Protein AF-A0A928D140-F1 (afdb_monomer_lite)

Radius of gyration: 37.38 Å; chains: 1; bounding box: 98×94×95 Å

Structure (mmCIF, N/CA/C/O backbone):
data_AF-A0A928D140-F1
#
_entry.id   AF-A0A928D140-F1
#
loop_
_atom_site.group_PDB
_atom_site.id
_atom_site.type_symbol
_atom_site.label_atom_id
_atom_site.label_alt_id
_atom_site.label_comp_id
_atom_site.label_asym_id
_atom_site.label_entity_id
_atom_site.label_seq_id
_atom_site.pdbx_PDB_ins_code
_atom_site.Cartn_x
_atom_site.Cartn_y
_atom_site.Cartn_z
_atom_site.occupancy
_atom_site.B_iso_or_equiv
_atom_site.auth_seq_id
_atom_site.auth_comp_id
_atom_site.auth_asym_id
_atom_site.auth_atom_id
_atom_site.pdbx_PDB_model_num
ATOM 1 N N . MET A 1 1 ? 3.148 50.595 37.231 1.00 53.19 1 MET A N 1
ATOM 2 C CA . MET A 1 1 ? 4.190 50.391 36.197 1.00 53.19 1 MET A CA 1
ATOM 3 C C . MET A 1 1 ? 4.934 51.698 35.992 1.00 53.19 1 MET A C 1
ATOM 5 O O . MET A 1 1 ? 4.330 52.739 36.190 1.00 53.19 1 MET A O 1
ATOM 9 N N . VAL A 1 2 ? 6.228 51.648 35.680 1.00 53.78 2 VAL A N 1
ATOM 10 C CA . VAL A 1 2 ? 7.124 52.820 35.650 1.00 53.78 2 VAL A CA 1
ATOM 11 C C . VAL A 1 2 ? 7.410 53.271 34.214 1.00 53.78 2 VAL A C 1
ATOM 13 O O . VAL A 1 2 ? 7.457 54.466 33.946 1.00 53.78 2 VAL A O 1
ATOM 16 N N . GLN A 1 3 ? 7.585 52.339 33.271 1.00 61.31 3 GLN A N 1
ATOM 17 C CA . GLN A 1 3 ? 7.890 52.653 31.868 1.00 61.31 3 GLN A CA 1
ATOM 18 C C . GLN A 1 3 ? 7.668 51.413 30.986 1.00 61.31 3 GLN A C 1
ATOM 20 O O . GLN A 1 3 ? 8.031 50.317 31.403 1.00 61.31 3 GLN A O 1
ATOM 25 N N . CYS A 1 4 ? 7.109 51.568 29.782 1.00 64.19 4 CYS A N 1
ATOM 26 C CA . CYS A 1 4 ? 7.019 50.507 28.769 1.00 64.19 4 CYS A CA 1
ATOM 27 C C . CYS A 1 4 ? 7.876 50.901 27.564 1.00 64.19 4 CYS A C 1
ATOM 29 O O . CYS A 1 4 ? 7.686 51.980 27.005 1.00 64.19 4 CYS A O 1
ATOM 31 N N . GLU A 1 5 ? 8.799 50.036 27.163 1.00 74.12 5 GLU A N 1
ATOM 32 C CA . GLU A 1 5 ? 9.698 50.235 26.027 1.00 74.12 5 GLU A CA 1
ATOM 33 C C . GLU A 1 5 ? 9.396 49.168 24.966 1.00 74.12 5 GLU A C 1
ATOM 35 O O . GLU A 1 5 ? 9.396 47.975 25.271 1.00 74.12 5 GLU A O 1
ATOM 40 N N . LYS A 1 6 ? 9.072 49.596 23.736 1.00 74.69 6 LYS A N 1
ATOM 41 C CA . LYS A 1 6 ? 8.878 48.698 22.586 1.00 74.69 6 LYS A CA 1
ATOM 42 C C . LYS A 1 6 ? 10.198 48.561 21.839 1.00 74.69 6 LYS A C 1
ATOM 44 O O . LYS A 1 6 ? 10.877 49.567 21.650 1.00 74.69 6 LYS A O 1
ATOM 49 N N . PHE A 1 7 ? 10.502 47.356 21.376 1.00 78.88 7 PHE A N 1
ATOM 50 C CA . PHE A 1 7 ? 11.708 47.080 20.611 1.00 78.88 7 PHE A CA 1
ATOM 51 C C . PHE A 1 7 ? 11.360 46.820 19.153 1.00 78.88 7 PHE A C 1
ATOM 53 O O . PHE A 1 7 ? 10.417 46.093 18.841 1.00 78.88 7 PHE A O 1
ATOM 60 N N . LYS A 1 8 ? 12.143 47.417 18.265 1.00 77.88 8 LYS A N 1
ATOM 61 C CA . LYS A 1 8 ? 12.114 47.182 16.825 1.00 77.88 8 LYS A CA 1
ATOM 62 C C . LYS A 1 8 ? 13.388 46.469 16.401 1.00 77.88 8 LYS A C 1
ATOM 64 O O . LYS A 1 8 ? 14.357 46.417 17.150 1.00 77.88 8 LYS A O 1
ATOM 69 N N . ALA A 1 9 ? 13.415 45.979 15.167 1.00 77.25 9 ALA A N 1
ATOM 70 C CA . ALA A 1 9 ? 14.595 45.340 14.591 1.00 77.25 9 ALA A CA 1
ATOM 71 C C . ALA A 1 9 ? 15.886 46.177 14.730 1.00 77.25 9 ALA A C 1
ATOM 73 O O . ALA A 1 9 ? 16.944 45.624 15.003 1.00 77.25 9 ALA A O 1
ATOM 74 N N . GLU A 1 10 ? 15.796 47.507 14.619 1.00 79.00 10 GLU A N 1
ATOM 75 C CA . GLU A 1 10 ? 16.929 48.436 14.785 1.00 79.00 10 GLU A CA 1
ATOM 76 C C . GLU A 1 10 ? 17.521 48.478 16.208 1.00 79.00 10 GLU A C 1
ATOM 78 O O . GLU A 1 10 ? 18.651 48.927 16.391 1.00 79.00 10 GLU A O 1
ATOM 83 N N . ASP A 1 11 ? 16.793 47.986 17.216 1.00 84.69 11 ASP A N 1
ATOM 84 C CA . ASP A 1 11 ? 17.264 47.906 18.602 1.00 84.69 11 ASP A CA 1
ATOM 85 C C . ASP A 1 11 ? 18.092 46.641 18.887 1.00 84.69 11 ASP A C 1
ATOM 87 O O . ASP A 1 11 ? 18.653 46.511 19.983 1.00 84.69 11 ASP A O 1
ATOM 91 N N . PHE A 1 12 ? 18.169 45.716 17.922 1.00 87.50 12 PHE A N 1
ATOM 92 C CA . PHE A 1 12 ? 18.876 44.442 18.029 1.00 87.50 12 PHE A CA 1
ATOM 93 C C . PHE A 1 12 ? 20.119 44.390 17.136 1.00 87.50 12 PHE A C 1
ATOM 95 O O . PHE A 1 12 ? 20.202 44.993 16.071 1.00 87.50 12 PHE A O 1
ATOM 102 N N . SER A 1 13 ? 21.102 43.615 17.584 1.00 82.06 13 SER A N 1
ATOM 103 C CA . SER A 1 13 ? 22.340 43.293 16.874 1.00 82.06 13 SER A CA 1
ATOM 104 C C . SER A 1 13 ? 22.547 41.774 16.869 1.00 82.06 13 SER A C 1
ATOM 106 O O . SER A 1 13 ? 22.078 41.090 17.776 1.00 82.06 13 SER A O 1
ATOM 108 N N . GLY A 1 14 ? 23.209 41.225 15.850 1.00 76.81 14 GLY A N 1
ATOM 109 C CA . GLY A 1 14 ? 23.368 39.774 15.665 1.00 76.81 14 GLY A CA 1
ATOM 110 C C . GLY A 1 14 ? 22.909 39.313 14.279 1.00 76.81 14 GLY A C 1
ATOM 111 O O . GLY A 1 14 ? 22.615 40.140 13.418 1.00 76.81 14 GLY A O 1
ATOM 112 N N . HIS A 1 15 ? 22.862 37.999 14.043 1.00 71.06 15 HIS A N 1
ATOM 113 C CA . HIS A 1 15 ? 22.402 37.437 12.768 1.00 71.06 15 HIS A CA 1
ATOM 114 C C . HIS A 1 15 ? 20.874 37.285 12.762 1.00 71.06 15 HIS A C 1
ATOM 116 O O . HIS A 1 15 ? 20.331 36.314 13.280 1.00 71.06 15 HIS A O 1
ATOM 122 N N . PHE A 1 16 ? 20.178 38.255 12.172 1.00 77.50 16 PHE A N 1
ATOM 123 C CA . PHE A 1 16 ? 18.737 38.209 11.922 1.00 77.50 16 PHE A CA 1
ATOM 124 C C . PHE A 1 16 ? 18.398 38.953 10.624 1.00 77.50 16 PHE A C 1
ATOM 126 O O . PHE A 1 16 ? 19.202 39.730 10.108 1.00 77.50 16 PHE A O 1
ATOM 133 N N . THR A 1 17 ? 17.199 38.723 10.096 1.00 74.94 17 THR A N 1
ATOM 134 C CA . THR A 1 17 ? 16.641 39.450 8.946 1.00 74.94 17 THR A CA 1
ATOM 135 C C . THR A 1 17 ? 15.301 40.078 9.320 1.00 74.94 17 THR A C 1
ATOM 137 O O . THR A 1 17 ? 14.618 39.611 10.231 1.00 74.94 17 THR A O 1
ATOM 140 N N . ILE A 1 18 ? 14.942 41.172 8.649 1.00 71.31 18 ILE A N 1
ATOM 141 C CA . ILE A 1 18 ? 13.629 41.812 8.785 1.00 71.31 18 ILE A CA 1
ATOM 142 C C . ILE A 1 18 ? 12.760 41.280 7.651 1.00 71.31 18 ILE A C 1
ATOM 144 O O . ILE A 1 18 ? 13.144 41.427 6.493 1.00 71.31 18 ILE A O 1
ATOM 148 N N . ASP A 1 19 ? 11.626 40.659 7.973 1.00 66.69 19 ASP A N 1
ATOM 149 C CA . ASP A 1 19 ? 10.749 40.035 6.975 1.00 66.69 19 ASP A CA 1
ATOM 150 C C . ASP A 1 19 ? 9.815 41.084 6.319 1.00 66.69 19 ASP A C 1
ATOM 152 O O . ASP A 1 19 ? 9.020 41.707 7.041 1.00 66.69 19 ASP A O 1
ATOM 156 N N . PRO A 1 20 ? 9.930 41.360 4.996 1.00 54.47 20 PRO A N 1
ATOM 157 C CA . PRO A 1 20 ? 9.339 42.558 4.411 1.00 54.47 20 PRO A CA 1
ATOM 158 C C . PRO A 1 20 ? 7.946 42.427 3.761 1.00 54.47 20 PRO A C 1
ATOM 160 O O . PRO A 1 20 ? 7.392 43.497 3.557 1.00 54.47 20 PRO A O 1
ATOM 163 N N . GLU A 1 21 ? 7.370 41.241 3.451 1.00 47.44 21 GLU A N 1
ATOM 164 C CA . GLU A 1 21 ? 5.909 41.016 3.179 1.00 47.44 21 GLU A CA 1
ATOM 165 C C . GLU A 1 21 ? 5.557 39.664 2.487 1.00 47.44 21 GLU A C 1
ATOM 167 O O . GLU A 1 21 ? 5.993 39.422 1.363 1.00 47.44 21 GLU A O 1
ATOM 172 N N . HIS A 1 22 ? 4.676 38.863 3.123 1.00 40.69 22 HIS A N 1
ATOM 173 C CA . HIS A 1 22 ? 3.494 38.088 2.638 1.00 40.69 22 HIS A CA 1
ATOM 174 C C . HIS A 1 22 ? 3.234 36.896 3.593 1.00 40.69 22 HIS A C 1
ATOM 176 O O . HIS A 1 22 ? 4.032 35.968 3.652 1.00 40.69 22 HIS A O 1
ATOM 182 N N . GLY A 1 23 ? 2.109 36.902 4.330 1.00 47.97 23 GLY A N 1
ATOM 183 C CA . GLY A 1 23 ? 1.648 35.753 5.143 1.00 47.97 23 GLY A CA 1
ATOM 184 C C . GLY A 1 23 ? 1.995 35.748 6.646 1.00 47.97 23 GLY A C 1
ATOM 185 O O . GLY A 1 23 ? 1.899 34.703 7.287 1.00 47.97 23 GLY A O 1
ATOM 186 N N . PHE A 1 24 ? 2.380 36.888 7.236 1.00 58.47 24 PHE A N 1
ATOM 187 C CA . PHE A 1 24 ? 2.820 36.996 8.642 1.00 58.47 24 PHE A CA 1
ATOM 188 C C . PHE A 1 24 ? 2.198 38.214 9.369 1.00 58.47 24 PHE A C 1
ATOM 190 O O . PHE A 1 24 ? 1.629 39.082 8.711 1.00 58.47 24 PHE A O 1
ATOM 197 N N . LYS A 1 25 ? 2.275 38.266 10.718 1.00 50.31 25 LYS A N 1
ATOM 198 C CA . LYS A 1 25 ? 1.430 39.127 11.584 1.00 50.31 25 LYS A CA 1
ATOM 199 C C . LYS A 1 25 ? 1.620 40.646 11.372 1.00 50.31 25 LYS A C 1
ATOM 201 O O . LYS A 1 25 ? 0.613 41.331 11.221 1.00 50.31 25 LYS A O 1
ATOM 206 N N . HIS A 1 26 ? 2.859 41.158 11.259 1.00 57.12 26 HIS A N 1
ATOM 207 C CA . HIS A 1 26 ? 3.168 42.553 10.869 1.00 57.12 26 HIS A CA 1
ATOM 208 C C . HIS A 1 26 ? 4.403 42.665 9.952 1.00 57.12 26 HIS A C 1
ATOM 210 O O . HIS A 1 26 ? 5.322 41.849 10.022 1.00 57.12 26 HIS A O 1
ATOM 216 N N . SER A 1 27 ? 4.466 43.720 9.123 1.00 54.62 27 SER A N 1
ATOM 217 C CA . SER A 1 27 ? 5.683 44.095 8.384 1.00 54.62 27 SER A CA 1
ATOM 218 C C . SER A 1 27 ? 6.762 44.555 9.370 1.00 54.62 27 SER A C 1
ATOM 220 O O . SER A 1 27 ? 6.547 45.542 10.080 1.00 54.62 27 SER A O 1
ATOM 222 N N . GLY A 1 28 ? 7.916 43.884 9.404 1.00 61.91 28 GLY A N 1
ATOM 223 C CA . GLY A 1 28 ? 9.013 44.246 10.310 1.00 61.91 28 GLY A CA 1
ATOM 224 C C . GLY A 1 28 ? 9.305 43.264 11.450 1.00 61.91 28 GLY A C 1
ATOM 225 O O . GLY A 1 28 ? 10.127 43.594 12.307 1.00 61.91 28 GLY A O 1
ATOM 226 N N . ALA A 1 29 ? 8.678 42.080 11.464 1.00 77.50 29 ALA A N 1
ATOM 227 C CA . ALA A 1 29 ? 9.025 41.011 12.402 1.00 77.50 29 ALA A CA 1
ATOM 228 C C . ALA A 1 29 ? 10.512 40.621 12.279 1.00 77.50 29 ALA A C 1
ATOM 230 O O . ALA A 1 29 ? 11.071 40.555 11.177 1.00 77.50 29 ALA A O 1
ATOM 231 N N . ILE A 1 30 ? 11.151 40.354 13.421 1.00 83.62 30 ILE A N 1
ATOM 232 C CA . ILE A 1 30 ? 12.559 39.964 13.494 1.00 83.62 30 ILE A CA 1
ATOM 233 C C . ILE A 1 30 ? 12.636 38.459 13.269 1.00 83.62 30 ILE A C 1
ATOM 235 O O . ILE A 1 30 ? 12.285 37.673 14.148 1.00 83.62 30 ILE A O 1
ATOM 239 N N . ARG A 1 31 ? 13.111 38.048 12.097 1.00 87.00 31 ARG A N 1
ATOM 240 C CA . ARG A 1 31 ? 13.408 36.650 11.806 1.00 87.00 31 ARG A CA 1
ATOM 241 C C . ARG A 1 31 ? 14.832 36.348 12.246 1.00 87.00 31 ARG A C 1
ATOM 243 O O . ARG A 1 31 ? 15.787 36.791 11.606 1.00 87.00 31 ARG A O 1
ATOM 250 N N . VAL A 1 32 ? 14.975 35.585 13.321 1.00 83.81 32 VAL A N 1
ATOM 251 C CA . VAL A 1 32 ? 16.277 35.077 13.761 1.00 83.81 32 VAL A CA 1
ATOM 252 C C . VAL A 1 32 ? 16.424 33.661 13.222 1.00 83.81 32 VAL A C 1
ATOM 254 O O . VAL A 1 32 ? 15.540 32.827 13.421 1.00 83.81 32 VAL A O 1
ATOM 257 N N . ASN A 1 33 ? 17.513 33.424 12.501 1.00 77.69 33 ASN A N 1
ATOM 258 C CA . ASN A 1 33 ? 17.859 32.121 11.954 1.00 77.69 33 ASN A CA 1
ATOM 259 C C . ASN A 1 33 ? 18.958 31.511 12.821 1.00 77.69 33 ASN A C 1
ATOM 261 O O . ASN A 1 33 ? 19.957 32.177 13.106 1.00 77.69 33 ASN A O 1
ATOM 265 N N . ASP A 1 34 ? 18.780 30.258 13.215 1.00 71.94 34 ASP A N 1
ATOM 266 C CA . ASP A 1 34 ? 19.850 29.451 13.780 1.00 71.94 34 ASP A CA 1
ATOM 267 C C . ASP A 1 34 ? 20.530 28.665 12.656 1.00 71.94 34 ASP A C 1
ATOM 269 O O . ASP A 1 34 ? 20.036 27.628 12.217 1.00 71.94 34 ASP A O 1
ATOM 273 N N . ASP A 1 35 ? 21.633 29.209 12.141 1.00 61.88 35 ASP A N 1
ATOM 274 C CA . ASP A 1 35 ? 22.331 28.675 10.966 1.00 61.88 35 ASP A CA 1
ATOM 275 C C . ASP A 1 35 ? 23.597 27.850 11.316 1.00 61.88 35 ASP A C 1
ATOM 277 O O . ASP A 1 35 ? 24.357 27.533 10.398 1.00 61.88 35 ASP A O 1
ATOM 281 N N . ARG A 1 36 ? 23.914 27.533 12.595 1.00 54.44 36 ARG A N 1
ATOM 282 C CA . ARG A 1 36 ? 25.234 26.939 12.953 1.00 54.44 36 ARG A CA 1
ATOM 283 C C . ARG A 1 36 ? 25.321 25.955 14.135 1.00 54.44 36 ARG A C 1
ATOM 285 O O . ARG A 1 36 ? 24.516 25.949 15.054 1.00 54.44 36 ARG A O 1
ATOM 292 N N . SER A 1 37 ? 26.404 25.164 14.088 1.00 49.91 37 SER A N 1
ATOM 293 C CA . SER A 1 37 ? 26.739 23.955 14.862 1.00 49.91 37 SER A CA 1
ATOM 294 C C . SER A 1 37 ? 27.622 24.141 16.117 1.00 49.91 37 SER A C 1
ATOM 296 O O . SER A 1 37 ? 27.992 23.144 16.734 1.00 49.91 37 SER A O 1
ATOM 298 N N . ASP A 1 38 ? 28.009 25.363 16.507 1.00 50.75 38 ASP A N 1
ATOM 299 C CA . ASP A 1 38 ? 28.993 25.583 17.591 1.00 50.75 38 ASP A CA 1
ATOM 300 C C . ASP A 1 38 ? 28.770 26.809 18.511 1.00 50.75 38 ASP A C 1
ATOM 302 O O . ASP A 1 38 ? 29.479 26.946 19.510 1.00 50.75 38 ASP A O 1
ATOM 306 N N . ALA A 1 39 ? 27.750 27.648 18.285 1.00 52.22 39 ALA A N 1
ATOM 307 C CA . ALA A 1 39 ? 27.234 28.595 19.288 1.00 52.22 39 ALA A CA 1
ATOM 308 C C . ALA A 1 39 ? 25.828 29.101 18.919 1.00 52.22 39 ALA A C 1
ATOM 310 O O . ALA A 1 39 ? 25.609 29.517 17.784 1.00 52.22 39 ALA A O 1
ATOM 311 N N . VAL A 1 40 ? 24.907 29.128 19.894 1.00 56.03 40 VAL A N 1
ATOM 312 C CA . VAL A 1 40 ? 23.522 29.614 19.731 1.00 56.03 40 VAL A CA 1
ATOM 313 C C . VAL A 1 40 ? 23.527 31.051 19.203 1.00 56.03 40 VAL A C 1
ATOM 315 O O . VAL A 1 40 ? 23.994 31.973 19.880 1.00 56.03 40 VAL A O 1
ATOM 318 N N . ILE A 1 41 ? 23.004 31.251 17.995 1.00 60.75 41 ILE A N 1
ATOM 319 C CA . ILE A 1 41 ? 22.873 32.577 17.394 1.00 60.75 41 ILE A CA 1
ATOM 320 C C . ILE A 1 41 ? 21.666 33.275 18.021 1.00 60.75 41 ILE A C 1
ATOM 322 O O . ILE A 1 41 ? 20.529 32.884 17.792 1.00 60.75 41 ILE A O 1
ATOM 326 N N . THR A 1 42 ? 21.893 34.340 18.792 1.00 67.88 42 THR A N 1
ATOM 327 C CA . THR A 1 42 ? 20.808 35.162 19.354 1.00 67.88 42 THR A CA 1
ATOM 328 C C . THR A 1 42 ? 20.818 36.559 18.752 1.00 67.88 42 THR A C 1
ATOM 330 O O . THR A 1 42 ? 21.886 37.165 18.640 1.00 67.88 42 THR A O 1
ATOM 333 N N . ALA A 1 43 ? 19.649 37.120 18.440 1.00 84.25 43 ALA A N 1
ATOM 334 C CA . ALA A 1 43 ? 19.546 38.566 18.257 1.00 84.25 43 ALA A CA 1
ATOM 335 C C . ALA A 1 43 ? 19.537 39.228 19.641 1.00 84.25 43 ALA A C 1
ATOM 337 O O . ALA A 1 43 ? 18.716 38.887 20.493 1.00 84.25 43 ALA A O 1
ATOM 338 N N . VAL A 1 44 ? 20.475 40.145 19.880 1.00 89.00 44 VAL A N 1
ATOM 339 C CA . VAL A 1 44 ? 20.732 40.750 21.193 1.00 89.00 44 VAL A CA 1
ATOM 340 C C . VAL A 1 44 ? 20.412 42.235 21.162 1.00 89.00 44 VAL A C 1
ATOM 342 O O . VAL A 1 44 ? 20.935 42.968 20.319 1.00 89.00 44 VAL A O 1
ATOM 345 N N . SER A 1 45 ? 19.575 42.691 22.091 1.00 91.75 45 SER A N 1
ATOM 346 C CA . SER A 1 45 ? 19.223 44.105 22.202 1.00 91.75 45 SER A CA 1
ATOM 347 C C . SER A 1 45 ? 20.425 44.964 22.605 1.00 91.75 45 SER A C 1
ATOM 349 O O . SER A 1 45 ? 21.395 44.489 23.213 1.00 91.75 45 SER A O 1
ATOM 351 N N . ARG A 1 46 ? 20.319 46.280 22.392 1.00 90.12 46 ARG A N 1
ATOM 352 C CA . ARG A 1 46 ? 21.179 47.258 23.081 1.00 90.12 46 ARG A CA 1
ATOM 353 C C . ARG A 1 46 ? 21.195 47.030 24.601 1.00 90.12 46 ARG A C 1
ATOM 355 O O . ARG A 1 46 ? 20.252 46.469 25.163 1.00 90.12 46 ARG A O 1
ATOM 362 N N . LYS A 1 47 ? 22.251 47.500 25.274 1.00 90.12 47 LYS A N 1
ATOM 363 C CA . LYS A 1 47 ? 22.346 47.477 26.742 1.00 90.12 47 LYS A CA 1
ATOM 364 C C . LYS A 1 47 ? 21.280 48.386 27.350 1.00 90.12 47 LYS A C 1
ATOM 366 O O . LYS A 1 47 ? 21.235 49.576 27.047 1.00 90.12 47 LYS A O 1
ATOM 371 N N . LEU A 1 48 ? 20.448 47.821 28.215 1.00 88.94 48 LEU A N 1
ATOM 372 C CA . LEU A 1 48 ? 19.362 48.514 28.898 1.00 88.94 48 LEU A CA 1
ATOM 373 C C . LEU A 1 48 ? 19.776 48.786 30.351 1.00 88.94 48 LEU A C 1
ATOM 375 O O . LEU A 1 48 ? 20.171 47.850 31.049 1.00 88.94 48 LEU A O 1
ATOM 379 N N . PRO A 1 49 ? 19.714 50.037 30.835 1.00 87.25 49 PRO A N 1
ATOM 380 C CA . PRO A 1 49 ? 20.095 50.349 32.207 1.00 87.25 49 PRO A CA 1
ATOM 381 C C . PRO A 1 49 ? 19.125 49.708 33.205 1.00 87.25 49 PRO A C 1
ATOM 383 O O . PRO A 1 49 ? 17.907 49.725 32.999 1.00 87.25 49 PRO A O 1
ATOM 386 N N . ILE A 1 50 ? 19.664 49.187 34.309 1.00 85.94 50 ILE A N 1
ATOM 387 C CA . ILE A 1 50 ? 18.857 48.683 35.423 1.00 85.94 50 ILE A CA 1
ATOM 388 C C . ILE A 1 50 ? 18.421 49.870 36.288 1.00 85.94 50 ILE A C 1
ATOM 390 O O . ILE A 1 50 ? 19.241 50.602 36.836 1.00 85.94 50 ILE A O 1
ATOM 394 N N . ALA A 1 51 ? 17.113 50.071 36.407 1.00 82.00 51 ALA A N 1
ATOM 395 C CA . ALA A 1 51 ? 16.520 50.968 37.387 1.00 82.00 51 ALA A CA 1
ATOM 396 C C . ALA A 1 51 ? 16.539 50.327 38.784 1.00 82.00 51 ALA A C 1
ATOM 398 O O . ALA A 1 51 ? 16.147 49.167 38.935 1.00 82.00 51 ALA A O 1
ATOM 399 N N . ALA A 1 52 ? 16.966 51.096 39.789 1.00 73.62 52 ALA A N 1
ATOM 400 C CA . ALA A 1 52 ? 16.934 50.682 41.189 1.00 73.62 52 ALA A CA 1
ATOM 401 C C . ALA A 1 52 ? 15.494 50.383 41.644 1.00 73.62 52 ALA A C 1
ATOM 403 O O . ALA A 1 52 ? 14.550 51.051 41.215 1.00 73.62 52 ALA A O 1
ATOM 404 N N . ASP A 1 53 ? 15.341 49.364 42.493 1.00 74.12 53 ASP A N 1
ATOM 405 C CA . ASP A 1 53 ? 14.078 48.954 43.125 1.00 74.12 53 ASP A CA 1
ATOM 406 C C . ASP A 1 53 ? 12.923 48.618 42.153 1.00 74.12 53 ASP A C 1
ATOM 408 O O . ASP A 1 53 ? 11.752 48.623 42.534 1.00 74.12 53 ASP A O 1
ATOM 412 N N . CYS A 1 54 ? 13.236 48.294 40.891 1.00 77.00 54 CYS A N 1
ATOM 413 C CA . CYS A 1 54 ? 12.262 47.925 39.859 1.00 77.00 54 CYS A CA 1
ATOM 414 C C . CYS A 1 54 ? 12.441 46.475 39.388 1.00 77.00 54 CYS A C 1
ATOM 416 O O . CYS A 1 54 ? 13.561 45.988 39.259 1.00 77.00 54 CYS A O 1
ATOM 418 N N . GLY A 1 55 ? 11.329 45.810 39.075 1.00 79.44 55 GLY A N 1
ATOM 419 C CA . GLY A 1 55 ? 11.281 44.552 38.337 1.00 79.44 55 GLY A CA 1
ATOM 420 C C . GLY A 1 55 ? 10.929 44.770 36.863 1.00 79.44 55 GLY A C 1
ATOM 421 O O . GLY A 1 55 ? 10.598 45.885 36.442 1.00 79.44 55 GLY A O 1
ATOM 422 N N . TYR A 1 56 ? 11.004 43.699 36.075 1.00 83.62 56 TYR A N 1
ATOM 423 C CA . TYR A 1 56 ? 10.876 43.734 34.618 1.00 83.62 56 TYR A CA 1
ATOM 424 C C . TYR A 1 56 ? 9.916 42.665 34.110 1.00 83.62 56 TYR A C 1
ATOM 426 O O . TYR A 1 56 ? 10.019 41.499 34.478 1.00 83.62 56 TYR A O 1
ATOM 434 N N . TYR A 1 57 ? 8.986 43.071 33.255 1.00 79.62 57 TYR A N 1
ATOM 435 C CA . TYR A 1 57 ? 8.051 42.199 32.561 1.00 79.62 57 TYR A CA 1
ATOM 436 C C . TYR A 1 57 ? 8.319 42.282 31.062 1.00 79.62 57 TYR A C 1
ATOM 438 O O . TYR A 1 57 ? 8.123 43.336 30.460 1.00 79.62 57 TYR A O 1
ATOM 446 N N . LEU A 1 58 ? 8.817 41.203 30.469 1.00 83.06 58 LEU A N 1
ATOM 447 C CA . LEU A 1 58 ? 9.132 41.138 29.045 1.00 83.06 58 LEU A CA 1
ATOM 448 C C . LEU A 1 58 ? 8.106 40.252 28.348 1.00 83.06 58 LEU A C 1
ATOM 450 O O . LEU A 1 58 ? 7.868 39.123 28.773 1.00 83.06 58 LEU A O 1
ATOM 454 N N . ARG A 1 59 ? 7.519 40.769 27.268 1.00 79.31 59 ARG A N 1
ATOM 455 C CA . ARG A 1 59 ? 6.595 40.028 26.409 1.00 79.31 59 ARG A CA 1
ATOM 456 C C . ARG A 1 59 ? 6.967 40.152 24.939 1.00 79.31 59 ARG A C 1
ATOM 458 O O . ARG A 1 59 ? 7.554 41.153 24.530 1.00 79.31 59 ARG A O 1
ATOM 465 N N . GLY A 1 60 ? 6.583 39.156 24.157 1.00 79.56 60 GLY A N 1
ATOM 466 C CA . GLY A 1 60 ? 6.693 39.158 22.702 1.00 79.56 60 GLY A CA 1
ATOM 467 C C . GLY A 1 60 ? 5.879 38.029 22.091 1.00 79.56 60 GLY A C 1
ATOM 468 O O . GLY A 1 60 ? 5.442 37.118 22.791 1.00 79.56 60 GLY A O 1
ATOM 469 N N . LEU A 1 61 ? 5.665 38.090 20.786 1.00 78.94 61 LEU A N 1
ATOM 470 C CA . LEU A 1 61 ? 5.082 37.002 20.016 1.00 78.94 61 LEU A CA 1
ATOM 471 C C . LEU A 1 61 ? 6.191 36.217 19.348 1.00 78.94 61 LEU A C 1
ATOM 473 O O . LEU A 1 61 ? 7.125 36.805 18.805 1.00 78.94 61 LEU A O 1
ATOM 477 N N . VAL A 1 62 ? 6.064 34.897 19.382 1.00 83.75 62 VAL A N 1
ATOM 478 C CA . VAL A 1 62 ? 7.032 33.998 18.779 1.00 83.75 62 VAL A CA 1
ATOM 479 C C . VAL A 1 62 ? 6.308 32.919 18.001 1.00 83.75 62 VAL A C 1
ATOM 481 O O . VAL A 1 62 ? 5.334 32.343 18.481 1.00 83.75 62 VAL A O 1
ATOM 484 N N . LYS A 1 63 ? 6.801 32.626 16.804 1.00 83.81 63 LYS A N 1
ATOM 485 C CA . LYS A 1 63 ? 6.460 31.392 16.104 1.00 83.81 63 LYS A CA 1
ATOM 486 C C . LYS A 1 63 ? 7.666 30.795 15.423 1.00 83.81 63 LYS A C 1
ATOM 488 O O . LYS A 1 63 ? 8.643 31.491 15.142 1.00 83.81 63 LYS A O 1
ATOM 493 N N . THR A 1 64 ? 7.545 29.522 15.103 1.00 84.06 64 THR A N 1
ATOM 494 C CA . THR A 1 64 ? 8.542 28.751 14.373 1.00 84.06 64 THR A CA 1
ATOM 495 C C . THR A 1 64 ? 8.056 28.472 12.954 1.00 84.06 64 THR A C 1
ATOM 497 O O . THR A 1 64 ? 6.922 28.778 12.583 1.00 84.06 64 THR A O 1
ATOM 500 N N . ASN A 1 65 ? 8.924 27.904 12.125 1.00 78.38 65 ASN A N 1
ATOM 501 C CA . ASN A 1 65 ? 8.607 27.506 10.752 1.00 78.38 65 ASN A CA 1
ATOM 502 C C . ASN A 1 65 ? 8.012 26.090 10.662 1.00 78.38 65 ASN A C 1
ATOM 504 O O . ASN A 1 65 ? 8.045 25.498 9.588 1.00 78.38 65 ASN A O 1
ATOM 508 N N . ASN A 1 66 ? 7.484 25.545 11.768 1.00 70.81 66 ASN A N 1
ATOM 509 C CA . ASN A 1 66 ? 6.957 24.174 11.874 1.00 70.81 66 ASN A CA 1
ATOM 510 C C . ASN A 1 66 ? 8.005 23.055 11.673 1.00 70.81 66 ASN A C 1
ATOM 512 O O . ASN A 1 66 ? 7.644 21.882 11.664 1.00 70.81 66 ASN A O 1
ATOM 516 N N . ALA A 1 67 ? 9.288 23.411 11.540 1.00 64.81 67 ALA A N 1
ATOM 517 C CA . ALA A 1 67 ? 10.401 22.510 11.232 1.00 64.81 67 ALA A CA 1
ATOM 518 C C . ALA A 1 67 ? 11.569 22.717 12.213 1.00 64.81 67 ALA A C 1
ATOM 520 O O . ALA A 1 67 ? 12.716 22.926 11.814 1.00 64.81 67 ALA A O 1
ATOM 521 N N . VAL A 1 68 ? 11.264 22.720 13.515 1.00 73.69 68 VAL A N 1
ATOM 522 C CA . VAL A 1 68 ? 12.244 22.986 14.575 1.00 73.69 68 VAL A CA 1
ATOM 523 C C . VAL A 1 68 ? 12.426 21.801 15.517 1.00 73.69 68 VAL A C 1
ATOM 525 O O . VAL A 1 68 ? 11.473 21.104 15.865 1.00 73.69 68 VAL A O 1
ATOM 528 N N . THR A 1 69 ? 13.664 21.577 15.958 1.00 69.56 69 THR A N 1
ATOM 529 C CA . THR A 1 69 ? 14.039 20.493 16.886 1.00 69.56 69 THR A CA 1
ATOM 530 C C . THR A 1 69 ? 14.265 20.967 18.306 1.00 69.56 69 THR A C 1
ATOM 532 O O . THR A 1 69 ? 14.223 20.158 19.237 1.00 69.56 69 THR A O 1
ATOM 535 N N . SER A 1 70 ? 14.518 22.260 18.481 1.00 79.50 70 SER A N 1
ATOM 536 C CA . SER A 1 70 ? 14.631 22.877 19.789 1.00 79.50 70 SER A CA 1
ATOM 537 C C . SER A 1 70 ? 13.537 23.910 19.978 1.00 79.50 70 SER A C 1
ATOM 539 O O . SER A 1 70 ? 12.727 24.186 19.094 1.00 79.50 70 SER A O 1
ATOM 541 N N . HIS A 1 71 ? 13.483 24.439 21.187 1.00 82.75 71 HIS A N 1
ATOM 542 C CA . HIS A 1 71 ? 12.484 25.419 21.518 1.00 82.75 71 HIS A CA 1
ATOM 543 C C . HIS A 1 71 ? 13.040 26.815 21.307 1.00 82.75 71 HIS A C 1
ATOM 545 O O . HIS A 1 71 ? 14.172 27.109 21.687 1.00 82.75 71 HIS A O 1
ATOM 551 N N . THR A 1 72 ? 12.200 27.688 20.777 1.00 86.75 72 THR A N 1
ATOM 552 C CA . THR A 1 72 ? 12.474 29.115 20.765 1.00 86.75 72 THR A CA 1
ATOM 553 C C . THR A 1 72 ? 12.000 29.724 22.071 1.00 86.75 72 THR A C 1
ATOM 555 O O . THR A 1 72 ? 10.997 29.293 22.656 1.00 86.75 72 THR A O 1
ATOM 558 N N . LEU A 1 73 ? 12.745 30.714 22.550 1.00 89.81 73 LEU A N 1
ATOM 559 C CA . LEU A 1 73 ? 12.411 31.447 23.758 1.00 89.81 73 LEU A CA 1
ATOM 560 C C . LEU A 1 73 ? 12.971 32.865 23.706 1.00 89.81 73 LEU A C 1
ATOM 562 O O . LEU A 1 73 ? 13.857 33.193 22.913 1.00 89.81 73 LEU A O 1
ATOM 566 N N . ILE A 1 74 ? 12.458 33.706 24.595 1.00 90.75 74 ILE A N 1
ATOM 567 C CA . ILE A 1 74 ? 13.003 35.035 24.848 1.00 90.75 74 ILE A CA 1
ATOM 568 C C . ILE A 1 74 ? 13.736 34.981 26.189 1.00 90.75 74 ILE A C 1
ATOM 570 O O . ILE A 1 74 ? 13.236 34.423 27.167 1.00 90.75 74 ILE A O 1
ATOM 574 N N . GLN A 1 75 ? 14.933 35.553 26.237 1.00 90.81 75 GLN A N 1
ATOM 575 C CA . GLN A 1 75 ? 15.801 35.537 27.406 1.00 90.81 75 GLN A CA 1
ATOM 576 C C . GLN A 1 75 ? 16.164 36.965 27.824 1.00 90.81 75 GLN A C 1
ATOM 578 O O . GLN A 1 75 ? 16.502 37.798 26.987 1.00 90.81 75 GLN A O 1
ATOM 583 N N . LEU A 1 76 ? 16.119 37.254 29.124 1.00 92.44 76 LEU A N 1
ATOM 584 C CA . LEU A 1 76 ? 16.564 38.515 29.715 1.00 92.44 76 LEU A CA 1
ATOM 585 C C . LEU A 1 76 ? 17.814 38.268 30.568 1.00 92.44 76 LEU A C 1
ATOM 587 O O . LEU A 1 76 ? 17.758 37.585 31.592 1.00 92.44 76 LEU A O 1
ATOM 591 N N . ASN A 1 77 ? 18.943 38.826 30.135 1.00 92.06 77 ASN A N 1
ATOM 592 C CA . ASN A 1 77 ? 20.259 38.658 30.750 1.00 92.06 77 ASN A CA 1
ATOM 593 C C . ASN A 1 77 ? 20.641 39.891 31.571 1.00 92.06 77 ASN A C 1
ATOM 595 O O . ASN A 1 77 ? 20.575 41.000 31.054 1.00 92.06 77 ASN A O 1
ATOM 599 N N . PHE A 1 78 ? 21.079 39.701 32.816 1.00 93.06 78 PHE A N 1
ATOM 600 C CA . PHE A 1 78 ? 21.616 40.732 33.711 1.00 93.06 78 PHE A CA 1
ATOM 601 C C . PHE A 1 78 ? 23.135 40.593 33.795 1.00 93.06 78 PHE A C 1
ATOM 603 O O . PHE A 1 78 ? 23.634 39.517 34.133 1.00 93.06 78 PHE A O 1
ATOM 610 N N . CYS A 1 79 ? 23.869 41.669 33.517 1.00 89.94 79 CYS A N 1
ATOM 611 C CA . CYS A 1 79 ? 25.319 41.630 33.331 1.00 89.94 79 CYS A CA 1
ATOM 612 C C . CYS A 1 79 ? 26.059 42.652 34.207 1.00 89.94 79 CYS A C 1
ATOM 614 O O . CYS A 1 79 ? 25.530 43.723 34.522 1.00 89.94 79 CYS A O 1
ATOM 616 N N . SER A 1 80 ? 27.306 42.333 34.570 1.00 89.69 80 SER A N 1
ATOM 617 C CA . SER A 1 80 ? 28.227 43.261 35.242 1.00 89.69 80 SER A CA 1
ATOM 618 C C . SER A 1 80 ? 28.823 44.279 34.263 1.00 89.69 80 SER A C 1
ATOM 620 O O . SER A 1 80 ? 28.712 44.146 33.039 1.00 89.69 80 SER A O 1
ATOM 622 N N . LYS A 1 81 ? 29.536 45.273 34.803 1.00 84.38 81 LYS A N 1
ATOM 623 C CA . LYS A 1 81 ? 30.272 46.282 34.032 1.00 84.38 81 LYS A CA 1
ATOM 624 C C . LYS A 1 81 ? 31.297 45.686 33.058 1.00 84.38 81 LYS A C 1
ATOM 626 O O . LYS A 1 81 ? 31.466 46.202 31.955 1.00 84.38 81 LYS A O 1
ATOM 631 N N . GLU A 1 82 ? 31.932 44.575 33.430 1.00 85.19 82 GLU A N 1
ATOM 632 C CA . GLU A 1 82 ? 32.922 43.825 32.641 1.00 85.19 82 GLU A CA 1
ATOM 633 C C . GLU A 1 82 ? 32.287 42.865 31.615 1.00 85.19 82 GLU A C 1
ATOM 635 O O . GLU A 1 82 ? 32.986 42.047 31.022 1.00 85.19 82 GLU A O 1
ATOM 640 N N . ASN A 1 83 ? 30.972 42.962 31.377 1.00 82.50 83 ASN A N 1
ATOM 641 C CA . ASN A 1 83 ? 30.188 42.078 30.503 1.00 82.50 83 ASN A CA 1
ATOM 642 C C . ASN A 1 83 ? 30.107 40.615 30.972 1.00 82.50 83 ASN A C 1
ATOM 644 O O . ASN A 1 83 ? 29.863 39.726 30.158 1.00 82.50 83 ASN A O 1
ATOM 648 N N . GLN A 1 84 ? 30.278 40.350 32.269 1.00 86.06 84 GLN A N 1
ATOM 649 C CA . GLN A 1 84 ? 30.018 39.017 32.813 1.00 86.06 84 GLN A CA 1
ATOM 650 C C . GLN A 1 84 ? 28.512 38.818 33.014 1.00 86.06 84 GLN A C 1
ATOM 652 O O . GLN A 1 84 ? 27.862 39.655 33.641 1.00 86.06 84 GLN A O 1
ATOM 657 N N . LEU A 1 85 ? 27.959 37.714 32.498 1.00 88.25 85 LEU A N 1
ATOM 658 C CA . LEU A 1 85 ? 26.570 37.318 32.740 1.00 88.25 85 LEU A CA 1
ATOM 659 C C . LEU A 1 85 ? 26.406 36.921 34.213 1.00 88.25 85 LEU A C 1
ATOM 661 O O . LEU A 1 85 ? 27.034 35.971 34.673 1.00 88.25 85 LEU A O 1
ATOM 665 N N . LEU A 1 86 ? 25.557 37.640 34.944 1.00 90.25 86 LEU A N 1
ATOM 666 C CA . LEU A 1 86 ? 25.309 37.414 36.371 1.00 90.25 86 LEU A CA 1
ATOM 667 C C . LEU A 1 86 ? 24.052 36.580 36.611 1.00 90.25 86 LEU A C 1
ATOM 669 O O . LEU A 1 86 ? 24.028 35.736 37.503 1.00 90.25 86 LEU A O 1
ATOM 673 N N . LYS A 1 87 ? 22.996 36.826 35.831 1.00 90.31 87 LYS A N 1
ATOM 674 C CA . LYS A 1 87 ? 21.754 36.051 35.880 1.00 90.31 87 LYS A CA 1
ATOM 675 C C . LYS A 1 87 ? 21.041 36.099 34.542 1.00 90.31 87 LYS A C 1
ATOM 677 O O . LYS A 1 87 ? 21.108 37.099 33.835 1.00 90.31 87 LYS A O 1
ATOM 682 N N . SER A 1 88 ? 20.310 35.037 34.243 1.00 90.19 88 SER A N 1
ATOM 683 C CA . SER A 1 88 ? 19.421 34.974 33.099 1.00 90.19 88 SER A CA 1
ATOM 684 C C . SER A 1 88 ? 18.034 34.485 33.505 1.00 90.19 88 SER A C 1
ATOM 686 O O . SER A 1 88 ? 17.925 33.605 34.359 1.00 90.19 88 SER A O 1
ATOM 688 N N . VAL A 1 89 ? 16.990 35.059 32.907 1.00 90.06 89 VAL A N 1
ATOM 689 C CA . VAL A 1 89 ? 15.597 34.624 33.071 1.00 90.06 89 VAL A CA 1
ATOM 690 C C . VAL A 1 89 ? 14.988 34.391 31.691 1.00 90.06 89 VAL A C 1
ATOM 692 O O . VAL A 1 89 ? 15.114 35.245 30.815 1.00 90.06 89 VAL A O 1
ATOM 695 N N . THR A 1 90 ? 14.347 33.243 31.480 1.00 89.31 90 THR A N 1
ATOM 696 C CA . THR A 1 90 ? 13.821 32.809 30.175 1.00 89.31 90 THR A CA 1
ATOM 697 C C . THR A 1 90 ? 12.306 32.635 30.201 1.00 89.31 90 THR A C 1
ATOM 699 O O . THR A 1 90 ? 11.725 32.329 31.243 1.00 89.31 90 THR A O 1
ATOM 702 N N . THR A 1 91 ? 11.655 32.825 29.051 1.00 85.12 91 THR A N 1
ATOM 703 C CA . THR A 1 91 ? 10.247 32.442 28.862 1.00 85.12 91 THR A CA 1
ATOM 704 C C . THR A 1 91 ? 10.099 30.922 28.842 1.00 85.12 91 THR A C 1
ATOM 706 O O . THR A 1 91 ? 11.075 30.194 28.633 1.00 85.12 91 THR A O 1
ATOM 709 N N . ALA A 1 92 ? 8.865 30.431 29.009 1.00 80.50 92 ALA A N 1
ATOM 710 C CA . ALA A 1 92 ? 8.573 29.036 28.712 1.00 80.50 92 ALA A CA 1
ATOM 711 C C . ALA A 1 92 ? 8.928 28.750 27.237 1.00 80.50 92 ALA A C 1
ATOM 713 O O . ALA A 1 92 ? 8.559 29.532 26.364 1.00 80.50 92 ALA A O 1
ATOM 714 N N . PRO A 1 93 ? 9.679 27.686 26.945 1.00 84.19 93 PRO A N 1
ATOM 715 C CA . PRO A 1 93 ? 10.063 27.360 25.577 1.00 84.19 93 PRO A CA 1
ATOM 716 C C . PRO A 1 93 ? 8.855 26.923 24.713 1.00 84.19 93 PRO A C 1
ATOM 718 O O . PRO A 1 93 ? 7.978 26.226 25.217 1.00 84.19 93 PRO A O 1
ATOM 721 N N . THR A 1 94 ? 8.811 27.259 23.410 1.00 77.81 94 THR A N 1
ATOM 722 C CA . THR A 1 94 ? 7.800 26.725 22.456 1.00 77.81 94 THR A CA 1
ATOM 723 C C . THR A 1 94 ? 8.421 26.184 21.174 1.00 77.81 94 THR A C 1
ATOM 725 O O . THR A 1 94 ? 9.508 26.594 20.775 1.00 77.81 94 THR A O 1
ATOM 728 N N . VAL A 1 95 ? 7.681 25.303 20.502 1.00 82.56 95 VAL A N 1
ATOM 729 C CA . VAL A 1 95 ? 7.943 24.840 19.129 1.00 82.56 95 VAL A CA 1
ATOM 730 C C . VAL A 1 95 ? 6.830 25.237 18.153 1.00 82.56 95 VAL A C 1
ATOM 732 O O . VAL A 1 95 ? 6.881 24.865 16.986 1.00 82.56 95 VAL A O 1
ATOM 735 N N . SER A 1 96 ? 5.817 25.977 18.617 1.00 75.94 96 SER A N 1
ATOM 736 C CA . SER A 1 96 ? 4.596 26.259 17.856 1.00 75.94 96 SER A CA 1
ATOM 737 C C . SER A 1 96 ? 4.858 26.972 16.530 1.00 75.94 96 SER A C 1
ATOM 739 O O . SER A 1 96 ? 5.529 28.005 16.493 1.00 75.94 96 SER A O 1
ATOM 741 N N . ALA A 1 97 ? 4.252 26.451 15.463 1.00 72.50 97 ALA A N 1
ATOM 742 C CA . ALA A 1 97 ? 4.197 27.112 14.161 1.00 72.50 97 ALA A CA 1
ATOM 743 C C . ALA A 1 97 ? 3.120 28.195 14.061 1.00 72.50 97 ALA A C 1
ATOM 745 O O . ALA A 1 97 ? 3.183 29.054 13.182 1.00 72.50 97 ALA A O 1
ATOM 746 N N . GLU A 1 98 ? 2.174 28.191 14.997 1.00 73.44 98 GLU A N 1
ATOM 747 C CA . GLU A 1 98 ? 1.271 29.311 15.225 1.00 73.44 98 GLU A CA 1
ATOM 748 C C . GLU A 1 98 ? 1.933 30.356 16.126 1.00 73.44 98 GLU A C 1
ATOM 750 O O . GLU A 1 98 ? 2.806 30.029 16.937 1.00 73.44 98 GLU A O 1
ATOM 755 N N . TRP A 1 99 ? 1.511 31.618 16.004 1.00 72.06 99 TRP A N 1
ATOM 756 C CA . TRP A 1 99 ? 1.990 32.706 16.859 1.00 72.06 99 TRP A CA 1
ATOM 757 C C . TRP A 1 99 ? 1.585 32.485 18.312 1.00 72.06 99 TRP A C 1
ATOM 759 O O . TRP A 1 99 ? 0.419 32.615 18.671 1.00 72.06 99 TRP A O 1
ATOM 769 N N . VAL A 1 100 ? 2.574 32.218 19.161 1.00 65.94 100 VAL A N 1
ATOM 770 C CA . VAL A 1 100 ? 2.391 32.047 20.600 1.00 65.94 100 VAL A CA 1
ATOM 771 C C . VAL A 1 100 ? 2.945 33.255 21.332 1.00 65.94 100 VAL A C 1
ATOM 773 O O . VAL A 1 100 ? 4.022 33.770 21.026 1.00 65.94 100 VAL A O 1
ATOM 776 N N . LYS A 1 101 ? 2.198 33.716 22.333 1.00 73.88 101 LYS A N 1
ATOM 777 C CA . LYS A 1 101 ? 2.660 34.763 23.236 1.00 73.88 101 LYS A CA 1
ATOM 778 C C . LYS A 1 101 ? 3.666 34.195 24.232 1.00 73.88 101 LYS A C 1
ATOM 780 O O . LYS A 1 101 ? 3.411 33.190 24.887 1.00 73.88 101 LYS A O 1
ATOM 785 N N . MET A 1 102 ? 4.783 34.892 24.367 1.00 77.38 102 MET A N 1
ATOM 786 C CA . MET A 1 102 ? 5.852 34.602 25.306 1.00 77.38 102 MET A CA 1
ATOM 787 C C . MET A 1 102 ? 5.947 35.707 26.346 1.00 77.38 102 MET A C 1
ATOM 789 O O . MET A 1 102 ? 5.963 36.888 26.002 1.00 77.38 102 MET A O 1
ATOM 793 N N . GLU A 1 103 ? 6.012 35.322 27.618 1.00 77.75 103 GLU A N 1
ATOM 794 C CA . GLU A 1 103 ? 6.013 36.235 28.760 1.00 77.75 103 GLU A CA 1
ATOM 795 C C . GLU A 1 103 ? 7.054 35.776 29.788 1.00 77.75 103 GLU A C 1
ATOM 797 O O . GLU A 1 103 ? 7.156 34.586 30.091 1.00 77.75 103 GLU A O 1
ATOM 802 N N . LEU A 1 104 ? 7.829 36.715 30.332 1.00 81.75 104 LEU A N 1
ATOM 803 C CA . LEU A 1 104 ? 8.681 36.487 31.498 1.00 81.75 104 LEU A CA 1
ATOM 804 C C . LEU A 1 104 ? 8.588 37.659 32.466 1.00 81.75 104 LEU A C 1
ATOM 806 O O . LEU A 1 104 ? 8.400 38.813 32.074 1.00 81.75 104 LEU A O 1
ATOM 810 N N . LEU A 1 105 ? 8.762 37.341 33.743 1.00 79.81 105 LEU A N 1
ATOM 811 C CA . LEU A 1 105 ? 8.609 38.266 34.848 1.00 79.81 105 LEU A CA 1
ATOM 812 C C . LEU A 1 105 ? 9.802 38.154 35.795 1.00 79.81 105 LEU A C 1
ATOM 814 O O . LEU A 1 105 ? 10.150 37.052 36.204 1.00 79.81 105 LEU A O 1
ATOM 818 N N . VAL A 1 106 ? 10.418 39.284 36.143 1.00 81.69 106 VAL A N 1
ATOM 819 C CA . VAL A 1 106 ? 11.583 39.346 37.035 1.00 81.69 106 VAL A CA 1
ATOM 820 C C . VAL A 1 106 ? 11.325 40.343 38.149 1.00 81.69 106 VAL A C 1
ATOM 822 O O . VAL A 1 106 ? 11.263 41.550 37.908 1.00 81.69 106 VAL A O 1
ATOM 825 N N . SER A 1 107 ? 11.189 39.857 39.380 1.00 76.94 107 SER A N 1
ATOM 826 C CA . SER A 1 107 ? 11.007 40.722 40.549 1.00 76.94 107 SER A CA 1
ATOM 827 C C . SER A 1 107 ? 12.273 41.530 40.883 1.00 76.94 107 SER A C 1
ATOM 829 O O . SER A 1 107 ? 13.379 41.087 40.569 1.00 76.94 107 SER A O 1
ATOM 831 N N . PRO A 1 108 ? 12.161 42.702 41.545 1.00 80.62 108 PRO A N 1
ATOM 832 C CA . PRO A 1 108 ? 13.336 43.476 41.958 1.00 80.62 108 PRO A CA 1
ATOM 833 C C . PRO A 1 108 ? 14.334 42.657 42.793 1.00 80.62 108 PRO A C 1
ATOM 835 O O . PRO A 1 108 ? 15.542 42.806 42.644 1.00 80.62 108 PRO A O 1
ATOM 838 N N . GLN A 1 109 ? 13.832 41.759 43.649 1.00 79.69 109 GLN A N 1
ATOM 839 C CA . GLN A 1 109 ? 14.646 40.909 44.523 1.00 79.69 109 GLN A CA 1
ATOM 840 C C . GLN A 1 109 ? 15.438 39.847 43.750 1.00 79.69 109 GLN A C 1
ATOM 842 O O . GLN A 1 109 ? 16.421 39.309 44.254 1.00 79.69 109 GLN A O 1
ATOM 847 N N . GLU A 1 110 ? 15.006 39.527 42.533 1.00 79.88 110 GLU A N 1
ATOM 848 C CA . GLU A 1 110 ? 15.648 38.540 41.678 1.00 79.88 110 GLU A CA 1
ATOM 849 C C . GLU A 1 110 ? 16.814 39.104 40.868 1.00 79.88 110 GLU A C 1
ATOM 851 O O . GLU A 1 110 ? 17.522 38.315 40.237 1.00 79.88 110 GLU A O 1
ATOM 856 N N . ILE A 1 111 ? 17.025 40.420 40.878 1.00 87.44 111 ILE A N 1
ATOM 857 C CA . ILE A 1 111 ? 18.083 41.088 40.123 1.00 87.44 111 ILE A CA 1
ATOM 858 C C . ILE A 1 111 ? 19.377 41.079 40.949 1.00 87.44 111 ILE A C 1
ATOM 860 O O . ILE A 1 111 ? 19.374 41.554 42.087 1.00 87.44 111 ILE A O 1
ATOM 864 N N . PRO A 1 112 ? 20.501 40.565 40.414 1.00 88.00 112 PRO A N 1
ATOM 865 C CA . PRO A 1 112 ? 21.775 40.584 41.127 1.00 88.00 112 PRO A CA 1
ATOM 866 C C . PRO A 1 112 ? 22.193 42.014 41.485 1.00 88.00 112 PRO A C 1
ATOM 868 O O . PRO A 1 112 ? 22.209 42.889 40.623 1.00 88.00 112 PRO A O 1
ATOM 871 N N . SER A 1 113 ? 22.599 42.245 42.734 1.00 84.38 113 SER A N 1
ATOM 872 C CA . SER A 1 113 ? 23.012 43.573 43.219 1.00 84.38 113 SER A CA 1
ATOM 873 C C . SER A 1 113 ? 24.250 44.140 42.512 1.00 84.38 113 SER A C 1
ATOM 875 O O . SER A 1 113 ? 24.478 45.345 42.553 1.00 84.38 113 SER A O 1
ATOM 877 N N . SER A 1 114 ? 25.043 43.285 41.859 1.00 87.06 114 SER A N 1
ATOM 878 C CA . SER A 1 114 ? 26.206 43.650 41.043 1.00 87.06 114 SER A CA 1
ATOM 879 C C . SER A 1 114 ? 25.893 43.856 39.553 1.00 87.06 114 SER A C 1
ATOM 881 O O . SER A 1 114 ? 26.813 44.114 38.774 1.00 87.06 114 SER A O 1
ATOM 883 N N . ALA A 1 115 ? 24.631 43.721 39.128 1.00 88.44 115 ALA A N 1
ATOM 884 C CA . ALA A 1 115 ? 24.245 43.938 37.739 1.00 88.44 115 ALA A CA 1
ATOM 885 C C . ALA A 1 115 ? 24.166 45.436 37.417 1.00 88.44 115 ALA A C 1
ATOM 887 O O . ALA A 1 115 ? 23.495 46.193 38.113 1.00 88.44 115 ALA A O 1
ATOM 888 N N . GLU A 1 116 ? 24.826 45.858 36.335 1.00 88.69 116 GLU A N 1
ATOM 889 C CA . GLU A 1 116 ? 24.820 47.258 35.883 1.00 88.69 116 GLU A CA 1
ATOM 890 C C . GLU A 1 116 ? 23.885 47.494 34.686 1.00 88.69 116 GLU A C 1
ATOM 892 O O . GLU A 1 116 ? 23.343 48.589 34.521 1.00 88.69 116 GLU A O 1
ATOM 897 N N . TYR A 1 117 ? 23.658 46.480 33.848 1.00 92.25 117 TYR A N 1
ATOM 898 C CA . TYR A 1 117 ? 22.740 46.567 32.712 1.00 92.25 117 TYR A CA 1
ATOM 899 C C . TYR A 1 117 ? 22.089 45.213 32.409 1.00 92.25 117 TYR A C 1
ATOM 901 O O . TYR A 1 117 ? 22.539 44.169 32.885 1.00 92.25 117 TYR A O 1
ATOM 909 N N . MET A 1 118 ? 21.035 45.231 31.593 1.00 93.12 118 MET A N 1
ATOM 910 C CA . MET A 1 118 ? 20.379 44.033 31.072 1.00 93.12 118 MET A CA 1
ATOM 911 C C . MET A 1 118 ? 20.293 44.034 29.541 1.00 93.12 118 MET A C 1
ATOM 913 O O . MET A 1 118 ? 20.391 45.089 28.911 1.00 93.12 118 MET A O 1
ATOM 917 N N . GLN A 1 119 ? 20.106 42.863 28.936 1.00 92.75 119 GLN A N 1
ATOM 918 C CA . GLN A 1 119 ? 19.913 42.690 27.492 1.00 92.75 119 GLN A CA 1
ATOM 919 C C . GLN A 1 119 ? 18.865 41.619 27.200 1.00 92.75 119 GLN A C 1
ATOM 921 O O . GLN A 1 119 ? 18.796 40.605 27.894 1.00 92.75 119 GLN A O 1
ATOM 926 N N . ILE A 1 120 ? 18.074 41.838 26.151 1.00 92.75 120 ILE A N 1
ATOM 927 C CA . ILE A 1 120 ? 17.115 40.865 25.631 1.00 92.75 120 ILE A CA 1
ATOM 928 C C . ILE A 1 120 ? 17.813 40.040 24.556 1.00 92.75 120 ILE A C 1
ATOM 930 O O . ILE A 1 120 ? 18.356 40.597 23.604 1.00 92.75 120 ILE A O 1
ATOM 934 N N . HIS A 1 121 ? 17.778 38.724 24.706 1.00 90.94 121 HIS A N 1
ATOM 935 C CA . HIS A 1 121 ? 18.265 37.755 23.739 1.00 90.94 121 HIS A CA 1
ATOM 936 C C . HIS A 1 121 ? 17.068 37.014 23.147 1.00 90.94 121 HIS A C 1
ATOM 938 O O . HIS A 1 121 ? 16.288 36.387 23.865 1.00 90.94 121 HIS A O 1
ATOM 944 N N . LEU A 1 122 ? 16.920 37.103 21.831 1.00 91.62 122 LEU A N 1
ATOM 945 C CA . LEU A 1 122 ? 15.944 36.334 21.071 1.00 91.62 122 LEU A CA 1
ATOM 946 C C . LEU A 1 122 ? 16.628 35.051 20.630 1.00 91.62 122 LEU A C 1
ATOM 948 O O . LEU A 1 122 ? 17.582 35.107 19.849 1.00 91.62 122 LEU A O 1
ATOM 952 N N . ILE A 1 123 ? 16.179 33.925 21.179 1.00 87.56 123 ILE A N 1
ATOM 953 C CA . ILE A 1 123 ? 16.784 32.627 20.912 1.00 87.56 123 ILE A CA 1
ATOM 954 C C . ILE A 1 123 ? 15.919 31.902 19.887 1.00 87.56 123 ILE A C 1
ATOM 956 O O . ILE A 1 123 ? 14.815 31.461 20.235 1.00 87.56 123 ILE A O 1
ATOM 960 N N . PRO A 1 124 ? 16.365 31.801 18.625 1.00 86.06 124 PRO A N 1
ATOM 961 C CA . PRO A 1 124 ? 15.650 31.025 17.635 1.00 86.06 124 PRO A CA 1
ATOM 962 C C . PRO A 1 124 ? 15.582 29.568 18.081 1.00 86.06 124 PRO A C 1
ATOM 964 O O . PRO A 1 124 ? 16.467 29.050 18.760 1.00 86.06 124 PRO A O 1
ATOM 967 N N . ALA A 1 125 ? 14.502 28.911 17.699 1.00 79.62 125 ALA A N 1
ATOM 968 C CA . ALA A 1 125 ? 14.446 27.471 17.739 1.00 79.62 125 ALA A CA 1
ATOM 969 C C . ALA A 1 125 ? 15.417 26.940 16.684 1.00 79.62 125 ALA A C 1
ATOM 971 O O . ALA A 1 125 ? 15.380 27.369 15.529 1.00 79.62 125 ALA A O 1
ATOM 972 N N . ALA A 1 126 ? 16.259 26.001 17.092 1.00 72.06 126 ALA A N 1
ATOM 973 C CA . ALA A 1 126 ? 17.140 25.282 16.196 1.00 72.06 126 ALA A CA 1
ATOM 974 C C . ALA A 1 126 ? 16.295 24.469 15.220 1.00 72.06 126 ALA A C 1
ATOM 976 O O . ALA A 1 126 ? 15.252 23.905 15.578 1.00 72.06 126 ALA A O 1
ATOM 977 N N . GLY A 1 127 ? 16.755 24.424 13.981 1.00 66.06 127 GLY A N 1
ATOM 978 C CA . GLY A 1 127 ? 16.065 23.740 12.906 1.00 66.06 127 GLY A CA 1
ATOM 979 C C . GLY A 1 127 ? 16.119 22.238 13.069 1.00 66.06 127 GLY A C 1
ATOM 980 O O . GLY A 1 127 ? 16.884 21.696 13.868 1.00 66.06 127 GLY A O 1
ATOM 981 N N . GLU A 1 128 ? 15.304 21.542 12.299 1.00 60.78 128 GLU A N 1
ATOM 982 C CA . GLU A 1 128 ? 15.688 20.204 11.857 1.00 60.78 128 GLU A CA 1
ATOM 983 C C . GLU A 1 128 ? 16.942 20.319 10.985 1.00 60.78 128 GLU A C 1
ATOM 985 O O . GLU A 1 128 ? 17.164 21.362 10.379 1.00 60.78 128 GLU A O 1
ATOM 990 N N . GLU A 1 129 ? 17.792 19.291 10.922 1.00 54.06 129 GLU A N 1
ATOM 991 C CA . GLU A 1 129 ? 19.029 19.368 10.120 1.00 54.06 129 GLU A CA 1
ATOM 992 C C . GLU A 1 129 ? 18.757 19.738 8.640 1.00 54.06 129 GLU A C 1
ATOM 994 O O . GLU A 1 129 ? 19.681 20.169 7.960 1.00 54.06 129 GLU A O 1
ATOM 999 N N . SER A 1 130 ? 17.504 19.625 8.157 1.00 49.44 130 SER A N 1
ATOM 1000 C CA . SER A 1 130 ? 17.018 20.034 6.822 1.00 49.44 130 SER A CA 1
ATOM 1001 C C . SER A 1 130 ? 16.746 21.488 6.579 1.00 49.44 130 SER A C 1
ATOM 1003 O O . SER A 1 130 ? 16.672 21.938 5.436 1.00 49.44 130 SER A O 1
ATOM 1005 N N . ALA A 1 131 ? 16.375 22.186 7.632 1.00 56.12 131 ALA A N 1
ATOM 1006 C CA . ALA A 1 131 ? 15.701 23.450 7.507 1.00 56.12 131 ALA A CA 1
ATOM 1007 C C . ALA A 1 131 ? 16.356 24.364 8.509 1.00 56.12 131 ALA A C 1
ATOM 1009 O O . ALA A 1 131 ? 16.370 24.053 9.694 1.00 56.12 131 ALA A O 1
ATOM 1010 N N . THR A 1 132 ? 16.858 25.513 8.059 1.00 67.12 132 THR A N 1
ATOM 1011 C CA . THR A 1 132 ? 17.261 26.574 8.981 1.00 67.12 132 THR A CA 1
ATOM 1012 C C . THR A 1 132 ? 16.134 26.783 9.987 1.00 67.12 132 THR A C 1
ATOM 1014 O O . THR A 1 132 ? 15.022 27.178 9.615 1.00 67.12 132 THR A O 1
ATOM 1017 N N . GLY A 1 133 ? 16.419 26.506 11.257 1.00 70.38 133 GLY A N 1
ATOM 1018 C CA . GLY A 1 133 ? 15.501 26.809 12.336 1.00 70.38 133 GLY A CA 1
ATOM 1019 C C . GLY A 1 133 ? 15.359 28.298 12.388 1.00 70.38 133 GLY A C 1
ATOM 1020 O O . GLY A 1 133 ? 16.326 29.011 12.645 1.00 70.38 133 GLY A O 1
ATOM 1021 N N . CYS A 1 134 ? 14.174 28.787 12.072 1.00 81.31 134 CYS A N 1
ATOM 1022 C CA . CYS A 1 134 ? 13.917 30.198 12.196 1.00 81.31 134 CYS A CA 1
ATOM 1023 C C . CYS A 1 134 ? 12.751 30.420 13.125 1.00 81.31 134 CYS A C 1
ATOM 1025 O O . CYS A 1 134 ? 11.765 29.679 13.162 1.00 81.31 134 CYS A O 1
ATOM 1027 N N . SER A 1 135 ? 12.907 31.457 13.928 1.00 87.06 135 SER A N 1
ATOM 1028 C CA . SER A 1 135 ? 11.838 31.951 14.766 1.00 87.06 135 SER A CA 1
ATOM 1029 C C . SER A 1 135 ? 11.632 33.408 14.443 1.00 87.06 135 SER A C 1
ATOM 1031 O O . SER A 1 135 ? 12.581 34.188 14.325 1.00 87.06 135 SER A O 1
ATOM 1033 N N . TRP A 1 136 ? 10.370 33.749 14.248 1.00 88.44 136 TRP A N 1
ATOM 1034 C CA . TRP A 1 136 ? 9.966 35.125 14.077 1.00 88.44 136 TRP A CA 1
ATOM 1035 C C . TRP A 1 136 ? 9.563 35.650 15.436 1.00 88.44 136 TRP A C 1
ATOM 1037 O O . TRP A 1 136 ? 8.746 35.038 16.122 1.00 88.44 136 TRP A O 1
ATOM 1047 N N . PHE A 1 137 ? 10.146 36.782 15.798 1.00 87.81 137 PHE A N 1
ATOM 1048 C CA . PHE A 1 137 ? 9.824 37.521 16.999 1.00 87.81 137 PHE A CA 1
ATOM 1049 C C . PHE A 1 137 ? 9.165 38.825 16.590 1.00 87.81 137 PHE A C 1
ATOM 1051 O O . PHE A 1 137 ? 9.692 39.569 15.758 1.00 87.81 137 PHE A O 1
ATOM 1058 N N . ASP A 1 138 ? 8.015 39.101 17.180 1.00 80.75 138 ASP A N 1
ATOM 1059 C CA . ASP A 1 138 ? 7.239 40.297 16.888 1.00 80.75 138 ASP A CA 1
ATOM 1060 C C . ASP A 1 138 ? 6.680 40.896 18.184 1.00 80.75 138 ASP A C 1
ATOM 1062 O O . ASP A 1 138 ? 6.637 40.238 19.226 1.00 80.75 138 ASP A O 1
ATOM 1066 N N . GLU A 1 139 ? 6.295 42.168 18.143 1.00 75.44 139 GLU A N 1
ATOM 1067 C CA . GLU A 1 139 ? 5.706 42.896 19.276 1.00 75.44 139 GLU A CA 1
ATOM 1068 C C . GLU A 1 139 ? 6.504 42.817 20.603 1.00 75.44 139 GLU A C 1
ATOM 1070 O O . GLU A 1 139 ? 5.927 42.761 21.692 1.00 75.44 139 GLU A O 1
ATOM 1075 N N . LEU A 1 140 ? 7.839 42.842 20.539 1.00 80.69 140 LEU A N 1
ATOM 1076 C CA . LEU A 1 140 ? 8.709 42.761 21.720 1.00 80.69 140 LEU A CA 1
ATOM 1077 C C . LEU A 1 140 ? 8.606 44.014 22.599 1.00 80.69 140 LEU A C 1
ATOM 1079 O O . LEU A 1 140 ? 8.824 45.140 22.142 1.00 80.69 140 LEU A O 1
ATOM 1083 N N . GLN A 1 141 ? 8.284 43.828 23.880 1.00 78.06 141 GLN A N 1
ATOM 1084 C CA . GLN A 1 141 ? 8.055 44.918 24.830 1.00 78.06 141 GLN A CA 1
ATOM 1085 C C . GLN A 1 141 ? 8.594 44.582 26.217 1.00 78.06 141 GLN A C 1
ATOM 1087 O O . GLN A 1 141 ? 8.243 43.552 26.788 1.00 78.06 141 GLN A O 1
ATOM 1092 N N . LEU A 1 142 ? 9.382 45.495 26.786 1.00 81.38 142 LEU A N 1
ATOM 1093 C CA . LEU A 1 142 ? 9.865 45.420 28.163 1.00 81.38 142 LEU A CA 1
ATOM 1094 C C . LEU A 1 142 ? 9.165 46.476 29.012 1.00 81.38 142 LEU A C 1
ATOM 1096 O O . LEU A 1 142 ? 9.209 47.672 28.718 1.00 81.38 142 LEU A O 1
ATOM 1100 N N . VAL A 1 143 ? 8.553 46.038 30.102 1.00 75.88 143 VAL A N 1
ATOM 1101 C CA . VAL A 1 143 ? 7.825 46.894 31.028 1.00 75.88 143 VAL A CA 1
ATOM 1102 C C . VAL A 1 143 ? 8.512 46.887 32.383 1.00 75.88 143 VAL A C 1
ATOM 1104 O O . VAL A 1 143 ? 8.670 45.846 33.013 1.00 75.88 143 VAL A O 1
ATOM 1107 N N . LYS A 1 144 ? 8.901 48.069 32.851 1.00 76.25 144 LYS A N 1
ATOM 1108 C CA . LYS A 1 144 ? 9.448 48.281 34.192 1.00 76.25 144 LYS A CA 1
ATOM 1109 C C . LYS A 1 144 ? 8.301 48.426 35.181 1.00 76.25 144 LYS A C 1
ATOM 1111 O O . LYS A 1 144 ? 7.372 49.209 34.948 1.00 76.25 144 LYS A O 1
ATOM 1116 N N . TYR A 1 145 ? 8.369 47.734 36.308 1.00 68.00 145 TYR A N 1
ATOM 1117 C CA . TYR A 1 145 ? 7.366 47.817 37.364 1.00 68.00 145 TYR A CA 1
ATOM 1118 C C . TYR A 1 145 ? 8.010 47.962 38.742 1.00 68.00 145 TYR A C 1
ATOM 1120 O O . TYR A 1 145 ? 9.104 47.473 38.985 1.00 68.00 145 TYR A O 1
ATOM 1128 N N . SER A 1 146 ? 7.314 48.620 39.662 1.00 61.50 146 SER A N 1
ATOM 1129 C CA . SER A 1 146 ? 7.727 48.764 41.063 1.00 61.50 146 SER A CA 1
ATOM 1130 C C . SER A 1 146 ? 7.193 47.639 41.970 1.00 61.50 146 SER A C 1
ATOM 1132 O O . SER A 1 146 ? 7.696 47.450 43.070 1.00 61.50 146 SER A O 1
ATOM 1134 N N . SER A 1 147 ? 6.202 46.862 41.513 1.00 56.69 147 SER A N 1
ATOM 1135 C CA . SER A 1 147 ? 5.641 45.677 42.184 1.00 56.69 147 SER A CA 1
ATOM 1136 C C . SER A 1 147 ? 5.228 44.603 41.161 1.00 56.69 147 SER A C 1
ATOM 1138 O O . SER A 1 147 ? 4.751 44.954 40.085 1.00 56.69 147 SER A O 1
ATOM 1140 N N . ILE A 1 148 ? 5.463 43.319 41.476 1.00 52.22 148 ILE A N 1
ATOM 1141 C CA . ILE A 1 148 ? 5.303 42.141 40.590 1.00 52.22 148 ILE A CA 1
ATOM 1142 C C . ILE A 1 148 ? 3.893 42.087 39.972 1.00 52.22 148 ILE A C 1
ATOM 1144 O O . ILE A 1 148 ? 2.938 41.882 40.719 1.00 52.22 148 ILE A O 1
ATOM 1148 N N . PRO A 1 149 ? 3.722 42.223 38.641 1.00 50.31 149 PRO A N 1
ATOM 1149 C CA . PRO A 1 149 ? 2.460 41.907 38.002 1.00 50.31 149 PRO A CA 1
ATOM 1150 C C . PRO A 1 149 ? 2.249 40.389 37.941 1.00 50.31 149 PRO A C 1
ATOM 1152 O O . PRO A 1 149 ? 2.857 39.696 37.133 1.00 50.31 149 PRO A O 1
ATOM 1155 N N . THR A 1 150 ? 1.399 39.859 38.817 1.00 52.88 150 THR A N 1
ATOM 1156 C CA . THR A 1 150 ? 0.996 38.446 38.835 1.00 52.88 150 THR A CA 1
ATOM 1157 C C . THR A 1 150 ? 0.350 38.042 37.501 1.00 52.88 150 THR A C 1
ATOM 1159 O O . THR A 1 150 ? -0.419 38.819 36.926 1.00 52.88 150 THR A O 1
ATOM 1162 N N . GLN A 1 151 ? 0.633 36.823 37.013 1.00 54.91 151 GLN A N 1
ATOM 1163 C CA . GLN A 1 151 ? -0.145 36.198 35.932 1.00 54.91 151 GLN A CA 1
ATOM 1164 C C . GLN A 1 151 ? -1.642 36.283 36.261 1.00 54.91 151 GLN A C 1
ATOM 1166 O O . GLN A 1 151 ? -2.038 36.093 37.414 1.00 54.91 151 GLN A O 1
ATOM 1171 N N . VAL A 1 152 ? -2.468 36.561 35.250 1.00 59.09 152 VAL A N 1
ATOM 1172 C CA . VAL A 1 152 ? -3.929 36.550 35.388 1.00 59.09 152 VAL A CA 1
ATOM 1173 C C . VAL A 1 152 ? -4.369 35.188 35.917 1.00 59.09 152 VAL A C 1
ATOM 1175 O O . VAL A 1 152 ? -4.204 34.181 35.233 1.00 59.09 152 VAL A O 1
ATOM 1178 N N . GLN A 1 153 ? -4.969 35.145 37.106 1.00 61.00 153 GLN A N 1
ATOM 1179 C CA . GLN A 1 153 ? -5.684 33.952 37.546 1.00 61.00 153 GLN A CA 1
ATOM 1180 C C . GLN A 1 153 ? -7.068 33.932 36.894 1.00 61.00 153 GLN A C 1
ATOM 1182 O O . GLN A 1 153 ? -7.984 34.667 37.284 1.00 61.00 153 GLN A O 1
ATOM 1187 N N . LEU A 1 154 ? -7.214 33.077 35.881 1.00 66.81 154 LEU A N 1
ATOM 1188 C CA . LEU A 1 154 ? -8.530 32.659 35.412 1.00 66.81 154 LEU A CA 1
ATOM 1189 C C . LEU A 1 154 ? -9.231 31.890 36.533 1.00 66.81 154 LEU A C 1
ATOM 1191 O O . LEU A 1 154 ? -8.596 31.124 37.265 1.00 66.81 154 LEU A O 1
ATOM 1195 N N . ARG A 1 155 ? -10.544 32.084 36.673 1.00 75.69 155 ARG A N 1
ATOM 1196 C CA . ARG A 1 155 ? -11.348 31.202 37.528 1.00 75.69 155 ARG A CA 1
ATOM 1197 C C . ARG A 1 155 ? -11.376 29.810 36.887 1.00 75.69 155 ARG A C 1
ATOM 1199 O O . ARG A 1 155 ? -11.230 29.672 35.675 1.00 75.69 155 ARG A O 1
ATOM 1206 N N . SER A 1 156 ? -11.550 28.760 37.687 1.00 66.81 156 SER A N 1
ATOM 1207 C CA . SER A 1 156 ? -11.512 27.366 37.207 1.00 66.81 156 SER A CA 1
ATOM 1208 C C . SER A 1 156 ? -12.523 27.072 36.086 1.00 66.81 156 SER A C 1
ATOM 1210 O O . SER A 1 156 ? -12.266 26.227 35.222 1.00 66.81 156 SER A O 1
ATOM 1212 N N . ASP A 1 157 ? -13.634 27.806 36.074 1.00 69.19 157 ASP A N 1
ATOM 1213 C CA . ASP A 1 157 ? -14.757 27.718 35.142 1.00 69.19 157 ASP A CA 1
ATOM 1214 C C . ASP A 1 157 ? -14.709 28.747 33.991 1.00 69.19 157 ASP A C 1
ATOM 1216 O O . ASP A 1 157 ? -15.678 28.876 33.239 1.00 69.19 157 ASP A O 1
ATOM 1220 N N . GLU A 1 158 ? -13.598 29.470 33.825 1.00 76.19 158 GLU A N 1
ATOM 1221 C CA . GLU A 1 158 ? -13.390 30.454 32.756 1.00 76.19 158 GLU A CA 1
ATOM 1222 C C . GLU A 1 158 ? -12.410 29.957 31.682 1.00 76.19 158 GLU A C 1
ATOM 1224 O O . GLU A 1 158 ? -11.404 29.316 31.990 1.00 76.19 158 GLU A O 1
ATOM 1229 N N . ASP A 1 159 ? -12.692 30.320 30.431 1.00 70.19 159 ASP A N 1
ATOM 1230 C CA . ASP A 1 159 ? -11.741 30.354 29.321 1.00 70.19 159 ASP A CA 1
ATOM 1231 C C . ASP A 1 159 ? -11.461 31.816 28.946 1.00 70.19 159 ASP A C 1
ATOM 1233 O O . ASP A 1 159 ? -12.381 32.632 28.837 1.00 70.19 159 ASP A O 1
ATOM 1237 N N . ASP A 1 160 ? -10.194 32.144 28.705 1.00 73.19 160 ASP A N 1
ATOM 1238 C CA . ASP A 1 160 ? -9.796 33.382 28.033 1.00 73.19 160 ASP A CA 1
ATOM 1239 C C . ASP A 1 160 ? -10.021 33.197 26.525 1.00 73.19 160 ASP A C 1
ATOM 1241 O O . ASP A 1 160 ? -9.367 32.368 25.892 1.00 73.19 160 ASP A O 1
ATOM 1245 N N . ILE A 1 161 ? -10.974 33.928 25.942 1.00 65.81 161 ILE A N 1
ATOM 1246 C CA . ILE A 1 161 ? -11.241 33.839 24.494 1.00 65.81 161 ILE A CA 1
ATOM 1247 C C . ILE A 1 161 ? -10.413 34.820 23.683 1.00 65.81 161 ILE A C 1
ATOM 1249 O O . ILE A 1 161 ? -10.452 34.760 22.459 1.00 65.81 161 ILE A O 1
ATOM 1253 N N . THR A 1 162 ? -9.697 35.730 24.340 1.00 61.97 162 THR A N 1
ATOM 1254 C CA . THR A 1 162 ? -8.928 36.763 23.654 1.00 61.97 162 THR A CA 1
ATOM 1255 C C . THR A 1 162 ? -7.574 36.273 23.164 1.00 61.97 162 THR A C 1
ATOM 1257 O O . THR A 1 162 ? -7.111 36.832 22.174 1.00 61.97 162 THR A O 1
ATOM 1260 N N . ASP A 1 163 ? -6.977 35.251 23.805 1.00 52.97 163 ASP A N 1
ATOM 1261 C CA . ASP A 1 163 ? -5.705 34.531 23.499 1.00 52.97 163 ASP A CA 1
ATOM 1262 C C . ASP A 1 163 ? -4.481 35.400 23.094 1.00 52.97 163 ASP A C 1
ATOM 1264 O O . ASP A 1 163 ? -3.377 34.916 22.859 1.00 52.97 163 ASP A O 1
ATOM 1268 N N . SER A 1 164 ? -4.654 36.718 23.040 1.00 48.97 164 SER A N 1
ATOM 1269 C CA . SER A 1 164 ? -3.747 37.758 22.585 1.00 48.97 164 SER A CA 1
ATOM 1270 C C . SER A 1 164 ? -4.146 39.086 23.242 1.00 48.97 164 SER A C 1
ATOM 1272 O O . SER A 1 164 ? -5.264 39.271 23.723 1.00 48.97 164 SER A O 1
ATOM 1274 N N . SER A 1 165 ? -3.186 39.998 23.337 1.00 48.16 165 SER A N 1
ATOM 1275 C CA . SER A 1 165 ? -3.268 41.210 24.154 1.00 48.16 165 SER A CA 1
ATOM 1276 C C . SER A 1 165 ? -3.448 42.437 23.286 1.00 48.16 165 SER A C 1
ATOM 1278 O O . SER A 1 165 ? -2.575 42.710 22.470 1.00 48.16 165 SER A O 1
ATOM 1280 N N . PHE A 1 166 ? -4.502 43.228 23.496 1.00 52.91 166 PHE A N 1
ATOM 1281 C CA . PHE A 1 166 ? -4.666 44.486 22.750 1.00 52.91 166 PHE A CA 1
ATOM 1282 C C . PHE A 1 166 ? -4.231 45.663 23.598 1.00 52.91 166 PHE A C 1
ATOM 1284 O O . PHE A 1 166 ? -4.707 45.859 24.718 1.00 52.91 166 PHE A O 1
ATOM 1291 N N . PHE A 1 167 ? -3.294 46.431 23.052 1.00 50.53 167 PHE A N 1
ATOM 1292 C CA . PHE A 1 167 ? -2.878 47.708 23.600 1.00 50.53 167 PHE A CA 1
ATOM 1293 C C . PHE A 1 167 ? -3.823 48.789 23.079 1.00 50.53 167 PHE A C 1
ATOM 1295 O O . PHE A 1 167 ? -3.970 48.945 21.869 1.00 50.53 167 PHE A O 1
ATOM 1302 N N . ILE A 1 168 ? -4.443 49.554 23.972 1.00 54.09 168 ILE A N 1
ATOM 1303 C CA . ILE A 1 168 ? -5.290 50.686 23.584 1.00 54.09 168 ILE A CA 1
ATOM 1304 C C . ILE A 1 168 ? -4.571 51.954 24.032 1.00 54.09 168 ILE A C 1
ATOM 1306 O O . ILE A 1 168 ? -4.430 52.192 25.228 1.00 54.09 168 ILE A O 1
ATOM 1310 N N . ASP A 1 169 ? -4.115 52.769 23.077 1.00 53.22 169 ASP A N 1
ATOM 1311 C CA . ASP A 1 169 ? -3.669 54.143 23.331 1.00 53.22 169 ASP A CA 1
ATOM 1312 C C . ASP A 1 169 ? -4.641 55.120 22.688 1.00 53.22 169 ASP A C 1
ATOM 1314 O O . ASP A 1 169 ? -4.546 55.487 21.516 1.00 53.22 169 ASP A O 1
ATOM 1318 N N . SER A 1 170 ? -5.605 55.553 23.487 1.00 49.88 170 SER A N 1
ATOM 1319 C CA . SER A 1 170 ? -6.654 56.459 23.045 1.00 49.88 170 SER A CA 1
ATOM 1320 C C . SER A 1 170 ? -6.177 57.905 22.810 1.00 49.88 170 SER A C 1
ATOM 1322 O O . SER A 1 170 ? -6.989 58.749 22.435 1.00 49.88 170 SER A O 1
ATOM 1324 N N . SER A 1 171 ? -4.880 58.210 22.991 1.00 46.69 171 SER A N 1
ATOM 1325 C CA . SER A 1 171 ? -4.309 59.536 22.702 1.00 46.69 171 SER A CA 1
ATOM 1326 C C . SER A 1 171 ? -4.060 59.801 21.207 1.00 46.69 171 SER A C 1
ATOM 1328 O O . SER A 1 171 ? -3.889 60.957 20.813 1.00 46.69 171 SER A O 1
ATOM 1330 N N . SER A 1 172 ? -4.100 58.766 20.357 1.00 45.19 172 SER A N 1
ATOM 1331 C CA . SER A 1 172 ? -4.029 58.906 18.898 1.00 45.19 172 SER A CA 1
ATOM 1332 C C . SER A 1 172 ? -5.426 59.014 18.276 1.00 45.19 172 SER A C 1
ATOM 1334 O O . SER A 1 172 ? -6.279 58.152 18.468 1.00 45.19 172 SER A O 1
ATOM 1336 N N . SER A 1 173 ? -5.657 60.049 17.460 1.00 44.56 173 SER A N 1
ATOM 1337 C CA . SER A 1 173 ? -6.909 60.224 16.700 1.00 44.56 173 SER A CA 1
ATOM 1338 C C . SER A 1 173 ? -7.032 59.293 15.484 1.00 44.56 173 SER A C 1
ATOM 1340 O O . SER A 1 173 ? -8.089 59.234 14.856 1.00 44.56 173 SER A O 1
ATOM 1342 N N . LYS A 1 174 ? -5.960 58.569 15.135 1.00 44.50 174 LYS A N 1
ATOM 1343 C CA . LYS A 1 174 ? -5.903 57.603 14.033 1.00 44.50 174 LYS A CA 1
ATOM 1344 C C . LYS A 1 174 ? -4.985 56.445 14.424 1.00 44.50 174 LYS A C 1
ATOM 1346 O O . LYS A 1 174 ? -3.782 56.499 14.184 1.00 44.50 174 LYS A O 1
ATOM 1351 N N . LEU A 1 175 ? -5.550 55.397 15.011 1.00 46.22 175 LEU A N 1
ATOM 1352 C CA . LEU A 1 175 ? -4.915 54.078 15.022 1.00 46.22 175 LEU A CA 1
ATOM 1353 C C . LEU A 1 175 ? -5.408 53.327 13.771 1.00 46.22 175 LEU A C 1
ATOM 1355 O O . LEU A 1 175 ? -6.623 53.262 13.563 1.00 46.22 175 LEU A O 1
ATOM 1359 N N . PRO A 1 176 ? -4.525 52.849 12.875 1.00 41.50 176 PRO A N 1
ATOM 1360 C CA . PRO A 1 176 ? -4.949 52.059 11.723 1.00 41.50 176 PRO A CA 1
ATOM 1361 C C . PRO A 1 176 ? -5.621 50.764 12.206 1.00 41.50 176 PRO A C 1
ATOM 1363 O O . PRO A 1 176 ? -5.212 50.202 13.214 1.00 41.50 176 PRO A O 1
ATOM 1366 N N . MET A 1 177 ? -6.613 50.251 11.465 1.00 40.84 177 MET A N 1
ATOM 1367 C CA . MET A 1 177 ? -7.330 48.985 11.749 1.00 40.84 177 MET A CA 1
ATOM 1368 C C . MET A 1 177 ? -6.430 47.732 11.909 1.00 40.84 177 MET A C 1
ATOM 1370 O O . MET A 1 177 ? -6.949 46.636 12.073 1.00 40.84 177 MET A O 1
ATOM 1374 N N . ARG A 1 178 ? -5.102 47.866 11.827 1.00 40.56 178 ARG A N 1
ATOM 1375 C CA . ARG A 1 178 ? -4.114 46.781 11.842 1.00 40.56 178 ARG A CA 1
ATOM 1376 C C . ARG A 1 178 ? -3.665 46.331 13.244 1.00 40.56 178 ARG A C 1
ATOM 1378 O O . ARG A 1 178 ? -2.981 45.325 13.311 1.00 40.56 178 ARG A O 1
ATOM 1385 N N . ASP A 1 179 ? -4.094 46.995 14.324 1.00 43.69 179 ASP A N 1
ATOM 1386 C CA . ASP A 1 179 ? -3.695 46.665 15.714 1.00 43.69 179 ASP A CA 1
ATOM 1387 C C . ASP A 1 179 ? -4.791 45.930 16.533 1.00 43.69 179 ASP A C 1
ATOM 1389 O O . ASP A 1 179 ? -4.715 45.839 17.760 1.00 43.69 179 ASP A O 1
ATOM 1393 N N . LEU A 1 180 ? -5.835 45.409 15.875 1.00 46.03 180 LEU A N 1
ATOM 1394 C CA . LEU A 1 180 ? -6.809 44.484 16.471 1.00 46.03 180 LEU A CA 1
ATOM 1395 C C . LEU A 1 180 ? -6.664 43.116 15.796 1.00 46.03 180 LEU A C 1
ATOM 1397 O O . LEU A 1 180 ? -6.581 43.068 14.569 1.00 46.03 180 LEU A O 1
ATOM 1401 N N . PRO A 1 181 ? -6.658 41.994 16.527 1.00 42.69 181 PRO A N 1
ATOM 1402 C CA . PRO A 1 181 ? -6.566 40.691 15.910 1.00 42.69 181 PRO A CA 1
ATOM 1403 C C . PRO A 1 181 ? -7.874 40.361 15.213 1.00 42.69 181 PRO A C 1
ATOM 1405 O O . PRO A 1 181 ? -8.979 40.684 15.658 1.00 42.69 181 PRO A O 1
ATOM 1408 N N . VAL A 1 182 ? -7.717 39.627 14.130 1.00 41.28 182 VAL A N 1
ATOM 1409 C CA . VAL A 1 182 ? -8.810 39.112 13.311 1.00 41.28 182 VAL A CA 1
ATOM 1410 C C . VAL A 1 182 ? -9.338 37.778 13.883 1.00 41.28 182 VAL A C 1
ATOM 1412 O O . VAL A 1 182 ? -10.260 37.184 13.341 1.00 41.28 182 VAL A O 1
ATOM 1415 N N . GLU A 1 183 ? -8.804 37.303 15.014 1.00 45.03 183 GLU A N 1
ATOM 1416 C CA . GLU A 1 183 ? -8.904 35.900 15.430 1.00 45.03 183 GLU A CA 1
ATOM 1417 C C . GLU A 1 183 ? -9.505 35.741 16.835 1.00 45.03 183 GLU A C 1
ATOM 1419 O O . GLU A 1 183 ? -8.808 35.501 17.815 1.00 45.03 183 GLU A O 1
ATOM 1424 N N . LEU A 1 184 ? -10.833 35.810 16.941 1.00 39.88 184 LEU A N 1
ATOM 1425 C CA . LEU A 1 184 ? -11.563 35.227 18.073 1.00 39.88 184 LEU A CA 1
ATOM 1426 C C . LEU A 1 184 ? -12.046 33.820 17.688 1.00 39.88 184 LEU A C 1
ATOM 1428 O O . LEU A 1 184 ? -13.230 33.600 17.481 1.00 39.88 184 LEU A O 1
ATOM 1432 N N . LYS A 1 185 ? -11.094 32.884 17.542 1.00 40.53 185 LYS A N 1
ATOM 1433 C CA . LYS A 1 185 ? -11.225 31.411 17.377 1.00 40.53 185 LYS A CA 1
ATOM 1434 C C . LYS A 1 185 ? -12.317 30.819 16.454 1.00 40.53 185 LYS A C 1
ATOM 1436 O O . LYS A 1 185 ? -12.504 29.607 16.474 1.00 40.53 185 LYS A O 1
ATOM 1441 N N . ASP A 1 186 ? -12.990 31.590 15.602 1.00 38.25 186 ASP A N 1
ATOM 1442 C CA . ASP A 1 186 ? -13.953 31.060 14.617 1.00 38.25 186 ASP A CA 1
ATOM 1443 C C . ASP A 1 186 ? -13.725 31.541 13.172 1.00 38.25 186 ASP A C 1
ATOM 1445 O O . ASP A 1 186 ? -14.545 31.270 12.298 1.00 38.25 186 ASP A O 1
ATOM 1449 N N . GLY A 1 187 ? -12.611 32.228 12.895 1.00 42.34 187 GLY A N 1
ATOM 1450 C CA . GLY A 1 187 ? -12.244 32.638 11.536 1.00 42.34 187 GLY A CA 1
ATOM 1451 C C . GLY A 1 187 ? -13.084 33.779 10.944 1.00 42.34 187 GLY A C 1
ATOM 1452 O O . GLY A 1 187 ? -13.130 33.911 9.721 1.00 42.34 187 GLY A O 1
ATOM 1453 N N . ASN A 1 188 ? -13.744 34.613 11.762 1.00 38.47 188 ASN A N 1
ATOM 1454 C CA . ASN A 1 188 ? -14.609 35.690 11.269 1.00 38.47 188 ASN A CA 1
ATOM 1455 C C . ASN A 1 188 ? -14.012 37.108 11.440 1.00 38.47 188 ASN A C 1
ATOM 1457 O O . ASN A 1 188 ? -13.754 37.572 12.547 1.00 38.47 188 ASN A O 1
ATOM 1461 N N . CYS A 1 189 ? -13.849 37.844 10.335 1.00 38.25 189 CYS A N 1
ATOM 1462 C CA . CYS A 1 189 ? -13.032 39.061 10.222 1.00 38.25 189 CYS A CA 1
ATOM 1463 C C . CYS A 1 189 ? -13.694 40.403 10.621 1.00 38.25 189 CYS A C 1
ATOM 1465 O O . CYS A 1 189 ? -13.227 41.463 10.203 1.00 38.25 189 CYS A O 1
ATOM 1467 N N . PHE A 1 190 ? -14.768 40.402 11.422 1.00 39.34 190 PHE A N 1
ATOM 1468 C CA . PHE A 1 190 ? -15.587 41.607 11.685 1.00 39.34 190 PHE A CA 1
ATOM 1469 C C . PHE A 1 190 ? -15.394 42.287 13.059 1.00 39.34 190 PHE A C 1
ATOM 1471 O O . PHE A 1 190 ? -16.231 43.103 13.451 1.00 39.34 190 PHE A O 1
ATOM 1478 N N . SER A 1 191 ? -14.314 42.015 13.797 1.00 45.41 191 SER A N 1
ATOM 1479 C CA . SER A 1 191 ? -13.949 42.827 14.974 1.00 45.41 191 SER A CA 1
ATOM 1480 C C . SER A 1 191 ? -13.459 44.207 14.519 1.00 45.41 191 SER A C 1
ATOM 1482 O O . SER A 1 191 ? -12.431 44.310 13.855 1.00 45.41 191 SER A O 1
ATOM 1484 N N . ALA A 1 192 ? -14.195 45.275 14.841 1.00 42.94 192 ALA A N 1
ATOM 1485 C CA . ALA A 1 192 ? -13.894 46.627 14.371 1.00 42.94 192 ALA A CA 1
ATOM 1486 C C . ALA A 1 192 ? -13.840 47.637 15.527 1.00 42.94 192 ALA A C 1
ATOM 1488 O O . ALA A 1 192 ? -14.805 47.817 16.272 1.00 42.94 192 ALA A O 1
ATOM 1489 N N . TRP A 1 193 ? -12.731 48.374 15.631 1.00 46.75 193 TRP A N 1
ATOM 1490 C CA . TRP A 1 193 ? -12.705 49.658 16.330 1.00 46.75 193 TRP A CA 1
ATOM 1491 C C . TRP A 1 193 ? -13.270 50.723 15.396 1.00 46.75 193 TRP A C 1
ATOM 1493 O O . TRP A 1 193 ? -12.698 51.004 14.342 1.00 46.75 193 TRP A O 1
ATOM 1503 N N . MET A 1 194 ? -14.389 51.331 15.774 1.00 44.34 194 MET A N 1
ATOM 1504 C CA . MET A 1 194 ? -14.987 52.423 15.013 1.00 44.34 194 MET A CA 1
ATOM 1505 C C . MET A 1 194 ? -15.022 53.676 15.892 1.00 44.34 194 MET A C 1
ATOM 1507 O O . MET A 1 194 ? -15.729 53.673 16.902 1.00 44.34 194 MET A O 1
ATOM 1511 N N . PRO A 1 195 ? -14.333 54.776 15.531 1.00 44.69 195 PRO A N 1
ATOM 1512 C CA . PRO A 1 195 ? -14.768 56.085 15.991 1.00 44.69 195 PRO A CA 1
ATOM 1513 C C . PRO A 1 195 ? -16.131 56.346 15.337 1.00 44.69 195 PRO A C 1
ATOM 1515 O O . PRO A 1 195 ? -16.221 56.543 14.122 1.00 44.69 195 PRO A O 1
ATOM 1518 N N . TYR A 1 196 ? -17.213 56.259 16.109 1.00 41.47 196 TYR A N 1
ATOM 1519 C CA . TYR A 1 196 ? -18.541 56.568 15.587 1.00 41.47 196 TYR A CA 1
ATOM 1520 C C . TYR A 1 196 ? -18.597 58.071 15.296 1.00 41.47 196 TYR A C 1
ATOM 1522 O O . TYR A 1 196 ? -18.235 58.873 16.150 1.00 41.47 196 TYR A O 1
ATOM 1530 N N . ARG A 1 197 ? -19.009 58.453 14.079 1.00 44.06 197 ARG A N 1
ATOM 1531 C CA . ARG A 1 197 ? -18.852 59.817 13.529 1.00 44.06 197 ARG A CA 1
ATOM 1532 C C . ARG A 1 197 ? -19.472 60.948 14.372 1.00 44.06 197 ARG A C 1
ATOM 1534 O O . ARG A 1 197 ? -19.081 62.089 14.157 1.00 44.06 197 ARG A O 1
ATOM 1541 N N . ASP A 1 198 ? -20.343 60.629 15.334 1.00 49.22 198 ASP A N 1
ATOM 1542 C CA . ASP A 1 198 ? -21.079 61.601 16.155 1.00 49.22 198 ASP A CA 1
ATOM 1543 C C . ASP A 1 198 ? -20.922 61.416 17.689 1.00 49.22 198 ASP A C 1
ATOM 1545 O O . ASP A 1 198 ? -21.499 62.197 18.443 1.00 49.22 198 ASP A O 1
ATOM 1549 N N . ASP A 1 199 ? -20.151 60.428 18.181 1.00 48.59 199 ASP A N 1
ATOM 1550 C CA . ASP A 1 199 ? -19.884 60.233 19.627 1.00 48.59 199 ASP A CA 1
ATOM 1551 C C . ASP A 1 199 ? -18.393 60.537 19.920 1.00 48.59 199 ASP A C 1
ATOM 1553 O O . ASP A 1 199 ? -17.515 59.892 19.341 1.00 48.59 199 ASP A O 1
ATOM 1557 N N . PRO A 1 200 ? -18.054 61.527 20.773 1.00 50.44 200 PRO A N 1
ATOM 1558 C CA . PRO A 1 200 ? -16.665 61.919 21.040 1.00 50.44 200 PRO A CA 1
ATOM 1559 C C . PRO A 1 200 ? -15.852 60.879 21.835 1.00 50.44 200 PRO A C 1
ATOM 1561 O O . PRO A 1 200 ? -14.644 61.062 22.009 1.00 50.44 200 PRO A O 1
ATOM 1564 N N . ALA A 1 201 ? -16.481 59.807 22.334 1.00 56.19 201 ALA A N 1
ATOM 1565 C CA . ALA A 1 201 ? -15.819 58.743 23.084 1.00 56.19 201 ALA A CA 1
ATOM 1566 C C . ALA A 1 201 ? -15.470 57.529 22.188 1.00 56.19 201 ALA A C 1
ATOM 1568 O O . ALA A 1 201 ? -16.340 57.011 21.488 1.00 56.19 201 ALA A O 1
ATOM 1569 N N . PRO A 1 202 ? -14.224 57.020 22.217 1.00 61.97 202 PRO A N 1
ATOM 1570 C CA . PRO A 1 202 ? -13.854 55.815 21.483 1.00 61.97 202 PRO A CA 1
ATOM 1571 C C . PRO A 1 202 ? -14.643 54.585 21.963 1.00 61.97 202 PRO A C 1
ATOM 1573 O O . PRO A 1 202 ? -14.812 54.373 23.167 1.00 61.97 202 PRO A O 1
ATOM 1576 N N . THR A 1 203 ? -15.099 53.756 21.018 1.00 68.00 203 THR A N 1
ATOM 1577 C CA . THR A 1 203 ? -15.836 52.514 21.303 1.00 68.00 203 THR A CA 1
ATOM 1578 C C . THR A 1 203 ? -15.158 51.307 20.674 1.00 68.00 203 THR A C 1
ATOM 1580 O O . THR A 1 203 ? -14.718 51.377 19.526 1.00 68.00 203 THR A O 1
ATOM 1583 N N . LEU A 1 204 ? -15.124 50.198 21.410 1.00 69.31 204 LEU A N 1
ATOM 1584 C CA . LEU A 1 204 ? -14.540 48.932 20.981 1.00 69.31 204 LEU A CA 1
ATOM 1585 C C . LEU A 1 204 ? -15.629 47.871 20.851 1.00 69.31 204 LEU A C 1
ATOM 1587 O O . LEU A 1 204 ? -16.239 47.495 21.850 1.00 69.31 204 LEU A O 1
ATOM 1591 N N . GLU A 1 205 ? -15.873 47.397 19.631 1.00 73.19 205 GLU A N 1
ATOM 1592 C CA . GLU A 1 205 ? -16.774 46.275 19.360 1.00 73.19 205 GLU A CA 1
ATOM 1593 C C . GLU A 1 205 ? -15.971 44.984 19.183 1.00 73.19 205 GLU A C 1
ATOM 1595 O O . GLU A 1 205 ? -15.015 44.935 18.411 1.00 73.19 205 GLU A O 1
ATOM 1600 N N . ILE A 1 206 ? -16.370 43.937 19.902 1.00 68.94 206 ILE A N 1
ATOM 1601 C CA . ILE A 1 206 ? -15.680 42.647 19.954 1.00 68.94 206 ILE A CA 1
ATOM 1602 C C . ILE A 1 206 ? -16.700 41.549 19.670 1.00 68.94 206 ILE A C 1
ATOM 1604 O O . ILE A 1 206 ? -17.780 41.562 20.258 1.00 68.94 206 ILE A O 1
ATOM 1608 N N . SER A 1 207 ? -16.380 40.625 18.762 1.00 60.50 207 SER A N 1
ATOM 1609 C CA . SER A 1 207 ? -17.310 39.635 18.202 1.00 60.50 207 SER A CA 1
ATOM 1610 C C . SER A 1 207 ? -16.686 38.240 18.151 1.00 60.50 207 SER A C 1
ATOM 1612 O O . SER A 1 207 ? -15.526 38.118 17.793 1.00 60.50 207 SER A O 1
ATOM 1614 N N . TRP A 1 208 ? -17.459 37.188 18.415 1.00 62.25 208 TRP A N 1
ATOM 1615 C CA . TRP A 1 208 ? -17.036 35.784 18.312 1.00 62.25 208 TRP A CA 1
ATOM 1616 C C . TRP A 1 208 ? -18.165 34.900 17.752 1.00 62.25 208 TRP A C 1
ATOM 1618 O O . TRP A 1 208 ? -19.324 35.311 17.689 1.00 62.25 208 TRP A O 1
ATOM 1628 N N . GLY A 1 209 ? -17.842 33.678 17.324 1.00 49.47 209 GLY A N 1
ATOM 1629 C CA . GLY A 1 209 ? -18.727 32.875 16.463 1.00 49.47 209 GLY A CA 1
ATOM 1630 C C . GLY A 1 209 ? -20.017 32.323 17.042 1.00 49.47 209 GLY A C 1
ATOM 1631 O O . GLY A 1 209 ? -20.936 31.976 16.301 1.00 49.47 209 GLY A O 1
ATOM 1632 N N . GLN A 1 210 ? -20.120 32.219 18.363 1.00 56.56 210 GLN A N 1
ATOM 1633 C CA . GLN A 1 210 ? -21.273 31.613 19.028 1.00 56.56 210 GLN A CA 1
ATOM 1634 C C . GLN A 1 210 ? -21.655 32.405 20.269 1.00 56.56 210 GLN A C 1
ATOM 1636 O O . GLN A 1 210 ? -20.796 32.987 20.913 1.00 56.56 210 GLN A O 1
ATOM 1641 N N . ASN A 1 211 ? -22.923 32.371 20.673 1.00 63.50 211 ASN A N 1
ATOM 1642 C CA . ASN A 1 211 ? -23.317 32.946 21.957 1.00 63.50 211 ASN A CA 1
ATOM 1643 C C . ASN A 1 211 ? -22.516 32.283 23.103 1.00 63.50 211 ASN A C 1
ATOM 1645 O O . ASN A 1 211 ? -22.461 31.048 23.216 1.00 63.50 211 ASN A O 1
ATOM 1649 N N . ARG A 1 212 ? -21.852 33.114 23.912 1.00 71.81 212 ARG A N 1
ATOM 1650 C CA . ARG A 1 212 ? -21.068 32.731 25.095 1.00 71.81 212 ARG A CA 1
ATOM 1651 C C . ARG A 1 212 ? -21.482 33.619 26.265 1.00 71.81 212 ARG A C 1
ATOM 1653 O O . ARG A 1 212 ? -21.750 34.805 26.064 1.00 71.81 212 ARG A O 1
ATOM 1660 N N . GLN A 1 213 ? -21.466 33.064 27.472 1.00 82.88 213 GLN A N 1
ATOM 1661 C CA . GLN A 1 213 ? -21.610 33.849 28.691 1.00 82.88 213 GLN A CA 1
ATOM 1662 C C . GLN A 1 213 ? -20.278 34.530 29.008 1.00 82.88 213 GLN A C 1
ATOM 1664 O O . GLN A 1 213 ? -19.316 33.862 29.396 1.00 82.88 213 GLN A O 1
ATOM 1669 N N . CYS A 1 214 ? -20.208 35.848 28.837 1.00 83.12 214 CYS A N 1
ATOM 1670 C CA . CYS A 1 214 ? -19.056 36.619 29.288 1.00 83.12 214 CYS A CA 1
ATOM 1671 C C . CYS A 1 214 ? -19.042 36.663 30.812 1.00 83.12 214 CYS A C 1
ATOM 1673 O O . CYS A 1 214 ? -20.037 37.043 31.425 1.00 83.12 214 CYS A O 1
ATOM 1675 N N . SER A 1 215 ? -17.917 36.313 31.423 1.00 85.38 215 SER A N 1
ATOM 1676 C CA . SER A 1 215 ? -17.769 36.410 32.871 1.00 85.38 215 SER A CA 1
ATOM 1677 C C . SER A 1 215 ? -17.132 37.736 33.266 1.00 85.38 215 SER A C 1
ATOM 1679 O O . SER A 1 215 ? -17.673 38.454 34.105 1.00 85.38 215 SER A O 1
ATOM 1681 N N . ARG A 1 216 ? -16.012 38.111 32.636 1.00 88.94 216 ARG A N 1
ATOM 1682 C CA . ARG A 1 216 ? -15.235 39.310 32.982 1.00 88.94 216 ARG A CA 1
ATOM 1683 C C . ARG A 1 216 ? -14.532 39.917 31.774 1.00 88.94 216 ARG A C 1
ATOM 1685 O O . ARG A 1 216 ? -14.133 39.198 30.860 1.00 88.94 216 ARG A O 1
ATOM 1692 N N . VAL A 1 217 ? -14.308 41.231 31.818 1.00 86.69 217 VAL A N 1
ATOM 1693 C CA . VAL A 1 217 ? -13.233 41.868 31.038 1.00 86.69 217 VAL A CA 1
ATOM 1694 C C . VAL A 1 217 ? -12.137 42.289 32.000 1.00 86.69 217 VAL A C 1
ATOM 1696 O O . VAL A 1 217 ? -12.396 43.036 32.941 1.00 86.69 217 VAL A O 1
ATOM 1699 N N . LEU A 1 218 ? -10.924 41.809 31.761 1.00 82.12 218 LEU A N 1
ATOM 1700 C CA . LEU A 1 218 ? -9.734 42.135 32.534 1.00 82.12 218 LEU A CA 1
ATOM 1701 C C . LEU A 1 218 ? -8.979 43.269 31.843 1.00 82.12 218 LEU A C 1
ATOM 1703 O O . LEU A 1 218 ? -8.850 43.273 30.622 1.00 82.12 218 LEU A O 1
ATOM 1707 N N . LEU A 1 219 ? -8.471 44.215 32.622 1.00 78.88 219 LEU A N 1
ATOM 1708 C CA . LEU A 1 219 ? -7.849 45.458 32.181 1.00 78.88 219 LEU A CA 1
ATOM 1709 C C . LEU A 1 219 ? -6.509 45.637 32.891 1.00 78.88 219 LEU A C 1
ATOM 1711 O O . LEU A 1 219 ? -6.447 45.663 34.120 1.00 78.88 219 LEU A O 1
ATOM 1715 N N . LEU A 1 220 ? -5.444 45.819 32.119 1.00 74.25 220 LEU A N 1
ATOM 1716 C CA . LEU A 1 220 ? -4.130 46.190 32.627 1.00 74.25 220 LEU A CA 1
ATOM 1717 C C . LEU A 1 220 ? -3.871 47.672 32.295 1.00 74.25 220 LEU A C 1
ATOM 1719 O O . LEU A 1 220 ? -3.816 48.014 31.107 1.00 74.25 220 LEU A O 1
ATOM 1723 N N . PRO A 1 221 ? -3.704 48.564 33.293 1.00 70.56 221 PRO A N 1
ATOM 1724 C CA . PRO A 1 221 ? -3.410 49.979 33.053 1.00 70.56 221 PRO A CA 1
ATOM 1725 C C . PRO A 1 221 ? -2.102 50.180 32.292 1.00 70.56 221 PRO A C 1
ATOM 1727 O O . PRO A 1 221 ? -1.214 49.343 32.348 1.00 70.56 221 PRO A O 1
ATOM 1730 N N . GLY A 1 222 ? -1.964 51.315 31.612 1.00 59.97 222 GLY A N 1
ATOM 1731 C CA . GLY A 1 222 ? -0.767 51.754 30.901 1.00 59.97 222 GLY A CA 1
ATOM 1732 C C . GLY A 1 222 ? 0.326 52.319 31.812 1.00 59.97 222 GLY A C 1
ATOM 1733 O O . GLY A 1 222 ? 0.246 52.271 33.040 1.00 59.97 222 GLY A O 1
ATOM 1734 N N . SER A 1 223 ? 1.372 52.899 31.214 1.00 55.88 223 SER A N 1
ATOM 1735 C CA . SER A 1 223 ? 2.530 53.446 31.943 1.00 55.88 223 SER A CA 1
ATOM 1736 C C . SER A 1 223 ? 2.208 54.619 32.878 1.00 55.88 223 SER A C 1
ATOM 1738 O O . SER A 1 223 ? 2.997 54.898 33.772 1.00 55.88 223 SER A O 1
ATOM 1740 N N . ASP A 1 224 ? 1.085 55.312 32.677 1.00 60.06 224 ASP A N 1
ATOM 1741 C CA . ASP A 1 224 ? 0.612 56.378 33.573 1.00 60.06 224 ASP A CA 1
ATOM 1742 C C . ASP A 1 224 ? -0.260 55.856 34.731 1.00 60.06 224 ASP A C 1
ATOM 1744 O O . ASP A 1 224 ? -0.624 56.627 35.616 1.00 60.06 224 ASP A O 1
ATOM 1748 N N . GLY A 1 225 ? -0.561 54.551 34.757 1.00 59.97 225 GLY A N 1
ATOM 1749 C CA . GLY A 1 225 ? -1.320 53.897 35.822 1.00 59.97 225 GLY A CA 1
ATOM 1750 C C . GLY A 1 225 ? -2.803 54.268 35.874 1.00 59.97 225 GLY A C 1
ATOM 1751 O O . GLY A 1 225 ? -3.472 53.898 36.836 1.00 59.97 225 GLY A O 1
ATOM 1752 N N . THR A 1 226 ? -3.323 55.001 34.884 1.00 66.06 226 THR A N 1
ATOM 1753 C CA . THR A 1 226 ? -4.704 55.497 34.911 1.00 66.06 226 THR A CA 1
ATOM 1754 C C . THR A 1 226 ? -5.677 54.540 34.214 1.00 66.06 226 THR A C 1
ATOM 1756 O O . THR A 1 226 ? -5.419 54.065 33.112 1.00 66.06 226 THR A O 1
ATOM 1759 N N . LEU A 1 227 ? -6.801 54.247 34.878 1.00 70.69 227 LEU A N 1
ATOM 1760 C CA . LEU A 1 227 ? -7.967 53.547 34.328 1.00 70.69 227 LEU A CA 1
ATOM 1761 C C . LEU A 1 227 ? -9.218 54.403 34.540 1.00 70.69 227 LEU A C 1
ATOM 1763 O O . LEU A 1 227 ? -9.255 55.201 35.483 1.00 70.69 227 LEU A O 1
ATOM 1767 N N . PRO A 1 228 ? -10.260 54.243 33.709 1.00 75.19 228 PRO A N 1
ATOM 1768 C CA . PRO A 1 228 ? -11.546 54.856 33.993 1.00 75.19 228 PRO A CA 1
ATOM 1769 C C . PRO A 1 228 ? -12.191 54.189 35.220 1.00 75.19 228 PRO A C 1
ATOM 1771 O O . PRO A 1 228 ? -12.055 52.987 35.420 1.00 75.19 228 PRO A O 1
ATOM 1774 N N . GLU A 1 229 ? -12.929 54.955 36.027 1.00 80.00 229 GLU A N 1
ATOM 1775 C CA . GLU A 1 229 ? -13.666 54.423 37.192 1.00 80.00 229 GLU A CA 1
ATOM 1776 C C . GLU A 1 229 ? -14.798 53.462 36.784 1.00 80.00 229 GLU A C 1
ATOM 1778 O O . GLU A 1 229 ? -15.246 52.628 37.570 1.00 80.00 229 GLU A O 1
ATOM 1783 N N . TYR A 1 230 ? -15.271 53.576 35.543 1.00 83.94 230 TYR A N 1
ATOM 1784 C CA . TYR A 1 230 ? -16.325 52.752 34.971 1.00 83.94 230 TYR A CA 1
ATOM 1785 C C . TYR A 1 230 ? -16.120 52.552 33.468 1.00 83.94 230 TYR A C 1
ATOM 1787 O O . TYR A 1 230 ? -15.509 53.379 32.788 1.00 83.94 230 TYR A O 1
ATOM 1795 N N . LEU A 1 231 ? -16.705 51.482 32.941 1.00 84.56 231 LEU A N 1
ATOM 1796 C CA . LEU A 1 231 ? -16.897 51.268 31.513 1.00 84.56 231 LEU A CA 1
ATOM 1797 C C . LEU A 1 231 ? -18.385 51.132 31.237 1.00 84.56 231 LEU A C 1
ATOM 1799 O O . LEU A 1 231 ? -19.084 50.387 31.924 1.00 84.56 231 LEU A O 1
ATOM 1803 N N . ASP A 1 232 ? -18.873 51.836 30.223 1.00 86.94 232 ASP A N 1
ATOM 1804 C CA . ASP A 1 232 ? -20.200 51.532 29.704 1.00 86.94 232 ASP A CA 1
ATOM 1805 C C . ASP A 1 232 ? -20.066 50.335 28.745 1.00 86.94 232 ASP A C 1
ATOM 1807 O O . ASP A 1 232 ? -19.107 50.253 27.973 1.00 86.94 232 ASP A O 1
ATOM 1811 N N . VAL A 1 233 ? -21.001 49.387 28.810 1.00 88.62 233 VAL A N 1
ATOM 1812 C CA . VAL A 1 233 ? -20.999 48.151 28.015 1.00 88.62 233 VAL A CA 1
ATOM 1813 C C . VAL A 1 233 ? -22.377 47.919 27.404 1.00 88.62 233 VAL A C 1
ATOM 1815 O O . VAL A 1 233 ? -23.388 47.984 28.097 1.00 88.62 233 VAL A O 1
ATOM 1818 N N . SER A 1 234 ? -22.421 47.607 26.113 1.00 87.62 234 SER A N 1
ATOM 1819 C CA . SER A 1 234 ? -23.606 47.075 25.433 1.00 87.62 234 SER A CA 1
ATOM 1820 C C . SER A 1 234 ? -23.308 45.666 24.935 1.00 87.62 234 SER A C 1
ATOM 1822 O O . SER A 1 234 ? -22.198 45.390 24.485 1.00 87.62 234 SER A O 1
ATOM 1824 N N . ILE A 1 235 ? -24.298 44.781 24.942 1.00 87.44 235 ILE A N 1
ATOM 1825 C CA . ILE A 1 235 ? -24.180 43.440 24.354 1.00 87.44 235 ILE A CA 1
ATOM 1826 C C . ILE A 1 235 ? -25.073 43.335 23.123 1.00 87.44 235 ILE A C 1
ATOM 1828 O O . ILE A 1 235 ? -26.034 44.091 22.988 1.00 87.44 235 ILE A O 1
ATOM 1832 N N . TYR A 1 236 ? -24.755 42.435 22.202 1.00 78.19 236 TYR A N 1
ATOM 1833 C CA . TYR A 1 236 ? -25.551 42.231 20.999 1.00 78.19 236 TYR A CA 1
ATOM 1834 C C . TYR A 1 236 ? -26.666 41.211 21.238 1.00 78.19 236 TYR A C 1
ATOM 1836 O O . TYR A 1 236 ? -26.409 40.025 21.432 1.00 78.19 236 TYR A O 1
ATOM 1844 N N . ASP A 1 237 ? -27.916 41.668 21.183 1.00 71.44 237 ASP A N 1
ATOM 1845 C CA . ASP A 1 237 ? -29.087 40.797 21.233 1.00 71.44 237 ASP A CA 1
ATOM 1846 C C . ASP A 1 237 ? -29.267 40.147 19.856 1.00 71.44 237 ASP A C 1
ATOM 1848 O O . ASP A 1 237 ? -29.810 40.744 18.922 1.00 71.44 237 ASP A O 1
ATOM 1852 N N . THR A 1 238 ? -28.798 38.904 19.725 1.00 54.25 238 THR A N 1
ATOM 1853 C CA . THR A 1 238 ? -28.880 38.138 18.474 1.00 54.25 238 THR A CA 1
ATOM 1854 C C . THR A 1 238 ? -30.325 37.956 17.993 1.00 54.25 238 THR A C 1
ATOM 1856 O O . THR A 1 238 ? -30.542 37.827 16.792 1.00 54.25 238 THR A O 1
ATOM 1859 N N . SER A 1 239 ? -31.322 38.005 18.885 1.00 50.56 239 SER A N 1
ATOM 1860 C CA . SER A 1 239 ? -32.732 37.868 18.504 1.00 50.56 239 SER A CA 1
ATOM 1861 C C . SER A 1 239 ? -33.332 39.147 17.913 1.00 50.56 239 SER A C 1
ATOM 1863 O O . SER A 1 239 ? -34.254 39.069 17.103 1.00 50.56 239 SER A O 1
ATOM 1865 N N . LYS A 1 240 ? -32.801 40.317 18.287 1.00 59.47 240 LYS A N 1
ATOM 1866 C CA . LYS A 1 240 ? -33.236 41.637 17.789 1.00 59.47 240 LYS A CA 1
ATOM 1867 C C . LYS A 1 240 ? -32.283 42.241 16.760 1.00 59.47 240 LYS A C 1
ATOM 1869 O O . LYS A 1 240 ? -32.583 43.280 16.182 1.00 59.47 240 LYS A O 1
ATOM 1874 N N . LEU A 1 241 ? -31.145 41.585 16.536 1.00 58.81 241 LEU A N 1
ATOM 1875 C CA . LEU A 1 241 ? -30.073 42.008 15.639 1.00 58.81 241 LEU A CA 1
ATOM 1876 C C . LEU A 1 241 ? -29.492 43.397 15.969 1.00 58.81 241 LEU A C 1
ATOM 1878 O O . LEU A 1 241 ? -28.971 44.080 15.087 1.00 58.81 241 LEU A O 1
ATOM 1882 N N . SER A 1 242 ? -29.526 43.805 17.240 1.00 71.75 242 SER A N 1
ATOM 1883 C CA . SER A 1 242 ? -29.093 45.131 17.698 1.00 71.75 242 SER A CA 1
ATOM 1884 C C . SER A 1 242 ? -28.322 45.069 19.020 1.00 71.75 242 SER A C 1
ATOM 1886 O O . SER A 1 242 ? -28.483 44.133 19.801 1.00 71.75 242 SER A O 1
ATOM 1888 N N . PHE A 1 243 ? -27.511 46.093 19.310 1.00 77.31 243 PHE A N 1
ATOM 1889 C CA . PHE A 1 243 ? -26.922 46.263 20.643 1.00 77.31 243 PHE A CA 1
ATOM 1890 C C . PHE A 1 243 ? -27.973 46.719 21.662 1.00 77.31 243 PHE A C 1
ATOM 1892 O O . PHE A 1 243 ? -28.864 47.501 21.332 1.00 77.31 243 PHE A O 1
ATOM 1899 N N . THR A 1 244 ? -27.857 46.242 22.899 1.00 84.12 244 THR A N 1
ATOM 1900 C CA . THR A 1 244 ? -28.661 46.695 24.040 1.00 84.12 244 THR A CA 1
ATOM 1901 C C . THR A 1 244 ? -28.269 48.106 24.481 1.00 84.12 244 THR A C 1
ATOM 1903 O O . THR A 1 244 ? -27.201 48.617 24.123 1.00 84.12 244 THR A O 1
ATOM 1906 N N . GLU A 1 245 ? -29.098 48.721 25.327 1.00 85.19 245 GLU A N 1
ATOM 1907 C CA . GLU A 1 245 ? -28.737 49.967 26.011 1.00 85.19 245 GLU A CA 1
ATOM 1908 C C . GLU A 1 245 ? -27.418 49.829 26.791 1.00 85.19 245 GLU A C 1
ATOM 1910 O O . GLU A 1 245 ? -27.037 48.734 27.220 1.00 85.19 245 GLU A O 1
ATOM 1915 N N . LYS A 1 246 ? -26.703 50.953 26.933 1.00 86.38 246 LYS A N 1
ATOM 1916 C CA . LYS A 1 246 ? -25.420 51.030 27.640 1.00 86.38 246 LYS A CA 1
ATOM 1917 C C . LYS A 1 246 ? -25.639 50.722 29.126 1.00 86.38 246 LYS A C 1
ATOM 1919 O O . LYS A 1 246 ? -26.363 51.447 29.804 1.00 86.38 246 LYS A O 1
ATOM 1924 N N . LYS A 1 247 ? -24.975 49.695 29.653 1.00 87.81 247 LYS A N 1
ATOM 1925 C CA . LYS A 1 247 ? -24.903 49.409 31.090 1.00 87.81 247 LYS A CA 1
ATOM 1926 C C . LYS A 1 247 ? -23.572 49.913 31.634 1.00 87.81 247 LYS A C 1
ATOM 1928 O O . LYS A 1 247 ? -22.519 49.473 31.183 1.00 87.81 247 LYS A O 1
ATOM 1933 N N . ARG A 1 248 ? -23.618 50.818 32.609 1.00 89.00 248 ARG A N 1
ATOM 1934 C CA . ARG A 1 248 ? -22.426 51.316 33.302 1.00 89.00 248 ARG A CA 1
ATOM 1935 C C . ARG A 1 248 ? -21.940 50.298 34.323 1.00 89.00 248 ARG A C 1
ATOM 1937 O O . ARG A 1 248 ? -22.691 49.955 35.233 1.00 89.00 248 ARG A O 1
ATOM 1944 N N . LEU A 1 249 ? -20.699 49.843 34.189 1.00 88.62 249 LEU A N 1
ATOM 1945 C CA . LEU A 1 249 ? -20.082 48.859 35.074 1.00 88.62 249 LEU A CA 1
ATOM 1946 C C . LEU A 1 249 ? -18.834 49.448 35.745 1.00 88.62 249 LEU A C 1
ATOM 1948 O O . LEU A 1 249 ? -18.007 50.043 35.050 1.00 88.62 249 LEU A O 1
ATOM 1952 N N . PRO A 1 250 ? -18.685 49.317 37.075 1.00 90.12 250 PRO A N 1
ATOM 1953 C CA . PRO A 1 250 ? -17.521 49.833 37.784 1.00 90.12 250 PRO A CA 1
ATOM 1954 C C . PRO A 1 250 ? -16.279 49.009 37.444 1.00 90.12 250 PRO A C 1
ATOM 1956 O O . PRO A 1 250 ? -16.339 47.780 37.406 1.00 90.12 250 PRO A O 1
ATOM 1959 N N . VAL A 1 251 ? -15.150 49.686 37.240 1.00 87.31 251 VAL A N 1
ATOM 1960 C CA . VAL A 1 251 ? -13.846 49.028 37.129 1.00 87.31 251 VAL A CA 1
ATOM 1961 C C . VAL A 1 251 ? -13.351 48.727 38.540 1.00 87.31 251 VAL A C 1
ATOM 1963 O O . VAL A 1 251 ? -13.116 49.630 39.340 1.00 87.31 251 VAL A O 1
ATOM 1966 N N . ILE A 1 252 ? -13.224 47.443 38.858 1.00 86.38 252 ILE A N 1
ATOM 1967 C CA . ILE A 1 252 ? -12.801 46.951 40.168 1.00 86.38 252 ILE A CA 1
ATOM 1968 C C . ILE A 1 252 ? -11.292 46.727 40.126 1.00 86.38 252 ILE A C 1
ATOM 1970 O O . ILE A 1 252 ? -10.804 45.964 39.295 1.00 86.38 252 ILE A O 1
ATOM 1974 N N . THR A 1 253 ? -10.553 47.379 41.023 1.00 77.44 253 THR A N 1
ATOM 1975 C CA . THR A 1 253 ? -9.104 47.188 41.181 1.00 77.44 253 THR A CA 1
ATOM 1976 C C . THR A 1 253 ? -8.835 46.251 42.349 1.00 77.44 253 THR A C 1
ATOM 1978 O O . THR A 1 253 ? -9.290 46.502 43.466 1.00 77.44 253 THR A O 1
ATOM 1981 N N . GLU A 1 254 ? -8.081 45.182 42.114 1.00 67.88 254 GLU A N 1
ATOM 1982 C CA . GLU A 1 254 ? -7.681 44.260 43.175 1.00 67.88 254 GLU A CA 1
ATOM 1983 C C . GLU A 1 254 ? -6.428 44.775 43.898 1.00 67.88 254 GLU A C 1
ATOM 1985 O O . GLU A 1 254 ? -5.423 45.055 43.249 1.00 67.88 254 GLU A O 1
ATOM 1990 N N . PRO A 1 255 ? -6.415 44.855 45.243 1.00 55.62 255 PRO A N 1
ATOM 1991 C CA . PRO A 1 255 ? -5.254 45.353 45.991 1.00 55.62 255 PRO A CA 1
ATOM 1992 C C . PRO A 1 255 ? -3.965 44.542 45.780 1.00 55.62 255 PRO A C 1
ATOM 1994 O O . PRO A 1 255 ? -2.870 45.045 46.020 1.00 55.62 255 PRO A O 1
ATOM 1997 N N . THR A 1 256 ? -4.095 43.278 45.371 1.00 57.38 256 THR A N 1
ATOM 1998 C CA . THR A 1 256 ? -3.003 42.302 45.247 1.00 57.38 256 THR A CA 1
ATOM 1999 C C . THR A 1 256 ? -2.676 41.929 43.800 1.00 57.38 256 THR A C 1
ATOM 2001 O O . THR A 1 256 ? -1.826 41.067 43.584 1.00 57.38 256 THR A O 1
ATOM 2004 N N . SER A 1 257 ? -3.340 42.541 42.814 1.00 63.88 257 SER A N 1
ATOM 2005 C CA . SER A 1 257 ? -3.155 42.241 41.392 1.00 63.88 257 SER A CA 1
ATOM 2006 C C . SER A 1 257 ? -2.963 43.537 40.600 1.00 63.88 257 SER A C 1
ATOM 2008 O O . SER A 1 257 ? -3.618 44.537 40.884 1.00 63.88 257 SER A O 1
ATOM 2010 N N . PRO A 1 258 ? -2.076 43.560 39.591 1.00 65.12 258 PRO A N 1
ATOM 2011 C CA . PRO A 1 258 ? -1.944 44.709 38.690 1.00 65.12 258 PRO A CA 1
ATOM 2012 C C . PRO A 1 258 ? -3.158 44.865 37.755 1.00 65.12 258 PRO A C 1
ATOM 2014 O O . PRO A 1 258 ? -3.244 45.860 37.037 1.00 65.12 258 PRO A O 1
ATOM 2017 N N . TRP A 1 259 ? -4.046 43.867 37.717 1.00 74.81 259 TRP A N 1
ATOM 2018 C CA . TRP A 1 259 ? -5.229 43.838 36.873 1.00 74.81 259 TRP A CA 1
ATOM 2019 C C . TRP A 1 259 ? -6.420 44.449 37.596 1.00 74.81 259 TRP A C 1
ATOM 2021 O O . TRP A 1 259 ? -6.713 44.124 38.748 1.00 74.81 259 TRP A O 1
ATOM 2031 N N . SER A 1 260 ? -7.155 45.274 36.867 1.00 83.62 260 SER A N 1
ATOM 2032 C CA . SER A 1 260 ? -8.524 45.630 37.208 1.00 83.62 260 SER A CA 1
ATOM 2033 C C . SER A 1 260 ? -9.479 44.859 36.305 1.00 83.62 260 SER A C 1
ATOM 2035 O O . SER A 1 260 ? -9.075 44.311 35.282 1.00 83.62 260 SER A O 1
ATOM 2037 N N . TYR A 1 261 ? -10.756 44.791 36.650 1.00 88.06 261 TYR A N 1
ATOM 2038 C CA . TYR A 1 261 ? -11.740 44.119 35.807 1.00 88.06 261 TYR A CA 1
ATOM 2039 C C . TYR A 1 261 ? -13.126 44.731 35.924 1.00 88.06 261 TYR A C 1
ATOM 2041 O O . TYR A 1 261 ? -13.428 45.461 36.865 1.00 88.06 261 TYR A O 1
ATOM 2049 N N . ILE A 1 262 ? -13.978 44.398 34.962 1.00 89.62 262 ILE A N 1
ATOM 2050 C CA . ILE A 1 262 ? -15.426 44.577 35.056 1.00 89.62 262 ILE A CA 1
ATOM 2051 C C . ILE A 1 262 ? -16.096 43.202 35.078 1.00 89.62 262 ILE A C 1
ATOM 2053 O O . ILE A 1 262 ? -15.728 42.310 34.310 1.00 89.62 262 ILE A O 1
ATOM 2057 N N . GLU A 1 263 ? -17.071 43.022 35.968 1.00 89.69 263 GLU A N 1
ATOM 2058 C CA . GLU A 1 263 ? -17.893 41.808 36.024 1.00 89.69 263 GLU A CA 1
ATOM 2059 C C . GLU A 1 263 ? -19.019 41.885 34.996 1.00 89.69 263 GLU A C 1
ATOM 2061 O O . GLU A 1 263 ? -19.749 42.876 34.920 1.00 89.69 263 GLU A O 1
ATOM 2066 N N . LEU A 1 264 ? -19.174 40.811 34.228 1.00 87.94 264 LEU A N 1
ATOM 2067 C CA . LEU A 1 264 ? -20.191 40.663 33.191 1.00 87.94 264 LEU A CA 1
ATOM 2068 C C . LEU A 1 264 ? -21.200 39.549 33.504 1.00 87.94 264 LEU A C 1
ATOM 2070 O O . LEU A 1 264 ? -22.098 39.330 32.701 1.00 87.94 264 LEU A O 1
ATOM 2074 N N . ASN A 1 265 ? -21.104 38.887 34.665 1.00 77.38 265 ASN A N 1
ATOM 2075 C CA . ASN A 1 265 ? -21.923 37.710 35.006 1.00 77.38 265 ASN A CA 1
ATOM 2076 C C . ASN A 1 265 ? -23.443 37.944 34.906 1.00 77.38 265 ASN A C 1
ATOM 2078 O O . ASN A 1 265 ? -24.186 37.008 34.623 1.00 77.38 265 ASN A O 1
ATOM 2082 N N . ASP A 1 266 ? -23.897 39.184 35.116 1.00 74.62 266 ASP A N 1
ATOM 2083 C CA . ASP A 1 266 ? -25.313 39.573 35.045 1.00 74.62 266 ASP A CA 1
ATOM 2084 C C . ASP A 1 266 ? -25.776 39.947 33.622 1.00 74.62 266 ASP A C 1
ATOM 2086 O O . ASP A 1 266 ? -26.860 40.511 33.445 1.00 74.62 266 ASP A O 1
ATOM 2090 N N . LEU A 1 267 ? -24.938 39.736 32.605 1.00 78.75 267 LEU A N 1
ATOM 2091 C CA . LEU A 1 267 ? -25.273 39.956 31.201 1.00 78.75 267 LEU A CA 1
ATOM 2092 C C . LEU A 1 267 ? -25.611 38.613 30.532 1.00 78.75 267 LEU A C 1
ATOM 2094 O O . LEU A 1 267 ? -24.936 37.617 30.794 1.00 78.75 267 LEU A O 1
ATOM 2098 N N . PRO A 1 268 ? -26.645 38.555 29.673 1.00 74.94 268 PRO A N 1
ATOM 2099 C CA . PRO A 1 268 ? -26.993 37.330 28.965 1.00 74.94 268 PRO A CA 1
ATOM 2100 C C . PRO A 1 268 ? -25.930 36.940 27.934 1.00 74.94 268 PRO A C 1
ATOM 2102 O O . PRO A 1 268 ? -25.103 37.758 27.517 1.00 74.94 268 PRO A O 1
ATOM 2105 N N . ASP A 1 269 ? -25.996 35.681 27.497 1.00 76.06 269 ASP A N 1
ATOM 2106 C CA . ASP A 1 269 ? -25.127 35.149 26.458 1.00 76.06 269 ASP A CA 1
ATOM 2107 C C . ASP A 1 269 ? -25.193 36.010 25.201 1.00 76.06 269 ASP A C 1
ATOM 2109 O O . ASP A 1 269 ? -26.259 36.311 24.659 1.00 76.06 269 ASP A O 1
ATOM 2113 N N . THR A 1 270 ? -24.023 36.363 24.698 1.00 75.44 270 THR A N 1
ATOM 2114 C CA . THR A 1 270 ? -23.900 37.189 23.508 1.00 75.44 270 THR A CA 1
ATOM 2115 C C . THR A 1 270 ? -22.800 36.646 22.621 1.00 75.44 270 THR A C 1
ATOM 2117 O O . THR A 1 270 ? -21.932 35.888 23.056 1.00 75.44 270 THR A O 1
ATOM 2120 N N . ARG A 1 271 ? -22.857 37.015 21.348 1.00 69.38 271 ARG A N 1
ATOM 2121 C CA . ARG A 1 271 ? -21.774 36.806 20.387 1.00 69.38 271 ARG A CA 1
ATOM 2122 C C . ARG A 1 271 ? -20.986 38.083 20.104 1.00 69.38 271 ARG A C 1
ATOM 2124 O O . ARG A 1 271 ? -19.986 38.027 19.402 1.00 69.38 271 ARG A O 1
ATOM 2131 N N . LYS A 1 272 ? -21.447 39.240 20.606 1.00 76.31 272 LYS A N 1
ATOM 2132 C CA . LYS A 1 272 ? -20.703 40.506 20.538 1.00 76.31 272 LYS A CA 1
ATOM 2133 C C . LYS A 1 272 ? -20.882 41.368 21.782 1.00 76.31 272 LYS A C 1
ATOM 2135 O O . LYS A 1 272 ? -21.977 41.442 22.346 1.00 76.31 272 LYS A O 1
ATOM 2140 N N . ILE A 1 273 ? -19.843 42.103 22.146 1.00 82.06 273 ILE A N 1
ATOM 2141 C CA . ILE A 1 273 ? -19.893 43.164 23.156 1.00 82.06 273 ILE A CA 1
ATOM 2142 C C . ILE A 1 273 ? -19.341 44.459 22.579 1.00 82.06 273 ILE A C 1
ATOM 2144 O O . ILE A 1 273 ? -18.495 44.453 21.691 1.00 82.06 273 ILE A O 1
ATOM 2148 N N . LYS A 1 274 ? -19.829 45.580 23.093 1.00 82.31 274 LYS A N 1
ATOM 2149 C CA . LYS A 1 274 ? -19.362 46.920 22.765 1.00 82.31 274 LYS A CA 1
ATOM 2150 C C . LYS A 1 274 ? -18.996 47.639 24.051 1.00 82.31 274 LYS A C 1
ATOM 2152 O O . LYS A 1 274 ? -19.855 47.824 24.908 1.00 82.31 274 LYS A O 1
ATOM 2157 N N . LEU A 1 275 ? -17.731 48.020 24.179 1.00 82.06 275 LEU A N 1
ATOM 2158 C CA . LEU A 1 275 ? -17.178 48.748 25.317 1.00 82.06 275 LEU A CA 1
ATOM 2159 C C . LEU A 1 275 ? -17.042 50.226 24.945 1.00 82.06 275 LEU A C 1
ATOM 2161 O O . LEU A 1 275 ? -16.514 50.550 23.881 1.00 82.06 275 LEU A O 1
ATOM 2165 N N . TYR A 1 276 ? -17.492 51.125 25.814 1.00 80.81 276 TYR A N 1
ATOM 2166 C CA . TYR A 1 276 ? -17.380 52.570 25.621 1.00 80.81 276 TYR A CA 1
ATOM 2167 C C . TYR A 1 276 ? -16.400 53.145 26.645 1.00 80.81 276 TYR A C 1
ATOM 2169 O O . TYR A 1 276 ? -16.526 52.904 27.848 1.00 80.81 276 TYR A O 1
ATOM 2177 N N . LEU A 1 277 ? -15.431 53.922 26.162 1.00 73.25 277 LEU A N 1
ATOM 2178 C CA . LEU A 1 277 ? -14.323 54.444 26.957 1.00 73.25 277 LEU A CA 1
ATOM 2179 C C . LEU A 1 277 ? -14.546 55.939 27.273 1.00 73.25 277 LEU A C 1
ATOM 2181 O O . LEU A 1 277 ? -14.316 56.784 26.408 1.00 73.25 277 LEU A O 1
ATOM 2185 N N . PRO A 1 278 ? -14.952 56.310 28.502 1.00 62.59 278 PRO A N 1
ATOM 2186 C CA . PRO A 1 278 ? -15.507 57.638 28.812 1.00 62.59 278 PRO A CA 1
ATOM 2187 C C . PRO A 1 278 ? -14.510 58.819 28.784 1.00 62.59 278 PRO A C 1
ATOM 2189 O O . PRO A 1 278 ? -14.926 59.963 28.953 1.00 62.59 278 PRO A O 1
ATOM 2192 N N . ALA A 1 279 ? -13.205 58.588 28.577 1.00 61.53 279 ALA A N 1
ATOM 2193 C CA . ALA A 1 279 ? -12.164 59.626 28.643 1.00 61.53 279 ALA A CA 1
ATOM 2194 C C . ALA A 1 279 ? -10.939 59.326 27.749 1.00 61.53 279 ALA A C 1
ATOM 2196 O O . ALA A 1 279 ? -9.901 58.874 28.229 1.00 61.53 279 ALA A O 1
ATOM 2197 N N . ALA A 1 280 ? -11.026 59.622 26.448 1.00 54.94 280 ALA A N 1
ATOM 2198 C CA . ALA A 1 280 ? -10.007 59.281 25.441 1.00 54.94 280 ALA A CA 1
ATOM 2199 C C . ALA A 1 280 ? -8.557 59.726 25.756 1.00 54.94 280 ALA A C 1
ATOM 2201 O O . ALA A 1 280 ? -7.617 59.151 25.232 1.00 54.94 280 ALA A O 1
ATOM 2202 N N . GLN A 1 281 ? -8.308 60.707 26.625 1.00 51.53 281 GLN A N 1
ATOM 2203 C CA . GLN A 1 281 ? -6.932 61.109 26.972 1.00 51.53 281 GLN A CA 1
ATOM 2204 C C . GLN A 1 281 ? -6.327 60.367 28.178 1.00 51.53 281 GLN A C 1
ATOM 2206 O O . GLN A 1 281 ? -5.151 60.563 28.467 1.00 51.53 281 GLN A O 1
ATOM 2211 N N . LYS A 1 282 ? -7.103 59.526 28.876 1.00 53.88 282 LYS A N 1
ATOM 2212 C CA . LYS A 1 282 ? -6.681 58.810 30.098 1.00 53.88 282 LYS A CA 1
ATOM 2213 C C . LYS A 1 282 ? -6.767 57.283 29.997 1.00 53.88 282 LYS A C 1
ATOM 2215 O O . LYS A 1 282 ? -6.597 56.602 30.997 1.00 53.88 282 LYS A O 1
ATOM 2220 N N . ASN A 1 283 ? -7.042 56.732 28.816 1.00 60.22 283 ASN A N 1
ATOM 2221 C CA . ASN A 1 283 ? -7.254 55.292 28.653 1.00 60.22 283 ASN A CA 1
ATOM 2222 C C . ASN A 1 283 ? -6.081 54.655 27.910 1.00 60.22 283 ASN A C 1
ATOM 2224 O O . ASN A 1 283 ? -6.236 54.135 26.806 1.00 60.22 283 ASN A O 1
ATOM 2228 N N . LYS A 1 284 ? -4.898 54.708 28.529 1.00 61.38 284 LYS A N 1
ATOM 2229 C CA . LYS A 1 284 ? -3.776 53.870 28.108 1.00 61.38 284 LYS A CA 1
ATOM 2230 C C . LYS A 1 284 ? -3.963 52.511 28.761 1.00 61.38 284 LYS A C 1
ATOM 2232 O O . LYS A 1 284 ? -3.788 52.392 29.966 1.00 61.38 284 LYS A O 1
ATOM 2237 N N . LEU A 1 285 ? -4.347 51.504 27.989 1.00 64.56 285 LEU A N 1
ATOM 2238 C CA . LEU A 1 285 ? -4.444 50.119 28.445 1.00 64.56 285 LEU A CA 1
ATOM 2239 C C . LEU A 1 285 ? -3.268 49.339 27.872 1.00 64.56 285 LEU A C 1
ATOM 2241 O O . LEU A 1 285 ? -3.087 49.283 26.656 1.00 64.56 285 LEU A O 1
ATOM 2245 N N . CYS A 1 286 ? -2.471 48.729 28.748 1.00 61.78 286 CYS A N 1
ATOM 2246 C CA . CYS A 1 286 ? -1.374 47.859 28.340 1.00 61.78 286 CYS A CA 1
ATOM 2247 C C . CYS A 1 286 ? -1.870 46.524 27.773 1.00 61.78 286 CYS A C 1
ATOM 2249 O O . CYS A 1 286 ? -1.210 45.938 26.906 1.00 61.78 286 CYS A O 1
ATOM 2251 N N . GLU A 1 287 ? -2.995 46.038 28.294 1.00 68.75 287 GLU A N 1
ATOM 2252 C CA . GLU A 1 287 ? -3.609 44.772 27.917 1.00 68.75 287 GLU A CA 1
ATOM 2253 C C . GLU A 1 287 ? -5.088 44.755 28.319 1.00 68.75 287 GLU A C 1
ATOM 2255 O O . GLU A 1 287 ? -5.466 45.313 29.350 1.00 68.75 287 GLU A O 1
ATOM 2260 N N . MET A 1 288 ? -5.917 44.093 27.518 1.00 75.00 288 MET A N 1
ATOM 2261 C CA . MET A 1 288 ? -7.297 43.774 27.864 1.00 75.00 288 MET A CA 1
ATOM 2262 C C . MET A 1 288 ? -7.597 42.329 27.469 1.00 75.00 288 MET A C 1
ATOM 2264 O O . MET A 1 288 ? -7.185 41.909 26.389 1.00 75.00 288 MET A O 1
ATOM 2268 N N . ARG A 1 289 ? -8.311 41.590 28.325 1.00 76.75 289 ARG A N 1
ATOM 2269 C CA . ARG A 1 289 ? -8.729 40.201 28.073 1.00 76.75 289 ARG A CA 1
ATOM 2270 C C . ARG A 1 289 ? -10.218 40.012 28.314 1.00 76.75 289 ARG A C 1
ATOM 2272 O O . ARG A 1 289 ? -10.773 40.667 29.194 1.00 76.75 289 ARG A O 1
ATOM 2279 N N . ILE A 1 290 ? -10.853 39.107 27.573 1.00 79.94 290 ILE A N 1
ATOM 2280 C CA . ILE A 1 290 ? -12.248 38.710 27.799 1.00 79.94 290 ILE A CA 1
ATOM 2281 C C . ILE A 1 290 ? -12.286 37.256 28.226 1.00 79.94 290 ILE A C 1
ATOM 2283 O O . ILE A 1 290 ? -11.870 36.362 27.490 1.00 79.94 290 ILE A O 1
ATOM 2287 N N . CYS A 1 291 ? -12.876 37.037 29.392 1.00 81.69 291 CYS A N 1
ATOM 2288 C CA . CYS A 1 291 ? -13.162 35.713 29.899 1.00 81.69 291 CYS A CA 1
ATOM 2289 C C . CYS A 1 291 ? -14.616 35.341 29.587 1.00 81.69 291 CYS A C 1
ATOM 2291 O O . CYS A 1 291 ? -15.539 36.147 29.767 1.00 81.69 291 CYS A O 1
ATOM 2293 N N . VAL A 1 292 ? -14.825 34.104 29.147 1.00 80.38 292 VAL A N 1
ATOM 2294 C CA . VAL A 1 292 ? -16.148 33.475 29.045 1.00 80.38 292 VAL A CA 1
ATOM 2295 C C . VAL A 1 292 ? -16.190 32.220 29.899 1.00 80.38 292 VAL A C 1
ATOM 2297 O O . VAL A 1 292 ? -15.155 31.664 30.252 1.00 80.38 292 VAL A O 1
ATOM 2300 N N . ARG A 1 293 ? -17.387 31.728 30.208 1.00 79.12 293 ARG A N 1
ATOM 2301 C CA . ARG A 1 293 ? -17.531 30.420 30.859 1.00 79.12 293 ARG A CA 1
ATOM 2302 C C . ARG A 1 293 ? -17.164 29.269 29.910 1.00 79.12 293 ARG A C 1
ATOM 2304 O O . ARG A 1 293 ? -17.569 29.275 28.741 1.00 79.12 293 ARG A O 1
ATOM 2311 N N . LYS A 1 294 ? -16.446 28.265 30.431 1.00 70.81 294 LYS A N 1
ATOM 2312 C CA . LYS A 1 294 ? -16.148 26.996 29.738 1.00 70.81 294 LYS A CA 1
ATOM 2313 C C . LYS A 1 294 ? -17.442 26.297 29.321 1.00 70.81 294 LYS A C 1
ATOM 2315 O O . LYS A 1 294 ? -18.343 26.127 30.139 1.00 70.81 294 LYS A O 1
ATOM 2320 N N . LYS A 1 295 ? -17.526 25.852 28.062 1.00 64.69 295 LYS A N 1
ATOM 2321 C CA . LYS A 1 295 ? -18.601 24.951 27.605 1.00 64.69 295 LYS A CA 1
ATOM 2322 C C . LYS A 1 295 ? -18.116 23.509 27.706 1.00 64.69 295 LYS A C 1
ATOM 2324 O O . LYS A 1 295 ? -17.015 23.207 27.257 1.00 64.69 295 LYS A O 1
ATOM 2329 N N . GLN A 1 296 ? -18.930 22.636 28.290 1.00 65.62 296 GLN A N 1
ATOM 2330 C CA . GLN A 1 296 ? -18.661 21.200 28.314 1.00 65.62 296 GLN A CA 1
ATOM 2331 C C . GLN A 1 296 ? -19.189 20.570 27.018 1.00 65.62 296 GLN A C 1
ATOM 2333 O O . GLN A 1 296 ? -20.275 20.930 26.559 1.00 65.62 296 GLN A O 1
ATOM 2338 N N . PHE A 1 297 ? -18.428 19.650 26.431 1.00 68.56 297 PHE A N 1
ATOM 2339 C CA . PHE A 1 297 ? -18.823 18.916 25.229 1.00 68.56 297 PHE A CA 1
ATOM 2340 C C . PHE A 1 297 ? -18.994 17.432 25.548 1.00 68.56 297 PHE A C 1
ATOM 2342 O O . PHE A 1 297 ? -18.305 16.914 26.422 1.00 68.56 297 PHE A O 1
ATOM 2349 N N . GLU A 1 298 ? -19.907 16.786 24.833 1.00 75.19 298 GLU A N 1
ATOM 2350 C CA . GLU A 1 298 ? -20.143 15.341 24.833 1.00 75.19 298 GLU A CA 1
ATOM 2351 C C . GLU A 1 298 ? -20.536 14.904 23.410 1.00 75.19 298 GLU A C 1
ATOM 2353 O O . GLU A 1 298 ? -20.376 15.684 22.472 1.00 75.19 298 GLU A O 1
ATOM 2358 N N . ASN A 1 299 ? -21.050 13.691 23.213 1.00 76.94 299 ASN A N 1
ATOM 2359 C CA . ASN A 1 299 ? -21.547 13.213 21.920 1.00 76.94 299 ASN A CA 1
ATOM 2360 C C . ASN A 1 299 ? -23.067 13.025 21.943 1.00 76.94 299 ASN A C 1
ATOM 2362 O O . ASN A 1 299 ? -23.577 12.613 22.975 1.00 76.94 299 ASN A O 1
ATOM 2366 N N . TYR A 1 300 ? -23.777 13.278 20.838 1.00 80.62 300 TYR A N 1
ATOM 2367 C CA . TYR A 1 300 ? -25.246 13.192 20.774 1.00 80.62 300 TYR A CA 1
ATOM 2368 C C . TYR A 1 300 ? -25.796 11.842 21.303 1.00 80.62 300 TYR A C 1
ATOM 2370 O O . TYR A 1 300 ? -25.364 10.770 20.891 1.00 80.62 300 TYR A O 1
ATOM 2378 N N . SER A 1 301 ? -26.801 11.905 22.181 1.00 77.19 301 SER A N 1
ATOM 2379 C CA . SER A 1 301 ? -27.709 10.817 22.569 1.00 77.19 301 SER A CA 1
ATOM 2380 C C . SER A 1 301 ? -28.809 10.522 21.542 1.00 77.19 301 SER A C 1
ATOM 2382 O O . SER A 1 301 ? -29.438 9.469 21.626 1.00 77.19 301 SER A O 1
ATOM 2384 N N . GLY A 1 302 ? -29.112 11.436 20.623 1.00 82.62 302 GLY A N 1
ATOM 2385 C CA . GLY A 1 302 ? -30.118 11.231 19.582 1.00 82.62 302 GLY A CA 1
ATOM 2386 C C . GLY A 1 302 ? -29.672 10.240 18.508 1.00 82.62 302 GLY A C 1
ATOM 2387 O O . GLY A 1 302 ? -28.487 10.082 18.229 1.00 82.62 302 GLY A O 1
ATOM 2388 N N . TYR A 1 303 ? -30.636 9.584 17.877 1.00 86.88 303 TYR A N 1
ATOM 2389 C CA . TYR A 1 303 ? -30.431 8.792 16.674 1.00 86.88 303 TYR A CA 1
ATOM 2390 C C . TYR A 1 303 ? -30.524 9.692 15.440 1.00 86.88 303 TYR A C 1
ATOM 2392 O O . TYR A 1 303 ? -31.393 10.554 15.345 1.00 86.88 303 TYR A O 1
ATOM 2400 N N . TRP A 1 304 ? -29.678 9.437 14.446 1.00 88.94 304 TRP A N 1
ATOM 2401 C CA . TRP A 1 304 ? -29.943 9.819 13.067 1.00 88.94 304 TRP A CA 1
ATOM 2402 C C . TRP A 1 304 ? -31.220 9.099 12.627 1.00 88.94 304 TRP A C 1
ATOM 2404 O O . TRP A 1 304 ? -31.229 7.876 12.451 1.00 88.94 304 TRP A O 1
ATOM 2414 N N . ILE A 1 305 ? -32.318 9.844 12.528 1.00 92.94 305 ILE A N 1
ATOM 2415 C CA . ILE A 1 305 ? -33.631 9.306 12.186 1.00 92.94 305 ILE A CA 1
ATOM 2416 C C . ILE A 1 305 ? -34.066 9.735 10.793 1.00 92.94 305 ILE A C 1
ATOM 2418 O O . ILE A 1 305 ? -33.855 10.876 10.380 1.00 92.94 305 ILE A O 1
ATOM 2422 N N . TRP A 1 306 ? -34.722 8.824 10.079 1.00 93.31 306 TRP A N 1
ATOM 2423 C CA . TRP A 1 306 ? -35.313 9.105 8.770 1.00 93.31 306 TRP A CA 1
ATOM 2424 C C . TRP A 1 306 ? -36.545 8.245 8.499 1.00 93.31 306 TRP A C 1
ATOM 2426 O O . TRP A 1 306 ? -37.006 7.542 9.385 1.00 93.31 306 TRP A O 1
ATOM 2436 N N . HIS A 1 307 ? -37.130 8.305 7.302 1.00 90.69 307 HIS A N 1
ATOM 2437 C CA . HIS A 1 307 ? -38.294 7.470 6.958 1.00 90.69 307 HIS A CA 1
ATOM 2438 C C . HIS A 1 307 ? -37.928 6.131 6.303 1.00 90.69 307 HIS A C 1
ATOM 2440 O O . HIS A 1 307 ? -38.747 5.219 6.278 1.00 90.69 307 HIS A O 1
ATOM 2446 N N . THR A 1 308 ? -36.714 6.008 5.769 1.00 83.00 308 THR A N 1
ATOM 2447 C CA . THR A 1 308 ? -36.195 4.805 5.108 1.00 83.00 308 THR A CA 1
ATOM 2448 C C . THR A 1 308 ? -34.698 4.671 5.391 1.00 83.00 308 THR A C 1
ATOM 2450 O O . THR A 1 308 ? -34.043 5.656 5.735 1.00 83.00 308 THR A O 1
ATOM 2453 N N . ARG A 1 309 ? -34.162 3.451 5.276 1.00 77.50 309 ARG A N 1
ATOM 2454 C CA . ARG A 1 309 ? -32.709 3.194 5.278 1.00 77.50 309 ARG A CA 1
ATOM 2455 C C . ARG A 1 309 ? -32.095 3.335 3.880 1.00 77.50 309 ARG A C 1
ATOM 2457 O O . ARG A 1 309 ? -30.877 3.373 3.760 1.00 77.50 309 ARG A O 1
ATOM 2464 N N . GLU A 1 310 ? -32.928 3.383 2.844 1.00 75.69 310 GLU A N 1
ATOM 2465 C CA . GLU A 1 310 ? -32.501 3.524 1.452 1.00 75.69 310 GLU A CA 1
ATOM 2466 C C . GLU A 1 310 ? -32.117 4.978 1.136 1.00 75.69 310 GLU A C 1
ATOM 2468 O O . GLU A 1 310 ? -32.646 5.926 1.719 1.00 75.69 310 GLU A O 1
ATOM 2473 N N . ALA A 1 311 ? -31.169 5.173 0.219 1.00 73.12 311 ALA A N 1
ATOM 2474 C CA . ALA A 1 311 ? -30.770 6.509 -0.207 1.00 73.12 311 ALA A CA 1
ATOM 2475 C C . ALA A 1 311 ? -31.805 7.087 -1.182 1.00 73.12 311 ALA A C 1
ATOM 2477 O O . ALA A 1 311 ? -31.995 6.562 -2.278 1.00 73.12 311 ALA A O 1
ATOM 2478 N N . GLU A 1 312 ? -32.426 8.205 -0.809 1.00 72.69 312 GLU A N 1
ATOM 2479 C CA . GLU A 1 312 ? -33.398 8.919 -1.641 1.00 72.69 312 GLU A CA 1
ATOM 2480 C C . GLU A 1 312 ? -33.013 10.395 -1.748 1.00 72.69 312 GLU A C 1
ATOM 2482 O O . GLU A 1 312 ? -33.254 11.177 -0.831 1.00 72.69 312 GLU A O 1
ATOM 2487 N N . GLY A 1 313 ? -32.413 10.789 -2.873 1.00 72.50 313 GLY A N 1
ATOM 2488 C CA . GLY A 1 313 ? -32.086 12.190 -3.143 1.00 72.50 313 GLY A CA 1
ATOM 2489 C C . GLY A 1 313 ? -33.312 13.041 -3.503 1.00 72.50 313 GLY A C 1
ATOM 2490 O O . GLY A 1 313 ? -34.337 12.537 -3.952 1.00 72.50 313 GLY A O 1
ATOM 2491 N N . HIS A 1 314 ? -33.168 14.359 -3.368 1.00 81.75 314 HIS A N 1
ATOM 2492 C CA . HIS A 1 314 ? -34.148 15.386 -3.754 1.00 81.75 314 HIS A CA 1
ATOM 2493 C C . HIS A 1 314 ? -35.531 15.249 -3.095 1.00 81.75 314 HIS A C 1
ATOM 2495 O O . HIS A 1 314 ? -36.562 15.469 -3.731 1.00 81.75 314 HIS A O 1
ATOM 2501 N N . ILE A 1 315 ? -35.554 14.931 -1.804 1.00 86.69 315 ILE A N 1
ATOM 2502 C CA . ILE A 1 315 ? -36.768 14.739 -1.013 1.00 86.69 315 ILE A CA 1
ATOM 2503 C C . ILE A 1 315 ? -36.832 15.737 0.146 1.00 86.69 315 ILE A C 1
ATOM 2505 O O . ILE A 1 315 ? -35.838 16.006 0.818 1.00 86.69 315 ILE A O 1
ATOM 2509 N N . LYS A 1 316 ? -38.029 16.273 0.412 1.00 90.00 316 LYS A N 1
ATOM 2510 C CA . LYS A 1 316 ? -38.308 17.092 1.596 1.00 90.00 316 LYS A CA 1
ATOM 2511 C C . LYS A 1 316 ? -39.282 16.364 2.519 1.00 90.00 316 LYS A C 1
ATOM 2513 O O . LYS A 1 316 ? -40.407 16.041 2.127 1.00 90.00 316 LYS A O 1
ATOM 2518 N N . ARG A 1 317 ? -38.864 16.125 3.760 1.00 92.50 317 ARG A N 1
ATOM 2519 C CA . ARG A 1 317 ? -39.650 15.430 4.789 1.00 92.50 317 ARG A CA 1
ATOM 2520 C C . ARG A 1 317 ? -39.933 16.353 5.964 1.00 92.50 317 ARG A C 1
ATOM 2522 O O . ARG A 1 317 ? -39.149 17.243 6.282 1.00 92.50 317 ARG A O 1
ATOM 2529 N N . VAL A 1 318 ? -41.053 16.103 6.631 1.00 94.19 318 VAL A N 1
ATOM 2530 C CA . VAL A 1 318 ? -41.389 16.713 7.920 1.00 94.19 318 VAL A CA 1
ATOM 2531 C C . VAL A 1 318 ? -41.286 15.635 8.984 1.00 94.19 318 VAL A C 1
ATOM 2533 O O . VAL A 1 318 ? -41.771 14.522 8.778 1.00 94.19 318 VAL A O 1
ATOM 2536 N N . LEU A 1 319 ? -40.661 15.959 10.112 1.00 96.06 319 LEU A N 1
ATOM 2537 C CA . LEU A 1 319 ? -40.564 15.108 11.290 1.00 96.06 319 LEU A CA 1
ATOM 2538 C C . LEU A 1 319 ? -41.162 15.841 12.496 1.00 96.06 319 LEU A C 1
ATOM 2540 O O . LEU A 1 319 ? -40.935 17.036 12.664 1.00 96.06 319 LEU A O 1
ATOM 2544 N N . ARG A 1 320 ? -41.949 15.150 13.324 1.00 94.62 320 ARG A N 1
ATOM 2545 C CA . ARG A 1 320 ? -42.712 15.730 14.440 1.00 94.62 320 ARG A CA 1
ATOM 2546 C C . ARG A 1 320 ? -42.583 14.899 15.710 1.00 94.62 320 ARG A C 1
ATOM 2548 O O . ARG A 1 320 ? -42.710 13.678 15.664 1.00 94.62 320 ARG A O 1
ATOM 2555 N N . LYS A 1 321 ? -42.418 15.565 16.851 1.00 95.62 321 LYS A N 1
ATOM 2556 C CA . LYS A 1 321 ? -42.335 14.950 18.181 1.00 95.62 321 LYS A CA 1
ATOM 2557 C C . LYS A 1 321 ? -43.157 15.740 19.190 1.00 95.62 321 LYS A C 1
ATOM 2559 O O . LYS A 1 321 ? -42.854 16.897 19.482 1.00 95.62 321 LYS A O 1
ATOM 2564 N N . LYS A 1 322 ? -44.191 15.092 19.733 1.00 94.62 322 LYS A N 1
ATOM 2565 C CA . LYS A 1 322 ? -44.959 15.589 20.884 1.00 94.62 322 LYS A CA 1
ATOM 2566 C C . LYS A 1 322 ? -44.256 15.194 22.181 1.00 94.62 322 LYS A C 1
ATOM 2568 O O . LYS A 1 322 ? -43.708 14.094 22.276 1.00 94.62 322 LYS A O 1
ATOM 2573 N N . PHE A 1 323 ? -44.274 16.086 23.163 1.00 92.88 323 PHE A N 1
ATOM 2574 C CA . PHE A 1 323 ? -43.754 15.837 24.507 1.00 92.88 323 PHE A CA 1
ATOM 2575 C C . PHE A 1 323 ? -44.477 16.721 25.530 1.00 92.88 323 PHE A C 1
ATOM 2577 O O . PHE A 1 323 ? -45.036 17.759 25.175 1.00 92.88 323 PHE A O 1
ATOM 2584 N N . THR A 1 324 ? -44.465 16.310 26.796 1.00 91.12 324 THR A N 1
ATOM 2585 C CA . THR A 1 324 ? -45.203 16.976 27.878 1.00 91.12 324 THR A CA 1
ATOM 2586 C C . THR A 1 324 ? -44.255 17.321 29.014 1.00 91.12 324 THR A C 1
ATOM 2588 O O . THR A 1 324 ? -43.451 16.483 29.412 1.00 91.12 324 THR A O 1
ATOM 2591 N N . LEU A 1 325 ? -44.367 18.539 29.542 1.00 89.38 325 LEU A N 1
ATOM 2592 C CA . LEU A 1 325 ? -43.550 19.042 30.647 1.00 89.38 325 LEU A CA 1
ATOM 2593 C C . LEU A 1 325 ? -44.409 19.189 31.908 1.00 89.38 325 LEU A C 1
ATOM 2595 O O . LEU A 1 325 ? -45.492 19.774 31.852 1.00 89.38 325 LEU A O 1
ATOM 2599 N N . SER A 1 326 ? -43.937 18.664 33.044 1.00 81.81 326 SER A N 1
ATOM 2600 C CA . SER A 1 326 ? -44.660 18.683 34.331 1.00 81.81 326 SER A CA 1
ATOM 2601 C C . SER A 1 326 ? -44.687 20.049 35.020 1.00 81.81 326 SER A C 1
ATOM 2603 O O . SER A 1 326 ? -45.528 20.288 35.887 1.00 81.81 326 SER A O 1
ATOM 2605 N N . ALA A 1 327 ? -43.755 20.930 34.666 1.00 86.62 327 ALA A N 1
ATOM 2606 C CA . ALA A 1 327 ? -43.518 22.202 35.329 1.00 86.62 327 ALA A CA 1
ATOM 2607 C C . ALA A 1 327 ? -43.128 23.291 34.320 1.00 86.62 327 ALA A C 1
ATOM 2609 O O . ALA A 1 327 ? -42.833 23.022 33.153 1.00 86.62 327 ALA A O 1
ATOM 2610 N N . ALA A 1 328 ? -43.148 24.546 34.772 1.00 86.56 328 ALA A N 1
ATOM 2611 C CA . ALA A 1 328 ? -42.777 25.685 33.940 1.00 86.56 328 ALA A CA 1
ATOM 2612 C C . ALA A 1 328 ? -41.307 25.587 33.506 1.00 86.56 328 ALA A C 1
ATOM 2614 O O . ALA A 1 328 ? -40.451 25.201 34.299 1.00 86.56 328 ALA A O 1
ATOM 2615 N N . VAL A 1 329 ? -41.016 25.943 32.254 1.00 90.00 329 VAL A N 1
ATOM 2616 C CA . VAL A 1 329 ? -39.653 25.898 31.712 1.00 90.00 329 VAL A CA 1
ATOM 2617 C C . VAL A 1 329 ? -38.840 27.075 32.240 1.00 90.00 329 VAL A C 1
ATOM 2619 O O . VAL A 1 329 ? -39.242 28.226 32.090 1.00 90.00 329 VAL A O 1
ATOM 2622 N N . GLU A 1 330 ? -37.692 26.780 32.843 1.00 86.94 330 GLU A N 1
ATOM 2623 C CA . GLU A 1 330 ? -36.709 27.766 33.293 1.00 86.94 330 GLU A CA 1
ATOM 2624 C C . GLU A 1 330 ? -35.709 28.080 32.172 1.00 86.94 330 GLU A C 1
ATOM 2626 O O . GLU A 1 330 ? -35.461 29.248 31.877 1.00 86.94 330 GLU A O 1
ATOM 2631 N N . LYS A 1 331 ? -35.158 27.045 31.522 1.00 88.19 331 LYS A N 1
ATOM 2632 C CA . LYS A 1 331 ? -34.240 27.167 30.378 1.00 88.19 331 LYS A CA 1
ATOM 2633 C C . LYS A 1 331 ? -34.426 26.014 29.405 1.00 88.19 331 LYS A C 1
ATOM 2635 O O . LYS A 1 331 ? -34.663 24.893 29.841 1.00 88.19 331 LYS A O 1
ATOM 2640 N N . ALA A 1 332 ? -34.254 26.253 28.108 1.00 89.50 332 ALA A N 1
ATOM 2641 C CA . ALA A 1 332 ? -34.230 25.179 27.122 1.00 89.50 332 ALA A CA 1
ATOM 2642 C C . ALA A 1 332 ? -33.293 25.460 25.945 1.00 89.50 332 ALA A C 1
ATOM 2644 O O . ALA A 1 332 ? -33.259 26.587 25.455 1.00 89.50 332 ALA A O 1
ATOM 2645 N N . TYR A 1 333 ? -32.587 24.437 25.458 1.00 90.69 333 TYR A N 1
ATOM 2646 C CA . TYR A 1 333 ? -31.583 24.539 24.398 1.00 90.69 333 TYR A CA 1
ATOM 2647 C C . TYR A 1 333 ? -31.771 23.453 23.338 1.00 90.69 333 TYR A C 1
ATOM 2649 O O . TYR A 1 333 ? -31.702 22.267 23.645 1.00 90.69 333 TYR A O 1
ATOM 2657 N N . LEU A 1 334 ? -31.986 23.860 22.084 1.00 92.25 334 LEU A N 1
ATOM 2658 C CA . LEU A 1 334 ? -32.139 22.968 20.934 1.00 92.25 334 LEU A CA 1
ATOM 2659 C C . LEU A 1 334 ? -30.848 22.918 20.112 1.00 92.25 334 LEU A C 1
ATOM 2661 O O . LEU A 1 334 ? -30.334 23.951 19.676 1.00 92.25 334 LEU A O 1
ATOM 2665 N N . GLN A 1 335 ? -30.372 21.712 19.829 1.00 92.38 335 GLN A N 1
ATOM 2666 C CA . GLN A 1 335 ? -29.268 21.427 18.920 1.00 92.38 335 GLN A CA 1
ATOM 2667 C C . GLN A 1 335 ? -29.689 20.368 17.903 1.00 92.38 335 GLN A C 1
ATOM 2669 O O . GLN A 1 335 ? -30.543 19.526 18.172 1.00 92.38 335 GLN A O 1
ATOM 2674 N N . GLY A 1 336 ? -29.096 20.406 16.716 1.00 89.38 336 GLY A N 1
ATOM 2675 C CA . GLY A 1 336 ? -29.344 19.388 15.712 1.00 89.38 336 GLY A CA 1
ATOM 2676 C C . GLY A 1 336 ? -28.633 19.622 14.387 1.00 89.38 336 GLY A C 1
ATOM 2677 O O . GLY A 1 336 ? -27.912 20.607 14.189 1.00 89.38 336 GLY A O 1
ATOM 2678 N N . ARG A 1 337 ? -28.839 18.669 13.488 1.00 86.69 337 ARG A N 1
ATOM 2679 C CA . ARG A 1 337 ? -28.350 18.573 12.118 1.00 86.69 337 ARG A CA 1
ATOM 2680 C C . ARG A 1 337 ? -29.436 17.891 11.290 1.00 86.69 337 ARG A C 1
ATOM 2682 O O . ARG A 1 337 ? -30.020 16.907 11.732 1.00 86.69 337 ARG A O 1
ATOM 2689 N N . GLY A 1 338 ? -29.709 18.420 10.110 1.00 85.44 338 GLY A N 1
ATOM 2690 C CA . GLY A 1 338 ? -30.309 17.653 9.024 1.00 85.44 338 GLY A CA 1
ATOM 2691 C C . GLY A 1 338 ? -29.301 17.613 7.889 1.00 85.44 338 GLY A C 1
ATOM 2692 O O . GLY A 1 338 ? -28.411 18.461 7.878 1.00 85.44 338 GLY A O 1
ATOM 2693 N N . ASP A 1 339 ? -29.417 16.619 7.015 1.00 78.69 339 ASP A N 1
ATOM 2694 C CA . ASP A 1 339 ? -28.416 16.321 5.981 1.00 78.69 339 ASP A CA 1
ATOM 2695 C C . ASP A 1 339 ? -28.003 17.561 5.153 1.00 78.69 339 ASP A C 1
ATOM 2697 O O . ASP A 1 339 ? -26.934 18.122 5.389 1.00 78.69 339 ASP A O 1
ATOM 2701 N N . ASP A 1 340 ? -28.865 18.060 4.257 1.00 85.94 340 ASP A N 1
ATOM 2702 C CA . ASP A 1 340 ? -28.566 19.257 3.451 1.00 85.94 340 ASP A CA 1
ATOM 2703 C C . ASP A 1 340 ? -29.173 20.540 4.036 1.00 85.94 340 ASP A C 1
ATOM 2705 O O . ASP A 1 340 ? -28.500 21.565 4.160 1.00 85.94 340 ASP A O 1
ATOM 2709 N N . GLU A 1 341 ? -30.452 20.505 4.419 1.00 88.50 341 GLU A N 1
ATOM 2710 C CA . GLU A 1 341 ? -31.133 21.648 5.032 1.00 88.50 341 GLU A CA 1
ATOM 2711 C C . GLU A 1 341 ? -32.056 21.191 6.159 1.00 88.50 341 GLU A C 1
ATOM 2713 O O . GLU A 1 341 ? -32.760 20.188 6.032 1.00 88.50 341 GLU A O 1
ATOM 2718 N N . VAL A 1 342 ? -32.117 21.966 7.246 1.00 91.94 342 VAL A N 1
ATOM 2719 C CA . VAL A 1 342 ? -33.092 21.750 8.319 1.00 91.94 342 VAL A CA 1
ATOM 2720 C C . VAL A 1 342 ? -33.637 23.058 8.877 1.00 91.94 342 VAL A C 1
ATOM 2722 O O . VAL A 1 342 ? -32.892 24.004 9.135 1.00 91.94 342 VAL A O 1
ATOM 2725 N N . ILE A 1 343 ? -34.949 23.098 9.109 1.00 92.38 343 ILE A N 1
ATOM 2726 C CA . ILE A 1 343 ? -35.636 24.198 9.792 1.00 92.38 343 ILE A CA 1
ATOM 2727 C C . ILE A 1 343 ? -36.491 23.625 10.922 1.00 92.38 343 ILE A C 1
ATOM 2729 O O . ILE A 1 343 ? -37.274 22.702 10.702 1.00 92.38 343 ILE A O 1
ATOM 2733 N N . PHE A 1 344 ? -36.371 24.196 12.123 1.00 94.44 344 PHE A N 1
ATOM 2734 C CA . PHE A 1 344 ? -37.133 23.767 13.293 1.00 94.44 344 PHE A CA 1
ATOM 2735 C C . PHE A 1 344 ? -38.286 24.712 13.635 1.00 94.44 344 PHE A C 1
ATOM 2737 O O . PHE A 1 344 ? -38.205 25.931 13.458 1.00 94.44 344 PHE A O 1
ATOM 2744 N N . TYR A 1 345 ? -39.349 24.130 14.185 1.00 94.62 345 TYR A N 1
ATOM 2745 C CA . TYR A 1 345 ? -40.499 24.834 14.734 1.00 94.62 345 TYR A CA 1
ATOM 2746 C C . TYR A 1 345 ? -40.883 24.247 16.093 1.00 94.62 345 TYR A C 1
ATOM 2748 O O . TYR A 1 345 ? -40.931 23.029 16.259 1.00 94.62 345 TYR A O 1
ATOM 2756 N N . ILE A 1 346 ? -41.213 25.115 17.045 1.00 94.62 346 ILE A N 1
ATOM 2757 C CA . ILE A 1 346 ? -41.798 24.750 18.337 1.00 94.62 346 ILE A CA 1
ATOM 2758 C C . ILE A 1 346 ? -43.162 25.420 18.436 1.00 94.62 346 ILE A C 1
ATOM 2760 O O . ILE A 1 346 ? -43.262 26.633 18.250 1.00 94.62 346 ILE A O 1
ATOM 2764 N N . ASN A 1 347 ? -44.209 24.647 18.732 1.00 93.88 347 ASN A N 1
ATOM 2765 C CA . ASN A 1 347 ? -45.569 25.167 18.938 1.00 93.88 347 ASN A CA 1
ATOM 2766 C C . ASN A 1 347 ? -46.018 26.147 17.824 1.00 93.88 347 ASN A C 1
ATOM 2768 O O . ASN A 1 347 ? -46.585 27.207 18.082 1.00 93.88 347 ASN A O 1
ATOM 2772 N N . GLY A 1 348 ? -45.720 25.811 16.563 1.00 91.00 348 GLY A N 1
ATOM 2773 C CA . GLY A 1 348 ? -46.054 26.615 15.381 1.00 91.00 348 GLY A CA 1
ATOM 2774 C C . GLY A 1 348 ? -45.096 27.766 15.053 1.00 91.00 348 GLY A C 1
ATOM 2775 O O . GLY A 1 348 ? -45.215 28.352 13.978 1.00 91.00 348 GLY A O 1
ATOM 2776 N N . GLN A 1 349 ? -44.137 28.087 15.923 1.00 91.88 349 GLN A N 1
ATOM 2777 C CA . GLN A 1 349 ? -43.194 29.189 15.731 1.00 91.88 349 GLN A CA 1
ATOM 2778 C C . GLN A 1 349 ? -41.830 28.679 15.272 1.00 91.88 349 GLN A C 1
ATOM 2780 O O . GLN A 1 349 ? -41.295 27.731 15.840 1.00 91.88 349 GLN A O 1
ATOM 2785 N N . GLN A 1 350 ? -41.254 29.320 14.252 1.00 92.69 350 GLN A N 1
ATOM 2786 C CA . GLN A 1 350 ? -39.916 28.977 13.771 1.00 92.69 350 GLN A CA 1
ATOM 2787 C C . GLN A 1 350 ? -38.872 29.316 14.833 1.00 92.69 350 GLN A C 1
ATOM 2789 O O . GLN A 1 350 ? -38.887 30.411 15.405 1.00 92.69 350 GLN A O 1
ATOM 2794 N N . CYS A 1 351 ? -37.948 28.393 15.066 1.00 86.50 351 CYS A N 1
ATOM 2795 C CA . CYS A 1 351 ? -36.825 28.586 15.967 1.00 86.50 351 CYS A CA 1
ATOM 2796 C C . CYS A 1 351 ? -35.504 28.227 15.276 1.00 86.50 351 CYS A C 1
ATOM 2798 O O . CYS A 1 351 ? -35.460 27.540 14.255 1.00 86.50 351 CYS A O 1
ATOM 2800 N N . HIS A 1 352 ? -34.416 28.746 15.834 1.00 80.81 352 HIS A N 1
ATOM 2801 C CA . HIS A 1 352 ? -33.055 28.410 15.436 1.00 80.81 352 HIS A CA 1
ATOM 2802 C C . HIS A 1 352 ? -32.398 27.599 16.554 1.00 80.81 352 HIS A C 1
ATOM 2804 O O . HIS A 1 352 ? -32.890 27.587 17.684 1.00 80.81 352 HIS A O 1
ATOM 2810 N N . PHE A 1 353 ? -31.280 26.944 16.247 1.00 83.00 353 PHE A N 1
ATOM 2811 C CA . PHE A 1 353 ? -30.460 26.292 17.265 1.00 83.00 353 PHE A CA 1
ATOM 2812 C C . PHE A 1 353 ? -30.029 27.277 18.360 1.00 83.00 353 PHE A C 1
ATOM 2814 O O . PHE A 1 353 ? -29.780 28.455 18.088 1.00 83.00 353 PHE A O 1
ATOM 2821 N N . GLY A 1 354 ? -29.899 26.775 19.585 1.00 79.94 354 GLY A N 1
ATOM 2822 C CA . GLY A 1 354 ? -29.574 27.557 20.774 1.00 79.94 354 GLY A CA 1
ATOM 2823 C C . GLY A 1 354 ? -30.734 27.619 21.763 1.00 79.94 354 GLY A C 1
ATOM 2824 O O . GLY A 1 354 ? -31.534 26.691 21.852 1.00 79.94 354 GLY A O 1
ATOM 2825 N N . GLU A 1 355 ? -30.798 28.698 22.545 1.00 84.31 355 GLU A N 1
ATOM 2826 C CA . GLU A 1 355 ? -31.808 28.851 23.593 1.00 84.31 355 GLU A CA 1
ATOM 2827 C C . GLU A 1 355 ? -33.212 29.075 22.999 1.00 84.31 355 GLU A C 1
ATOM 2829 O O . GLU A 1 355 ? -33.442 30.027 22.248 1.00 84.31 355 GLU A O 1
ATOM 2834 N N . ILE A 1 356 ? -34.165 28.213 23.358 1.00 90.25 356 ILE A N 1
ATOM 2835 C CA . ILE A 1 356 ? -35.545 28.230 22.854 1.00 90.25 356 ILE A CA 1
ATOM 2836 C C . ILE A 1 356 ? -36.607 28.312 23.962 1.00 90.25 356 ILE A C 1
ATOM 2838 O O . ILE A 1 356 ? -37.788 28.093 23.695 1.00 90.25 356 ILE A O 1
ATOM 2842 N N . THR A 1 357 ? -36.216 28.672 25.189 1.00 89.25 357 THR A N 1
ATOM 2843 C CA . THR A 1 357 ? -37.076 28.759 26.387 1.00 89.25 357 THR A CA 1
ATOM 2844 C C . THR A 1 357 ? -38.435 29.413 26.112 1.00 89.25 357 THR A C 1
ATOM 2846 O O . THR A 1 357 ? -39.476 28.862 26.455 1.00 89.25 357 THR A O 1
ATOM 2849 N N . ARG A 1 358 ? -38.439 30.561 25.418 1.00 89.25 358 ARG A N 1
ATOM 2850 C CA . ARG A 1 358 ? -39.642 31.373 25.148 1.00 89.25 358 ARG A CA 1
ATOM 2851 C C . ARG A 1 358 ? -40.716 30.700 24.288 1.00 89.25 358 ARG A C 1
ATOM 2853 O O . ARG A 1 358 ? -41.823 31.222 24.208 1.00 89.25 358 ARG A O 1
ATOM 2860 N N . TYR A 1 359 ? -40.378 29.616 23.592 1.00 91.44 359 TYR A N 1
ATOM 2861 C CA . TYR A 1 359 ? -41.299 28.916 22.696 1.00 91.44 359 TYR A CA 1
ATOM 2862 C C . TYR A 1 359 ? -42.042 27.768 23.390 1.00 91.44 359 TYR A C 1
ATOM 2864 O O . TYR A 1 359 ? -43.025 27.260 22.849 1.00 91.44 359 TYR A O 1
ATOM 2872 N N . LEU A 1 360 ? -41.576 27.354 24.571 1.00 92.75 360 LEU A N 1
ATOM 2873 C CA . LEU A 1 360 ? -42.113 26.222 25.318 1.00 92.75 360 LEU A CA 1
ATOM 2874 C C . LEU A 1 360 ? -43.132 26.668 26.367 1.00 92.75 360 LEU A C 1
ATOM 2876 O O . LEU A 1 360 ? -43.068 27.775 26.900 1.00 92.75 360 LEU A O 1
ATOM 2880 N N . GLN A 1 361 ? -44.052 25.766 26.692 1.00 89.94 361 GLN A N 1
ATOM 2881 C CA . GLN A 1 361 ? -45.061 25.951 27.733 1.00 89.94 361 GLN A CA 1
ATOM 2882 C C . GLN A 1 361 ? -45.065 24.779 28.720 1.00 89.94 361 GLN A C 1
ATOM 2884 O O . GLN A 1 361 ? -44.602 23.686 28.400 1.00 89.94 361 GLN A O 1
ATOM 2889 N N . SER A 1 362 ? -45.609 24.995 29.920 1.00 88.31 362 SER A N 1
ATOM 2890 C CA . SER A 1 362 ? -45.970 23.878 30.804 1.00 88.31 362 SER A CA 1
ATOM 2891 C C . SER A 1 362 ? -47.081 23.047 30.147 1.00 88.31 362 SER A C 1
ATOM 2893 O O . SER A 1 362 ? -47.968 23.615 29.506 1.00 88.31 362 SER A O 1
ATOM 2895 N N . GLY A 1 363 ? -47.044 21.721 30.290 1.00 91.12 363 GLY A N 1
ATOM 2896 C CA . GLY A 1 363 ? -47.956 20.809 29.598 1.00 91.12 363 GLY A CA 1
ATOM 2897 C C . GLY A 1 363 ? -47.455 20.380 28.214 1.00 91.12 363 GLY A C 1
ATOM 2898 O O . GLY A 1 363 ? -46.260 20.152 28.020 1.00 91.12 363 GLY A O 1
ATOM 2899 N N . GLU A 1 364 ? -48.374 20.183 27.266 1.00 94.50 364 GLU A N 1
ATOM 2900 C CA . GLU A 1 364 ? -48.063 19.626 25.943 1.00 94.50 364 GLU A CA 1
ATOM 2901 C C . GLU A 1 364 ? -47.334 20.625 25.036 1.00 94.50 364 GLU A C 1
ATOM 2903 O O . GLU A 1 364 ? -47.700 21.798 24.942 1.00 94.50 364 GLU A O 1
ATOM 2908 N N . ASN A 1 365 ? -46.320 20.131 24.331 1.00 95.94 365 ASN A N 1
ATOM 2909 C CA . ASN A 1 365 ? -45.528 20.858 23.348 1.00 95.94 365 ASN A CA 1
ATOM 2910 C C . ASN A 1 365 ? -45.318 19.996 22.094 1.00 95.94 365 ASN A C 1
ATOM 2912 O O . ASN A 1 365 ? -45.341 18.761 22.149 1.00 95.94 365 ASN A O 1
ATOM 2916 N N . ILE A 1 366 ? -45.068 20.650 20.959 1.00 95.94 366 ILE A N 1
ATOM 2917 C CA . ILE A 1 366 ? -44.678 20.000 19.704 1.00 95.94 366 ILE A CA 1
ATOM 2918 C C . ILE A 1 366 ? -43.363 20.582 19.183 1.00 95.94 366 ILE A C 1
ATOM 2920 O O . ILE A 1 366 ? -43.220 21.799 19.063 1.00 95.94 366 ILE A O 1
ATOM 2924 N N . LEU A 1 367 ? -42.428 19.699 18.830 1.00 96.25 367 LEU A N 1
ATOM 2925 C CA . LEU A 1 367 ? -41.220 20.005 18.066 1.00 96.25 367 LEU A CA 1
ATOM 2926 C C . LEU A 1 367 ? -41.366 19.441 16.650 1.00 96.25 367 LEU A C 1
ATOM 2928 O O . LEU A 1 367 ? -41.725 18.277 16.472 1.00 96.25 367 LEU A O 1
ATOM 2932 N N . VAL A 1 368 ? -41.101 20.271 15.644 1.00 95.44 368 VAL A N 1
ATOM 2933 C CA . VAL A 1 368 ? -41.188 19.918 14.224 1.00 95.44 368 VAL A CA 1
ATOM 2934 C C . VAL A 1 368 ? -39.881 20.271 13.528 1.00 95.44 368 VAL A C 1
ATOM 2936 O O . VAL A 1 368 ? -39.344 21.353 13.750 1.00 95.44 368 VAL A O 1
ATOM 2939 N N . ALA A 1 369 ? -39.393 19.381 12.671 1.00 95.50 369 ALA A N 1
ATOM 2940 C CA . ALA A 1 369 ? -38.243 19.594 11.805 1.00 95.50 369 ALA A CA 1
ATOM 2941 C C . ALA A 1 369 ? -38.652 19.386 10.345 1.00 95.50 369 ALA A C 1
ATOM 2943 O O . ALA A 1 369 ? -39.182 18.336 9.983 1.00 95.50 369 ALA A O 1
ATOM 2944 N N . GLU A 1 370 ? -38.404 20.377 9.500 1.00 93.94 370 GLU A N 1
ATOM 2945 C CA . GLU A 1 370 ? -38.466 20.230 8.048 1.00 93.94 370 GLU A CA 1
ATOM 2946 C C . GLU A 1 370 ? -37.057 19.982 7.539 1.00 93.94 370 GLU A C 1
ATOM 2948 O O . GLU A 1 370 ? -36.189 20.824 7.754 1.00 93.94 370 GLU A O 1
ATOM 2953 N N . VAL A 1 371 ? -36.839 18.845 6.882 1.00 92.88 371 VAL A N 1
ATOM 2954 C CA . VAL A 1 371 ? -35.524 18.435 6.385 1.00 92.88 371 VAL A CA 1
ATOM 2955 C C . VAL A 1 371 ? -35.582 18.276 4.874 1.00 92.88 371 VAL A C 1
ATOM 2957 O O . VAL A 1 371 ? -36.418 17.523 4.363 1.00 92.88 371 VAL A O 1
ATOM 2960 N N . THR A 1 372 ? -34.692 18.969 4.169 1.00 90.06 372 THR A N 1
ATOM 2961 C CA . THR A 1 372 ? -34.454 18.776 2.735 1.00 90.06 372 THR A CA 1
ATOM 2962 C C . THR A 1 372 ? -33.205 17.917 2.569 1.00 90.06 372 THR A C 1
ATOM 2964 O O . THR A 1 372 ? -32.184 18.188 3.195 1.00 90.06 372 THR A O 1
ATOM 2967 N N . ASN A 1 373 ? -33.297 16.891 1.729 1.00 85.56 373 ASN A N 1
ATOM 2968 C CA . ASN A 1 373 ? -32.182 16.057 1.300 1.00 85.56 373 ASN A CA 1
ATOM 2969 C C . ASN A 1 373 ? -32.093 16.085 -0.232 1.00 85.56 373 ASN A C 1
ATOM 2971 O O . ASN A 1 373 ? -33.106 16.020 -0.927 1.00 85.56 373 ASN A O 1
ATOM 2975 N N . HIS A 1 374 ? -30.893 16.178 -0.781 1.00 76.38 374 HIS A N 1
ATOM 2976 C CA . HIS A 1 374 ? -30.614 16.378 -2.190 1.00 76.38 374 HIS A CA 1
ATOM 2977 C C . HIS A 1 374 ? -29.987 15.155 -2.846 1.00 76.38 374 HIS A C 1
ATOM 2979 O O . HIS A 1 374 ? -30.296 14.920 -4.010 1.00 76.38 374 HIS A O 1
ATOM 2985 N N . ARG A 1 375 ? -29.118 14.378 -2.184 1.00 59.25 375 ARG A N 1
ATOM 2986 C CA . ARG A 1 375 ? -28.298 13.381 -2.910 1.00 59.25 375 ARG A CA 1
ATOM 2987 C C . ARG A 1 375 ? -28.100 12.020 -2.232 1.00 59.25 375 ARG A C 1
ATOM 2989 O O . ARG A 1 375 ? -27.798 11.083 -2.968 1.00 59.25 375 ARG A O 1
ATOM 2996 N N . TYR A 1 376 ? -28.266 11.881 -0.912 1.00 68.69 376 TYR A N 1
ATOM 2997 C CA . TYR A 1 376 ? -27.864 10.663 -0.178 1.00 68.69 376 TYR A CA 1
ATOM 2998 C C . TYR A 1 376 ? -28.945 10.142 0.783 1.00 68.69 376 TYR A C 1
ATOM 3000 O O . TYR A 1 376 ? -30.132 10.340 0.540 1.00 68.69 376 TYR A O 1
ATOM 3008 N N . VAL A 1 377 ? -28.563 9.387 1.819 1.00 70.38 377 VAL A N 1
ATOM 3009 C CA . VAL A 1 377 ? -29.475 8.971 2.892 1.00 70.38 377 VAL A CA 1
ATOM 3010 C C . VAL A 1 377 ? -29.755 10.191 3.762 1.00 70.38 377 VAL A C 1
ATOM 3012 O O . VAL A 1 377 ? -28.918 10.585 4.570 1.00 70.38 377 VAL A O 1
ATOM 3015 N N . GLY A 1 378 ? -30.940 10.774 3.595 1.00 81.44 378 GLY A N 1
ATOM 3016 C CA . GLY A 1 378 ? -31.363 11.904 4.407 1.00 81.44 378 GLY A CA 1
ATOM 3017 C C . GLY A 1 378 ? -31.487 11.527 5.881 1.00 81.44 378 GLY A C 1
ATOM 3018 O O . GLY A 1 378 ? -31.537 10.355 6.262 1.00 81.44 378 GLY A O 1
ATOM 3019 N N . GLY A 1 379 ? -31.564 12.535 6.737 1.00 90.25 379 GLY A N 1
ATOM 3020 C CA . GLY A 1 379 ? -31.817 12.289 8.143 1.00 90.25 379 GLY A CA 1
ATOM 3021 C C . GLY A 1 379 ? -31.868 13.537 8.986 1.00 90.25 379 GLY A C 1
ATOM 3022 O O . GLY A 1 379 ? -31.541 14.641 8.547 1.00 90.25 379 GLY A O 1
ATOM 3023 N N . LEU A 1 380 ? -32.318 13.322 10.213 1.00 93.75 380 LEU A N 1
ATOM 3024 C CA . LEU A 1 380 ? -32.375 14.301 11.276 1.00 93.75 380 LEU A CA 1
ATOM 3025 C C . LEU A 1 380 ? -31.654 13.735 12.492 1.00 93.75 380 LEU A C 1
ATOM 3027 O O . LEU A 1 380 ? -31.990 12.655 12.964 1.00 93.75 380 LEU A O 1
ATOM 3031 N N . LEU A 1 381 ? -30.742 14.514 13.048 1.00 93.12 381 LEU A N 1
ATOM 3032 C CA . LEU A 1 381 ? -30.230 14.338 14.396 1.00 93.12 381 LEU A CA 1
ATOM 3033 C C . LEU A 1 381 ? -30.566 15.598 15.174 1.00 93.12 381 LEU A C 1
ATOM 3035 O O . LEU A 1 381 ? -30.137 16.689 14.824 1.00 93.12 381 LEU A O 1
ATOM 3039 N N . ALA A 1 382 ? -31.375 15.472 16.209 1.00 92.75 382 ALA A N 1
ATOM 3040 C CA . ALA A 1 382 ? -31.844 16.593 17.008 1.00 92.75 382 ALA A CA 1
ATOM 3041 C C . ALA A 1 382 ? -31.914 16.223 18.485 1.00 92.75 382 ALA A C 1
ATOM 3043 O O . ALA A 1 382 ? -32.248 15.088 18.830 1.00 92.75 382 ALA A O 1
ATOM 3044 N N . GLU A 1 383 ? -31.640 17.202 19.338 1.00 91.81 383 GLU A N 1
ATOM 3045 C CA . GLU A 1 383 ? -31.724 17.099 20.786 1.00 91.81 383 GLU A CA 1
ATOM 3046 C C . GLU A 1 383 ? -32.106 18.431 21.419 1.00 91.81 383 GLU A C 1
ATOM 3048 O O . GLU A 1 383 ? -31.536 19.475 21.104 1.00 91.81 383 GLU A O 1
ATOM 3053 N N . LEU A 1 384 ? -33.046 18.378 22.354 1.00 91.69 384 LEU A N 1
ATOM 3054 C CA . LEU A 1 384 ? -33.523 19.517 23.121 1.00 91.69 384 LEU A CA 1
ATOM 3055 C C . LEU A 1 384 ? -33.371 19.236 24.617 1.00 91.69 384 LEU A C 1
ATOM 3057 O O . LEU A 1 384 ? -34.042 18.349 25.137 1.00 91.69 384 LEU A O 1
ATOM 3061 N N . GLU A 1 385 ? -32.524 20.006 25.297 1.00 89.19 385 GLU A N 1
ATOM 3062 C CA . GLU A 1 385 ? -32.361 20.006 26.758 1.00 89.19 385 GLU A CA 1
ATOM 3063 C C . GLU A 1 385 ? -33.287 21.040 27.396 1.00 89.19 385 GLU A C 1
ATOM 3065 O O . GLU A 1 385 ? -33.356 22.172 26.923 1.00 89.19 385 GLU A O 1
ATOM 3070 N N . ILE A 1 386 ? -33.983 20.683 28.474 1.00 89.69 386 ILE A N 1
ATOM 3071 C CA . ILE A 1 386 ? -34.966 21.541 29.146 1.00 89.69 386 ILE A CA 1
ATOM 3072 C C . ILE A 1 386 ? -34.774 21.421 30.658 1.00 89.69 386 ILE A C 1
ATOM 3074 O O . ILE A 1 386 ? -34.840 20.325 31.201 1.00 89.69 386 ILE A O 1
ATOM 3078 N N . LEU A 1 387 ? -34.577 22.549 31.336 1.00 86.19 387 LEU A N 1
ATOM 3079 C CA . LEU A 1 387 ? -34.627 22.687 32.789 1.00 86.19 387 LEU A CA 1
ATOM 3080 C C . LEU A 1 387 ? -35.972 23.301 33.175 1.00 86.19 387 LEU A C 1
ATOM 3082 O O . LEU A 1 387 ? -36.316 24.383 32.693 1.00 86.19 387 LEU A O 1
ATOM 3086 N N . CYS A 1 388 ? -36.710 22.644 34.062 1.00 85.50 388 CYS A N 1
ATOM 3087 C CA . CYS A 1 388 ? -37.969 23.143 34.605 1.00 85.50 388 CYS A CA 1
ATOM 3088 C C . CYS A 1 3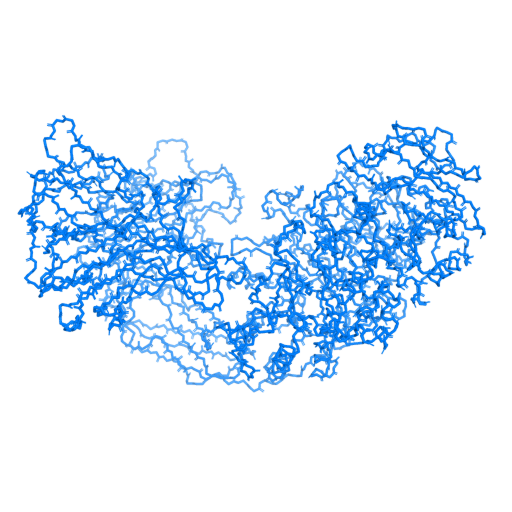88 ? -37.801 23.746 36.011 1.00 85.50 388 CYS A C 1
ATOM 3090 O O . CYS A 1 388 ? -36.826 23.494 36.716 1.00 85.50 388 CYS A O 1
ATOM 3092 N N . SER A 1 389 ? -38.794 24.526 36.443 1.00 83.94 389 SER A N 1
ATOM 3093 C CA . SER A 1 389 ? -38.798 25.255 37.719 1.00 83.94 389 SER A CA 1
ATOM 3094 C C . SER A 1 389 ? -38.771 24.356 38.961 1.00 83.94 389 SER A C 1
ATOM 3096 O O . SER A 1 389 ? -38.374 24.795 40.036 1.00 83.94 389 SER A O 1
ATOM 3098 N N . ASP A 1 390 ? -39.212 23.103 38.833 1.00 80.38 390 ASP A N 1
ATOM 3099 C CA . ASP A 1 390 ? -39.126 22.067 39.873 1.00 80.38 390 ASP A CA 1
ATOM 3100 C C . ASP A 1 390 ? -37.766 21.344 39.881 1.00 80.38 390 ASP A C 1
ATOM 3102 O O . ASP A 1 390 ? -37.583 20.380 40.622 1.00 80.38 390 ASP A O 1
ATOM 3106 N N . ARG A 1 391 ? -36.807 21.835 39.081 1.00 79.06 391 ARG A N 1
ATOM 3107 C CA . ARG A 1 391 ? -35.462 21.286 38.870 1.00 79.06 391 ARG A CA 1
ATOM 3108 C C . ARG A 1 391 ? -35.427 19.953 38.119 1.00 79.06 391 ARG A C 1
ATOM 3110 O O . ARG A 1 391 ? -34.358 19.350 38.044 1.00 79.06 391 ARG A O 1
ATOM 3117 N N . SER A 1 392 ? -36.542 19.512 37.533 1.00 77.00 392 SER A N 1
ATOM 3118 C CA . SER A 1 392 ? -36.529 18.396 36.584 1.00 77.00 392 SER A CA 1
ATOM 3119 C C . SER A 1 392 ? -35.798 18.785 35.296 1.00 77.00 392 SER A C 1
ATOM 3121 O O . SER A 1 392 ? -35.848 19.940 34.853 1.00 77.00 392 SER A O 1
ATOM 3123 N N . ILE A 1 393 ? -35.080 17.818 34.719 1.00 79.56 393 ILE A N 1
ATOM 3124 C CA . ILE A 1 393 ? -34.350 17.983 33.462 1.00 79.56 393 ILE A CA 1
ATOM 3125 C C . ILE A 1 393 ? -34.921 17.001 32.441 1.00 79.56 393 ILE A C 1
ATOM 3127 O O . ILE A 1 393 ? -34.897 15.789 32.651 1.00 79.56 393 ILE A O 1
ATOM 3131 N N . TYR A 1 394 ? -35.404 17.533 31.320 1.00 82.62 394 TYR A N 1
ATOM 3132 C CA . TYR A 1 394 ? -35.901 16.755 30.189 1.00 82.62 394 TYR A CA 1
ATOM 3133 C C . TYR A 1 394 ? -34.932 16.837 29.016 1.00 82.62 394 TYR A C 1
ATOM 3135 O O . TYR A 1 394 ? -34.377 17.899 28.724 1.00 82.62 394 TYR A O 1
ATOM 3143 N N . ARG A 1 395 ? -34.787 15.729 28.290 1.00 83.56 395 ARG A N 1
ATOM 3144 C CA . ARG A 1 395 ? -34.107 15.670 26.998 1.00 83.56 395 ARG A CA 1
ATOM 3145 C C . ARG A 1 395 ? -35.026 15.051 25.957 1.00 83.56 395 ARG A C 1
ATOM 3147 O O . ARG A 1 395 ? -35.379 13.877 26.016 1.00 83.56 395 ARG A O 1
ATOM 3154 N N . VAL A 1 396 ? -35.412 15.854 24.975 1.00 89.19 396 VAL A N 1
ATOM 3155 C CA . VAL A 1 396 ? -36.163 15.380 23.813 1.00 89.19 396 VAL A CA 1
ATOM 3156 C C . VAL A 1 396 ? -35.158 15.080 22.716 1.00 89.19 396 VAL A C 1
ATOM 3158 O O . VAL A 1 396 ? -34.599 15.995 22.116 1.00 89.19 396 VAL A O 1
ATOM 3161 N N . VAL A 1 397 ? -34.915 13.797 22.475 1.00 89.69 397 VAL A N 1
ATOM 3162 C CA . VAL A 1 397 ? -33.961 13.331 21.468 1.00 89.69 397 VAL A CA 1
ATOM 3163 C C . VAL A 1 397 ? -34.683 12.880 20.200 1.00 89.69 397 VAL A C 1
ATOM 3165 O O . VAL A 1 397 ? -35.861 12.522 20.223 1.00 89.69 397 VAL A O 1
ATOM 3168 N N . SER A 1 398 ? -33.974 12.924 19.081 1.00 93.00 398 SER A N 1
ATOM 3169 C CA . SER A 1 398 ? -34.332 12.248 17.831 1.00 93.00 398 SER A CA 1
ATOM 3170 C C . SER A 1 398 ? -34.288 10.734 18.045 1.00 93.00 398 SER A C 1
ATOM 3172 O O . SER A 1 398 ? -33.271 10.189 18.452 1.00 93.00 398 SER A O 1
ATOM 3174 N N . ASP A 1 399 ? -35.414 10.058 17.847 1.00 89.94 399 ASP A N 1
ATOM 3175 C CA . ASP A 1 399 ? -35.581 8.616 18.054 1.00 89.94 399 ASP A CA 1
ATOM 3176 C C . ASP A 1 399 ? -36.775 8.107 17.218 1.00 89.94 399 ASP A C 1
ATOM 3178 O O . ASP A 1 399 ? -37.463 8.887 16.545 1.00 89.94 399 ASP A O 1
ATOM 3182 N N . LYS A 1 400 ? -37.075 6.807 17.269 1.00 89.94 400 LYS A N 1
ATOM 3183 C CA . LYS A 1 400 ? -38.187 6.206 16.505 1.00 89.94 400 LYS A CA 1
ATOM 3184 C C . LYS A 1 400 ? -39.582 6.705 16.885 1.00 89.94 400 LYS A C 1
ATOM 3186 O O . LYS A 1 400 ? -40.572 6.374 16.235 1.00 89.94 400 LYS A O 1
ATOM 3191 N N . THR A 1 401 ? -39.715 7.438 17.988 1.00 92.19 401 THR A N 1
ATOM 3192 C CA . THR A 1 401 ? -41.020 7.945 18.432 1.00 92.19 401 THR A CA 1
ATOM 3193 C C . THR A 1 401 ? -41.418 9.227 17.705 1.00 92.19 401 THR A C 1
ATOM 3195 O O . THR A 1 401 ? -42.573 9.647 17.797 1.00 92.19 401 THR A O 1
ATOM 3198 N N . TRP A 1 402 ? -40.495 9.834 16.956 1.00 95.81 402 TRP A N 1
ATOM 3199 C CA . TRP A 1 402 ? -40.823 10.882 16.002 1.00 95.81 402 TRP A CA 1
ATOM 3200 C C . TRP A 1 402 ? -41.710 10.321 14.896 1.00 95.81 402 TRP A C 1
ATOM 3202 O O . TRP A 1 402 ? -41.528 9.192 14.445 1.00 95.81 402 TRP A O 1
ATOM 3212 N N . LYS A 1 403 ? -42.663 11.125 14.439 1.00 96.00 403 LYS A N 1
ATOM 3213 C CA . LYS A 1 403 ? -43.494 10.822 13.276 1.00 96.00 403 LYS A CA 1
ATOM 3214 C C . LYS A 1 403 ? -42.981 11.560 12.056 1.00 96.00 403 LYS A C 1
ATOM 3216 O O . LYS A 1 403 ? -42.467 12.666 12.193 1.00 96.00 403 LYS A O 1
ATOM 3221 N N . THR A 1 404 ? -43.144 10.999 10.866 1.00 94.69 404 THR A N 1
ATOM 3222 C CA . THR A 1 404 ? -42.650 11.594 9.626 1.00 94.69 404 THR A CA 1
ATOM 3223 C C . THR A 1 404 ? -43.625 11.442 8.461 1.00 94.69 404 THR A C 1
ATOM 3225 O O . THR A 1 404 ? -44.280 10.416 8.308 1.00 94.69 404 THR A O 1
ATOM 3228 N N . ALA A 1 405 ? -43.691 12.465 7.607 1.00 92.81 405 ALA A N 1
ATOM 3229 C CA . ALA A 1 405 ? -44.449 12.456 6.358 1.00 92.81 405 ALA A CA 1
ATOM 3230 C C . ALA A 1 405 ? -43.745 13.288 5.274 1.00 92.81 405 ALA A C 1
ATOM 3232 O O . ALA A 1 405 ? -42.811 14.048 5.553 1.00 92.81 405 ALA A O 1
ATOM 3233 N N . TYR A 1 406 ? -44.199 13.148 4.026 1.00 87.75 406 TYR A N 1
ATOM 3234 C CA . TYR A 1 406 ? -43.813 14.057 2.946 1.00 87.75 406 TYR A CA 1
ATOM 3235 C C . TYR A 1 406 ? -44.250 15.483 3.274 1.00 87.75 406 TYR A C 1
ATOM 3237 O O . TYR A 1 406 ? -45.347 15.691 3.794 1.00 87.75 406 TYR A O 1
ATOM 3245 N N . CYS A 1 407 ? -43.393 16.459 2.969 1.00 78.25 407 CYS A N 1
ATOM 3246 C CA . CYS A 1 407 ? -43.737 17.867 3.132 1.00 78.25 407 CYS A CA 1
ATOM 3247 C C . CYS A 1 407 ? -44.888 18.233 2.177 1.00 78.25 407 CYS A C 1
ATOM 3249 O O . CYS A 1 407 ? -44.679 18.181 0.967 1.00 78.25 407 CYS A O 1
ATOM 3251 N N . PRO A 1 408 ? -46.090 18.586 2.674 1.00 66.06 408 PRO A N 1
ATOM 3252 C CA . PRO A 1 408 ? -47.222 18.905 1.809 1.00 66.06 408 PRO A CA 1
ATOM 3253 C C . PRO A 1 408 ? -47.051 20.279 1.151 1.00 66.06 408 PRO A C 1
ATOM 3255 O O . PRO A 1 408 ? -46.614 21.228 1.808 1.00 66.06 408 PRO A O 1
ATOM 3258 N N . ASP A 1 409 ? -47.501 20.412 -0.097 1.00 56.94 409 ASP A N 1
ATOM 3259 C CA . ASP A 1 409 ? -47.729 21.712 -0.732 1.00 56.94 409 ASP A CA 1
ATOM 3260 C C . ASP A 1 409 ? -49.015 22.331 -0.151 1.00 56.94 409 ASP A C 1
ATOM 3262 O O . ASP A 1 409 ? -50.128 21.981 -0.544 1.00 56.94 409 ASP A O 1
ATOM 3266 N N . GLY A 1 410 ? -48.892 23.216 0.845 1.00 61.22 410 GLY A N 1
ATOM 3267 C CA . GLY A 1 410 ? -50.053 23.842 1.487 1.00 61.22 410 GLY A CA 1
ATOM 3268 C C . GLY A 1 410 ? -49.751 24.625 2.773 1.00 61.22 410 GLY A C 1
ATOM 3269 O O . GLY A 1 410 ? -48.588 24.769 3.157 1.00 61.22 410 GLY A O 1
ATOM 3270 N N . PRO A 1 411 ? -50.791 25.158 3.451 1.00 64.31 411 PRO A N 1
ATOM 3271 C CA . PRO A 1 411 ? -50.645 25.883 4.712 1.00 64.31 411 PRO A CA 1
ATOM 3272 C C . PRO A 1 411 ? -49.969 25.006 5.779 1.00 64.31 411 PRO A C 1
ATOM 3274 O O . PRO A 1 411 ? -50.340 23.841 5.934 1.00 64.31 411 PRO A O 1
ATOM 3277 N N . PRO A 1 412 ? -49.001 25.529 6.551 1.00 81.44 412 PRO A N 1
ATOM 3278 C CA . PRO A 1 412 ? -48.156 24.715 7.420 1.00 81.44 412 PRO A CA 1
ATOM 3279 C C . PRO A 1 412 ? -48.815 24.395 8.775 1.00 81.44 412 PRO A C 1
ATOM 3281 O O . PRO A 1 412 ? -48.201 24.535 9.834 1.00 81.44 412 PRO A O 1
ATOM 3284 N N . ASP A 1 413 ? -50.082 23.974 8.768 1.00 87.44 413 ASP A N 1
ATOM 3285 C CA . ASP A 1 413 ? -50.836 23.674 9.992 1.00 87.44 413 ASP A CA 1
ATOM 3286 C C . ASP A 1 413 ? -50.221 22.516 10.792 1.00 87.44 413 ASP A C 1
ATOM 3288 O O . ASP A 1 413 ? -50.309 22.509 12.018 1.00 87.44 413 ASP A O 1
ATOM 3292 N N . TYR A 1 414 ? -49.480 21.616 10.131 1.00 89.38 414 TYR A N 1
ATOM 3293 C CA . TYR A 1 414 ? -48.690 20.555 10.770 1.00 89.38 414 TYR A CA 1
ATOM 3294 C C . TYR A 1 414 ? -47.626 21.069 11.752 1.00 89.38 414 TYR A C 1
ATOM 3296 O O . TYR A 1 414 ? -47.112 20.301 12.561 1.00 89.38 414 TYR A O 1
ATOM 3304 N N . ARG A 1 415 ? -47.284 22.362 11.738 1.00 92.75 415 ARG A N 1
ATOM 3305 C CA . ARG A 1 415 ? -46.342 22.949 12.705 1.00 92.75 415 ARG A CA 1
ATOM 3306 C C . ARG A 1 415 ? -46.965 23.178 14.088 1.00 92.75 415 ARG A C 1
ATOM 3308 O O . ARG A 1 415 ? -46.228 23.376 15.051 1.00 92.75 415 ARG A O 1
ATOM 3315 N N . LYS A 1 416 ? -48.298 23.176 14.194 1.00 92.00 416 LYS A N 1
ATOM 3316 C CA . LYS A 1 416 ? -49.047 23.492 15.421 1.00 92.00 416 LYS A CA 1
ATOM 3317 C C . LYS A 1 416 ? -49.356 22.240 16.246 1.00 92.00 416 LYS A C 1
ATOM 3319 O O . LYS A 1 416 ? -49.268 21.119 15.744 1.00 92.00 416 LYS A O 1
ATOM 3324 N N . LEU A 1 417 ? -49.704 22.427 17.518 1.00 91.50 417 LEU A N 1
ATOM 3325 C CA . LEU A 1 417 ? -49.966 21.330 18.456 1.00 91.50 417 LEU A CA 1
ATOM 3326 C C . LEU A 1 417 ? -51.251 20.562 18.096 1.00 91.50 417 LEU A C 1
ATOM 3328 O O . LEU A 1 417 ? -51.288 19.336 18.197 1.00 91.50 417 LEU A O 1
ATOM 3332 N N . GLU A 1 418 ? -52.266 21.280 17.611 1.00 91.00 418 GLU A N 1
ATOM 3333 C CA . GLU A 1 418 ? -53.621 20.784 17.343 1.00 91.00 418 GLU A CA 1
ATOM 3334 C C . GLU A 1 418 ? -53.718 19.915 16.080 1.00 91.00 418 GLU A C 1
ATOM 3336 O O . GLU A 1 418 ? -54.750 19.289 15.845 1.00 91.00 418 GLU A O 1
ATOM 3341 N N . PHE A 1 419 ? -52.665 19.863 15.256 1.00 91.56 419 PHE A N 1
ATOM 3342 C CA . PHE A 1 419 ? -52.667 19.039 14.050 1.00 91.56 419 PHE A CA 1
ATOM 3343 C C . PHE A 1 419 ? -52.642 17.546 14.394 1.00 91.56 419 PHE A C 1
ATOM 3345 O O . PHE A 1 419 ? -51.754 17.066 15.116 1.00 91.56 419 PHE A O 1
ATOM 3352 N N . ASP A 1 420 ? -53.583 16.816 13.800 1.00 90.06 420 ASP A N 1
ATOM 3353 C CA . ASP A 1 420 ? -53.705 15.367 13.902 1.00 90.06 420 ASP A CA 1
ATOM 3354 C C . ASP A 1 420 ? -52.706 14.658 12.969 1.00 90.06 420 ASP A C 1
ATOM 3356 O O . ASP A 1 420 ? -52.858 14.646 11.751 1.00 90.06 420 ASP A O 1
ATOM 3360 N N . ASP A 1 421 ? -51.665 14.067 13.558 1.00 90.88 421 ASP A N 1
ATOM 3361 C CA . ASP A 1 421 ? -50.670 13.227 12.878 1.00 90.88 421 ASP A CA 1
ATOM 3362 C C . ASP A 1 421 ? -50.894 11.731 13.116 1.00 90.88 421 ASP A C 1
ATOM 3364 O O . ASP A 1 421 ? -49.963 10.931 12.986 1.00 90.88 421 ASP A O 1
ATOM 3368 N N . SER A 1 422 ? -52.094 11.312 13.521 1.00 90.19 422 SER A N 1
ATOM 3369 C CA . SER A 1 422 ? -52.394 9.896 13.764 1.00 90.19 422 SER A CA 1
ATOM 3370 C C . SER A 1 422 ? -52.120 9.006 12.546 1.00 90.19 422 SER A C 1
ATOM 3372 O O . SER A 1 422 ? -51.756 7.849 12.729 1.00 90.19 422 SER A O 1
ATOM 3374 N N . SER A 1 423 ? -52.206 9.553 11.329 1.00 91.38 423 SER A N 1
ATOM 3375 C CA . SER A 1 423 ? -51.935 8.843 10.074 1.00 91.38 423 SER A CA 1
ATOM 3376 C C . SER A 1 423 ? -50.472 8.873 9.604 1.00 91.38 423 SER A C 1
ATOM 3378 O O . SER A 1 423 ? -50.201 8.391 8.509 1.00 91.38 423 SER A O 1
ATOM 3380 N N . TRP A 1 424 ? -49.551 9.507 10.339 1.00 93.88 424 TRP A N 1
ATOM 3381 C CA . TRP A 1 424 ? -48.139 9.608 9.942 1.00 93.88 424 TRP A CA 1
ATOM 3382 C C . TRP A 1 424 ? -47.340 8.398 10.427 1.00 93.88 424 TRP A C 1
ATOM 3384 O O . TRP A 1 424 ? -47.555 7.915 11.540 1.00 93.88 424 TRP A O 1
ATOM 3394 N N . ASP A 1 425 ? -46.371 7.969 9.619 1.00 93.50 425 ASP A N 1
ATOM 3395 C CA . ASP A 1 425 ? -45.466 6.877 9.968 1.00 93.50 425 ASP A CA 1
ATOM 3396 C C . ASP A 1 425 ? -44.494 7.283 11.077 1.00 93.50 425 ASP A C 1
ATOM 3398 O O . ASP A 1 425 ? -44.154 8.457 11.238 1.00 93.50 425 ASP A O 1
ATOM 3402 N N . HIS A 1 426 ? -43.999 6.300 11.823 1.00 94.62 426 HIS A N 1
ATOM 3403 C CA . HIS A 1 426 ? -42.878 6.495 12.736 1.00 94.62 426 HIS A CA 1
ATOM 3404 C C . HIS A 1 426 ? -41.558 6.610 11.968 1.00 94.62 426 HIS A C 1
ATOM 3406 O O . HIS A 1 426 ? -41.359 5.954 10.946 1.00 94.62 426 HIS A O 1
ATOM 3412 N N . ALA A 1 427 ? -40.639 7.428 12.475 1.00 94.06 427 ALA A N 1
ATOM 3413 C CA . ALA A 1 427 ? -39.284 7.492 11.958 1.00 94.06 427 ALA A CA 1
ATOM 3414 C C . ALA A 1 427 ? -38.518 6.196 12.283 1.00 94.06 427 ALA A C 1
ATOM 3416 O O . ALA A 1 427 ? -38.725 5.558 13.316 1.00 94.06 427 ALA A O 1
ATOM 3417 N N . LEU A 1 428 ? -37.605 5.818 11.398 1.00 90.31 428 LEU A N 1
ATOM 3418 C CA . LEU A 1 428 ? -36.633 4.756 11.589 1.00 90.31 428 LEU A CA 1
ATOM 3419 C C . LEU A 1 428 ? -35.382 5.320 12.260 1.00 90.31 428 LEU A C 1
ATOM 3421 O O . LEU A 1 428 ? -34.803 6.295 11.787 1.00 90.31 428 LEU A O 1
ATOM 3425 N N . GLU A 1 429 ? -34.928 4.654 13.317 1.00 88.62 429 GLU A N 1
ATOM 3426 C CA . GLU A 1 429 ? -33.584 4.833 13.870 1.00 88.62 429 GLU A CA 1
ATOM 3427 C C . GLU A 1 429 ? -32.576 4.199 12.904 1.00 88.62 429 GLU A C 1
ATOM 3429 O O . GLU A 1 429 ? -32.562 2.974 12.727 1.00 88.62 429 GLU A O 1
ATOM 3434 N N . ILE A 1 430 ? -31.760 5.025 12.243 1.00 78.56 430 ILE A N 1
ATOM 3435 C CA . ILE A 1 430 ? -30.690 4.551 11.358 1.00 78.56 430 ILE A CA 1
ATOM 3436 C C . ILE A 1 430 ? -29.484 4.178 12.217 1.00 78.56 430 ILE A C 1
ATOM 3438 O O . ILE A 1 430 ? -29.076 3.015 12.218 1.00 78.56 430 ILE A O 1
ATOM 3442 N N . VAL A 1 431 ? -28.950 5.149 12.967 1.00 72.44 431 VAL A N 1
ATOM 3443 C CA . VAL A 1 431 ? -27.772 4.976 13.829 1.00 72.44 431 VAL A CA 1
ATOM 3444 C C . VAL A 1 431 ? -27.672 6.085 14.887 1.00 72.44 431 VAL A C 1
ATOM 3446 O O . VAL A 1 431 ? -28.272 7.134 14.706 1.00 72.44 431 VAL A O 1
ATOM 3449 N N . GLN A 1 432 ? -26.943 5.882 15.985 1.00 79.31 432 GLN A N 1
ATOM 3450 C CA . GLN A 1 432 ? -26.721 6.867 17.061 1.00 79.31 432 GLN A CA 1
ATOM 3451 C C . GLN A 1 432 ? -25.222 7.184 17.165 1.00 79.31 432 GLN A C 1
ATOM 3453 O O . GLN A 1 432 ? -24.459 6.230 17.278 1.00 79.31 432 GLN A O 1
ATOM 3458 N N . PRO A 1 433 ? -24.766 8.449 17.181 1.00 70.00 433 PRO A N 1
ATOM 3459 C CA . PRO A 1 433 ? -23.359 8.770 17.440 1.00 70.00 433 PRO A CA 1
ATOM 3460 C C . PRO A 1 433 ? -22.843 8.182 18.780 1.00 70.00 433 PRO A C 1
ATOM 3462 O O . PRO A 1 433 ? -23.600 8.113 19.745 1.00 70.00 433 PRO A O 1
ATOM 3465 N N . PRO A 1 434 ? -21.572 7.736 18.886 1.00 53.28 434 PRO A N 1
ATOM 3466 C CA . PRO A 1 434 ? -20.537 7.776 17.854 1.00 53.28 434 PRO A CA 1
ATOM 3467 C C . PRO A 1 434 ? -20.661 6.661 16.816 1.00 53.28 434 PRO A C 1
ATOM 3469 O O . PRO A 1 434 ? -19.809 6.526 15.945 1.00 53.28 434 PRO A O 1
ATOM 3472 N N . TYR A 1 435 ? -21.680 5.816 16.939 1.00 54.16 435 TYR A N 1
ATOM 3473 C CA . TYR A 1 435 ? -21.879 4.693 16.049 1.00 54.16 435 TYR A CA 1
ATOM 3474 C C . TYR A 1 435 ? -22.339 5.187 14.668 1.00 54.16 435 TYR A C 1
ATOM 3476 O O . TYR A 1 435 ? -23.067 6.176 14.537 1.00 54.16 435 TYR A O 1
ATOM 3484 N N . GLY A 1 436 ? -21.925 4.469 13.625 1.00 57.00 436 GLY A N 1
ATOM 3485 C CA . GLY A 1 436 ? -22.224 4.815 12.238 1.00 57.00 436 GLY A CA 1
ATOM 3486 C C . GLY A 1 436 ? -21.273 5.842 11.647 1.00 57.00 436 GLY A C 1
ATOM 3487 O O . GLY A 1 436 ? -20.166 6.046 12.134 1.00 57.00 436 GLY A O 1
ATOM 3488 N N . ILE A 1 437 ? -21.731 6.472 10.567 1.00 45.88 437 ILE A N 1
ATOM 3489 C CA . ILE A 1 437 ? -20.844 7.147 9.632 1.00 45.88 437 ILE A CA 1
ATOM 3490 C C . ILE A 1 437 ? -20.117 8.356 10.237 1.00 45.88 437 ILE A C 1
ATOM 3492 O O . ILE A 1 437 ? -18.934 8.566 10.010 1.00 45.88 437 ILE A O 1
ATOM 3496 N N . TRP A 1 438 ? -20.773 9.114 11.106 1.00 54.28 438 TRP A N 1
ATOM 3497 C CA . TRP A 1 438 ? -20.269 10.408 11.566 1.00 54.28 438 TRP A CA 1
ATOM 3498 C C . TRP A 1 438 ? -19.257 10.363 12.722 1.00 54.28 438 TRP A C 1
ATOM 3500 O O . TRP A 1 438 ? -18.721 11.416 13.064 1.00 54.28 438 TRP A O 1
ATOM 3510 N N . GLY A 1 439 ? -18.976 9.190 13.303 1.00 57.97 439 GLY A N 1
ATOM 3511 C CA . GLY A 1 439 ? -18.102 9.074 14.474 1.00 57.97 439 GLY A CA 1
ATOM 3512 C C . GLY A 1 439 ? -18.588 9.932 15.650 1.00 57.97 439 GLY A C 1
ATOM 3513 O O . GLY A 1 439 ? -19.788 10.156 15.823 1.00 57.97 439 GLY A O 1
ATOM 3514 N N . GLU A 1 440 ? -17.665 10.436 16.474 1.00 64.50 440 GLU A N 1
ATOM 3515 C CA . GLU A 1 440 ? -18.000 11.390 17.538 1.00 64.50 440 GLU A CA 1
ATOM 3516 C C . GLU A 1 440 ? -18.529 12.714 16.964 1.00 64.50 440 GLU A C 1
ATOM 3518 O O . GLU A 1 440 ? -17.814 13.459 16.294 1.00 64.50 440 GLU A O 1
ATOM 3523 N N . VAL A 1 441 ? -19.785 13.044 17.271 1.00 72.38 441 VAL A N 1
ATOM 3524 C CA . VAL A 1 441 ? -20.421 14.300 16.873 1.00 72.38 441 VAL A CA 1
ATOM 3525 C C . VAL A 1 441 ? -20.510 15.203 18.095 1.00 72.38 441 VAL A C 1
ATOM 3527 O O . VAL A 1 441 ? -21.330 14.990 18.985 1.00 72.38 441 VAL A O 1
ATOM 3530 N N . ALA A 1 442 ? -19.681 16.246 18.131 1.00 73.31 442 ALA A N 1
ATOM 3531 C CA . ALA A 1 442 ? -19.630 17.160 19.267 1.00 73.31 442 ALA A CA 1
ATOM 3532 C C . ALA A 1 442 ? -21.010 17.779 19.575 1.00 73.31 442 ALA A C 1
ATOM 3534 O O . ALA A 1 442 ? -21.602 18.503 18.769 1.00 73.31 442 ALA A O 1
ATOM 3535 N N . TYR A 1 443 ? -21.484 17.516 20.785 1.00 80.62 443 TYR A N 1
ATOM 3536 C CA . TYR A 1 443 ? -22.690 18.034 21.402 1.00 80.62 443 TYR A CA 1
ATOM 3537 C C . TYR A 1 443 ? -22.304 18.996 22.523 1.00 80.62 443 TYR A C 1
ATOM 3539 O O . TYR A 1 443 ? -21.531 18.646 23.412 1.00 80.62 443 TYR A O 1
ATOM 3547 N N . THR A 1 444 ? -22.828 20.220 22.507 1.00 79.25 444 THR A N 1
ATOM 3548 C CA . THR A 1 444 ? -22.564 21.183 23.585 1.00 79.25 444 THR A CA 1
ATOM 3549 C C . THR A 1 444 ? -23.532 20.940 24.737 1.00 79.25 444 THR A C 1
ATOM 3551 O O . THR A 1 444 ? -24.729 21.117 24.557 1.00 79.25 444 THR A O 1
ATOM 3554 N N . MET A 1 445 ? -23.055 20.608 25.932 1.00 77.38 445 MET A N 1
ATOM 3555 C CA . MET A 1 445 ? -23.931 20.485 27.101 1.00 77.38 445 MET A CA 1
ATOM 3556 C C . MET A 1 445 ? -24.226 21.872 27.678 1.00 77.38 445 MET A C 1
ATOM 3558 O O . MET A 1 445 ? -23.322 22.544 28.183 1.00 77.38 445 MET A O 1
ATOM 3562 N N . HIS A 1 446 ? -25.485 22.316 27.611 1.00 74.56 446 HIS A N 1
ATOM 3563 C CA . HIS A 1 446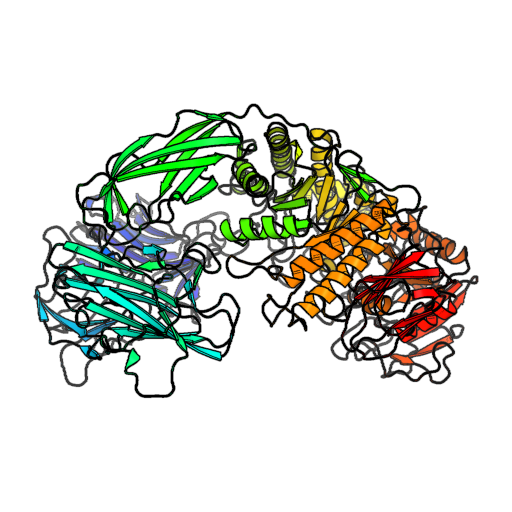 ? -25.885 23.632 28.124 1.00 74.56 446 HIS A CA 1
ATOM 3564 C C . HIS A 1 446 ? -26.340 23.595 29.587 1.00 74.56 446 HIS A C 1
ATOM 3566 O O . HIS A 1 446 ? -26.263 24.615 30.275 1.00 74.56 446 HIS A O 1
ATOM 3572 N N . LEU A 1 447 ? -26.796 22.435 30.068 1.00 75.06 447 LEU A N 1
ATOM 3573 C CA . LEU A 1 447 ? -27.265 22.240 31.446 1.00 75.06 447 LEU A CA 1
ATOM 3574 C C . LEU A 1 447 ? -26.250 21.512 32.353 1.00 75.06 447 LEU A C 1
ATOM 3576 O O . LEU A 1 447 ? -26.516 21.358 33.543 1.00 75.06 447 LEU A O 1
ATOM 3580 N N . GLY A 1 448 ? -25.080 21.130 31.822 1.00 72.88 448 GLY A N 1
ATOM 3581 C CA . GLY A 1 448 ? -24.041 20.378 32.540 1.00 72.88 448 GLY A CA 1
ATOM 3582 C C . GLY A 1 448 ? -24.324 18.873 32.637 1.00 72.88 448 GLY A C 1
ATOM 3583 O O . GLY A 1 448 ? -25.314 18.381 32.097 1.00 72.88 448 GLY A O 1
ATOM 3584 N N . ARG A 1 449 ? -23.432 18.130 33.307 1.00 78.06 449 ARG A N 1
ATOM 3585 C CA . ARG A 1 449 ? -23.589 16.684 33.531 1.00 78.06 449 ARG A CA 1
ATOM 3586 C C . ARG A 1 449 ? -24.614 16.388 34.633 1.00 78.06 449 ARG A C 1
ATOM 3588 O O . ARG A 1 449 ? -24.708 17.105 35.625 1.00 78.06 449 ARG A O 1
ATOM 3595 N N . LEU A 1 450 ? -25.376 15.315 34.452 1.00 81.06 450 LEU A N 1
ATOM 3596 C CA . LEU A 1 450 ? -26.409 14.855 35.376 1.00 81.06 450 LEU A CA 1
ATOM 3597 C C . LEU A 1 450 ? -25.768 14.060 36.525 1.00 81.06 450 LEU A C 1
ATOM 3599 O O . LEU A 1 450 ? -25.077 13.077 36.251 1.00 81.06 450 LEU A O 1
ATOM 3603 N N . PRO A 1 451 ? -25.988 14.433 37.797 1.00 83.81 451 PRO A N 1
ATOM 3604 C CA . PRO A 1 451 ? -25.384 13.733 38.924 1.00 83.81 451 PRO A CA 1
ATOM 3605 C C . PRO A 1 451 ? -26.063 12.378 39.162 1.00 83.81 451 PRO A C 1
ATOM 3607 O O . PRO A 1 451 ? -27.266 12.295 39.440 1.00 83.81 451 PRO A O 1
ATOM 3610 N N . VAL A 1 452 ? -25.278 11.303 39.084 1.00 86.00 452 VAL A N 1
ATOM 3611 C CA . VAL A 1 452 ? -25.703 9.945 39.445 1.00 86.00 452 VAL A CA 1
ATOM 3612 C C . VAL A 1 452 ? -24.663 9.351 40.379 1.00 86.00 452 VAL A C 1
ATOM 3614 O O . VAL A 1 452 ? -23.481 9.268 40.048 1.00 86.00 452 VAL A O 1
ATOM 3617 N N . ARG A 1 453 ? -25.103 8.895 41.550 1.00 87.81 453 ARG A N 1
ATOM 3618 C CA . ARG A 1 453 ? -24.229 8.205 42.489 1.00 87.81 453 ARG A CA 1
ATOM 3619 C C . ARG A 1 453 ? -24.190 6.719 42.161 1.00 87.81 453 ARG A C 1
ATOM 3621 O O . ARG A 1 453 ? -25.220 6.050 42.148 1.00 87.81 453 ARG A O 1
ATOM 3628 N N . LEU A 1 454 ? -22.999 6.191 41.939 1.00 86.56 454 LEU A N 1
ATOM 3629 C CA . LEU A 1 454 ? -22.738 4.768 41.808 1.00 86.56 454 LEU A CA 1
ATOM 3630 C C . LEU A 1 454 ? -22.652 4.148 43.209 1.00 86.56 454 LEU A C 1
ATOM 3632 O O . LEU A 1 454 ? -21.713 4.413 43.966 1.00 86.56 454 LEU A O 1
ATOM 3636 N N . ASP A 1 455 ? -23.661 3.355 43.576 1.00 82.56 455 ASP A N 1
ATOM 3637 C CA . ASP A 1 455 ? -23.800 2.805 44.928 1.00 82.56 455 ASP A CA 1
ATOM 3638 C C . ASP A 1 455 ? -23.018 1.500 45.095 1.00 82.56 455 ASP A C 1
ATOM 3640 O O . ASP A 1 455 ? -22.395 1.273 46.138 1.00 82.56 455 ASP A O 1
ATOM 3644 N N . LYS A 1 456 ? -23.053 0.630 44.077 1.00 73.12 456 LYS A N 1
ATOM 3645 C CA . LYS A 1 456 ? -22.399 -0.680 44.116 1.00 73.12 456 LYS A CA 1
ATOM 3646 C C . LYS A 1 456 ? -22.132 -1.227 42.717 1.00 73.12 456 LYS A C 1
ATOM 3648 O O . LYS A 1 456 ? -23.034 -1.280 41.888 1.00 73.12 456 LYS A O 1
ATOM 3653 N N . GLU A 1 457 ? -20.929 -1.744 42.503 1.00 63.81 457 GLU A N 1
ATOM 3654 C CA . GLU A 1 457 ? -20.590 -2.561 41.336 1.00 63.81 457 GLU A CA 1
ATOM 3655 C C . GLU A 1 457 ? -20.252 -3.984 41.782 1.00 63.81 457 GLU A C 1
ATOM 3657 O O . GLU A 1 457 ? -19.677 -4.204 42.853 1.00 63.81 457 GLU A O 1
ATOM 3662 N N . PHE A 1 458 ? -20.633 -4.967 40.973 1.00 67.06 458 PHE A N 1
ATOM 3663 C CA . PHE A 1 458 ? -20.179 -6.340 41.123 1.00 67.06 458 PHE A CA 1
ATOM 3664 C C . PHE A 1 458 ? -19.643 -6.840 39.786 1.00 67.06 458 PHE A C 1
ATOM 3666 O O . PHE A 1 458 ? -20.408 -7.284 38.927 1.00 67.06 458 PHE A O 1
ATOM 3673 N N . PHE A 1 459 ? -18.318 -6.792 39.648 1.00 76.75 459 PHE A N 1
ATOM 3674 C CA . PHE A 1 459 ? -17.582 -7.618 38.701 1.00 76.75 459 PHE A CA 1
ATOM 3675 C C . PHE A 1 459 ? -16.910 -8.766 39.467 1.00 76.75 459 PHE A C 1
ATOM 3677 O O . PHE A 1 459 ? -16.378 -8.545 40.565 1.00 76.75 459 PHE A O 1
ATOM 3684 N N . PRO A 1 460 ? -16.909 -9.999 38.935 1.00 82.56 460 PRO A N 1
ATOM 3685 C CA . PRO A 1 460 ? -16.120 -11.070 39.523 1.00 82.56 460 PRO A CA 1
ATOM 3686 C C . PRO A 1 460 ? -14.632 -10.688 39.493 1.00 82.56 460 PRO A C 1
ATOM 3688 O O . PRO A 1 460 ? -14.148 -10.130 38.514 1.00 82.56 460 PRO A O 1
ATOM 3691 N N . ALA A 1 461 ? -13.887 -11.008 40.556 1.00 86.00 461 ALA A N 1
ATOM 3692 C CA . ALA A 1 461 ? -12.446 -10.728 40.611 1.00 86.00 461 ALA A CA 1
ATOM 3693 C C . ALA A 1 461 ? -11.664 -11.460 39.502 1.00 86.00 461 ALA A C 1
ATOM 3695 O O . ALA A 1 461 ? -10.624 -10.983 39.048 1.00 86.00 461 ALA A O 1
ATOM 3696 N N . GLN A 1 462 ? -12.182 -12.611 39.068 1.00 92.69 462 GLN A N 1
ATOM 3697 C CA . GLN A 1 462 ? -11.633 -13.413 37.988 1.00 92.69 462 GLN A CA 1
ATOM 3698 C C . GLN A 1 462 ? -12.748 -14.027 37.135 1.00 92.69 462 GLN A C 1
ATOM 3700 O O . GLN A 1 462 ? -13.769 -14.462 37.666 1.00 92.69 462 GLN A O 1
ATOM 3705 N N . VAL A 1 463 ? -12.516 -14.112 35.825 1.00 94.00 463 VAL A N 1
ATOM 3706 C CA . VAL A 1 463 ? -13.383 -14.782 34.846 1.00 94.00 463 VAL A CA 1
ATOM 3707 C C . VAL A 1 463 ? -12.529 -15.515 33.809 1.00 94.00 463 VAL A C 1
ATOM 3709 O O . VAL A 1 463 ? -11.419 -15.084 33.501 1.00 94.00 463 VAL A O 1
ATOM 3712 N N . ASP A 1 464 ? -13.025 -16.621 33.262 1.00 94.50 464 ASP A N 1
ATOM 3713 C CA . ASP A 1 464 ? -12.336 -17.330 32.181 1.00 94.50 464 ASP A CA 1
ATOM 3714 C C . ASP A 1 464 ? -12.691 -16.724 30.812 1.00 94.50 464 ASP A C 1
ATOM 3716 O O . ASP A 1 464 ? -13.854 -16.435 30.521 1.00 94.50 464 ASP A O 1
ATOM 3720 N N . ALA A 1 465 ? -11.704 -16.571 29.931 1.00 92.38 465 ALA A N 1
ATOM 3721 C CA . ALA A 1 465 ? -11.923 -16.191 28.538 1.00 92.38 465 ALA A CA 1
ATOM 3722 C C . ALA A 1 465 ? -12.865 -17.190 27.836 1.00 92.38 465 ALA A C 1
ATOM 3724 O O . ALA A 1 465 ? -12.785 -18.400 28.051 1.00 92.38 465 ALA A O 1
ATOM 3725 N N . GLY A 1 466 ? -13.759 -16.697 26.974 1.00 90.50 466 GLY A N 1
ATOM 3726 C CA . GLY A 1 466 ? -14.802 -17.515 26.337 1.00 90.50 466 GLY A CA 1
ATOM 3727 C C . GLY A 1 466 ? -16.058 -17.732 27.190 1.00 90.50 466 GLY A C 1
ATOM 3728 O O . GLY A 1 466 ? -17.091 -18.126 26.642 1.00 90.50 466 GLY A O 1
ATOM 3729 N N . SER A 1 467 ? -15.987 -17.465 28.499 1.00 92.56 467 SER A N 1
ATOM 3730 C CA . SER A 1 467 ? -17.127 -17.541 29.418 1.00 92.56 467 SER A CA 1
ATOM 3731 C C . SER A 1 467 ? -17.927 -16.235 29.453 1.00 92.56 467 SER A C 1
ATOM 3733 O O . SER A 1 467 ? -17.582 -15.236 28.816 1.00 92.56 467 SER A O 1
ATOM 3735 N N . THR A 1 468 ? -19.027 -16.251 30.202 1.00 91.25 468 THR A N 1
ATOM 3736 C CA . THR A 1 468 ? -19.878 -15.082 30.423 1.00 91.25 468 THR A CA 1
ATOM 3737 C C . THR A 1 468 ? -19.368 -14.260 31.607 1.00 91.25 468 THR A C 1
ATOM 3739 O O . THR A 1 468 ? -19.178 -14.794 32.697 1.00 91.25 468 THR A O 1
ATOM 3742 N N . LEU A 1 469 ? -19.172 -12.959 31.406 1.00 89.56 469 LEU A N 1
ATOM 3743 C CA . LEU A 1 469 ? -18.985 -11.972 32.462 1.00 89.56 469 LEU A CA 1
ATOM 3744 C C . LEU A 1 469 ? -20.361 -11.514 32.959 1.00 89.56 469 LEU A C 1
ATOM 3746 O O . LEU A 1 469 ? -21.088 -10.827 32.237 1.00 89.56 469 LEU A O 1
ATOM 3750 N N . ASP A 1 470 ? -20.708 -11.907 34.184 1.00 87.25 470 ASP A N 1
ATOM 3751 C CA . ASP A 1 470 ? -21.901 -11.424 34.878 1.00 87.25 470 ASP A CA 1
ATOM 3752 C C . ASP A 1 470 ? -21.640 -10.033 35.462 1.00 87.25 470 ASP A C 1
ATOM 3754 O O . ASP A 1 470 ? -20.650 -9.812 36.163 1.00 87.25 470 ASP A O 1
ATOM 3758 N N . ILE A 1 471 ? -22.546 -9.101 35.182 1.00 86.19 471 ILE A N 1
ATOM 3759 C CA . ILE A 1 471 ? -22.444 -7.702 35.593 1.00 86.19 471 ILE A CA 1
ATOM 3760 C C . ILE A 1 471 ? -23.676 -7.352 36.408 1.00 86.19 471 ILE A C 1
ATOM 3762 O O . ILE A 1 471 ? -24.804 -7.576 35.962 1.00 86.19 471 ILE A O 1
ATOM 3766 N N . ALA A 1 472 ? -23.464 -6.753 37.578 1.00 86.12 472 ALA A N 1
ATOM 3767 C CA . ALA A 1 472 ? -24.520 -6.102 38.337 1.00 86.12 472 ALA A CA 1
ATOM 3768 C C . ALA A 1 472 ? -24.057 -4.723 38.812 1.00 86.12 472 ALA A C 1
ATOM 3770 O O . ALA A 1 472 ? -23.039 -4.608 39.492 1.00 86.12 472 ALA A O 1
ATOM 3771 N N . VAL A 1 473 ? -24.828 -3.693 38.475 1.00 84.62 473 VAL A N 1
ATOM 3772 C CA . VAL A 1 473 ? -24.562 -2.304 38.854 1.00 84.62 473 VAL A CA 1
ATOM 3773 C C . VAL A 1 473 ? -25.791 -1.739 39.559 1.00 84.62 473 VAL A C 1
ATOM 3775 O O . VAL A 1 473 ? -26.910 -1.874 39.063 1.00 84.62 473 VAL A O 1
ATOM 3778 N N . GLU A 1 474 ? -25.588 -1.118 40.717 1.00 88.44 474 GLU A N 1
ATOM 3779 C CA . GLU A 1 474 ? -26.595 -0.336 41.433 1.00 88.44 474 GLU A CA 1
ATOM 3780 C C . GLU A 1 474 ? -26.190 1.138 41.436 1.00 88.44 474 GLU A C 1
ATOM 3782 O O . GLU A 1 474 ? -25.071 1.491 41.818 1.00 88.44 474 GLU A O 1
ATOM 3787 N N . MET A 1 475 ? -27.107 1.996 41.002 1.00 89.12 475 MET A N 1
ATOM 3788 C CA . MET A 1 475 ? -26.890 3.435 40.881 1.00 89.12 475 MET A CA 1
ATOM 3789 C C . MET A 1 475 ? -28.131 4.210 41.320 1.00 89.12 475 MET A C 1
ATOM 3791 O O . MET A 1 475 ? -29.255 3.775 41.074 1.00 89.12 475 MET A O 1
ATOM 3795 N N . THR A 1 476 ? -27.937 5.372 41.934 1.00 90.50 476 THR A N 1
ATOM 3796 C CA . THR A 1 476 ? -29.006 6.260 42.394 1.00 90.50 476 THR A CA 1
ATOM 3797 C C . THR A 1 476 ? -28.862 7.624 41.722 1.00 90.50 476 THR A C 1
ATOM 3799 O O . THR A 1 476 ? -27.888 8.334 41.986 1.00 90.50 476 THR A O 1
ATOM 3802 N N . PRO A 1 477 ? -29.823 8.040 40.882 1.00 88.06 477 PRO A N 1
ATOM 3803 C CA . PRO A 1 477 ? -29.867 9.404 40.370 1.00 88.06 477 PRO A CA 1
ATOM 3804 C C . PRO A 1 477 ? -30.093 10.407 41.498 1.00 88.06 477 PRO A C 1
ATOM 3806 O O . PRO A 1 477 ? -30.978 10.211 42.333 1.00 88.06 477 PRO A O 1
ATOM 3809 N N . GLU A 1 478 ? -29.341 11.504 41.521 1.00 86.62 478 GLU A N 1
ATOM 3810 C CA . GLU A 1 478 ? -29.569 12.579 42.500 1.00 86.62 478 GLU A CA 1
ATOM 3811 C C . GLU A 1 478 ? -30.666 13.554 42.040 1.00 86.62 478 GLU A C 1
ATOM 3813 O O . GLU A 1 478 ? -31.265 14.261 42.850 1.00 86.62 478 GLU A O 1
ATOM 3818 N N . VAL A 1 479 ? -30.976 13.541 40.742 1.00 82.06 479 VAL A N 1
ATOM 3819 C CA . VAL A 1 479 ? -32.043 14.317 40.100 1.00 82.06 479 VAL A CA 1
ATOM 3820 C C . VAL A 1 479 ? -33.027 13.394 39.381 1.00 82.06 479 VAL A C 1
ATOM 3822 O O . VAL A 1 479 ? -32.725 12.232 39.116 1.00 82.06 479 VAL A O 1
ATOM 3825 N N . GLN A 1 480 ? -34.221 13.904 39.078 1.00 82.00 480 GLN A N 1
ATOM 3826 C CA . GLN A 1 480 ? -35.209 13.184 38.275 1.00 82.00 480 GLN A CA 1
ATOM 3827 C C . GLN A 1 480 ? -34.677 13.033 36.841 1.00 82.00 480 GLN A C 1
ATOM 3829 O O . GLN A 1 480 ? -34.352 14.037 36.206 1.00 82.00 480 GLN A O 1
ATOM 3834 N N . LEU A 1 481 ? -34.589 11.796 36.343 1.00 76.12 481 LEU A N 1
ATOM 3835 C CA . LEU A 1 481 ? -34.127 11.483 34.989 1.00 76.12 481 LEU A CA 1
ATOM 3836 C C . LEU A 1 481 ? -35.309 11.061 34.118 1.00 76.12 481 LEU A C 1
ATOM 3838 O O . LEU A 1 481 ? -35.755 9.921 34.189 1.00 76.12 481 LEU A O 1
ATOM 3842 N N . ASP A 1 482 ? -35.797 11.945 33.255 1.00 71.19 482 ASP A N 1
ATOM 3843 C CA . ASP A 1 482 ? -36.934 11.655 32.366 1.00 71.19 482 ASP A CA 1
ATOM 3844 C C . ASP A 1 482 ? -36.508 11.370 30.918 1.00 71.19 482 ASP A C 1
ATOM 3846 O O . ASP A 1 482 ? -37.277 11.534 29.973 1.00 71.19 482 ASP A O 1
ATOM 3850 N N . SER A 1 483 ? -35.255 10.956 30.712 1.00 66.94 483 SER A N 1
ATOM 3851 C CA . SER A 1 483 ? -34.686 10.694 29.384 1.00 66.94 483 SER A CA 1
ATOM 3852 C C . SER A 1 483 ? -33.715 9.511 29.409 1.00 66.94 483 SER A C 1
ATOM 3854 O O . SER A 1 483 ? -33.089 9.270 30.440 1.00 66.94 483 SER A O 1
ATOM 3856 N N . PRO A 1 484 ? -33.611 8.735 28.314 1.00 69.19 484 PRO A N 1
ATOM 3857 C CA . PRO A 1 484 ? -32.794 7.527 28.293 1.00 69.19 484 PRO A CA 1
ATOM 3858 C C . PRO A 1 484 ? -31.302 7.884 28.296 1.00 69.19 484 PRO A C 1
ATOM 3860 O O . PRO A 1 484 ? -30.861 8.729 27.520 1.00 69.19 484 PRO A O 1
ATOM 3863 N N . ILE A 1 485 ? -30.521 7.218 29.149 1.00 73.94 485 ILE A N 1
ATOM 3864 C CA . ILE A 1 485 ? -29.062 7.381 29.238 1.00 73.94 485 ILE A CA 1
ATOM 3865 C C . ILE A 1 485 ? -28.426 6.013 28.970 1.00 73.94 485 ILE A C 1
ATOM 3867 O O . ILE A 1 485 ? -28.637 5.100 29.770 1.00 73.94 485 ILE A O 1
ATOM 3871 N N . PRO A 1 486 ? -27.690 5.823 27.859 1.00 72.75 486 PRO A N 1
ATOM 3872 C CA . PRO A 1 486 ? -27.092 4.535 27.537 1.00 72.75 486 PRO A CA 1
ATOM 3873 C C . PRO A 1 486 ? -25.975 4.184 28.520 1.00 72.75 486 PRO A C 1
ATOM 3875 O O . PRO A 1 486 ? -25.141 5.023 28.856 1.00 72.75 486 PRO A O 1
ATOM 3878 N N . VAL A 1 487 ? -25.930 2.918 28.931 1.00 79.00 487 VAL A N 1
ATOM 3879 C CA . VAL A 1 487 ? -24.849 2.389 29.764 1.00 79.00 487 VAL A CA 1
ATOM 3880 C C . VAL A 1 487 ? -23.959 1.485 28.918 1.00 79.00 487 VAL A C 1
ATOM 3882 O O . VAL A 1 487 ? -24.427 0.504 28.330 1.00 79.00 487 VAL A O 1
ATOM 3885 N N . THR A 1 488 ? -22.668 1.806 28.852 1.00 81.06 488 THR A N 1
ATOM 3886 C CA . THR A 1 488 ? -21.669 1.011 28.124 1.00 81.06 488 THR A CA 1
ATOM 3887 C C . THR A 1 488 ? -20.603 0.464 29.060 1.00 81.06 488 THR A C 1
ATOM 3889 O O . THR A 1 488 ? -20.304 1.051 30.097 1.00 81.06 488 THR A O 1
ATOM 3892 N N . LEU A 1 489 ? -20.036 -0.676 28.684 1.00 85.69 489 LEU A N 1
ATOM 3893 C CA . LEU A 1 489 ? -18.932 -1.328 29.359 1.00 85.69 489 LEU A CA 1
ATOM 3894 C C . LEU A 1 489 ? -17.747 -1.423 28.408 1.00 85.69 489 LEU A C 1
ATOM 3896 O O . LEU A 1 489 ? -17.849 -2.018 27.336 1.00 85.69 489 LEU A O 1
ATOM 3900 N N . LYS A 1 490 ? -16.612 -0.880 28.816 1.00 88.94 490 LYS A N 1
ATOM 3901 C CA . LYS A 1 490 ? -15.363 -0.913 28.071 1.00 88.94 490 LYS A CA 1
ATOM 3902 C C . LYS A 1 490 ? -14.395 -1.876 28.749 1.00 88.94 490 LYS A C 1
ATOM 3904 O O . LYS A 1 490 ? -14.168 -1.773 29.949 1.00 88.94 490 LYS A O 1
ATOM 3909 N N . ILE A 1 491 ? -13.825 -2.809 27.988 1.00 90.62 491 ILE A N 1
ATOM 3910 C CA . ILE A 1 491 ? -12.762 -3.704 28.461 1.00 90.62 491 ILE A CA 1
ATOM 3911 C C . ILE A 1 491 ? -11.435 -3.206 27.896 1.00 90.62 491 ILE A C 1
ATOM 3913 O O . ILE A 1 491 ? -11.237 -3.198 26.678 1.00 90.62 491 ILE A O 1
ATOM 3917 N N . CYS A 1 492 ? -10.528 -2.809 28.782 1.00 92.25 492 CYS A N 1
ATOM 3918 C CA . CYS A 1 492 ? -9.231 -2.232 28.460 1.00 92.25 492 CYS A CA 1
ATOM 3919 C C . CYS A 1 492 ? -8.082 -3.010 29.102 1.00 92.25 492 CYS A C 1
ATOM 3921 O O . CYS A 1 492 ? -8.229 -3.611 30.161 1.00 92.25 492 CYS A O 1
ATOM 3923 N N . ARG A 1 493 ? -6.898 -2.931 28.501 1.00 92.75 493 ARG A N 1
ATOM 3924 C CA . ARG A 1 493 ? -5.630 -3.337 29.120 1.00 92.75 493 ARG A CA 1
ATOM 3925 C C . ARG A 1 493 ? -4.533 -2.421 28.607 1.00 92.75 493 ARG A C 1
ATOM 3927 O O . ARG A 1 493 ? -4.488 -2.168 27.411 1.00 92.75 493 ARG A O 1
ATOM 3934 N N . ASN A 1 494 ? -3.686 -1.894 29.493 1.00 88.44 494 ASN A N 1
ATOM 3935 C CA . ASN A 1 494 ? -2.644 -0.911 29.148 1.00 88.44 494 ASN A CA 1
ATOM 3936 C C . ASN A 1 494 ? -3.165 0.209 28.223 1.00 88.44 494 ASN A C 1
ATOM 3938 O O . ASN A 1 494 ? -2.552 0.530 27.210 1.00 88.44 494 ASN A O 1
ATOM 3942 N N . GLN A 1 495 ? -4.339 0.766 28.548 1.00 85.44 495 GLN A N 1
ATOM 3943 C CA . GLN A 1 495 ? -5.040 1.804 27.769 1.00 85.44 495 GLN A CA 1
ATOM 3944 C C . GLN A 1 495 ? -5.556 1.371 26.380 1.00 85.44 495 GLN A C 1
ATOM 3946 O O . GLN A 1 495 ? -6.268 2.140 25.737 1.00 85.44 495 GLN A O 1
ATOM 3951 N N . GLN A 1 496 ? -5.280 0.144 25.933 1.00 88.44 496 GLN A N 1
ATOM 3952 C CA . GLN A 1 496 ? -5.816 -0.412 24.693 1.00 88.44 496 GLN A CA 1
ATOM 3953 C C . GLN A 1 496 ? -7.198 -1.012 24.926 1.00 88.44 496 GLN A C 1
ATOM 3955 O O . GLN A 1 496 ? -7.414 -1.755 25.885 1.00 88.44 496 GLN A O 1
ATOM 3960 N N . THR A 1 497 ? -8.136 -0.693 24.037 1.00 87.88 497 THR A N 1
ATOM 3961 C CA . THR A 1 497 ? -9.518 -1.180 24.117 1.00 87.88 497 THR A CA 1
ATOM 3962 C C . THR A 1 497 ? -9.622 -2.523 23.412 1.00 87.88 497 THR A C 1
ATOM 3964 O O . THR A 1 497 ? -9.319 -2.611 22.229 1.00 87.88 497 THR A O 1
ATOM 3967 N N . PHE A 1 498 ? -10.070 -3.555 24.124 1.00 89.19 498 PHE A N 1
ATOM 3968 C CA . PHE A 1 498 ? -10.324 -4.880 23.551 1.00 89.19 498 PHE A CA 1
ATOM 3969 C C . PHE A 1 498 ? -11.768 -5.021 23.070 1.00 89.19 498 PHE A C 1
ATOM 3971 O O . PHE A 1 498 ? -12.012 -5.662 22.054 1.00 89.19 498 PHE A O 1
ATOM 3978 N N . ALA A 1 499 ? -12.724 -4.431 23.795 1.00 85.00 499 ALA A N 1
ATOM 3979 C CA . ALA A 1 499 ? -14.131 -4.432 23.409 1.00 85.00 499 ALA A CA 1
ATOM 3980 C C . ALA A 1 499 ? -14.922 -3.321 24.110 1.00 85.00 499 ALA A C 1
ATOM 3982 O O . ALA A 1 499 ? -14.567 -2.880 25.206 1.00 85.00 499 ALA A O 1
ATOM 3983 N N . VAL A 1 500 ? -16.035 -2.928 23.488 1.00 81.50 500 VAL A N 1
ATOM 3984 C CA . VAL A 1 500 ? -17.063 -2.055 24.064 1.00 81.50 500 VAL A CA 1
ATOM 3985 C C . VAL A 1 500 ? -18.413 -2.750 23.915 1.00 81.50 500 VAL A C 1
ATOM 3987 O O . VAL A 1 500 ? -18.777 -3.163 22.818 1.00 81.50 500 VAL A O 1
ATOM 3990 N N . TYR A 1 501 ? -19.161 -2.865 25.007 1.00 80.25 501 TYR A N 1
ATOM 3991 C CA . TYR A 1 501 ? -20.475 -3.501 25.047 1.00 80.25 501 TYR A CA 1
ATOM 3992 C C . TYR A 1 501 ? -21.530 -2.514 25.533 1.00 80.25 501 TYR A C 1
ATOM 3994 O O . TYR A 1 501 ? -21.327 -1.825 26.528 1.00 80.25 501 TYR A O 1
ATOM 4002 N N . GLN A 1 502 ? -22.684 -2.470 24.876 1.00 77.25 502 GLN A N 1
ATOM 4003 C CA . GLN A 1 502 ? -23.838 -1.712 25.357 1.00 77.25 502 GLN A CA 1
ATOM 4004 C C . GLN A 1 502 ? -24.705 -2.615 26.243 1.00 77.25 502 GLN A C 1
ATOM 4006 O O . GLN A 1 502 ? -25.081 -3.707 25.820 1.00 77.25 502 GLN A O 1
ATOM 4011 N N . LEU A 1 503 ? -25.001 -2.191 27.476 1.00 76.50 503 LEU A N 1
ATOM 4012 C CA . LEU A 1 503 ? -25.617 -3.068 28.480 1.00 76.50 503 LEU A CA 1
ATOM 4013 C C . LEU A 1 503 ? -27.149 -3.077 28.448 1.00 76.50 503 LEU A C 1
ATOM 4015 O O . LEU A 1 503 ? -27.744 -4.106 28.761 1.00 76.50 503 LEU A O 1
ATOM 4019 N N . ASP A 1 504 ? -27.791 -1.956 28.107 1.00 68.94 504 ASP A N 1
ATOM 4020 C CA . ASP A 1 504 ? -29.244 -1.794 28.279 1.00 68.94 504 ASP A CA 1
ATOM 4021 C C . ASP A 1 504 ? -29.963 -0.986 27.181 1.00 68.94 504 ASP A C 1
ATOM 4023 O O . ASP A 1 504 ? -31.192 -0.862 27.206 1.00 68.94 504 ASP A O 1
ATOM 4027 N N . GLY A 1 505 ? -29.225 -0.417 26.223 1.00 59.31 505 GLY A N 1
ATOM 4028 C CA . GLY A 1 505 ? -29.786 0.473 25.200 1.00 59.31 505 GLY A CA 1
ATOM 4029 C C . GLY A 1 505 ? -30.416 1.755 25.767 1.00 59.31 505 GLY A C 1
ATOM 4030 O O . GLY A 1 505 ? -31.310 2.310 25.137 1.00 59.31 505 GLY A O 1
ATOM 4031 N N . GLY A 1 506 ? -30.025 2.181 26.976 1.00 57.53 506 GLY A N 1
ATOM 4032 C CA . GLY A 1 506 ? -30.549 3.365 27.665 1.00 57.53 506 GLY A CA 1
ATOM 4033 C C . GLY A 1 506 ? -31.928 3.208 28.304 1.00 57.53 506 GLY A C 1
ATOM 4034 O O . GLY A 1 506 ? -32.523 4.192 28.746 1.00 57.53 506 GLY A O 1
ATOM 4035 N N . LYS A 1 507 ? -32.461 1.982 28.359 1.00 61.03 507 LYS A N 1
ATOM 4036 C CA . LYS A 1 507 ? -33.822 1.711 28.841 1.00 61.03 507 LYS A CA 1
ATOM 4037 C C . LYS A 1 507 ? -33.968 1.788 30.359 1.00 61.03 507 LYS A C 1
ATOM 4039 O O . LYS A 1 507 ? -35.072 2.059 30.821 1.00 61.03 507 LYS A O 1
ATOM 4044 N N . LEU A 1 508 ? -32.914 1.518 31.133 1.00 61.66 508 LEU A N 1
ATOM 4045 C CA . LEU A 1 508 ? -33.033 1.377 32.592 1.00 61.66 508 LEU A CA 1
ATOM 4046 C C . LEU A 1 508 ? -32.957 2.710 33.343 1.00 61.66 508 LEU A C 1
ATOM 4048 O O . LEU A 1 508 ? -33.497 2.815 34.441 1.00 61.66 508 LEU A O 1
ATOM 4052 N N . LEU A 1 509 ? -32.334 3.727 32.747 1.00 65.38 509 LEU A N 1
ATOM 4053 C CA . LEU A 1 509 ? -32.240 5.077 33.317 1.00 65.38 509 LEU A CA 1
ATOM 4054 C C . LEU A 1 509 ? -33.398 6.002 32.908 1.00 65.38 509 LEU A C 1
ATOM 4056 O O . LEU A 1 509 ? -33.502 7.123 33.398 1.00 65.38 509 LEU A O 1
ATOM 4060 N N . HIS A 1 510 ? -34.289 5.529 32.038 1.00 69.31 510 HIS A N 1
ATOM 4061 C CA . HIS A 1 510 ? -35.446 6.282 31.573 1.00 69.31 510 HIS A CA 1
ATOM 4062 C C . HIS A 1 510 ? -36.541 6.357 32.657 1.00 69.31 510 HIS A C 1
ATOM 4064 O O . HIS A 1 510 ? -37.003 5.324 33.141 1.00 69.31 510 HIS A O 1
ATOM 4070 N N . HIS A 1 511 ? -36.981 7.572 33.009 1.00 70.75 511 HIS A N 1
ATOM 4071 C CA . HIS A 1 511 ? -37.936 7.868 34.096 1.00 70.75 511 HIS A CA 1
ATOM 4072 C C . HIS A 1 511 ? -37.469 7.462 35.499 1.00 70.75 511 HIS A C 1
ATOM 4074 O O . HIS A 1 511 ? -38.279 7.140 36.378 1.00 70.75 511 HIS A O 1
ATOM 4080 N N . ALA A 1 512 ? -36.160 7.465 35.735 1.00 78.50 512 ALA A N 1
ATOM 4081 C CA . ALA A 1 512 ? -35.639 7.148 37.046 1.00 78.50 512 ALA A CA 1
ATOM 4082 C C . ALA A 1 512 ? -35.870 8.292 38.040 1.00 78.50 512 ALA A C 1
ATOM 4084 O O . ALA A 1 512 ? -35.518 9.447 37.795 1.00 78.50 512 ALA A O 1
ATOM 4085 N N . ALA A 1 513 ? -36.464 7.955 39.185 1.00 81.94 513 ALA A N 1
ATOM 4086 C CA . ALA A 1 513 ? -36.812 8.956 40.177 1.00 81.94 513 ALA A CA 1
ATOM 4087 C C . ALA A 1 513 ? -35.606 9.387 41.015 1.00 81.94 513 ALA A C 1
ATOM 4089 O O . ALA A 1 513 ? -34.820 8.542 41.449 1.00 81.94 513 ALA A O 1
ATOM 4090 N N . ALA A 1 514 ? -35.533 10.684 41.320 1.00 84.00 514 ALA A N 1
ATOM 4091 C CA . ALA A 1 514 ? -34.509 11.232 42.206 1.00 84.00 514 ALA A CA 1
ATOM 4092 C C . ALA A 1 514 ? -34.459 10.463 43.542 1.00 84.00 514 ALA A C 1
ATOM 4094 O O . ALA A 1 514 ? -35.487 10.243 44.193 1.00 84.00 514 ALA A O 1
ATOM 4095 N N . GLY A 1 515 ? -33.262 10.042 43.949 1.00 85.56 515 GLY A N 1
ATOM 4096 C CA . GLY A 1 515 ? -33.006 9.344 45.208 1.00 85.56 515 GLY A CA 1
ATOM 4097 C C . GLY A 1 515 ? -33.469 7.882 45.266 1.00 85.56 515 GLY A C 1
ATOM 4098 O O . GLY A 1 515 ? -33.358 7.272 46.331 1.00 85.56 515 GLY A O 1
ATOM 4099 N N . LYS A 1 516 ? -33.988 7.299 44.173 1.00 88.00 516 LYS A N 1
ATOM 4100 C CA . LYS A 1 516 ? -34.360 5.875 44.119 1.00 88.00 516 LYS A CA 1
ATOM 4101 C C . LYS A 1 516 ? -33.266 5.040 43.433 1.00 88.00 516 LYS A C 1
ATOM 4103 O O . LYS A 1 516 ? -32.952 5.326 42.281 1.00 88.00 516 LYS A O 1
ATOM 4108 N N . PRO A 1 517 ? -32.742 3.983 44.082 1.00 87.19 517 PRO A N 1
ATOM 4109 C CA . PRO A 1 517 ? -31.765 3.093 43.462 1.00 87.19 517 PRO A CA 1
ATOM 4110 C C . PRO A 1 517 ? -32.337 2.332 42.265 1.00 87.19 517 PRO A C 1
ATOM 4112 O O . PRO A 1 517 ? -33.477 1.859 42.292 1.00 87.19 517 PRO A O 1
ATOM 4115 N N . ILE A 1 518 ? -31.504 2.156 41.246 1.00 87.25 518 ILE A N 1
ATOM 4116 C CA . ILE A 1 518 ? -31.762 1.394 40.027 1.00 87.25 518 ILE A CA 1
ATOM 4117 C C . ILE A 1 518 ? -30.745 0.268 39.974 1.00 87.25 518 ILE A C 1
ATOM 4119 O O . ILE A 1 518 ? -29.559 0.485 40.216 1.00 87.25 518 ILE A O 1
ATOM 4123 N N . ARG A 1 519 ? -31.204 -0.931 39.623 1.00 86.75 519 ARG A N 1
ATOM 4124 C CA . ARG A 1 519 ? -30.344 -2.099 39.467 1.00 86.75 519 ARG A CA 1
ATOM 4125 C C . ARG A 1 519 ? -30.316 -2.545 38.013 1.00 86.75 519 ARG A C 1
ATOM 4127 O O . ARG A 1 519 ? -31.352 -2.899 37.454 1.00 86.75 519 ARG A O 1
ATOM 4134 N N . LEU A 1 520 ? -29.121 -2.571 37.439 1.00 81.56 520 LEU A N 1
ATOM 4135 C CA . LEU A 1 520 ? -28.829 -3.079 36.106 1.00 81.56 520 LEU A CA 1
ATOM 4136 C C . LEU A 1 520 ? -28.097 -4.414 36.235 1.00 81.56 520 LEU A C 1
ATOM 4138 O O . LEU A 1 520 ? -27.123 -4.524 36.976 1.00 81.56 520 LEU A O 1
ATOM 4142 N N . THR A 1 521 ? -28.560 -5.431 35.510 1.00 84.56 521 THR A N 1
ATOM 4143 C CA . THR A 1 521 ? -27.881 -6.729 35.408 1.00 84.56 521 THR A CA 1
ATOM 4144 C C . THR A 1 521 ? -27.723 -7.118 33.948 1.00 84.56 521 THR A C 1
ATOM 4146 O O . THR A 1 521 ? -28.702 -7.057 33.206 1.00 84.56 521 THR A O 1
ATOM 4149 N N . SER A 1 522 ? -26.525 -7.535 33.543 1.00 84.94 522 SER A N 1
ATOM 4150 C CA . SER A 1 522 ? -26.235 -7.952 32.168 1.00 84.94 522 SER A CA 1
ATOM 4151 C C . SER A 1 522 ? -25.228 -9.101 32.134 1.00 84.94 522 SER A C 1
ATOM 4153 O O . SER A 1 522 ? -24.520 -9.350 33.109 1.00 84.94 522 SER A O 1
ATOM 4155 N N . GLN A 1 523 ? -25.194 -9.813 31.011 1.00 87.19 523 GLN A N 1
ATOM 4156 C CA . GLN A 1 523 ? -24.334 -10.966 30.772 1.00 87.19 523 GLN A CA 1
ATOM 4157 C C . GLN A 1 523 ? -23.607 -10.783 29.444 1.00 87.19 523 GLN A C 1
ATOM 4159 O O . GLN A 1 523 ? -24.247 -10.683 28.398 1.00 87.19 523 GLN A O 1
ATOM 4164 N N . ILE A 1 524 ? -22.275 -10.758 29.477 1.00 87.62 524 ILE A N 1
ATOM 4165 C CA . ILE A 1 524 ? -21.452 -10.530 28.285 1.00 87.62 524 ILE A CA 1
ATOM 4166 C C . ILE A 1 524 ? -20.597 -11.751 27.997 1.00 87.62 524 ILE A C 1
ATOM 4168 O O . ILE A 1 524 ? -19.815 -12.174 28.842 1.00 87.62 524 ILE A O 1
ATOM 4172 N N . LYS A 1 525 ? -20.683 -12.291 26.782 1.00 89.19 525 LYS A N 1
ATOM 4173 C CA . LYS A 1 525 ? -19.781 -13.356 26.342 1.00 89.19 525 LYS A CA 1
ATOM 4174 C C . LYS A 1 525 ? -18.412 -12.772 25.994 1.00 89.19 525 LYS A C 1
ATOM 4176 O O . LYS A 1 525 ? -18.303 -11.990 25.055 1.00 89.19 525 LYS A O 1
ATOM 4181 N N . LEU A 1 526 ? -17.377 -13.172 26.727 1.00 90.56 526 LEU A N 1
ATOM 4182 C CA . LEU A 1 526 ? -16.003 -12.770 26.438 1.00 90.56 526 LEU A CA 1
ATOM 4183 C C . LEU A 1 526 ? -15.433 -13.584 25.276 1.00 90.56 526 LEU A C 1
ATOM 4185 O O . LEU A 1 526 ? -15.753 -14.762 25.106 1.00 90.56 526 LEU A O 1
ATOM 4189 N N . SER A 1 527 ? -14.529 -12.982 24.505 1.00 91.44 527 SER A N 1
ATOM 4190 C CA . SER A 1 527 ? -13.783 -13.715 23.484 1.00 91.44 527 SER A CA 1
ATOM 4191 C C . SER A 1 527 ? -12.894 -14.781 24.122 1.00 91.44 527 SER A C 1
ATOM 4193 O O . SER A 1 527 ? -12.234 -14.548 25.136 1.00 91.44 527 SER A O 1
ATOM 4195 N N . CYS A 1 528 ? -12.838 -15.963 23.505 1.00 93.06 528 CYS A N 1
ATOM 4196 C CA . CYS A 1 528 ? -11.939 -17.039 23.933 1.00 93.06 528 CYS A CA 1
ATOM 4197 C C . CYS A 1 528 ? -10.463 -16.776 23.577 1.00 93.06 528 CYS A C 1
ATOM 4199 O O . CYS A 1 528 ? -9.588 -17.569 23.938 1.00 93.06 528 CYS A O 1
ATOM 4201 N N . PHE A 1 529 ? -10.185 -15.671 22.879 1.00 95.06 529 PHE A N 1
ATOM 4202 C CA . PHE A 1 529 ? -8.858 -15.284 22.408 1.00 95.06 529 PHE A CA 1
ATOM 4203 C C . PHE A 1 529 ? -8.174 -14.215 23.266 1.00 95.06 529 PHE A C 1
ATOM 4205 O O . PHE A 1 529 ? -7.012 -13.890 23.013 1.00 95.06 529 PHE A O 1
ATOM 4212 N N . TYR A 1 530 ? -8.846 -13.709 24.306 1.00 93.88 530 TYR A N 1
ATOM 4213 C CA . TYR A 1 530 ? -8.260 -12.735 25.225 1.00 93.88 530 TYR A CA 1
ATOM 4214 C C . TYR A 1 530 ? -7.015 -13.314 25.908 1.00 93.88 530 TYR A C 1
ATOM 4216 O O . TYR A 1 530 ? -7.119 -14.366 26.552 1.00 93.88 530 TYR A O 1
ATOM 4224 N N . PRO A 1 531 ? -5.841 -12.665 25.788 1.00 93.94 531 PRO A N 1
ATOM 4225 C CA . PRO A 1 531 ? -4.653 -13.068 26.524 1.00 93.94 531 PRO A CA 1
ATOM 4226 C C . PRO A 1 531 ? -4.903 -13.057 28.036 1.00 93.94 531 PRO A C 1
ATOM 4228 O O . PRO A 1 531 ? -5.604 -12.175 28.533 1.00 93.94 531 PRO A O 1
ATOM 4231 N N . PRO A 1 532 ? -4.311 -13.986 28.804 1.00 94.06 532 PRO A N 1
ATOM 4232 C CA . PRO A 1 532 ? -4.463 -13.963 30.248 1.00 94.06 532 PRO A CA 1
ATOM 4233 C C . PRO A 1 532 ? -3.856 -12.683 30.841 1.00 94.06 532 PRO A C 1
ATOM 4235 O O . PRO A 1 532 ? -2.806 -12.202 30.390 1.00 94.06 532 PRO A O 1
ATOM 4238 N N . GLY A 1 533 ? -4.508 -12.115 31.852 1.00 94.25 533 GLY A N 1
ATOM 4239 C CA . GLY A 1 533 ? -4.013 -10.924 32.536 1.00 94.25 533 GLY A CA 1
ATOM 4240 C C . GLY A 1 533 ? -5.095 -10.101 33.212 1.00 94.25 533 GLY A C 1
ATOM 4241 O O . GLY A 1 533 ? -6.266 -10.465 33.238 1.00 94.25 533 GLY A O 1
ATOM 4242 N N . GLU A 1 534 ? -4.673 -8.977 33.772 1.00 95.75 534 GLU A N 1
ATOM 4243 C CA . GLU A 1 534 ? -5.562 -8.011 34.401 1.00 95.75 534 GLU A CA 1
ATOM 4244 C C . GLU A 1 534 ? -6.092 -7.020 33.359 1.00 95.75 534 GLU A C 1
ATOM 4246 O O . GLU A 1 534 ? -5.318 -6.448 32.587 1.00 95.75 534 GLU A O 1
ATOM 4251 N N . TYR A 1 535 ? -7.409 -6.842 33.346 1.00 95.06 535 TYR A N 1
ATOM 4252 C CA . TYR A 1 535 ? -8.127 -5.929 32.467 1.00 95.06 535 TYR A CA 1
ATOM 4253 C C . TYR A 1 535 ? -8.888 -4.908 33.305 1.00 95.06 535 TYR A C 1
ATOM 4255 O O . TYR A 1 535 ? -9.497 -5.256 34.316 1.00 95.06 535 TYR A O 1
ATOM 4263 N N . ASP A 1 536 ? -8.879 -3.656 32.866 1.00 93.19 536 ASP A N 1
ATOM 4264 C CA . ASP A 1 536 ? -9.779 -2.631 33.369 1.00 93.19 536 ASP A CA 1
ATOM 4265 C C . ASP A 1 536 ? -11.143 -2.815 32.699 1.00 93.19 536 ASP A C 1
ATOM 4267 O O . ASP A 1 536 ? -11.270 -2.748 31.475 1.00 93.19 536 ASP A O 1
ATOM 4271 N N . VAL A 1 537 ? -12.165 -3.055 33.507 1.00 90.88 537 VAL A N 1
ATOM 4272 C CA . VAL A 1 537 ? -13.564 -3.062 33.097 1.00 90.88 537 VAL A CA 1
ATOM 4273 C C . VAL A 1 537 ? -14.170 -1.747 33.568 1.00 90.88 537 VAL A C 1
ATOM 4275 O O . VAL A 1 537 ? -14.228 -1.479 34.766 1.00 90.88 537 VAL A O 1
ATOM 4278 N N . GLU A 1 538 ? -14.554 -0.902 32.619 1.00 89.94 538 GLU A N 1
ATOM 4279 C CA . GLU A 1 538 ? -14.973 0.477 32.861 1.00 89.94 538 GLU A CA 1
ATOM 4280 C C . GLU A 1 538 ? -16.411 0.701 32.398 1.00 89.94 538 GLU A C 1
ATOM 4282 O O . GLU A 1 538 ? -16.750 0.477 31.236 1.00 89.94 538 GLU A O 1
ATOM 4287 N N . LEU A 1 539 ? -17.254 1.157 33.316 1.00 86.88 539 LEU A N 1
ATOM 4288 C CA . LEU A 1 539 ? -18.603 1.614 33.049 1.00 86.88 539 LEU A CA 1
ATOM 4289 C C . LEU A 1 539 ? -18.556 3.059 32.542 1.00 86.88 539 LEU A C 1
ATOM 4291 O O . LEU A 1 539 ? -17.982 3.938 33.186 1.00 86.88 539 LEU A O 1
ATOM 4295 N N . ASN A 1 540 ? -19.189 3.313 31.401 1.00 82.31 540 ASN A N 1
ATOM 4296 C CA . ASN A 1 540 ? -19.286 4.642 30.815 1.00 82.31 540 ASN A CA 1
ATOM 4297 C C . ASN A 1 540 ? -20.751 5.016 30.545 1.00 82.31 540 ASN A C 1
ATOM 4299 O O . ASN A 1 540 ? -21.481 4.276 29.874 1.00 82.31 540 ASN A O 1
ATOM 4303 N N . LEU A 1 541 ? -21.153 6.171 31.085 1.00 81.44 541 LEU A N 1
ATOM 4304 C CA . LEU A 1 541 ? -22.482 6.767 30.977 1.00 81.44 541 LEU A CA 1
ATOM 4305 C C . LEU A 1 541 ? -22.332 8.189 30.414 1.00 81.44 541 LEU A C 1
ATOM 4307 O O . LEU A 1 541 ? -21.914 9.091 31.146 1.00 81.44 541 LEU A O 1
ATOM 4311 N N . PRO A 1 542 ? -22.665 8.416 29.133 1.00 73.81 542 PRO A N 1
ATOM 4312 C CA . PRO A 1 542 ? -22.636 9.750 28.547 1.00 73.81 542 PRO A CA 1
ATOM 4313 C C . PRO A 1 542 ? -23.521 10.720 29.338 1.00 73.81 542 PRO A C 1
ATOM 4315 O O . PRO A 1 542 ? -24.569 10.327 29.851 1.00 73.81 542 PRO A O 1
ATOM 4318 N N . PHE A 1 543 ? -23.127 11.996 29.408 1.00 72.56 543 PHE A N 1
ATOM 4319 C CA . PHE A 1 543 ? -23.867 13.083 30.083 1.00 72.56 543 PHE A CA 1
ATOM 4320 C C . PHE A 1 543 ? -24.015 12.968 31.595 1.00 72.56 543 PHE A C 1
ATOM 4322 O O . PHE A 1 543 ? -24.614 13.846 32.211 1.00 72.56 543 PHE A O 1
ATOM 4329 N N . VAL A 1 544 ? -23.481 11.915 32.201 1.00 79.50 544 VAL A N 1
ATOM 4330 C CA . VAL A 1 544 ? -23.562 11.689 33.637 1.00 79.50 544 VAL A CA 1
ATOM 4331 C C . VAL A 1 544 ? -22.240 12.063 34.291 1.00 79.50 544 VAL A C 1
ATOM 4333 O O . VAL A 1 544 ? -21.150 11.806 33.772 1.00 79.50 544 VAL A O 1
ATOM 4336 N N . GLU A 1 545 ? -22.339 12.697 35.450 1.00 84.62 545 GLU A N 1
ATOM 4337 C CA . GLU A 1 545 ? -21.243 12.800 36.400 1.00 84.62 545 GLU A CA 1
ATOM 4338 C C . GLU A 1 545 ? -21.443 11.701 37.440 1.00 84.62 545 GLU A C 1
ATOM 4340 O O . GLU A 1 545 ? -22.385 11.744 38.235 1.00 84.62 545 GLU A O 1
ATOM 4345 N N . LEU A 1 546 ? -20.588 10.677 37.377 1.00 84.19 546 LEU A N 1
ATOM 4346 C CA . LEU A 1 546 ? -20.619 9.566 38.321 1.00 84.19 546 LEU A CA 1
ATOM 4347 C C . LEU A 1 546 ? -19.878 9.955 39.601 1.00 84.19 546 LEU A C 1
ATOM 4349 O O . LEU A 1 546 ? -18.694 10.288 39.566 1.00 84.19 546 LEU A O 1
ATOM 4353 N N . SER A 1 547 ? -20.575 9.876 40.732 1.00 83.19 547 SER A N 1
ATOM 4354 C CA . SER A 1 547 ? -20.013 10.046 42.076 1.00 83.19 547 SER A CA 1
ATOM 4355 C C . SER A 1 547 ? -20.104 8.733 42.870 1.00 83.19 547 SER A C 1
ATOM 4357 O O . SER A 1 547 ? -20.813 7.810 42.477 1.00 83.19 547 SER A O 1
ATOM 4359 N N . GLY A 1 548 ? -19.414 8.614 44.009 1.00 85.31 548 GLY A N 1
ATOM 4360 C CA . GLY A 1 548 ? -19.486 7.416 44.861 1.00 85.31 548 GLY A CA 1
ATOM 4361 C C . GLY A 1 548 ? -18.379 6.395 44.582 1.00 85.31 548 GLY A C 1
ATOM 4362 O O . GLY A 1 548 ? -17.207 6.703 44.800 1.00 85.31 548 GLY A O 1
ATOM 4363 N N . GLN A 1 549 ? -18.744 5.167 44.199 1.00 82.06 549 GLN A N 1
ATOM 4364 C CA . GLN A 1 549 ? -17.775 4.108 43.876 1.00 82.06 549 GLN A CA 1
ATOM 4365 C C . GLN A 1 549 ? -17.019 4.404 42.563 1.00 82.06 549 GLN A C 1
ATOM 4367 O O . GLN A 1 549 ? -17.526 5.148 41.723 1.00 82.06 549 GLN A O 1
ATOM 4372 N N . PRO A 1 550 ? -15.815 3.838 42.353 1.00 81.19 550 PRO A N 1
ATOM 4373 C CA . PRO A 1 550 ? -15.126 3.926 41.068 1.00 81.19 550 PRO A CA 1
ATOM 4374 C C . PRO A 1 550 ? -15.934 3.220 39.975 1.00 81.19 550 PRO A C 1
ATOM 4376 O O . PRO A 1 550 ? -16.358 2.095 40.191 1.00 81.19 550 PRO A O 1
ATOM 4379 N N . SER A 1 551 ? -16.066 3.834 38.798 1.00 83.94 551 SER A N 1
ATOM 4380 C CA . SER A 1 551 ? -16.698 3.223 37.614 1.00 83.94 551 SER A CA 1
ATOM 4381 C C . SER A 1 551 ? -15.768 2.283 36.839 1.00 83.94 551 SER A C 1
ATOM 4383 O O . SER A 1 551 ? -16.088 1.837 35.740 1.00 83.94 551 SER A O 1
ATOM 4385 N N . ARG A 1 552 ? -14.563 2.042 37.363 1.00 88.12 552 ARG A N 1
ATOM 4386 C CA . ARG A 1 552 ? -13.532 1.199 36.761 1.00 88.12 552 ARG A CA 1
ATOM 4387 C C . ARG A 1 552 ? -13.048 0.195 37.792 1.00 88.12 552 ARG A C 1
ATOM 4389 O O . ARG A 1 552 ? -12.553 0.585 38.852 1.00 88.12 552 ARG A O 1
ATOM 4396 N N . GLN A 1 553 ? -13.097 -1.082 37.435 1.00 88.19 553 GLN A N 1
ATOM 4397 C CA . GLN A 1 553 ? -12.589 -2.174 38.256 1.00 88.19 553 GLN A CA 1
ATOM 4398 C C . GLN A 1 553 ? -11.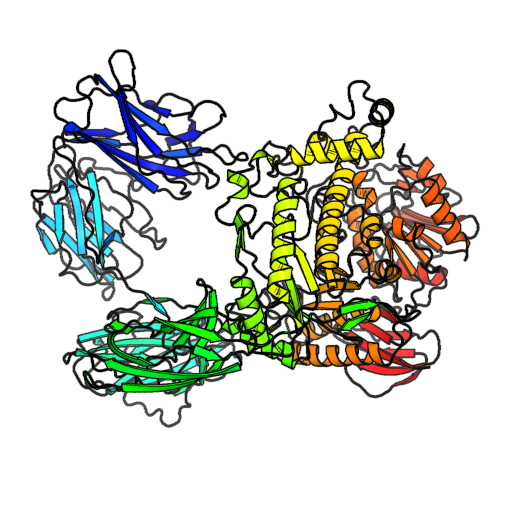620 -3.055 37.463 1.00 88.19 553 GLN A C 1
ATOM 4400 O O . GLN A 1 553 ? -11.792 -3.290 36.271 1.00 88.19 553 GLN A O 1
ATOM 4405 N N . LYS A 1 554 ? -10.612 -3.593 38.152 1.00 91.81 554 LYS A N 1
ATOM 4406 C CA . LYS A 1 554 ? -9.717 -4.616 37.608 1.00 91.81 554 LYS A CA 1
ATOM 4407 C C . LYS A 1 554 ? -10.360 -5.998 37.703 1.00 91.81 554 LYS A C 1
ATOM 4409 O O . LYS A 1 554 ? -10.776 -6.418 38.784 1.00 91.81 554 LYS A O 1
ATOM 4414 N N . VAL A 1 555 ? -10.403 -6.703 36.579 1.00 93.19 555 VAL A N 1
ATOM 4415 C CA . VAL A 1 555 ? -10.852 -8.094 36.463 1.00 93.19 555 VAL A CA 1
ATOM 4416 C C . VAL A 1 555 ? -9.718 -8.915 35.868 1.00 93.19 555 VAL A C 1
ATOM 4418 O O . VAL A 1 555 ? -9.176 -8.576 34.815 1.00 93.19 555 VAL A O 1
ATOM 4421 N N . PHE A 1 556 ? -9.348 -10.008 36.532 1.00 95.50 556 PHE A N 1
ATOM 4422 C CA . PHE A 1 556 ? -8.379 -10.942 35.975 1.00 95.50 556 PHE A CA 1
ATOM 4423 C C . PHE A 1 556 ? -9.073 -11.891 34.996 1.00 95.50 556 PHE A C 1
ATOM 4425 O O . PHE A 1 556 ? -9.960 -12.654 35.376 1.00 95.50 556 PHE A O 1
ATOM 4432 N N . ILE A 1 557 ? -8.665 -11.869 33.732 1.00 95.00 557 ILE A N 1
ATOM 4433 C CA . ILE A 1 557 ? -9.155 -12.807 32.725 1.00 95.00 557 ILE A CA 1
ATOM 4434 C C . ILE A 1 557 ? -8.156 -13.956 32.645 1.00 95.00 557 ILE A C 1
ATOM 4436 O O . ILE A 1 557 ? -7.012 -13.772 32.229 1.00 95.00 557 ILE A O 1
ATOM 4440 N N . ALA A 1 558 ? -8.575 -15.144 33.071 1.00 95.19 558 ALA A N 1
ATOM 4441 C CA . ALA A 1 558 ? -7.789 -16.359 32.932 1.00 95.19 558 ALA A CA 1
ATOM 4442 C C . ALA A 1 558 ? -8.037 -16.977 31.553 1.00 95.19 558 ALA A C 1
ATOM 4444 O O . ALA A 1 558 ? -9.156 -16.981 31.046 1.00 95.19 558 ALA A O 1
ATOM 4445 N N . ASN A 1 559 ? -6.995 -17.514 30.923 1.00 94.00 559 ASN A N 1
ATOM 4446 C CA . ASN A 1 559 ? -7.151 -18.228 29.663 1.00 94.00 559 ASN A CA 1
ATOM 4447 C C . ASN A 1 559 ? -6.149 -19.388 29.581 1.00 94.00 559 ASN A C 1
ATOM 4449 O O . ASN A 1 559 ? -4.957 -19.139 29.392 1.00 94.00 559 ASN A O 1
ATOM 4453 N N . PRO A 1 560 ? -6.595 -20.650 29.730 1.00 85.56 560 PRO A N 1
ATOM 4454 C CA . PRO A 1 560 ? -5.721 -21.813 29.598 1.00 85.56 560 PRO A CA 1
ATOM 4455 C C . PRO A 1 560 ? -5.489 -22.217 28.134 1.00 85.56 560 PRO A C 1
ATOM 4457 O O . PRO A 1 560 ? -4.745 -23.165 27.872 1.00 85.56 560 PRO A O 1
ATOM 4460 N N . ARG A 1 561 ? -6.149 -21.555 27.170 1.00 89.31 561 ARG A N 1
ATOM 4461 C CA . ARG A 1 561 ? -6.061 -21.897 25.751 1.00 89.31 561 ARG A CA 1
ATOM 4462 C C . ARG A 1 561 ? -4.626 -21.739 25.268 1.00 89.31 561 ARG A C 1
ATOM 4464 O O . ARG A 1 561 ? -4.055 -20.654 25.284 1.00 89.31 561 ARG A O 1
ATOM 4471 N N . THR A 1 562 ? -4.091 -22.835 24.755 1.00 85.00 562 THR A N 1
ATOM 4472 C CA . THR A 1 562 ? -2.850 -22.860 23.988 1.00 85.00 562 THR A CA 1
ATOM 4473 C C . THR A 1 562 ? -3.177 -23.356 22.590 1.00 85.00 562 THR A C 1
ATOM 4475 O O . THR A 1 562 ? -4.031 -24.224 22.408 1.00 85.00 562 THR A O 1
ATOM 4478 N N . SER A 1 563 ? -2.538 -22.769 21.585 1.00 88.31 563 SER A N 1
ATOM 4479 C CA . SER A 1 563 ? -2.706 -23.177 20.196 1.00 88.31 563 SER A CA 1
ATOM 4480 C C . SER A 1 563 ? -1.348 -23.176 19.521 1.00 88.31 563 SER A C 1
ATOM 4482 O O . SER A 1 563 ? -0.560 -22.258 19.719 1.00 88.31 563 SER A O 1
ATOM 4484 N N . ALA A 1 564 ? -1.068 -24.196 18.717 1.00 90.81 564 ALA A N 1
ATOM 4485 C CA . ALA A 1 564 ? 0.106 -24.177 17.855 1.00 90.81 564 ALA A CA 1
ATOM 4486 C C . ALA A 1 564 ? -0.136 -23.242 16.664 1.00 90.81 564 ALA A C 1
ATOM 4488 O O . ALA A 1 564 ? -1.286 -23.062 16.256 1.00 90.81 564 ALA A O 1
ATOM 4489 N N . LEU A 1 565 ? 0.944 -22.695 16.098 1.00 94.81 565 LEU A N 1
ATOM 4490 C CA . LEU A 1 565 ? 0.888 -22.036 14.794 1.00 94.81 565 LEU A CA 1
ATOM 4491 C C . LEU A 1 565 ? 0.391 -23.030 13.726 1.00 94.81 565 LEU A C 1
ATOM 4493 O O . LEU A 1 565 ? 0.841 -24.186 13.732 1.00 94.81 565 LEU A O 1
ATOM 4497 N N . PRO A 1 566 ? -0.495 -22.601 12.811 1.00 96.62 566 PRO A N 1
ATOM 4498 C CA . PRO A 1 566 ? -0.839 -23.380 11.630 1.00 96.62 566 PRO A CA 1
ATOM 4499 C C . PRO A 1 566 ? 0.383 -23.519 10.713 1.00 96.62 566 PRO A C 1
ATOM 4501 O O . PRO A 1 566 ? 1.308 -22.712 10.773 1.00 96.62 566 PRO A O 1
ATOM 4504 N N . VAL A 1 567 ? 0.375 -24.539 9.855 1.00 97.88 567 VAL A N 1
ATOM 4505 C CA . VAL A 1 567 ? 1.362 -24.666 8.773 1.00 97.88 567 VAL A CA 1
ATOM 4506 C C . VAL A 1 567 ? 0.779 -24.012 7.530 1.00 97.88 567 VAL A C 1
ATOM 4508 O O . VAL A 1 567 ? -0.168 -24.541 6.951 1.00 97.88 567 VAL A O 1
ATOM 4511 N N . ALA A 1 568 ? 1.318 -22.864 7.145 1.00 97.38 568 ALA A N 1
ATOM 4512 C CA . ALA A 1 568 ? 0.959 -22.142 5.941 1.00 97.38 568 ALA A CA 1
ATOM 4513 C C . ALA A 1 568 ? 2.142 -22.140 4.966 1.00 97.38 568 ALA A C 1
ATOM 4515 O O . ALA A 1 568 ? 3.249 -21.743 5.326 1.00 97.38 568 ALA A O 1
ATOM 4516 N N . GLU A 1 569 ? 1.909 -22.600 3.740 1.00 95.62 569 GLU A N 1
ATOM 4517 C CA . GLU A 1 569 ? 2.950 -22.751 2.720 1.00 95.62 569 GLU A CA 1
ATOM 4518 C C . GLU A 1 569 ? 2.420 -22.388 1.328 1.00 95.62 569 GLU A C 1
ATOM 4520 O O . GLU A 1 569 ? 1.245 -22.611 1.016 1.00 95.62 569 GLU A O 1
ATOM 4525 N N . ILE A 1 570 ? 3.300 -21.850 0.479 1.00 94.81 570 ILE A N 1
ATOM 4526 C CA . ILE A 1 570 ? 3.051 -21.704 -0.957 1.00 94.81 570 ILE A CA 1
ATOM 4527 C C . ILE A 1 570 ? 3.769 -22.839 -1.679 1.00 94.81 570 ILE A C 1
ATOM 4529 O O . ILE A 1 570 ? 4.973 -23.037 -1.530 1.00 94.81 570 ILE A O 1
ATOM 4533 N N . ARG A 1 571 ? 3.031 -23.605 -2.483 1.00 90.75 571 ARG A N 1
ATOM 4534 C CA . ARG A 1 571 ? 3.616 -24.679 -3.298 1.00 90.75 571 ARG A CA 1
ATOM 4535 C C . ARG A 1 571 ? 2.824 -24.907 -4.576 1.00 90.75 571 ARG A C 1
ATOM 4537 O O . ARG A 1 571 ? 1.644 -24.567 -4.660 1.00 90.75 571 ARG A O 1
ATOM 4544 N N . LYS A 1 572 ? 3.476 -25.509 -5.570 1.00 85.75 572 LYS A N 1
ATOM 4545 C CA . LYS A 1 572 ? 2.862 -25.918 -6.841 1.00 85.75 572 LYS A CA 1
ATOM 4546 C C . LYS A 1 572 ? 2.744 -27.436 -6.942 1.00 85.75 572 LYS A C 1
ATOM 4548 O O . LYS A 1 572 ? 3.648 -28.159 -6.527 1.00 85.75 572 LYS A O 1
ATOM 4553 N N . ASP A 1 573 ? 1.679 -27.900 -7.591 1.00 79.50 573 ASP A N 1
ATOM 4554 C CA . ASP A 1 573 ? 1.488 -29.310 -7.936 1.00 79.50 573 ASP A CA 1
ATOM 4555 C C . ASP A 1 573 ? 1.749 -29.511 -9.440 1.00 79.50 573 ASP A C 1
ATOM 4557 O O . ASP A 1 573 ? 0.888 -29.258 -10.283 1.00 79.50 573 ASP A O 1
ATOM 4561 N N . GLY A 1 574 ? 2.950 -29.948 -9.824 1.00 73.62 574 GLY A N 1
ATOM 4562 C CA . GLY A 1 574 ? 3.285 -30.173 -11.238 1.00 73.62 574 GLY A CA 1
ATOM 4563 C C . GLY A 1 574 ? 3.355 -28.876 -12.062 1.00 73.62 574 GLY A C 1
ATOM 4564 O O . GLY A 1 574 ? 4.146 -27.993 -11.743 1.00 73.62 574 GLY A O 1
ATOM 4565 N N . ARG A 1 575 ? 2.567 -28.775 -13.148 1.00 67.81 575 ARG A N 1
ATOM 4566 C CA . ARG A 1 575 ? 2.481 -27.574 -14.019 1.00 67.81 575 ARG A CA 1
ATOM 4567 C C . ARG A 1 575 ? 1.466 -26.525 -13.537 1.00 67.81 575 ARG A C 1
ATOM 4569 O O . ARG A 1 575 ? 1.246 -25.541 -14.237 1.00 67.81 575 ARG A O 1
ATOM 4576 N N . GLN A 1 576 ? 0.829 -26.745 -12.388 1.00 82.69 576 GLN A N 1
ATOM 4577 C CA . GLN A 1 576 ? -0.135 -25.799 -11.828 1.00 82.69 576 GLN A CA 1
ATOM 4578 C C . GLN A 1 576 ? 0.541 -24.499 -11.365 1.00 82.69 576 GLN A C 1
ATOM 4580 O O . GLN A 1 576 ? 1.735 -24.476 -11.054 1.00 82.69 576 GLN A O 1
ATOM 4585 N N . MET A 1 577 ? -0.243 -23.421 -11.291 1.00 87.81 577 MET A N 1
ATOM 4586 C CA . MET A 1 577 ? 0.172 -22.181 -10.628 1.00 87.81 577 MET A CA 1
ATOM 4587 C C . MET A 1 577 ? 0.372 -22.420 -9.118 1.00 87.81 577 MET A C 1
ATOM 4589 O O . MET A 1 577 ? -0.332 -23.270 -8.563 1.00 87.81 577 MET A O 1
ATOM 4593 N N . PRO A 1 578 ? 1.288 -21.698 -8.438 1.00 91.00 578 PRO A N 1
ATOM 4594 C CA . PRO A 1 578 ? 1.460 -21.801 -6.989 1.00 91.00 578 PRO A CA 1
ATOM 4595 C C . PRO A 1 578 ? 0.147 -21.525 -6.250 1.00 91.00 578 PRO A C 1
ATOM 4597 O O . PRO A 1 578 ? -0.614 -20.644 -6.642 1.00 91.00 578 PRO A O 1
ATOM 4600 N N . GLN A 1 579 ? -0.123 -22.290 -5.194 1.00 92.12 579 GLN A N 1
ATOM 4601 C CA . GLN A 1 579 ? -1.337 -22.174 -4.386 1.00 92.12 579 GLN A CA 1
ATOM 4602 C C . GLN A 1 579 ? -0.987 -22.020 -2.910 1.00 92.12 579 GLN A C 1
ATOM 4604 O O . GLN A 1 579 ? 0.027 -22.551 -2.449 1.00 92.12 579 GLN A O 1
ATOM 4609 N N . LEU A 1 580 ? -1.864 -21.340 -2.171 1.00 94.19 580 LEU A N 1
ATOM 4610 C CA . LEU A 1 580 ? -1.807 -21.283 -0.717 1.00 94.19 580 LEU A CA 1
ATOM 4611 C C . LEU A 1 580 ? -2.350 -22.578 -0.118 1.00 94.19 580 LEU A C 1
ATOM 4613 O O . LEU A 1 580 ? -3.462 -23.014 -0.427 1.00 94.19 580 LEU A O 1
ATOM 4617 N N . TYR A 1 581 ? -1.573 -23.147 0.795 1.00 95.25 581 TYR A N 1
ATOM 4618 C CA . TYR A 1 581 ? -1.992 -24.236 1.653 1.00 95.25 581 TYR A CA 1
ATOM 4619 C C . TYR A 1 581 ? -2.005 -23.788 3.107 1.00 95.25 581 TYR A C 1
ATOM 4621 O O . TYR A 1 581 ? -1.039 -23.196 3.576 1.00 95.25 581 TYR A O 1
ATOM 4629 N N . ILE A 1 582 ? -3.074 -24.117 3.830 1.00 96.00 582 ILE A N 1
ATOM 4630 C CA . ILE A 1 582 ? -3.158 -23.958 5.284 1.00 96.00 582 ILE A CA 1
ATOM 4631 C C . ILE A 1 582 ? -3.482 -25.327 5.875 1.00 96.00 582 ILE A C 1
ATOM 4633 O O . ILE A 1 582 ? -4.486 -25.946 5.527 1.00 96.00 582 ILE A O 1
ATOM 4637 N N . ASN A 1 583 ? -2.606 -25.834 6.741 1.00 95.69 583 ASN A N 1
ATOM 4638 C CA . ASN A 1 583 ? -2.670 -27.179 7.319 1.00 95.69 583 ASN A CA 1
ATOM 4639 C C . ASN A 1 583 ? -2.855 -28.282 6.256 1.00 95.69 583 ASN A C 1
ATOM 4641 O O . ASN A 1 583 ? -3.618 -29.229 6.442 1.00 95.69 583 ASN A O 1
ATOM 4645 N N . GLY A 1 584 ? -2.171 -28.137 5.115 1.00 94.62 584 GLY A N 1
ATOM 4646 C CA . GLY A 1 584 ? -2.226 -29.081 3.996 1.00 94.62 584 GLY A CA 1
ATOM 4647 C C . GLY A 1 584 ? -3.470 -28.973 3.104 1.00 94.62 584 GLY A C 1
ATOM 4648 O O . GLY A 1 584 ? -3.555 -29.705 2.118 1.00 94.62 584 GLY A O 1
ATOM 4649 N N . GLN A 1 585 ? -4.406 -28.060 3.384 1.00 93.12 585 GLN A N 1
ATOM 4650 C CA . GLN A 1 585 ? -5.586 -27.817 2.548 1.00 93.12 585 GLN A CA 1
ATOM 4651 C C . GLN A 1 585 ? -5.374 -26.630 1.612 1.00 93.12 585 GLN A C 1
ATOM 4653 O O . GLN A 1 585 ? -4.883 -25.593 2.049 1.00 93.12 585 GLN A O 1
ATOM 4658 N N . LYS A 1 586 ? -5.779 -26.774 0.344 1.00 92.75 586 LYS A N 1
ATOM 4659 C CA . LYS A 1 586 ? -5.782 -25.685 -0.640 1.00 92.75 586 LYS A CA 1
ATOM 4660 C C . LYS A 1 586 ? -6.790 -24.610 -0.240 1.00 92.75 586 LYS A C 1
ATOM 4662 O O . LYS A 1 586 ? -7.963 -24.915 -0.019 1.00 92.75 586 LYS A O 1
ATOM 4667 N N . VAL A 1 587 ? -6.348 -23.360 -0.190 1.00 92.12 587 VAL A N 1
ATOM 4668 C CA . VAL A 1 587 ? -7.197 -22.218 0.159 1.00 92.12 587 VAL A CA 1
ATOM 4669 C C . VAL A 1 587 ? -7.105 -21.177 -0.945 1.00 92.12 587 VAL A C 1
ATOM 4671 O O . VAL A 1 587 ? -6.062 -20.555 -1.127 1.00 92.12 587 VAL A O 1
ATOM 4674 N N . TRP A 1 588 ? -8.208 -20.974 -1.665 1.00 91.31 588 TRP A N 1
ATOM 4675 C CA . TRP A 1 588 ? -8.391 -19.774 -2.469 1.00 91.31 588 TRP A CA 1
ATOM 4676 C C . TRP A 1 588 ? -8.888 -18.678 -1.550 1.00 91.31 588 TRP A C 1
ATOM 4678 O O . TRP A 1 588 ? -9.682 -18.938 -0.638 1.00 91.31 588 TRP A O 1
ATOM 4688 N N . ASN A 1 589 ? -8.437 -17.454 -1.794 1.00 84.94 589 ASN A N 1
ATOM 4689 C CA . ASN A 1 589 ? -8.992 -16.338 -1.072 1.00 84.94 589 ASN A CA 1
ATOM 4690 C C . ASN A 1 589 ? -8.733 -15.008 -1.780 1.00 84.94 589 ASN A C 1
ATOM 4692 O O . ASN A 1 589 ? -7.605 -14.696 -2.158 1.00 84.94 589 ASN A O 1
ATOM 4696 N N . ILE A 1 590 ? -9.783 -14.204 -1.868 1.00 92.12 590 ILE A N 1
ATOM 4697 C CA . ILE A 1 590 ? -9.687 -12.749 -1.926 1.00 92.12 590 ILE A CA 1
ATOM 4698 C C . ILE A 1 590 ? -9.667 -12.263 -0.472 1.00 92.12 590 ILE A C 1
ATOM 4700 O O . ILE A 1 590 ? -10.684 -12.304 0.220 1.00 92.12 590 ILE A O 1
ATOM 4704 N N . PHE A 1 591 ? -8.501 -11.870 0.033 1.00 91.81 591 PHE A N 1
ATOM 4705 C CA . PHE A 1 591 ? -8.388 -11.407 1.419 1.00 91.81 591 PHE A CA 1
ATOM 4706 C C . PHE A 1 591 ? -8.991 -10.003 1.578 1.00 91.81 591 PHE A C 1
ATOM 4708 O O . PHE A 1 591 ? -9.226 -9.302 0.594 1.00 91.81 591 PHE A O 1
ATOM 4715 N N . TYR A 1 592 ? -9.189 -9.550 2.813 1.00 91.81 592 TYR A N 1
ATOM 4716 C CA . TYR A 1 592 ? -9.553 -8.158 3.094 1.00 91.81 592 TYR A CA 1
ATOM 4717 C C . TYR A 1 592 ? -8.572 -7.530 4.080 1.00 91.81 592 TYR A C 1
ATOM 4719 O O . TYR A 1 592 ? -8.048 -8.203 4.971 1.00 91.81 592 TYR A O 1
ATOM 4727 N N . THR A 1 593 ? -8.319 -6.233 3.927 1.00 91.62 593 THR A N 1
ATOM 4728 C CA . THR A 1 593 ? -7.619 -5.442 4.944 1.00 91.62 593 THR A CA 1
ATOM 4729 C C . THR A 1 593 ? -8.632 -4.953 5.973 1.00 91.62 593 THR A C 1
ATOM 4731 O O . THR A 1 593 ? -9.689 -4.445 5.605 1.00 91.62 593 THR A O 1
ATOM 4734 N N . VAL A 1 594 ? -8.328 -5.099 7.266 1.00 88.56 594 VAL A N 1
ATOM 4735 C CA . VAL A 1 594 ? -9.158 -4.485 8.315 1.00 88.56 594 VAL A CA 1
ATOM 4736 C C . VAL A 1 594 ? -9.136 -2.958 8.121 1.00 88.56 594 VAL A C 1
ATOM 4738 O O . VAL A 1 594 ? -8.030 -2.421 8.023 1.00 88.56 594 VAL A O 1
ATOM 4741 N N . PRO A 1 595 ? -10.294 -2.260 8.068 1.00 77.12 595 PRO A N 1
ATOM 4742 C CA . PRO A 1 595 ? -10.378 -0.829 7.741 1.00 77.12 595 PRO A CA 1
ATOM 4743 C C . PRO A 1 595 ? -9.710 0.061 8.802 1.00 77.12 595 PRO A C 1
ATOM 4745 O O . PRO A 1 595 ? -10.363 0.627 9.673 1.00 77.12 595 PRO A O 1
ATOM 4748 N N . TYR A 1 596 ? -8.386 0.179 8.767 1.00 73.50 596 TYR A N 1
ATOM 4749 C CA . TYR A 1 596 ? -7.609 0.807 9.840 1.00 73.50 596 TYR A CA 1
ATOM 4750 C C . TYR A 1 596 ? -7.855 2.321 9.970 1.00 73.50 596 TYR A C 1
ATOM 4752 O O . TYR A 1 596 ? -7.537 2.896 11.007 1.00 73.50 596 TYR A O 1
ATOM 4760 N N . ALA A 1 597 ? -8.410 2.958 8.932 1.00 68.56 597 ALA A N 1
ATOM 4761 C CA . ALA A 1 597 ? -8.827 4.360 8.937 1.00 68.56 597 ALA A CA 1
ATOM 4762 C C . ALA A 1 597 ? -10.261 4.573 9.464 1.00 68.56 597 ALA A C 1
ATOM 4764 O O . ALA A 1 597 ? -10.653 5.711 9.724 1.00 68.56 597 ALA A O 1
ATOM 4765 N N . ALA A 1 598 ? -11.033 3.498 9.638 1.00 65.00 598 ALA A N 1
ATOM 4766 C CA . ALA A 1 598 ? -12.348 3.537 10.256 1.00 65.00 598 ALA A CA 1
ATOM 4767 C C . ALA A 1 598 ? -12.246 3.251 11.761 1.00 65.00 598 ALA A C 1
ATOM 4769 O O . ALA A 1 598 ? -11.322 2.586 12.227 1.00 65.00 598 ALA A O 1
ATOM 4770 N N . GLY A 1 599 ? -13.205 3.733 12.533 1.00 66.75 599 GLY A N 1
ATOM 4771 C CA . GLY A 1 599 ? -13.362 3.442 13.945 1.00 66.75 599 GLY A CA 1
ATOM 4772 C C . GLY A 1 599 ? -13.864 2.015 14.210 1.00 66.75 599 GLY A C 1
ATOM 4773 O O . GLY A 1 599 ? -14.274 1.285 13.298 1.00 66.75 599 GLY A O 1
ATOM 4774 N N . PRO A 1 600 ? -13.858 1.580 15.486 1.00 68.62 600 PRO A N 1
ATOM 4775 C CA . PRO A 1 600 ? -14.078 0.178 15.847 1.00 68.62 600 PRO A CA 1
ATOM 4776 C C . PRO A 1 600 ? -15.410 -0.410 15.369 1.00 68.62 600 PRO A C 1
ATOM 4778 O O . PRO A 1 600 ? -15.463 -1.577 14.989 1.00 68.62 600 PRO A O 1
ATOM 4781 N N . ALA A 1 601 ? -16.481 0.391 15.361 1.00 64.69 601 ALA A N 1
ATOM 4782 C CA . ALA A 1 601 ? -17.809 -0.065 14.955 1.00 64.69 601 ALA A CA 1
ATOM 4783 C C . ALA A 1 601 ? -17.859 -0.418 13.463 1.00 64.69 601 ALA A C 1
ATOM 4785 O O . ALA A 1 601 ? -18.353 -1.483 13.093 1.00 64.69 601 ALA A O 1
ATOM 4786 N N . MET A 1 602 ? -17.316 0.455 12.615 1.00 70.44 602 MET A N 1
ATOM 4787 C CA . MET A 1 602 ? -17.303 0.236 11.175 1.00 70.44 602 MET A CA 1
ATOM 4788 C C . MET A 1 602 ? -16.354 -0.906 10.789 1.00 70.44 602 MET A C 1
ATOM 4790 O O . MET A 1 602 ? -16.683 -1.725 9.931 1.00 70.44 602 MET A O 1
ATOM 4794 N N . GLN A 1 603 ? -15.218 -1.030 11.483 1.00 77.94 603 GLN A N 1
ATOM 4795 C CA . GLN A 1 603 ? -14.337 -2.190 11.345 1.00 77.94 603 GLN A CA 1
ATOM 4796 C C . GLN A 1 603 ? -15.076 -3.500 11.655 1.00 77.94 603 GLN A C 1
ATOM 4798 O O . GLN A 1 603 ? -15.028 -4.421 10.842 1.00 77.94 603 GLN A O 1
ATOM 4803 N N . THR A 1 604 ? -15.803 -3.573 12.777 1.00 76.50 604 THR A N 1
ATOM 4804 C CA . THR A 1 604 ? -16.614 -4.746 13.148 1.00 76.50 604 THR A CA 1
ATOM 4805 C C . THR A 1 604 ? -17.655 -5.093 12.083 1.00 76.50 604 THR A C 1
ATOM 4807 O O . THR A 1 604 ? -17.783 -6.262 11.716 1.00 76.50 604 THR A O 1
ATOM 4810 N N . THR A 1 605 ? -18.377 -4.102 11.551 1.00 75.81 605 THR A N 1
ATOM 4811 C CA . THR A 1 605 ? -19.350 -4.329 10.471 1.00 75.81 605 THR A CA 1
ATOM 4812 C C . THR A 1 605 ? -18.672 -4.947 9.252 1.00 75.81 605 THR A C 1
ATOM 4814 O O . THR A 1 605 ? -19.066 -6.027 8.820 1.00 75.81 605 THR A O 1
ATOM 4817 N N . MET A 1 606 ? -17.599 -4.333 8.749 1.00 81.88 606 MET A N 1
ATOM 4818 C CA . MET A 1 606 ? -16.922 -4.839 7.553 1.00 81.88 606 MET A CA 1
ATOM 4819 C C . MET A 1 606 ? -16.292 -6.214 7.749 1.00 81.88 606 MET A C 1
ATOM 4821 O O . MET A 1 606 ? -16.356 -7.035 6.841 1.00 81.88 606 MET A O 1
ATOM 4825 N N . ILE A 1 607 ? -15.706 -6.494 8.919 1.00 85.19 607 ILE A N 1
ATOM 4826 C CA . ILE A 1 607 ? -15.159 -7.822 9.239 1.00 85.19 607 ILE A CA 1
ATOM 4827 C C . ILE A 1 607 ? -16.243 -8.893 9.061 1.00 85.19 607 ILE A C 1
ATOM 4829 O O . ILE A 1 607 ? -16.004 -9.905 8.401 1.00 85.19 607 ILE A O 1
ATOM 4833 N N . ARG A 1 608 ? -17.449 -8.651 9.590 1.00 82.62 608 ARG A N 1
ATOM 4834 C CA . ARG A 1 608 ? -18.580 -9.580 9.454 1.00 82.62 608 ARG A CA 1
ATOM 4835 C C . ARG A 1 608 ? -19.053 -9.700 8.009 1.00 82.62 608 ARG A C 1
ATOM 4837 O O . ARG A 1 608 ? -19.306 -10.812 7.556 1.00 82.62 608 ARG A O 1
ATOM 4844 N N . GLU A 1 609 ? -19.148 -8.593 7.280 1.00 83.44 609 GLU A N 1
ATOM 4845 C CA . GLU A 1 609 ? -19.594 -8.614 5.884 1.00 83.44 609 GLU A CA 1
ATOM 4846 C C . GLU A 1 609 ? -18.605 -9.342 4.962 1.00 83.44 609 GLU A C 1
ATOM 4848 O O . GLU A 1 609 ? -19.013 -10.183 4.158 1.00 83.44 609 GLU A O 1
ATOM 4853 N N . PHE A 1 610 ? -17.296 -9.122 5.121 1.00 88.62 610 PHE A N 1
ATOM 4854 C CA . PHE A 1 610 ? -16.281 -9.867 4.373 1.00 88.62 610 PHE A CA 1
ATOM 4855 C C . PHE A 1 610 ? -16.271 -11.356 4.732 1.00 88.62 610 PHE A C 1
ATOM 4857 O O . PHE A 1 610 ? -16.157 -12.203 3.841 1.00 88.62 610 PHE A O 1
ATOM 4864 N N . HIS A 1 611 ? -16.448 -11.697 6.011 1.00 86.88 611 HIS A N 1
ATOM 4865 C CA . HIS A 1 611 ? -16.609 -13.089 6.428 1.00 86.88 611 HIS A CA 1
ATOM 4866 C C . HIS A 1 611 ? -17.839 -13.739 5.778 1.00 86.88 611 HIS A C 1
ATOM 4868 O O . HIS A 1 611 ? -17.741 -14.825 5.205 1.00 86.88 611 HIS A O 1
ATOM 4874 N N . ASN A 1 612 ? -18.990 -13.060 5.805 1.00 85.00 612 ASN A N 1
ATOM 4875 C CA . ASN A 1 612 ? -20.224 -13.528 5.170 1.00 85.00 612 ASN A CA 1
ATOM 4876 C C . ASN A 1 612 ? -20.060 -13.689 3.650 1.00 85.00 612 ASN A C 1
ATOM 4878 O O . ASN A 1 612 ? -20.657 -14.589 3.052 1.00 85.00 612 ASN A O 1
ATOM 4882 N N . ALA A 1 613 ? -19.209 -12.867 3.030 1.00 88.88 613 ALA A N 1
ATOM 4883 C CA . ALA A 1 613 ? -18.801 -13.003 1.636 1.00 88.88 613 ALA A CA 1
ATOM 4884 C C . ALA A 1 613 ? -17.801 -14.157 1.390 1.00 88.88 613 ALA A C 1
ATOM 4886 O O . ALA A 1 613 ? -17.404 -14.409 0.256 1.00 88.88 613 ALA A O 1
ATOM 4887 N N . GLY A 1 614 ? -17.415 -14.914 2.417 1.00 90.62 614 GLY A N 1
ATOM 4888 C CA . GLY A 1 614 ? -16.559 -16.093 2.306 1.00 90.62 614 GLY A CA 1
ATOM 4889 C C . GLY A 1 614 ? -15.059 -15.803 2.347 1.00 90.62 614 GLY A C 1
ATOM 4890 O O . GLY A 1 614 ? -14.273 -16.706 2.048 1.00 90.62 614 GLY A O 1
ATOM 4891 N N . CYS A 1 615 ? -14.644 -14.589 2.720 1.00 92.19 615 CYS A N 1
ATOM 4892 C CA . CYS A 1 615 ? -13.235 -14.274 2.928 1.00 92.19 615 CYS A CA 1
ATOM 4893 C C . CYS A 1 615 ? -12.726 -14.934 4.213 1.00 92.19 615 CYS A C 1
ATOM 4895 O O . CYS A 1 615 ? -13.231 -14.676 5.300 1.00 92.19 615 CYS A O 1
ATOM 4897 N N . LYS A 1 616 ? -11.702 -15.787 4.094 1.00 90.69 616 LYS A N 1
ATOM 4898 C CA . LYS A 1 616 ? -11.183 -16.597 5.220 1.00 90.69 616 LYS A CA 1
ATOM 4899 C C . LYS A 1 616 ? -9.928 -16.039 5.890 1.00 90.69 616 LYS A C 1
ATOM 4901 O O . LYS A 1 616 ? -9.391 -16.663 6.803 1.00 90.69 616 LYS A O 1
ATOM 4906 N N . VAL A 1 617 ? -9.383 -14.943 5.368 1.00 94.88 617 VAL A N 1
ATOM 4907 C CA . VAL A 1 617 ? -8.120 -14.373 5.842 1.00 94.88 617 VAL A CA 1
ATOM 4908 C C . VAL A 1 617 ? -8.257 -12.860 5.870 1.00 94.88 617 VAL A C 1
ATOM 4910 O O . VAL A 1 617 ? -8.650 -12.248 4.873 1.00 94.88 617 VAL A O 1
ATOM 4913 N N . ALA A 1 618 ? -7.878 -12.285 7.003 1.00 94.81 618 ALA A N 1
ATOM 4914 C CA . ALA A 1 618 ? -7.755 -10.859 7.215 1.00 94.81 618 ALA A CA 1
ATOM 4915 C C . ALA A 1 618 ? -6.282 -10.446 7.184 1.00 94.81 618 ALA A C 1
ATOM 4917 O O . ALA A 1 618 ? -5.412 -11.089 7.781 1.00 94.81 618 ALA A O 1
ATOM 4918 N N . ARG A 1 619 ? -6.004 -9.318 6.541 1.00 94.31 619 ARG A N 1
ATOM 4919 C CA . ARG A 1 619 ? -4.755 -8.585 6.705 1.00 94.31 619 ARG A CA 1
ATOM 4920 C C . ARG A 1 619 ? -4.963 -7.515 7.773 1.00 94.31 619 ARG A C 1
ATOM 4922 O O . ARG A 1 619 ? -5.804 -6.631 7.616 1.00 94.31 619 ARG A O 1
ATOM 4929 N N . VAL A 1 620 ? -4.193 -7.589 8.855 1.00 93.50 620 VAL A N 1
ATOM 4930 C CA . VAL A 1 620 ? -4.284 -6.648 9.983 1.00 93.50 620 VAL A CA 1
ATOM 4931 C C . VAL A 1 620 ? -3.046 -5.761 10.001 1.00 93.50 620 VAL A C 1
ATOM 4933 O O . VAL A 1 620 ? -1.929 -6.272 10.089 1.00 93.50 620 VAL A O 1
ATOM 4936 N N . TRP A 1 621 ? -3.243 -4.442 9.953 1.00 90.69 621 TRP A N 1
ATOM 4937 C CA . TRP A 1 621 ? -2.191 -3.455 10.206 1.00 90.69 621 TRP A CA 1
ATOM 4938 C C . TRP A 1 621 ? -1.890 -3.378 11.707 1.00 90.69 621 TRP A C 1
ATOM 4940 O O . TRP A 1 621 ? -2.496 -2.609 12.448 1.00 90.69 621 TRP A O 1
ATOM 4950 N N . ALA A 1 622 ? -0.968 -4.220 12.157 1.00 90.25 622 ALA A N 1
ATOM 4951 C CA . ALA A 1 622 ? -0.553 -4.351 13.539 1.00 90.25 622 ALA A CA 1
ATOM 4952 C C . ALA A 1 622 ? 0.407 -3.225 13.957 1.00 90.25 622 ALA A C 1
ATOM 4954 O O . ALA A 1 622 ? 1.441 -2.983 13.324 1.00 90.25 622 ALA A O 1
ATOM 4955 N N . HIS A 1 623 ? 0.093 -2.563 15.070 1.00 88.12 623 HIS A N 1
ATOM 4956 C CA . HIS A 1 623 ? 0.943 -1.524 15.648 1.00 88.12 623 HIS A CA 1
ATOM 4957 C C . HIS A 1 623 ? 1.841 -2.098 16.744 1.00 88.12 623 HIS A C 1
ATOM 4959 O O . HIS A 1 623 ? 1.443 -2.231 17.901 1.00 88.12 623 HIS A O 1
ATOM 4965 N N . MET A 1 624 ? 3.080 -2.417 16.374 1.00 88.75 624 MET A N 1
ATOM 4966 C CA . MET A 1 624 ? 4.134 -2.776 17.321 1.00 88.75 624 MET A CA 1
ATOM 4967 C C . MET A 1 624 ? 4.722 -1.517 17.963 1.00 88.75 624 MET A C 1
ATOM 4969 O O . MET A 1 624 ? 5.107 -0.597 17.246 1.00 88.75 624 MET A O 1
ATOM 4973 N N . GLN A 1 625 ? 4.848 -1.484 19.292 1.00 91.44 625 GLN A N 1
ATOM 4974 C CA . GLN A 1 625 ? 5.495 -0.374 19.995 1.00 91.44 625 GLN A CA 1
ATOM 4975 C C . GLN A 1 625 ? 6.894 -0.771 20.472 1.00 91.44 625 GLN A C 1
ATOM 4977 O O . GLN A 1 625 ? 7.068 -1.743 21.207 1.00 91.44 625 GLN A O 1
ATOM 4982 N N . ILE A 1 626 ? 7.897 0.005 20.060 1.00 93.75 626 ILE A N 1
ATOM 4983 C CA . ILE A 1 626 ? 9.302 -0.148 20.442 1.00 93.75 626 ILE A CA 1
ATOM 4984 C C . ILE A 1 626 ? 9.649 1.008 21.380 1.00 93.75 626 ILE A C 1
ATOM 4986 O O . ILE A 1 626 ? 9.718 2.161 20.954 1.00 93.75 626 ILE A O 1
ATOM 4990 N N . LEU A 1 627 ? 9.821 0.694 22.664 1.00 93.75 627 LEU A N 1
ATOM 4991 C CA . LEU A 1 627 ? 9.984 1.674 23.741 1.00 93.75 627 LEU A CA 1
ATOM 4992 C C . LEU A 1 627 ? 11.453 2.061 23.967 1.00 93.75 627 LEU A C 1
ATOM 4994 O O . LEU A 1 627 ? 11.739 3.205 24.305 1.00 93.75 627 LEU A O 1
ATOM 4998 N N . ASP A 1 628 ? 12.365 1.100 23.804 1.00 94.00 628 ASP A N 1
ATOM 4999 C CA . ASP A 1 628 ? 13.827 1.245 23.916 1.00 94.00 628 ASP A CA 1
ATOM 5000 C C . ASP A 1 628 ? 14.499 0.050 23.198 1.00 94.00 628 ASP A C 1
ATOM 5002 O O . ASP A 1 628 ? 13.810 -0.813 22.650 1.00 94.00 628 ASP A O 1
ATOM 5006 N N . ASP A 1 629 ? 15.831 -0.064 23.248 1.00 93.56 629 ASP A N 1
ATOM 5007 C CA . ASP A 1 629 ? 16.640 -1.113 22.601 1.00 93.56 629 ASP A CA 1
ATOM 5008 C C . ASP A 1 629 ? 16.117 -2.549 22.800 1.00 93.56 629 ASP A C 1
ATOM 5010 O O . ASP A 1 629 ? 16.260 -3.392 21.916 1.00 93.56 629 ASP A O 1
ATOM 5014 N N . ASN A 1 630 ? 15.565 -2.845 23.981 1.00 93.31 630 ASN A N 1
ATOM 5015 C CA . ASN A 1 630 ? 15.126 -4.185 24.387 1.00 93.31 630 ASN A CA 1
ATOM 5016 C C . ASN A 1 630 ? 13.765 -4.177 25.105 1.00 93.31 630 ASN A C 1
ATOM 5018 O O . ASN A 1 630 ? 13.456 -5.112 25.843 1.00 93.31 630 ASN A O 1
ATOM 5022 N N . SER A 1 631 ? 12.979 -3.110 24.943 1.00 94.75 631 SER A N 1
ATOM 5023 C CA . SER A 1 631 ? 11.679 -2.949 25.601 1.00 94.75 631 SER A CA 1
ATOM 5024 C C . SER A 1 631 ? 10.597 -2.721 24.554 1.00 94.75 631 SER A C 1
ATOM 5026 O O . SER A 1 631 ? 10.688 -1.783 23.759 1.00 94.75 631 SER A O 1
ATOM 5028 N N . PHE A 1 632 ? 9.585 -3.587 24.541 1.00 94.56 632 PHE A N 1
ATOM 5029 C CA . PHE A 1 632 ? 8.546 -3.629 23.512 1.00 94.56 632 PHE A CA 1
ATOM 5030 C C . PHE A 1 632 ? 7.172 -3.842 24.159 1.00 94.56 632 PHE A C 1
ATOM 5032 O O . PHE A 1 632 ? 7.069 -4.585 25.137 1.00 94.56 632 PHE A O 1
ATOM 5039 N N . ASP A 1 633 ? 6.129 -3.231 23.597 1.00 92.88 633 ASP A N 1
ATOM 5040 C CA . ASP A 1 633 ? 4.733 -3.448 23.996 1.00 92.88 633 ASP A CA 1
ATOM 5041 C C . ASP A 1 633 ? 3.915 -3.960 22.799 1.00 92.88 633 ASP A C 1
ATOM 5043 O O . ASP A 1 633 ? 3.907 -3.368 21.715 1.00 92.88 633 ASP A O 1
ATOM 5047 N N . PHE A 1 634 ? 3.241 -5.095 23.003 1.00 94.44 634 PHE A N 1
ATOM 5048 C CA . PHE A 1 634 ? 2.414 -5.779 22.005 1.00 94.44 634 PHE A CA 1
ATOM 5049 C C . PHE A 1 634 ? 0.921 -5.769 22.361 1.00 94.44 634 PHE A C 1
ATOM 5051 O O . PHE A 1 634 ? 0.127 -6.412 21.677 1.00 94.44 634 PHE A O 1
ATOM 5058 N N . THR A 1 635 ? 0.511 -5.023 23.392 1.00 93.50 635 THR A N 1
ATOM 5059 C CA . THR A 1 635 ? -0.892 -4.954 23.830 1.00 93.50 635 THR A CA 1
ATOM 5060 C C . THR A 1 635 ? -1.809 -4.473 22.698 1.00 93.50 635 THR A C 1
ATOM 5062 O O . THR A 1 635 ? -2.912 -4.989 22.529 1.00 93.50 635 THR A O 1
ATOM 5065 N N . THR A 1 636 ? -1.353 -3.522 21.878 1.00 92.06 636 THR A N 1
ATOM 5066 C CA . THR A 1 636 ? -2.125 -3.036 20.724 1.00 92.06 636 THR A CA 1
ATOM 5067 C C . THR A 1 636 ? -2.332 -4.132 19.680 1.00 92.06 636 THR A C 1
ATOM 5069 O O . THR A 1 636 ? -3.437 -4.281 19.165 1.00 92.06 636 THR A O 1
ATOM 5072 N N . ILE A 1 637 ? -1.311 -4.958 19.426 1.00 94.31 637 ILE A N 1
ATOM 5073 C CA . ILE A 1 637 ? -1.413 -6.113 18.521 1.00 94.31 637 ILE A CA 1
ATOM 5074 C C . ILE A 1 637 ? -2.450 -7.108 19.054 1.00 94.31 637 ILE A C 1
ATOM 5076 O O . ILE A 1 637 ? -3.312 -7.562 18.301 1.00 94.31 637 ILE A O 1
ATOM 5080 N N . ASP A 1 638 ? -2.409 -7.405 20.358 1.00 95.25 638 ASP A N 1
ATOM 5081 C CA . ASP A 1 638 ? -3.388 -8.283 21.003 1.00 95.25 638 ASP A CA 1
ATOM 5082 C C . ASP A 1 638 ? -4.820 -7.761 20.829 1.00 95.25 638 ASP A C 1
ATOM 5084 O O . ASP A 1 638 ? -5.718 -8.542 20.509 1.00 95.25 638 ASP A O 1
ATOM 5088 N N . ALA A 1 639 ? -5.037 -6.459 21.025 1.00 92.12 639 ALA A N 1
ATOM 5089 C CA . ALA A 1 639 ? -6.346 -5.831 20.883 1.00 92.12 639 ALA A CA 1
ATOM 5090 C C . ALA A 1 639 ? -6.861 -5.902 19.435 1.00 92.12 639 ALA A C 1
ATOM 5092 O O . ALA A 1 639 ? -7.985 -6.347 19.210 1.00 92.12 639 ALA A O 1
ATOM 5093 N N . GLN A 1 640 ? -6.023 -5.555 18.451 1.00 91.25 640 GLN A N 1
ATOM 5094 C CA . GLN A 1 640 ? -6.388 -5.573 17.028 1.00 91.25 640 GLN A CA 1
ATOM 5095 C C . GLN A 1 640 ? -6.715 -6.986 16.525 1.00 91.25 640 GLN A C 1
ATOM 5097 O O . GLN A 1 640 ? -7.685 -7.183 15.795 1.00 91.25 640 GLN A O 1
ATOM 5102 N N . ILE A 1 641 ? -5.949 -7.998 16.945 1.00 94.19 641 ILE A N 1
ATOM 5103 C CA . ILE A 1 641 ? -6.243 -9.401 16.614 1.00 94.19 641 ILE A CA 1
ATOM 5104 C C . ILE A 1 641 ? -7.555 -9.844 17.265 1.00 94.19 641 ILE A C 1
ATOM 5106 O O . ILE A 1 641 ? -8.379 -10.501 16.627 1.00 94.19 641 ILE A O 1
ATOM 5110 N N . ASN A 1 642 ? -7.771 -9.482 18.533 1.00 91.50 642 ASN A N 1
ATOM 5111 C CA . ASN A 1 642 ? -9.000 -9.838 19.233 1.00 91.50 642 ASN A CA 1
ATOM 5112 C C . ASN A 1 642 ? -10.229 -9.164 18.638 1.00 91.50 642 ASN A C 1
ATOM 5114 O O . ASN A 1 642 ? -11.289 -9.779 18.652 1.00 91.50 642 ASN A O 1
ATOM 5118 N N . GLN A 1 643 ? -10.104 -7.964 18.083 1.00 87.62 643 GLN A N 1
ATOM 5119 C CA . GLN A 1 643 ? -11.204 -7.312 17.386 1.00 87.62 643 GLN A CA 1
ATOM 5120 C C . GLN A 1 643 ? -11.699 -8.158 16.205 1.00 87.62 643 GLN A C 1
ATOM 5122 O O . GLN A 1 643 ? -12.894 -8.408 16.097 1.00 87.62 643 GLN A O 1
ATOM 5127 N N . VAL A 1 644 ? -10.783 -8.686 15.386 1.00 91.00 644 VAL A N 1
ATOM 5128 C CA . VAL A 1 644 ? -11.136 -9.588 14.275 1.00 91.00 644 VAL A CA 1
ATOM 5129 C C . VAL A 1 644 ? -11.757 -10.884 14.793 1.00 91.00 644 VAL A C 1
ATOM 5131 O O . VAL A 1 644 ? -12.844 -11.273 14.373 1.00 91.00 644 VAL A O 1
ATOM 5134 N N . LEU A 1 645 ? -11.089 -11.540 15.744 1.00 92.12 645 LEU A N 1
ATOM 5135 C CA . LEU A 1 645 ? -11.459 -12.890 16.176 1.00 92.12 645 LEU A CA 1
ATOM 5136 C C . LEU A 1 645 ? -12.655 -12.956 17.134 1.00 92.12 645 LEU A C 1
ATOM 5138 O O . LEU A 1 645 ? -13.181 -14.043 17.381 1.00 92.12 645 LEU A O 1
ATOM 5142 N N . SER A 1 646 ? -13.062 -11.830 17.722 1.00 84.75 646 SER A N 1
ATOM 5143 C CA . SER A 1 646 ? -14.268 -11.770 18.559 1.00 84.75 646 SER A CA 1
ATOM 5144 C C . SER A 1 646 ? -15.539 -11.804 17.715 1.00 84.75 646 SER A C 1
ATOM 5146 O O . SER A 1 646 ? -16.531 -12.384 18.154 1.00 84.75 646 SER A O 1
ATOM 5148 N N . ASP A 1 647 ? -15.491 -11.217 16.517 1.00 77.38 647 ASP A N 1
ATOM 5149 C CA . ASP A 1 647 ? -16.598 -11.216 15.562 1.00 77.38 647 ASP A CA 1
ATOM 5150 C C . ASP A 1 647 ? -16.589 -12.465 14.677 1.00 77.38 647 ASP A C 1
ATOM 5152 O O . ASP A 1 647 ? -17.636 -13.084 14.490 1.00 77.38 647 ASP A O 1
ATOM 5156 N N . ASP A 1 648 ? -15.409 -12.865 14.193 1.00 84.31 648 ASP A N 1
ATOM 5157 C CA . ASP A 1 648 ? -15.225 -14.097 13.432 1.00 84.31 648 ASP A CA 1
ATOM 5158 C C . ASP A 1 648 ? -14.059 -14.938 13.985 1.00 84.31 648 ASP A C 1
ATOM 5160 O O . ASP A 1 648 ? -12.890 -14.717 13.644 1.00 84.31 648 ASP A O 1
ATOM 5164 N N . PRO A 1 649 ? -14.354 -15.955 14.812 1.00 90.44 649 PRO A N 1
ATOM 5165 C CA . PRO A 1 649 ? -13.332 -16.773 15.441 1.00 90.44 649 PRO A CA 1
ATOM 5166 C C . PRO A 1 649 ? -12.594 -17.701 14.470 1.00 90.44 649 PRO A C 1
ATOM 5168 O O . PRO A 1 649 ? -11.614 -18.311 14.910 1.00 90.44 649 PRO A O 1
ATOM 5171 N N . ASP A 1 650 ? -13.052 -17.860 13.220 1.00 90.44 650 ASP A N 1
ATOM 5172 C CA . ASP A 1 650 ? -12.491 -18.781 12.225 1.00 90.44 650 ASP A CA 1
ATOM 5173 C C . ASP A 1 650 ? -11.556 -18.128 11.201 1.00 90.44 650 ASP A C 1
ATOM 5175 O O . ASP A 1 650 ? -10.793 -18.848 10.547 1.00 90.44 650 ASP A O 1
ATOM 5179 N N . THR A 1 651 ? -11.527 -16.796 11.127 1.00 93.06 651 THR A N 1
ATOM 5180 C CA . THR A 1 651 ? -10.611 -16.049 10.258 1.00 93.06 651 THR A CA 1
ATOM 5181 C C . THR A 1 651 ? -9.141 -16.326 10.584 1.00 93.06 651 THR A C 1
ATOM 5183 O O . THR A 1 651 ? -8.703 -16.312 11.738 1.00 93.06 651 THR A O 1
ATOM 5186 N N . PHE A 1 652 ? -8.350 -16.554 9.536 1.00 96.44 652 PHE A N 1
ATOM 5187 C CA . PHE A 1 652 ? -6.891 -16.551 9.603 1.00 96.44 652 PHE A CA 1
ATOM 5188 C C . PHE A 1 652 ? -6.339 -15.134 9.409 1.00 96.44 652 PHE A C 1
ATOM 5190 O O . PHE A 1 652 ? -6.965 -14.290 8.784 1.00 96.44 652 PHE A O 1
ATOM 5197 N N . ILE A 1 653 ? -5.148 -14.848 9.922 1.00 97.44 653 ILE A N 1
ATOM 5198 C CA . ILE A 1 653 ? -4.589 -13.496 9.931 1.00 97.44 653 ILE A CA 1
ATOM 5199 C C . ILE A 1 653 ? -3.182 -13.493 9.335 1.00 97.44 653 ILE A C 1
ATOM 5201 O O . ILE A 1 653 ? -2.325 -14.296 9.722 1.00 97.44 653 ILE A O 1
ATOM 5205 N N . ILE A 1 654 ? -2.944 -12.541 8.431 1.00 97.50 654 ILE A N 1
ATOM 5206 C CA . ILE A 1 654 ? -1.607 -12.073 8.057 1.00 97.50 654 ILE A CA 1
ATOM 5207 C C . ILE A 1 654 ? -1.360 -10.750 8.785 1.00 97.50 654 ILE A C 1
ATOM 5209 O O . ILE A 1 654 ? -2.104 -9.782 8.608 1.00 97.50 654 ILE A O 1
ATOM 5213 N N . LEU A 1 655 ? -0.319 -10.711 9.616 1.00 96.62 655 LEU A N 1
ATOM 5214 C CA . LEU A 1 655 ? 0.039 -9.521 10.388 1.00 96.62 655 LEU A CA 1
ATOM 5215 C C . LEU A 1 655 ? 0.995 -8.637 9.595 1.00 96.62 655 LEU A C 1
ATOM 5217 O O . LEU A 1 655 ? 2.131 -9.021 9.327 1.00 96.62 655 LEU A O 1
ATOM 5221 N N . CYS A 1 656 ? 0.536 -7.438 9.262 1.00 95.31 656 CYS A N 1
ATOM 5222 C CA . CYS A 1 656 ? 1.296 -6.405 8.576 1.00 95.31 656 CYS A CA 1
ATOM 5223 C C . CYS A 1 656 ? 1.739 -5.345 9.583 1.00 95.31 656 CYS A C 1
ATOM 5225 O O . CYS A 1 656 ? 0.888 -4.784 10.261 1.00 95.31 656 CYS A O 1
ATOM 5227 N N . PHE A 1 657 ? 3.032 -5.048 9.709 1.00 92.81 657 PHE A N 1
ATOM 5228 C CA . PHE A 1 657 ? 3.510 -4.103 10.728 1.00 92.81 657 PHE A CA 1
ATOM 5229 C C . PHE A 1 657 ? 4.687 -3.261 10.240 1.00 92.81 657 PHE A C 1
ATOM 5231 O O . PHE A 1 657 ? 5.621 -3.763 9.619 1.00 92.81 657 PHE A O 1
ATOM 5238 N N . MET A 1 658 ? 4.650 -1.969 10.569 1.00 89.56 658 MET A N 1
ATOM 5239 C CA . MET A 1 658 ? 5.728 -1.018 10.289 1.00 89.56 658 MET A CA 1
ATOM 5240 C C . MET A 1 658 ? 6.800 -1.113 11.368 1.00 89.56 658 MET A C 1
ATOM 5242 O O . MET A 1 658 ? 6.515 -0.884 12.544 1.00 89.56 658 MET A O 1
ATOM 5246 N N . MET A 1 659 ? 8.039 -1.388 10.980 1.00 85.19 659 MET A N 1
ATOM 5247 C CA . MET A 1 659 ? 9.138 -1.499 11.940 1.00 85.19 659 MET A CA 1
ATOM 5248 C C . MET A 1 659 ? 9.512 -0.138 12.546 1.00 85.19 659 MET A C 1
ATOM 5250 O O . MET A 1 659 ? 9.757 -0.030 13.742 1.00 85.19 659 MET A O 1
ATOM 5254 N N . ASP A 1 660 ? 9.546 0.911 11.728 1.00 85.50 660 ASP A N 1
ATOM 5255 C CA . ASP A 1 660 ? 10.093 2.237 12.047 1.00 85.50 660 ASP A CA 1
ATOM 5256 C C . ASP A 1 660 ? 9.033 3.249 12.530 1.00 85.50 660 ASP A C 1
ATOM 5258 O O . ASP A 1 660 ? 9.372 4.311 13.054 1.00 85.50 660 ASP A O 1
ATOM 5262 N N . ARG A 1 661 ? 7.735 2.950 12.367 1.00 84.25 661 ARG A N 1
ATOM 5263 C CA . ARG A 1 661 ? 6.641 3.745 12.970 1.00 84.25 661 ARG A CA 1
ATOM 5264 C C . ARG A 1 661 ? 6.360 3.368 14.422 1.00 84.25 661 ARG A C 1
ATOM 5266 O O . ARG A 1 661 ? 5.702 4.126 15.124 1.00 84.25 661 ARG A O 1
ATOM 5273 N N . GLY A 1 662 ? 6.864 2.221 14.873 1.00 79.38 662 GLY A N 1
ATOM 5274 C CA . GLY A 1 662 ? 6.694 1.746 16.243 1.00 79.38 662 GLY A CA 1
ATOM 5275 C C . GLY A 1 662 ? 7.554 2.463 17.285 1.00 79.38 662 GLY A C 1
ATOM 5276 O O . GLY A 1 662 ? 7.311 2.290 18.477 1.00 79.38 662 GLY A O 1
ATOM 5277 N N . ILE A 1 663 ? 8.547 3.253 16.859 1.00 90.62 663 ILE A N 1
ATOM 5278 C CA . ILE A 1 663 ? 9.512 3.935 17.734 1.00 90.62 663 ILE A CA 1
ATOM 5279 C C . ILE A 1 663 ? 8.783 4.956 18.617 1.00 90.62 663 ILE A C 1
ATOM 5281 O O . ILE A 1 663 ? 8.323 5.992 18.140 1.00 90.62 663 ILE A O 1
ATOM 5285 N N . GLN A 1 664 ? 8.701 4.683 19.919 1.00 90.81 664 GLN A N 1
ATOM 5286 C CA . GLN A 1 664 ? 8.066 5.580 20.881 1.00 90.81 664 GLN A CA 1
ATOM 5287 C C . GLN A 1 664 ? 9.040 6.649 21.380 1.00 90.81 664 GLN A C 1
ATOM 5289 O O . GLN A 1 664 ? 10.240 6.413 21.528 1.00 90.81 664 GLN A O 1
ATOM 5294 N N . ASN A 1 665 ? 8.509 7.841 21.665 1.00 88.00 665 ASN A N 1
ATOM 5295 C CA . ASN A 1 665 ? 9.243 8.965 22.260 1.00 88.00 665 ASN A CA 1
ATOM 5296 C C . ASN A 1 665 ? 10.528 9.380 21.519 1.00 88.00 665 ASN A C 1
ATOM 5298 O O . ASN A 1 665 ? 11.388 10.042 22.116 1.00 88.00 665 ASN A O 1
ATOM 5302 N N . ASP A 1 666 ? 10.653 9.019 20.237 1.00 88.94 666 ASP A N 1
ATOM 5303 C CA . ASP A 1 666 ? 11.810 9.330 19.391 1.00 88.94 666 ASP A CA 1
ATOM 5304 C C . ASP A 1 666 ? 13.144 8.825 19.993 1.00 88.94 666 ASP A C 1
ATOM 5306 O O . ASP A 1 666 ? 14.191 9.460 19.857 1.00 88.94 666 ASP A O 1
ATOM 5310 N N . PHE A 1 667 ? 13.114 7.703 20.735 1.00 94.19 667 PHE A N 1
ATOM 5311 C CA . PHE A 1 667 ? 14.276 7.242 21.511 1.00 94.19 667 PHE A CA 1
ATOM 5312 C C . PHE A 1 667 ? 15.489 6.935 20.622 1.00 94.19 667 PHE A C 1
ATOM 5314 O O . PHE A 1 667 ? 16.618 7.251 20.996 1.00 94.19 667 PHE A O 1
ATOM 5321 N N . PHE A 1 668 ? 15.254 6.344 19.444 1.00 95.56 668 PHE A N 1
ATOM 5322 C CA . PHE A 1 668 ? 16.326 5.903 18.560 1.00 95.56 668 PHE A CA 1
ATOM 5323 C C . PHE A 1 668 ? 17.139 7.097 18.054 1.00 95.56 668 PHE A C 1
ATOM 5325 O O . PHE A 1 668 ? 18.350 7.112 18.241 1.00 95.56 668 PHE A O 1
ATOM 5332 N N . ARG A 1 669 ? 16.482 8.150 17.544 1.00 94.88 669 ARG A N 1
ATOM 5333 C CA . ARG A 1 669 ? 17.157 9.383 17.108 1.00 94.88 669 ARG A CA 1
ATOM 5334 C C . ARG A 1 669 ? 17.923 10.057 18.243 1.00 94.88 669 ARG A C 1
ATOM 5336 O O . ARG A 1 669 ? 19.026 10.544 18.040 1.00 94.88 669 ARG A O 1
ATOM 5343 N N . LYS A 1 670 ? 17.348 10.088 19.450 1.00 94.19 670 LYS A N 1
ATOM 5344 C CA . LYS A 1 670 ? 17.984 10.710 20.626 1.00 94.19 670 LYS A CA 1
ATOM 5345 C C . LYS A 1 670 ? 19.241 9.971 21.089 1.00 94.19 670 LYS A C 1
ATOM 5347 O O . LYS A 1 670 ? 20.131 10.600 21.652 1.00 94.19 670 LYS A O 1
ATOM 5352 N N . LYS A 1 671 ? 19.291 8.649 20.908 1.00 96.56 671 LYS A N 1
ATOM 5353 C CA . LYS A 1 671 ? 20.366 7.781 21.413 1.00 96.56 671 LYS A CA 1
ATOM 5354 C C . LYS A 1 671 ? 21.411 7.436 20.349 1.00 96.56 671 LYS A C 1
ATOM 5356 O O . LYS A 1 671 ? 22.563 7.223 20.711 1.00 96.56 671 LYS A O 1
ATOM 5361 N N . TYR A 1 672 ? 20.996 7.392 19.084 1.00 97.06 672 TYR A N 1
ATOM 5362 C CA . TYR A 1 672 ? 21.785 6.994 17.914 1.00 97.06 672 TYR A CA 1
ATOM 5363 C C . TYR A 1 672 ? 21.575 7.968 16.735 1.00 97.06 672 TYR A C 1
ATOM 5365 O O . TYR A 1 672 ? 21.138 7.544 15.662 1.00 97.06 672 TYR A O 1
ATOM 5373 N N . PRO A 1 673 ? 21.816 9.283 16.905 1.00 96.38 673 PRO A N 1
ATOM 5374 C CA . PRO A 1 673 ? 21.607 10.263 15.835 1.00 96.38 673 PRO A CA 1
ATOM 5375 C C . PRO A 1 673 ? 22.449 9.972 14.580 1.00 96.38 673 PRO A C 1
ATOM 5377 O O . PRO A 1 673 ? 22.007 10.222 13.465 1.00 96.38 673 PRO A O 1
ATOM 5380 N N . GLU A 1 674 ? 23.629 9.372 14.734 1.00 97.00 674 GLU A N 1
ATOM 5381 C CA . GLU A 1 674 ? 24.513 8.976 13.636 1.00 97.00 674 GLU A CA 1
ATOM 5382 C C . GLU A 1 674 ? 23.973 7.817 12.786 1.00 97.00 674 GLU A C 1
ATOM 5384 O O . GLU A 1 674 ? 24.505 7.547 11.713 1.00 97.00 674 GLU A O 1
ATOM 5389 N N . GLU A 1 675 ? 22.942 7.120 13.266 1.00 97.94 675 GLU A N 1
ATOM 5390 C CA . GLU A 1 675 ? 22.314 5.978 12.598 1.00 97.94 675 GLU A CA 1
ATOM 5391 C C . GLU A 1 675 ? 21.062 6.372 11.789 1.00 97.94 675 GLU A C 1
ATOM 5393 O O . GLU A 1 675 ? 20.355 5.511 11.259 1.00 97.94 675 GLU A O 1
ATOM 5398 N N . MET A 1 676 ? 20.772 7.670 11.698 1.00 97.50 676 MET A N 1
ATOM 5399 C CA . MET A 1 676 ? 19.609 8.230 11.011 1.00 97.50 676 MET A CA 1
ATOM 5400 C C . MET A 1 676 ? 19.892 8.482 9.528 1.00 97.50 676 MET A C 1
ATOM 5402 O O . MET A 1 676 ? 21.036 8.671 9.123 1.00 97.50 676 MET A O 1
ATOM 5406 N N . VAL A 1 677 ? 18.839 8.492 8.714 1.00 97.50 677 VAL A N 1
ATOM 5407 C CA . VAL A 1 677 ? 18.919 8.850 7.289 1.00 97.50 677 VAL A CA 1
ATOM 5408 C C . VAL A 1 677 ? 19.388 10.295 7.130 1.00 97.50 677 VAL A C 1
ATOM 5410 O O . VAL A 1 677 ? 18.928 11.171 7.864 1.00 97.50 677 VAL A O 1
ATOM 5413 N N . VAL A 1 678 ? 20.223 10.553 6.120 1.00 97.69 678 VAL A N 1
ATOM 5414 C CA . VAL A 1 678 ? 20.629 11.911 5.726 1.00 97.69 678 VAL A CA 1
ATOM 5415 C C . VAL A 1 678 ? 20.302 12.152 4.246 1.00 97.69 678 VAL A C 1
ATOM 5417 O O . VAL A 1 678 ? 20.568 11.287 3.412 1.00 97.69 678 VAL A O 1
ATOM 5420 N N . PHE A 1 679 ? 19.714 13.295 3.889 1.00 97.00 679 PHE A N 1
ATOM 5421 C CA . PHE A 1 679 ? 19.475 13.684 2.492 1.00 97.00 679 PHE A CA 1
ATOM 5422 C C . PHE A 1 679 ? 20.692 14.393 1.872 1.00 97.00 679 PHE A C 1
ATOM 5424 O O . PHE A 1 679 ? 21.664 14.737 2.541 1.00 97.00 679 PHE A O 1
ATOM 5431 N N . ASP A 1 680 ? 20.646 14.606 0.560 1.00 94.69 680 ASP A N 1
ATOM 5432 C CA . ASP A 1 680 ? 21.707 15.188 -0.267 1.00 94.69 680 ASP A CA 1
ATOM 5433 C C . ASP A 1 680 ? 22.107 16.625 0.083 1.00 94.69 680 ASP A C 1
ATOM 5435 O O . ASP A 1 680 ? 23.176 17.076 -0.330 1.00 94.69 680 ASP A O 1
ATOM 5439 N N . ASP A 1 681 ? 21.270 17.348 0.822 1.00 95.19 681 ASP A N 1
ATOM 5440 C CA . ASP A 1 681 ? 21.552 18.688 1.343 1.00 95.19 681 ASP A CA 1
ATOM 5441 C C . ASP A 1 681 ? 22.109 18.684 2.779 1.00 95.19 681 ASP A C 1
ATOM 5443 O O . ASP A 1 681 ? 22.401 19.748 3.322 1.00 95.19 681 ASP A O 1
ATOM 5447 N N . GLY A 1 682 ? 22.300 17.503 3.376 1.00 95.25 682 GLY A N 1
ATOM 5448 C CA . GLY A 1 682 ? 22.770 17.337 4.752 1.00 95.25 682 GLY A CA 1
ATOM 5449 C C . GLY A 1 682 ? 21.654 17.228 5.791 1.00 95.25 682 GLY A C 1
ATOM 5450 O O . GLY A 1 682 ? 21.952 16.986 6.958 1.00 95.25 682 GLY A O 1
ATOM 5451 N N . THR A 1 683 ? 20.385 17.332 5.387 1.00 95.81 683 THR A N 1
ATOM 5452 C CA . THR A 1 683 ? 19.239 17.092 6.268 1.00 95.81 683 THR A CA 1
ATOM 5453 C C . THR A 1 683 ? 19.306 15.727 6.937 1.00 95.81 683 THR A C 1
ATOM 5455 O O . THR A 1 683 ? 19.285 14.724 6.232 1.00 95.81 683 THR A O 1
ATOM 5458 N N . MET A 1 684 ? 19.178 15.639 8.259 1.00 94.38 684 MET A N 1
ATOM 5459 C CA . MET A 1 684 ? 18.793 14.387 8.912 1.00 94.38 684 MET A CA 1
ATOM 5460 C C . MET A 1 684 ? 17.279 14.213 8.907 1.00 94.38 684 MET A C 1
ATOM 5462 O O . MET A 1 684 ? 16.518 15.054 9.391 1.00 94.38 684 MET A O 1
ATOM 5466 N N . PHE A 1 685 ? 16.841 13.061 8.423 1.00 93.31 685 PHE A N 1
ATOM 5467 C CA . PHE A 1 685 ? 15.451 12.654 8.476 1.00 93.31 685 PHE A CA 1
ATOM 5468 C C . PHE A 1 685 ? 15.168 11.888 9.773 1.00 93.31 685 PHE A C 1
ATOM 5470 O O . PHE A 1 685 ? 16.007 11.141 10.275 1.00 93.31 685 PHE A O 1
ATOM 5477 N N . LYS A 1 686 ? 13.961 12.026 10.336 1.00 89.56 686 LYS A N 1
ATOM 5478 C CA . LYS A 1 686 ? 13.581 11.424 11.634 1.00 89.56 686 LYS A CA 1
ATOM 5479 C C . LYS A 1 686 ? 13.344 9.906 11.574 1.00 89.56 686 LYS A C 1
ATOM 5481 O O . LYS A 1 686 ? 12.572 9.370 12.367 1.00 89.56 686 LYS A O 1
ATOM 5486 N N . LYS A 1 687 ? 13.990 9.205 10.641 1.00 93.19 687 LYS A N 1
ATOM 5487 C CA . LYS A 1 687 ? 13.899 7.755 10.458 1.00 93.19 687 LYS A CA 1
ATOM 5488 C C . LYS A 1 687 ? 15.284 7.101 10.464 1.00 93.19 687 LYS A C 1
ATOM 5490 O O . LYS A 1 687 ? 16.221 7.697 9.929 1.00 93.19 687 LYS A O 1
ATOM 5495 N N . PRO A 1 688 ? 15.430 5.907 11.074 1.00 95.69 688 PRO A N 1
ATOM 5496 C CA . PRO A 1 688 ? 16.678 5.155 11.011 1.00 95.69 688 PRO A CA 1
ATOM 5497 C C . PRO A 1 688 ? 17.083 4.896 9.561 1.00 95.69 688 PRO A C 1
ATOM 5499 O O . PRO A 1 688 ? 16.227 4.586 8.731 1.00 95.69 688 PRO A O 1
ATOM 5502 N N . SER A 1 689 ? 18.380 4.980 9.265 1.00 97.00 689 SER A N 1
ATOM 5503 C CA . SER A 1 689 ? 18.901 4.553 7.968 1.00 97.00 689 SER A CA 1
ATOM 5504 C C . SER A 1 689 ? 18.557 3.088 7.725 1.00 97.00 689 SER A C 1
ATOM 5506 O O . SER A 1 689 ? 18.729 2.241 8.606 1.00 97.00 689 SER A O 1
ATOM 5508 N N . LEU A 1 690 ? 18.142 2.764 6.500 1.00 96.19 690 LEU A N 1
ATOM 5509 C CA . LEU A 1 690 ? 17.966 1.376 6.069 1.00 96.19 690 LEU A CA 1
ATOM 5510 C C . LEU A 1 690 ? 19.297 0.606 6.035 1.00 96.19 690 LEU A C 1
ATOM 5512 O O . LEU A 1 690 ? 19.287 -0.612 5.928 1.00 96.19 690 LEU A O 1
ATOM 5516 N N . ALA A 1 691 ? 20.438 1.289 6.151 1.00 97.69 691 ALA A N 1
ATOM 5517 C CA . ALA A 1 691 ? 21.756 0.682 6.305 1.00 97.69 691 ALA A CA 1
ATOM 5518 C C . ALA A 1 691 ? 22.220 0.588 7.776 1.00 97.69 691 ALA A C 1
ATOM 5520 O O . ALA A 1 691 ? 23.345 0.153 8.039 1.00 97.69 691 ALA A O 1
ATOM 5521 N N . SER A 1 692 ? 21.398 1.002 8.748 1.00 97.62 692 SER A N 1
ATOM 5522 C CA . SER A 1 692 ? 21.768 0.998 10.167 1.00 97.62 692 SER A CA 1
ATOM 5523 C C . SER A 1 692 ? 21.794 -0.416 10.754 1.00 97.62 692 SER A C 1
ATOM 5525 O O . SER A 1 692 ? 20.765 -1.013 11.073 1.00 97.62 692 SER A O 1
ATOM 5527 N N . GLU A 1 693 ? 22.997 -0.933 11.014 1.00 96.50 693 GLU A N 1
ATOM 5528 C CA . GLU A 1 693 ? 23.183 -2.201 11.732 1.00 96.50 693 GLU A CA 1
ATOM 5529 C C . GLU A 1 693 ? 22.597 -2.155 13.151 1.00 96.50 693 GLU A C 1
ATOM 5531 O O . GLU A 1 693 ? 22.070 -3.155 13.653 1.00 96.50 693 GLU A O 1
ATOM 5536 N N . LYS A 1 694 ? 22.650 -0.984 13.803 1.00 96.94 694 LYS A N 1
ATOM 5537 C CA . LYS A 1 694 ? 22.076 -0.804 15.138 1.00 96.94 694 LYS A CA 1
ATOM 5538 C C . LYS A 1 694 ? 20.555 -0.931 15.097 1.00 96.94 694 LYS A C 1
ATOM 5540 O O . LYS A 1 694 ? 19.991 -1.631 15.942 1.00 96.94 694 LYS A O 1
ATOM 5545 N N . TRP A 1 695 ? 19.905 -0.311 14.112 1.00 96.06 695 TRP A N 1
ATOM 5546 C CA . TRP A 1 695 ? 18.468 -0.455 13.905 1.00 96.06 695 TRP A CA 1
ATOM 5547 C C . TRP A 1 695 ? 18.086 -1.896 13.569 1.00 96.06 695 TRP A C 1
ATOM 5549 O O . TRP A 1 695 ? 17.166 -2.428 14.184 1.00 96.06 695 TRP A O 1
ATOM 5559 N N . HIS A 1 696 ? 18.837 -2.570 12.692 1.00 95.44 696 HIS A N 1
ATOM 5560 C CA . HIS A 1 696 ? 18.590 -3.977 12.352 1.00 95.44 696 HIS A CA 1
ATOM 5561 C C . HIS A 1 696 ? 18.613 -4.888 13.574 1.00 95.44 696 HIS A C 1
ATOM 5563 O O . HIS A 1 696 ? 17.762 -5.765 13.711 1.00 95.44 696 HIS A O 1
ATOM 5569 N N . SER A 1 697 ? 19.545 -4.656 14.499 1.00 95.56 697 SER A N 1
ATOM 5570 C CA . SER A 1 697 ? 19.609 -5.405 15.753 1.00 95.56 697 SER A CA 1
ATOM 5571 C C . SER A 1 697 ? 18.365 -5.183 16.627 1.00 95.56 697 SER A C 1
ATOM 5573 O O . SER A 1 697 ? 17.753 -6.154 17.078 1.00 95.56 697 SER A O 1
ATOM 5575 N N . ILE A 1 698 ? 17.939 -3.925 16.814 1.00 96.44 698 ILE A N 1
ATOM 5576 C CA . ILE A 1 698 ? 16.757 -3.578 17.624 1.00 96.44 698 ILE A CA 1
ATOM 5577 C C . ILE A 1 698 ? 15.471 -4.108 16.976 1.00 96.44 698 ILE A C 1
ATOM 5579 O O . ILE A 1 698 ? 14.711 -4.826 17.625 1.00 96.44 698 ILE A O 1
ATOM 5583 N N . ALA A 1 699 ? 15.239 -3.801 15.698 1.00 95.31 699 ALA A N 1
ATOM 5584 C CA . ALA A 1 699 ? 14.061 -4.241 14.954 1.00 95.31 699 ALA A CA 1
ATOM 5585 C C . ALA A 1 699 ? 14.013 -5.772 14.814 1.00 95.31 699 ALA A C 1
ATOM 5587 O O . ALA A 1 699 ? 12.968 -6.397 14.979 1.00 95.31 699 ALA A O 1
ATOM 5588 N N . GLY A 1 700 ? 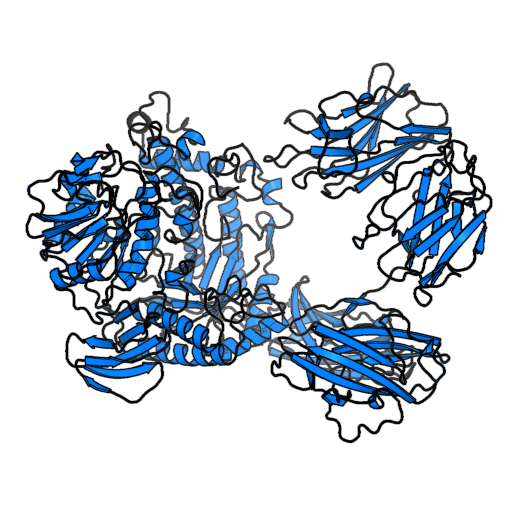15.160 -6.416 14.589 1.00 96.19 700 GLY A N 1
ATOM 5589 C CA . GLY A 1 700 ? 15.250 -7.872 14.576 1.00 96.19 700 GLY A CA 1
ATOM 5590 C C . GLY A 1 700 ? 14.904 -8.487 15.935 1.00 96.19 700 GLY A C 1
ATOM 5591 O O . GLY A 1 700 ? 14.221 -9.509 15.998 1.00 96.19 700 GLY A O 1
ATOM 5592 N N . ASN A 1 701 ? 15.345 -7.882 17.041 1.00 96.56 701 ASN A N 1
ATOM 5593 C CA . ASN A 1 701 ? 14.999 -8.343 18.386 1.00 96.56 701 ASN A CA 1
ATOM 5594 C C . ASN A 1 701 ? 13.516 -8.111 18.730 1.00 96.56 701 ASN A C 1
ATOM 5596 O O . ASN A 1 701 ? 12.889 -8.979 19.348 1.00 96.56 701 ASN A O 1
ATOM 5600 N N . SER A 1 702 ? 12.932 -6.990 18.293 1.00 96.19 702 SER A N 1
ATOM 5601 C CA . SER A 1 702 ? 11.505 -6.718 18.486 1.00 96.19 702 SER A CA 1
ATOM 5602 C C . SER A 1 702 ? 10.644 -7.738 17.740 1.00 96.19 702 SER A C 1
ATOM 5604 O O . SER A 1 702 ? 9.752 -8.323 18.353 1.00 96.19 702 SER A O 1
ATOM 5606 N N . ILE A 1 703 ? 10.989 -8.075 16.488 1.00 96.94 703 ILE A N 1
ATOM 5607 C CA . ILE A 1 703 ? 10.322 -9.135 15.717 1.00 96.94 703 ILE A CA 1
ATOM 5608 C C . ILE A 1 703 ? 10.427 -10.481 16.441 1.00 96.94 703 ILE A C 1
ATOM 5610 O O . ILE A 1 703 ? 9.405 -11.124 16.672 1.00 96.94 703 ILE A O 1
ATOM 5614 N N . ARG A 1 704 ? 11.625 -10.904 16.874 1.00 97.81 704 ARG A N 1
ATOM 5615 C CA . ARG A 1 704 ? 11.787 -12.168 17.628 1.00 97.81 704 ARG A CA 1
ATOM 5616 C C . ARG A 1 704 ? 10.905 -12.211 18.875 1.00 97.81 704 ARG A C 1
ATOM 5618 O O . ARG A 1 704 ? 10.299 -13.240 19.177 1.00 97.81 704 ARG A O 1
ATOM 5625 N N . THR A 1 705 ? 10.836 -11.105 19.609 1.00 97.31 705 THR A N 1
ATOM 5626 C CA . THR A 1 705 ? 10.057 -11.023 20.850 1.00 97.31 705 THR A CA 1
ATOM 5627 C C . THR A 1 705 ? 8.555 -11.025 20.561 1.00 97.31 705 THR A C 1
ATOM 5629 O O . THR A 1 705 ? 7.814 -11.748 21.226 1.00 97.31 705 THR A O 1
ATOM 5632 N N . MET A 1 706 ? 8.118 -10.310 19.522 1.00 96.88 706 MET A N 1
ATOM 5633 C CA . MET A 1 706 ? 6.733 -10.295 19.049 1.00 96.88 706 MET A CA 1
ATOM 5634 C C . MET A 1 706 ? 6.278 -11.691 18.610 1.00 96.88 706 MET A C 1
ATOM 5636 O O . MET A 1 706 ? 5.217 -12.155 19.020 1.00 96.88 706 MET A O 1
ATOM 5640 N N . LEU A 1 707 ? 7.094 -12.406 17.828 1.00 97.25 707 LEU A N 1
ATOM 5641 C CA . LEU A 1 707 ? 6.788 -13.769 17.384 1.00 97.25 707 LEU A CA 1
ATOM 5642 C C . LEU A 1 707 ? 6.640 -14.727 18.573 1.00 97.25 707 LEU A C 1
ATOM 5644 O O . LEU A 1 707 ? 5.712 -15.533 18.599 1.00 97.25 707 LEU A O 1
ATOM 5648 N N . LYS A 1 708 ? 7.504 -14.615 19.590 1.00 96.38 708 LYS A N 1
ATOM 5649 C CA . LYS A 1 708 ? 7.405 -15.408 20.831 1.00 96.38 708 LYS A CA 1
ATOM 5650 C C . LYS A 1 708 ? 6.171 -15.057 21.656 1.00 96.38 708 LYS A C 1
ATOM 5652 O O . LYS A 1 708 ? 5.585 -15.954 22.260 1.00 96.38 708 LYS A O 1
ATOM 5657 N N . HIS A 1 709 ? 5.786 -13.782 21.692 1.00 95.44 709 HIS A N 1
ATOM 5658 C CA . HIS A 1 709 ? 4.549 -13.323 22.329 1.00 95.44 709 HIS A CA 1
ATOM 5659 C C . HIS A 1 709 ? 3.327 -13.945 21.648 1.00 95.44 709 HIS A C 1
ATOM 5661 O O . HIS A 1 709 ? 2.553 -14.642 22.299 1.00 95.44 709 HIS A O 1
ATOM 5667 N N . ILE A 1 710 ? 3.231 -13.807 20.323 1.00 96.12 710 ILE A N 1
ATOM 5668 C CA . ILE A 1 710 ? 2.134 -14.352 19.512 1.00 96.12 710 ILE A CA 1
ATOM 5669 C C . ILE A 1 710 ? 2.033 -15.873 19.653 1.00 96.12 710 ILE A C 1
ATOM 5671 O O . ILE A 1 710 ? 0.941 -16.390 19.851 1.00 96.12 710 ILE A O 1
ATOM 5675 N N . GLN A 1 711 ? 3.152 -16.602 19.612 1.00 95.31 711 GLN A N 1
ATOM 5676 C CA . GLN A 1 711 ? 3.161 -18.066 19.755 1.00 95.31 711 GLN A CA 1
ATOM 5677 C C . GLN A 1 711 ? 2.654 -18.561 21.117 1.00 95.31 711 GLN A C 1
ATOM 5679 O O . GLN A 1 711 ? 2.224 -19.707 21.235 1.00 95.31 711 GLN A O 1
ATOM 5684 N N . ARG A 1 712 ? 2.713 -17.720 22.155 1.00 94.12 712 ARG A N 1
ATOM 5685 C CA . ARG A 1 712 ? 2.167 -18.017 23.488 1.00 94.12 712 ARG A CA 1
ATOM 5686 C C . ARG A 1 712 ? 0.724 -17.544 23.645 1.00 94.12 712 ARG A C 1
ATOM 5688 O O . ARG A 1 712 ? 0.085 -17.896 24.634 1.00 94.12 712 ARG A O 1
ATOM 5695 N N . ALA A 1 713 ? 0.225 -16.739 22.711 1.00 95.19 713 ALA A N 1
ATOM 5696 C CA . ALA A 1 713 ? -1.095 -16.152 22.799 1.00 95.19 713 ALA A CA 1
ATOM 5697 C C . ALA A 1 713 ? -2.200 -17.177 22.464 1.00 95.19 713 ALA A C 1
ATOM 5699 O O . ALA A 1 713 ? -2.011 -18.059 21.619 1.00 95.19 713 ALA A O 1
ATOM 5700 N N . PRO A 1 714 ? -3.403 -17.039 23.051 1.00 95.62 714 PRO A N 1
ATOM 5701 C CA . PRO A 1 714 ? -4.544 -17.928 22.789 1.00 95.62 714 PRO A CA 1
ATOM 5702 C C . PRO A 1 714 ? -4.984 -18.007 21.316 1.00 95.62 714 PRO A C 1
ATOM 5704 O O . PRO A 1 714 ? -5.614 -18.985 20.896 1.00 95.62 714 PRO A O 1
ATOM 5707 N N . TYR A 1 715 ? -4.665 -16.974 20.534 1.00 96.12 715 TYR A N 1
ATOM 5708 C CA . TYR A 1 715 ? -5.006 -16.834 19.119 1.00 96.12 715 TYR A CA 1
ATOM 5709 C C . TYR A 1 715 ? -3.926 -17.345 18.152 1.00 96.12 715 TYR A C 1
ATOM 5711 O O . TYR A 1 715 ? -4.124 -17.256 16.944 1.00 96.12 715 TYR A O 1
ATOM 5719 N N . ALA A 1 716 ? -2.806 -17.903 18.633 1.00 96.50 716 ALA A N 1
ATOM 5720 C CA . ALA A 1 716 ? -1.677 -18.315 17.787 1.00 96.50 716 ALA A CA 1
ATOM 5721 C C . ALA A 1 716 ? -2.082 -19.201 16.589 1.00 96.50 716 ALA A C 1
ATOM 5723 O O . ALA A 1 716 ? -1.562 -19.039 15.490 1.00 96.50 716 ALA A O 1
ATOM 5724 N N . GLY A 1 717 ? -3.077 -20.080 16.765 1.00 96.62 717 GLY A N 1
ATOM 5725 C CA . GLY A 1 717 ? -3.611 -20.949 15.703 1.00 96.62 717 GLY A CA 1
ATOM 5726 C C . GLY A 1 717 ? -4.311 -20.243 14.546 1.00 96.62 717 GLY A C 1
ATOM 5727 O O . GLY A 1 717 ? -4.695 -20.905 13.585 1.00 96.62 717 GLY A O 1
ATOM 5728 N N . ARG A 1 718 ? -4.500 -18.925 14.637 1.00 96.81 718 ARG A N 1
ATOM 5729 C CA . ARG A 1 718 ? -5.100 -18.099 13.588 1.00 96.81 718 ARG A CA 1
ATOM 5730 C C . ARG A 1 718 ? -4.071 -17.287 12.808 1.00 96.81 718 ARG A C 1
ATOM 5732 O O . ARG A 1 718 ? -4.424 -16.747 11.772 1.00 96.81 718 ARG A O 1
ATOM 5739 N N . ILE A 1 719 ? -2.812 -17.221 13.239 1.00 97.81 719 ILE A N 1
ATOM 5740 C CA . ILE A 1 719 ? -1.784 -16.437 12.542 1.00 97.81 719 ILE A CA 1
ATOM 5741 C C . ILE A 1 719 ? -1.095 -17.310 11.496 1.00 97.81 719 ILE A C 1
ATOM 5743 O O . ILE A 1 719 ? -0.404 -18.263 11.846 1.00 97.81 719 ILE A O 1
ATOM 5747 N N . ILE A 1 720 ? -1.278 -16.989 10.215 1.00 97.75 720 ILE A N 1
ATOM 5748 C CA . ILE A 1 720 ? -0.714 -17.768 9.099 1.00 97.75 720 ILE A CA 1
ATOM 5749 C C . ILE A 1 720 ? 0.503 -17.105 8.461 1.00 97.75 720 ILE A C 1
ATOM 5751 O O . ILE A 1 720 ? 1.249 -17.774 7.752 1.00 97.75 720 ILE A O 1
ATOM 5755 N N . GLY A 1 721 ? 0.734 -15.815 8.705 1.00 97.69 721 GLY A N 1
ATOM 5756 C CA . GLY A 1 721 ? 1.849 -15.123 8.077 1.00 97.69 721 GLY A CA 1
ATOM 5757 C C . GLY A 1 721 ? 2.128 -13.726 8.598 1.00 97.69 721 GLY A C 1
ATOM 5758 O O . GLY A 1 721 ? 1.353 -13.150 9.366 1.00 97.69 721 GLY A O 1
ATOM 5759 N N . TYR A 1 722 ? 3.254 -13.191 8.138 1.00 98.12 722 TYR A N 1
ATOM 5760 C CA . TYR A 1 722 ? 3.802 -11.906 8.541 1.00 98.12 722 TYR A CA 1
ATOM 5761 C C . TYR A 1 722 ? 4.243 -11.107 7.314 1.00 98.12 722 TYR A C 1
ATOM 5763 O O . TYR A 1 722 ? 4.858 -11.650 6.394 1.00 98.12 722 TYR A O 1
ATOM 5771 N N . LEU A 1 723 ? 3.947 -9.809 7.338 1.00 96.81 723 LEU A N 1
ATOM 5772 C CA . LEU A 1 723 ? 4.316 -8.835 6.317 1.00 96.81 723 LEU A CA 1
ATOM 5773 C C . LEU A 1 723 ? 5.054 -7.648 6.967 1.00 96.81 723 LEU A C 1
ATOM 5775 O O . LEU A 1 723 ? 4.424 -6.642 7.317 1.00 96.81 723 LEU A O 1
ATOM 5779 N N . PRO A 1 724 ? 6.374 -7.751 7.196 1.00 96.12 724 PRO A N 1
ATOM 5780 C CA . PRO A 1 724 ? 7.159 -6.646 7.731 1.00 96.12 724 PRO A CA 1
ATOM 5781 C C . PRO A 1 724 ? 7.250 -5.507 6.715 1.00 96.12 724 PRO A C 1
ATOM 5783 O O . PRO A 1 724 ? 7.570 -5.720 5.544 1.00 96.12 724 PRO A O 1
ATOM 5786 N N . CYS A 1 725 ? 7.008 -4.290 7.185 1.00 93.56 725 CYS A N 1
ATOM 5787 C CA . CYS A 1 725 ? 7.038 -3.070 6.388 1.00 93.56 725 CYS A CA 1
ATOM 5788 C C . CYS A 1 725 ? 8.121 -2.121 6.924 1.00 93.56 725 CYS A C 1
ATOM 5790 O O . CYS A 1 725 ? 8.311 -1.997 8.139 1.00 93.56 725 CYS A O 1
ATOM 5792 N N . GLY A 1 726 ? 8.832 -1.443 6.027 1.00 89.88 726 GLY A N 1
ATOM 5793 C CA . GLY A 1 726 ? 9.905 -0.504 6.365 1.00 89.88 726 GLY A CA 1
ATOM 5794 C C . GLY A 1 726 ? 10.191 0.460 5.217 1.00 89.88 726 GLY A C 1
ATOM 5795 O O . GLY A 1 726 ? 9.613 0.319 4.145 1.00 89.88 726 GLY A O 1
ATOM 5796 N N . GLY A 1 727 ? 11.071 1.438 5.434 1.00 91.00 727 GLY A N 1
ATOM 5797 C CA . GLY A 1 727 ? 11.392 2.450 4.422 1.00 91.00 727 GLY A CA 1
ATOM 5798 C C . GLY A 1 727 ? 10.240 3.416 4.136 1.00 91.00 727 GLY A C 1
ATOM 5799 O O . GLY A 1 727 ? 9.300 3.542 4.928 1.00 91.00 727 GLY A O 1
ATOM 5800 N N . GLU A 1 728 ? 10.327 4.120 3.011 1.00 88.06 728 GLU A N 1
ATOM 5801 C CA . GLU A 1 728 ? 9.321 5.108 2.615 1.00 88.06 728 GLU A CA 1
ATOM 5802 C C . GLU A 1 728 ? 7.971 4.440 2.343 1.00 88.06 728 GLU A C 1
ATOM 5804 O O . GLU A 1 728 ? 7.905 3.341 1.787 1.00 88.06 728 GLU A O 1
ATOM 5809 N N . GLU A 1 729 ? 6.900 5.064 2.841 1.00 84.12 729 GLU A N 1
ATOM 5810 C CA . GLU A 1 729 ? 5.519 4.554 2.791 1.00 84.12 729 GLU A CA 1
ATOM 5811 C C . GLU A 1 729 ? 5.302 3.128 3.365 1.00 84.12 729 GLU A C 1
ATOM 5813 O O . GLU A 1 729 ? 4.177 2.633 3.380 1.00 84.12 729 GLU A O 1
ATOM 5818 N N . GLY A 1 730 ? 6.331 2.488 3.937 1.00 88.69 730 GLY A N 1
ATOM 5819 C CA . GLY A 1 730 ? 6.289 1.097 4.401 1.00 88.69 730 GLY A CA 1
ATOM 5820 C C . GLY A 1 730 ? 6.566 0.049 3.327 1.00 88.69 730 GLY A C 1
ATOM 5821 O O . GLY A 1 730 ? 6.405 -1.143 3.591 1.00 88.69 730 GLY A O 1
ATOM 5822 N N . GLN A 1 731 ? 6.990 0.469 2.138 1.00 89.06 731 GLN A N 1
ATOM 5823 C CA . GLN A 1 731 ? 7.089 -0.398 0.968 1.00 89.06 731 GLN A CA 1
ATOM 5824 C C . GLN A 1 731 ? 8.514 -0.881 0.677 1.00 89.06 731 GLN A C 1
ATOM 5826 O O . GLN A 1 731 ? 8.748 -1.498 -0.348 1.00 89.06 731 GLN A O 1
ATOM 5831 N N . TRP A 1 732 ? 9.475 -0.663 1.573 1.00 92.25 732 TRP A N 1
ATOM 5832 C CA . TRP A 1 732 ? 10.899 -0.965 1.369 1.00 92.25 732 TRP A CA 1
ATOM 5833 C C . TRP A 1 732 ? 11.569 -0.115 0.290 1.00 92.25 732 TRP A C 1
ATOM 5835 O O . TRP A 1 732 ? 12.455 -0.574 -0.424 1.00 92.25 732 TRP A O 1
ATOM 5845 N N . LEU A 1 733 ? 11.157 1.144 0.220 1.00 90.50 733 LEU A N 1
ATOM 5846 C CA . LEU A 1 733 ? 11.761 2.183 -0.603 1.00 90.50 733 LEU A CA 1
ATOM 5847 C C . LEU A 1 733 ? 12.776 2.984 0.222 1.00 90.50 733 LEU A C 1
ATOM 5849 O O . LEU A 1 733 ? 12.604 3.138 1.438 1.00 90.50 733 LEU A O 1
ATOM 5853 N N . HIS A 1 734 ? 13.800 3.549 -0.421 1.00 92.38 734 HIS A N 1
ATOM 5854 C CA . HIS A 1 734 ? 14.614 4.573 0.239 1.00 92.38 734 HIS A CA 1
ATOM 5855 C C . HIS A 1 734 ? 13.788 5.841 0.437 1.00 92.38 734 HIS A C 1
ATOM 5857 O O . HIS A 1 734 ? 12.947 6.183 -0.390 1.00 92.38 734 HIS A O 1
ATOM 5863 N N . HIS A 1 735 ? 14.042 6.550 1.533 1.00 90.88 735 HIS A N 1
ATOM 5864 C CA . HIS A 1 735 ? 13.359 7.804 1.832 1.00 90.88 735 HIS A CA 1
ATOM 5865 C C . HIS A 1 735 ? 13.647 8.877 0.768 1.00 90.88 735 HIS A C 1
ATOM 5867 O O . HIS A 1 735 ? 14.721 8.933 0.169 1.00 90.88 735 HIS A O 1
ATOM 5873 N N . TRP A 1 736 ? 12.695 9.771 0.525 1.00 86.69 736 TRP A N 1
ATOM 5874 C CA . TRP A 1 736 ? 12.883 10.912 -0.375 1.00 86.69 736 TRP A CA 1
ATOM 5875 C C . TRP A 1 736 ? 12.203 12.150 0.203 1.00 86.69 736 TRP A C 1
ATOM 5877 O O . TRP A 1 736 ? 11.177 12.050 0.872 1.00 86.69 736 TRP A O 1
ATOM 5887 N N . GLY A 1 737 ? 12.755 13.332 -0.066 1.00 82.50 737 GLY A N 1
ATOM 5888 C CA . GLY A 1 737 ? 12.132 14.591 0.362 1.00 82.50 737 GLY A CA 1
ATOM 5889 C C . GLY A 1 737 ? 11.203 15.219 -0.679 1.00 82.50 737 GLY A C 1
ATOM 5890 O O . GLY A 1 737 ? 10.409 16.096 -0.349 1.00 82.50 737 GLY A O 1
ATOM 5891 N N . SER A 1 738 ? 11.276 14.792 -1.944 1.00 82.00 738 SER A N 1
ATOM 5892 C CA . SER A 1 738 ? 10.495 15.359 -3.052 1.00 82.00 738 SER A CA 1
ATOM 5893 C C . SER A 1 738 ? 10.395 14.387 -4.234 1.00 82.00 738 SER A C 1
ATOM 5895 O O . SER A 1 738 ? 11.079 13.369 -4.286 1.00 82.00 738 SER A O 1
ATOM 5897 N N . ASN A 1 739 ? 9.554 14.720 -5.214 1.00 77.56 739 ASN A N 1
ATOM 5898 C CA . ASN A 1 739 ? 9.428 14.006 -6.487 1.00 77.56 739 ASN A CA 1
ATOM 5899 C C . ASN A 1 739 ? 10.281 14.609 -7.621 1.00 77.56 739 ASN A C 1
ATOM 5901 O O . ASN A 1 739 ? 10.208 14.158 -8.767 1.00 77.56 739 ASN A O 1
ATOM 5905 N N . ASP A 1 740 ? 11.042 15.662 -7.317 1.00 85.25 740 ASP A N 1
ATOM 5906 C CA . ASP A 1 740 ? 11.883 16.384 -8.261 1.00 85.25 740 ASP A CA 1
ATOM 5907 C C . ASP A 1 740 ? 13.344 16.285 -7.818 1.00 85.25 740 ASP A C 1
ATOM 5909 O O . ASP A 1 740 ? 13.762 17.065 -6.957 1.00 85.25 740 ASP A O 1
ATOM 5913 N N . PRO A 1 741 ? 14.146 15.376 -8.406 1.00 83.31 741 PRO A N 1
ATOM 5914 C CA . PRO A 1 741 ? 15.543 15.220 -8.021 1.00 83.31 741 PRO A CA 1
ATOM 5915 C C . PRO A 1 741 ? 16.332 16.528 -8.180 1.00 83.31 741 PRO A C 1
ATOM 5917 O O . PRO A 1 741 ? 17.350 16.710 -7.518 1.00 83.31 741 PRO A O 1
ATOM 5920 N N . LYS A 1 742 ? 15.860 17.493 -8.993 1.00 82.31 742 LYS A N 1
ATOM 5921 C CA . LYS A 1 742 ? 16.493 18.810 -9.173 1.00 82.31 742 LYS A CA 1
ATOM 5922 C C . LYS A 1 742 ? 16.318 19.758 -7.982 1.00 82.31 742 LYS A C 1
ATOM 5924 O O . LYS A 1 742 ? 17.010 20.780 -7.965 1.00 82.31 742 LYS A O 1
ATOM 5929 N N . GLN A 1 743 ? 15.569 19.390 -6.946 1.00 88.12 743 GLN A N 1
ATOM 5930 C CA . GLN A 1 743 ? 15.561 20.101 -5.663 1.00 88.12 743 GLN A CA 1
ATOM 5931 C C . GLN A 1 743 ? 16.576 19.492 -4.673 1.00 88.12 743 GLN A C 1
ATOM 5933 O O . GLN A 1 743 ? 16.703 18.267 -4.628 1.00 88.12 743 GLN A O 1
ATOM 5938 N N . PRO A 1 744 ? 17.323 20.299 -3.896 1.00 89.38 744 PRO A N 1
ATOM 5939 C CA . PRO A 1 744 ? 18.073 19.804 -2.737 1.00 89.38 744 PRO A CA 1
ATOM 5940 C C . PRO A 1 744 ? 17.147 19.139 -1.706 1.00 89.38 744 PRO A C 1
ATOM 5942 O O . PRO A 1 744 ? 15.961 19.466 -1.656 1.00 89.38 744 PRO A O 1
ATOM 5945 N N . GLY A 1 745 ? 17.682 18.212 -0.911 1.00 91.81 745 GLY A N 1
ATOM 5946 C CA . GLY A 1 745 ? 16.925 17.505 0.131 1.00 91.81 745 GLY A CA 1
ATOM 5947 C C . GLY A 1 745 ? 16.002 16.418 -0.418 1.00 91.81 745 GLY A C 1
ATOM 5948 O O . GLY A 1 745 ? 15.102 15.951 0.271 1.00 91.81 745 GLY A O 1
ATOM 5949 N N . THR A 1 746 ? 16.193 16.017 -1.675 1.00 89.88 746 THR A N 1
ATOM 5950 C CA . THR A 1 746 ? 15.342 15.042 -2.356 1.00 89.88 746 THR A CA 1
ATOM 5951 C C . THR A 1 746 ? 15.877 13.617 -2.246 1.00 89.88 746 THR A C 1
ATOM 5953 O O . THR A 1 746 ? 15.090 12.683 -2.095 1.00 89.88 746 THR A O 1
ATOM 5956 N N . LEU A 1 747 ? 17.196 13.431 -2.347 1.00 92.56 747 LEU A N 1
ATOM 5957 C CA . LEU A 1 747 ? 17.827 12.119 -2.452 1.00 92.56 747 LEU A CA 1
ATOM 5958 C C . LEU A 1 747 ? 18.403 11.689 -1.105 1.00 92.56 747 LEU A C 1
ATOM 5960 O O . LEU A 1 747 ? 19.315 12.321 -0.585 1.00 92.56 747 LEU A O 1
ATOM 5964 N N . SER A 1 748 ? 17.947 10.561 -0.580 1.00 93.50 748 SER A N 1
ATOM 5965 C CA . SER A 1 748 ? 18.661 9.813 0.456 1.00 93.50 748 SER A CA 1
ATOM 5966 C C . SER A 1 748 ? 19.587 8.769 -0.200 1.00 93.50 748 SER A C 1
ATOM 5968 O O . SER A 1 748 ? 19.608 8.610 -1.418 1.00 93.50 748 SER A O 1
ATOM 5970 N N . ASP A 1 749 ? 20.410 8.024 0.518 1.00 95.62 749 ASP A N 1
ATOM 5971 C CA . ASP A 1 749 ? 20.808 8.219 1.904 1.00 95.62 749 ASP A CA 1
ATOM 5972 C C . ASP A 1 749 ? 22.303 8.564 1.923 1.00 95.62 749 ASP A C 1
ATOM 5974 O O . ASP A 1 749 ? 23.129 7.793 1.442 1.00 95.62 749 ASP A O 1
ATOM 5978 N N . TYR A 1 750 ? 22.637 9.743 2.437 1.00 97.38 750 TYR A N 1
ATOM 5979 C CA . TYR A 1 750 ? 23.989 10.283 2.583 1.00 97.38 750 TYR A CA 1
ATOM 5980 C C . TYR A 1 750 ? 24.559 10.062 3.991 1.00 97.38 750 TYR A C 1
ATOM 5982 O O . TYR A 1 750 ? 25.598 10.622 4.343 1.00 97.38 750 TYR A O 1
ATOM 5990 N N . SER A 1 751 ? 23.882 9.253 4.808 1.00 98.06 751 SER A N 1
ATOM 5991 C CA . SER A 1 751 ? 24.255 8.998 6.193 1.00 98.06 751 SER A CA 1
ATOM 5992 C C . SER A 1 751 ? 25.527 8.159 6.328 1.00 98.06 751 SER A C 1
ATOM 5994 O O . SER A 1 751 ? 25.969 7.452 5.414 1.00 98.06 751 SER A O 1
ATOM 5996 N N . LEU A 1 752 ? 26.116 8.194 7.526 1.00 98.12 752 LEU A N 1
ATOM 5997 C CA . LEU A 1 752 ? 27.280 7.378 7.857 1.00 98.12 752 LEU A CA 1
ATOM 5998 C C . LEU A 1 752 ? 27.008 5.858 7.732 1.00 98.12 752 LEU A C 1
ATOM 6000 O O . LEU A 1 752 ? 27.875 5.166 7.188 1.00 98.12 752 LEU A O 1
ATOM 6004 N N . PRO A 1 753 ? 25.852 5.307 8.162 1.00 98.50 753 PRO A N 1
ATOM 6005 C CA . PRO A 1 753 ? 25.490 3.918 7.902 1.00 98.50 753 PRO A CA 1
ATOM 6006 C C . PRO A 1 753 ? 25.503 3.566 6.418 1.00 98.50 753 PRO A C 1
ATOM 6008 O O . PRO A 1 753 ? 26.118 2.564 6.046 1.00 98.50 753 PRO A O 1
ATOM 6011 N N . MET A 1 754 ? 24.912 4.404 5.559 1.00 98.44 754 MET A N 1
ATOM 6012 C CA . MET A 1 754 ? 24.889 4.135 4.122 1.00 98.44 754 MET A CA 1
ATOM 6013 C C . MET A 1 754 ? 26.288 4.218 3.503 1.00 98.44 754 MET A C 1
ATOM 6015 O O . MET A 1 754 ? 26.634 3.392 2.661 1.00 98.44 754 MET A O 1
ATOM 6019 N N . LEU A 1 755 ? 27.149 5.129 3.971 1.00 98.56 755 LEU A N 1
ATOM 6020 C CA . LEU A 1 755 ? 28.552 5.182 3.546 1.00 98.56 755 LEU A CA 1
ATOM 6021 C C . LEU A 1 755 ? 29.315 3.902 3.928 1.00 98.56 755 LEU A C 1
ATOM 6023 O O . LEU A 1 755 ? 30.069 3.363 3.113 1.00 98.56 755 LEU A O 1
ATOM 6027 N N . ARG A 1 756 ? 29.123 3.392 5.153 1.00 98.38 756 ARG A N 1
ATOM 6028 C CA . ARG A 1 756 ? 29.731 2.124 5.597 1.00 98.38 756 ARG A CA 1
ATOM 6029 C C . ARG A 1 756 ? 29.229 0.950 4.758 1.00 98.38 756 ARG A C 1
ATOM 6031 O O . ARG A 1 756 ? 30.039 0.136 4.309 1.00 98.38 756 ARG A O 1
ATOM 6038 N N . TYR A 1 757 ? 27.922 0.890 4.509 1.00 98.62 757 TYR A N 1
ATOM 6039 C CA . TYR A 1 757 ? 27.321 -0.140 3.667 1.00 98.62 757 TYR A CA 1
ATOM 6040 C C . TYR A 1 757 ? 27.859 -0.073 2.235 1.00 98.62 757 TYR A C 1
ATOM 6042 O O . TYR A 1 757 ? 28.285 -1.092 1.695 1.00 98.62 757 TYR A O 1
ATOM 6050 N N . PHE A 1 758 ? 27.935 1.123 1.647 1.00 98.62 758 PHE A N 1
ATOM 6051 C CA . PHE A 1 758 ? 28.455 1.328 0.298 1.00 98.62 758 PHE A CA 1
ATOM 6052 C C . PHE A 1 758 ? 29.911 0.870 0.166 1.00 98.62 758 PHE A C 1
ATOM 6054 O O . PHE A 1 758 ? 30.241 0.122 -0.749 1.00 98.62 758 PHE A O 1
ATOM 6061 N N . ARG A 1 759 ? 30.781 1.211 1.122 1.00 98.62 759 ARG A N 1
ATOM 6062 C CA . ARG A 1 759 ? 32.169 0.715 1.130 1.00 98.62 759 ARG A CA 1
ATOM 6063 C C . ARG A 1 759 ? 32.245 -0.806 1.264 1.00 98.62 759 ARG A C 1
ATOM 6065 O O . ARG A 1 759 ? 33.048 -1.437 0.582 1.00 98.62 759 ARG A O 1
ATOM 6072 N N . SER A 1 760 ? 31.384 -1.414 2.085 1.00 98.25 760 SER A N 1
ATOM 6073 C CA . SER A 1 760 ? 31.278 -2.880 2.182 1.00 98.25 760 SER A CA 1
ATOM 6074 C C . SER A 1 760 ? 30.827 -3.511 0.861 1.00 98.25 760 SER A C 1
ATOM 6076 O O . SER A 1 760 ? 31.361 -4.539 0.441 1.00 98.25 760 SER A O 1
ATOM 6078 N N . TYR A 1 761 ? 29.876 -2.878 0.175 1.00 98.44 761 TYR A N 1
ATOM 6079 C CA . TYR A 1 761 ? 29.424 -3.284 -1.150 1.00 98.44 761 TYR A CA 1
ATOM 6080 C C . TYR A 1 761 ? 30.569 -3.220 -2.177 1.00 98.44 761 TYR A C 1
ATOM 6082 O O . TYR A 1 761 ? 30.856 -4.223 -2.833 1.00 98.44 761 TYR A O 1
ATOM 6090 N N . LEU A 1 762 ? 31.303 -2.104 -2.243 1.00 98.62 762 LEU A N 1
ATOM 6091 C CA . LEU A 1 762 ? 32.469 -1.947 -3.124 1.00 98.62 762 LEU A CA 1
ATOM 6092 C C . LEU A 1 762 ? 33.571 -2.968 -2.809 1.00 98.62 762 LEU A C 1
ATOM 6094 O O . LEU A 1 762 ? 34.154 -3.548 -3.724 1.00 98.62 762 LEU A O 1
ATOM 6098 N N . GLN A 1 763 ? 33.817 -3.251 -1.527 1.00 98.31 763 GLN A N 1
ATOM 6099 C CA . GLN A 1 763 ? 34.779 -4.266 -1.090 1.00 98.31 763 GLN A CA 1
ATOM 6100 C C . GLN A 1 763 ? 34.406 -5.662 -1.599 1.00 98.31 763 GLN A C 1
ATOM 6102 O O . GLN A 1 763 ? 35.292 -6.422 -1.990 1.00 98.31 763 GLN A O 1
ATOM 6107 N N . LYS A 1 764 ? 33.112 -6.005 -1.620 1.00 97.88 764 LYS A N 1
ATOM 6108 C CA . LYS A 1 764 ? 32.628 -7.273 -2.187 1.00 97.88 764 LYS A CA 1
ATOM 6109 C C . LYS A 1 764 ? 32.747 -7.293 -3.712 1.00 97.88 764 LYS A C 1
ATOM 6111 O O . LYS A 1 764 ? 33.169 -8.310 -4.258 1.00 97.88 764 LYS A O 1
ATOM 6116 N N . LYS A 1 765 ? 32.405 -6.185 -4.380 1.00 97.00 765 LYS A N 1
ATOM 6117 C CA . LYS A 1 765 ? 32.402 -6.067 -5.847 1.00 97.00 765 LYS A CA 1
ATOM 6118 C C . LYS A 1 765 ? 33.814 -6.077 -6.441 1.00 97.00 765 LYS A C 1
ATOM 6120 O O . LYS A 1 765 ? 34.103 -6.884 -7.320 1.00 97.00 765 LYS A O 1
ATOM 6125 N N . TYR A 1 766 ? 34.706 -5.221 -5.943 1.00 98.06 766 TYR A N 1
ATOM 6126 C CA . TYR A 1 766 ? 36.031 -5.003 -6.534 1.00 98.06 766 TYR A CA 1
ATOM 6127 C C . TYR A 1 766 ? 37.157 -5.760 -5.841 1.00 98.06 766 TYR A C 1
ATOM 6129 O O . TYR A 1 766 ? 38.153 -6.059 -6.490 1.00 98.06 766 TYR A O 1
ATOM 6137 N N . GLN A 1 767 ? 37.008 -6.136 -4.568 1.00 98.12 767 GLN A N 1
ATOM 6138 C CA . GLN A 1 767 ? 38.002 -6.865 -3.760 1.00 98.12 767 GLN A CA 1
ATOM 6139 C C . GLN A 1 767 ? 39.301 -6.097 -3.447 1.00 98.12 767 GLN A C 1
ATOM 6141 O O . GLN A 1 767 ? 39.789 -6.220 -2.324 1.00 98.12 767 GLN A O 1
ATOM 6146 N N . THR A 1 768 ? 39.860 -5.323 -4.384 1.00 98.19 768 THR A N 1
ATOM 6147 C CA . THR A 1 768 ? 41.100 -4.544 -4.209 1.00 98.19 768 THR A CA 1
ATOM 6148 C C . THR A 1 768 ? 40.943 -3.097 -4.678 1.00 98.19 768 THR A C 1
ATOM 6150 O O . THR A 1 768 ? 40.073 -2.799 -5.503 1.00 98.19 768 THR A O 1
ATOM 6153 N N . ASP A 1 769 ? 41.793 -2.206 -4.158 1.00 98.50 769 ASP A N 1
ATOM 6154 C CA . ASP A 1 769 ? 41.798 -0.783 -4.519 1.00 98.50 769 ASP A CA 1
ATOM 6155 C C . ASP A 1 769 ? 42.088 -0.593 -6.011 1.00 98.50 769 ASP A C 1
ATOM 6157 O O . ASP A 1 769 ? 41.408 0.187 -6.667 1.00 98.50 769 ASP A O 1
ATOM 6161 N N . GLU A 1 770 ? 43.006 -1.373 -6.587 1.00 98.25 770 GLU A N 1
ATOM 6162 C CA . GLU A 1 770 ? 43.396 -1.249 -7.997 1.00 98.25 770 GLU A CA 1
ATOM 6163 C C . GLU A 1 770 ? 42.221 -1.522 -8.943 1.00 98.25 770 GLU A C 1
ATOM 6165 O O . GLU A 1 770 ? 42.062 -0.849 -9.960 1.00 98.25 770 GLU A O 1
ATOM 6170 N N . LYS A 1 771 ? 41.363 -2.495 -8.609 1.00 97.88 771 LYS A N 1
ATOM 6171 C CA . LYS A 1 771 ? 40.172 -2.813 -9.408 1.00 97.88 771 LYS A CA 1
ATOM 6172 C C . LYS A 1 771 ? 39.110 -1.717 -9.309 1.00 97.88 771 LYS A C 1
ATOM 6174 O O . LYS A 1 771 ? 38.473 -1.417 -10.316 1.00 97.88 771 LYS A O 1
ATOM 6179 N N . LEU A 1 772 ? 38.936 -1.115 -8.129 1.00 97.62 772 LEU A N 1
ATOM 6180 C CA . LEU A 1 772 ? 38.047 0.037 -7.945 1.00 97.62 772 LEU A CA 1
ATOM 6181 C C . LEU A 1 772 ? 38.560 1.248 -8.736 1.00 97.62 772 LEU A C 1
ATOM 6183 O O . LEU A 1 772 ? 37.806 1.834 -9.506 1.00 97.62 772 LEU A O 1
ATOM 6187 N N . GLN A 1 773 ? 39.843 1.585 -8.585 1.00 97.31 773 GLN A N 1
ATOM 6188 C CA . GLN A 1 773 ? 40.504 2.693 -9.283 1.00 97.31 773 GLN A CA 1
ATOM 6189 C C . GLN A 1 773 ? 40.395 2.533 -10.800 1.00 97.31 773 GLN A C 1
ATOM 6191 O O . GLN A 1 773 ? 40.033 3.477 -11.500 1.00 97.31 773 GLN A O 1
ATOM 6196 N N . GLN A 1 774 ? 40.612 1.315 -11.309 1.00 95.31 774 GLN A N 1
ATOM 6197 C CA . GLN A 1 774 ? 40.444 1.001 -12.725 1.00 95.31 774 GLN A CA 1
ATOM 6198 C C . GLN A 1 774 ? 38.994 1.191 -13.196 1.00 95.31 774 GLN A C 1
ATOM 6200 O O . GLN A 1 774 ? 38.775 1.735 -14.279 1.00 95.31 774 GLN A O 1
ATOM 6205 N N . ALA A 1 775 ? 38.012 0.746 -12.408 1.00 93.56 775 ALA A N 1
ATOM 6206 C CA . ALA A 1 775 ? 36.598 0.855 -12.758 1.00 93.56 775 ALA A CA 1
ATOM 6207 C C . ALA A 1 775 ? 36.099 2.307 -12.727 1.00 93.56 775 ALA A C 1
ATOM 6209 O O . ALA A 1 775 ? 35.362 2.723 -13.615 1.00 93.56 775 ALA A O 1
ATOM 6210 N N . TRP A 1 776 ? 36.523 3.088 -11.731 1.00 94.19 776 TRP A N 1
ATOM 6211 C CA . TRP A 1 776 ? 36.129 4.491 -11.566 1.00 94.19 776 TRP A CA 1
ATOM 6212 C C . TRP A 1 776 ? 37.006 5.464 -12.364 1.00 94.19 776 TRP A C 1
ATOM 6214 O O . TRP A 1 776 ? 36.658 6.637 -12.480 1.00 94.19 776 TRP A O 1
ATOM 6224 N N . ARG A 1 777 ? 38.122 4.980 -12.930 1.00 92.94 777 ARG A N 1
ATOM 6225 C CA . ARG A 1 777 ? 39.167 5.780 -13.591 1.00 92.94 777 ARG A CA 1
ATOM 6226 C C . ARG A 1 777 ? 39.672 6.924 -12.704 1.00 92.94 777 ARG A C 1
ATOM 6228 O O . ARG A 1 777 ? 39.881 8.043 -13.172 1.00 92.94 777 ARG A O 1
ATOM 6235 N N . ASP A 1 778 ? 39.870 6.619 -11.426 1.00 93.75 778 ASP A N 1
ATOM 6236 C CA . ASP A 1 778 ? 40.336 7.554 -10.404 1.00 93.75 778 ASP A CA 1
ATOM 6237 C C . ASP A 1 778 ? 41.387 6.866 -9.526 1.00 93.75 778 ASP A C 1
ATOM 6239 O O . ASP A 1 778 ? 41.051 6.078 -8.650 1.00 93.75 778 ASP A O 1
ATOM 6243 N N . ASP A 1 779 ? 42.669 7.166 -9.743 1.00 96.25 779 ASP A N 1
ATOM 6244 C CA . ASP A 1 779 ? 43.775 6.553 -8.991 1.00 96.25 779 ASP A CA 1
ATOM 6245 C C . ASP A 1 779 ? 43.857 7.043 -7.528 1.00 96.25 779 ASP A C 1
ATOM 6247 O O . ASP A 1 779 ? 44.674 6.551 -6.748 1.00 96.25 779 ASP A O 1
ATOM 6251 N N . SER A 1 780 ? 43.044 8.034 -7.135 1.00 96.62 780 SER A N 1
ATOM 6252 C CA . SER A 1 780 ? 43.051 8.604 -5.782 1.00 96.62 780 SER A CA 1
ATOM 6253 C C . SER A 1 780 ? 42.078 7.918 -4.817 1.00 96.62 780 SER A C 1
ATOM 6255 O O . SER A 1 780 ? 42.229 8.049 -3.596 1.00 96.62 780 SER A O 1
ATOM 6257 N N . VAL A 1 781 ? 41.097 7.168 -5.332 1.00 97.25 781 VAL A N 1
ATOM 6258 C CA . VAL A 1 781 ? 40.111 6.469 -4.500 1.00 97.25 781 VAL A CA 1
ATOM 6259 C C . VAL A 1 781 ? 40.641 5.120 -4.015 1.00 97.25 781 VAL A C 1
ATOM 6261 O O . VAL A 1 781 ? 41.363 4.417 -4.713 1.00 97.25 781 VAL A O 1
ATOM 6264 N N . THR A 1 782 ? 40.265 4.731 -2.803 1.00 98.12 782 THR A N 1
ATOM 6265 C CA . THR A 1 782 ? 40.464 3.387 -2.251 1.00 98.12 782 THR A CA 1
ATOM 6266 C C . THR A 1 782 ? 39.139 2.875 -1.699 1.00 98.12 782 THR A C 1
ATOM 6268 O O . THR A 1 782 ? 38.205 3.648 -1.465 1.00 98.12 782 THR A O 1
ATOM 6271 N N . LEU A 1 783 ? 39.050 1.581 -1.409 1.00 97.81 783 LEU A N 1
ATOM 6272 C CA . LEU A 1 783 ? 37.894 0.964 -0.756 1.00 97.81 783 LEU A CA 1
ATOM 6273 C C . LEU A 1 783 ? 37.572 1.619 0.600 1.00 97.81 783 LEU A C 1
ATOM 6275 O O . LEU A 1 783 ? 36.422 1.614 1.040 1.00 97.81 783 LEU A O 1
ATOM 6279 N N . GLN A 1 784 ? 38.570 2.229 1.249 1.00 97.12 784 GLN A N 1
ATOM 6280 C CA . GLN A 1 784 ? 38.394 2.971 2.498 1.00 97.12 784 GLN A CA 1
ATOM 6281 C C . GLN A 1 784 ? 38.020 4.443 2.295 1.00 97.12 784 GLN A C 1
ATOM 6283 O O . GLN A 1 784 ? 37.343 5.004 3.157 1.00 97.12 784 GLN A O 1
ATOM 6288 N N . THR A 1 785 ? 38.453 5.085 1.204 1.00 97.62 785 THR A N 1
ATOM 6289 C CA . THR A 1 785 ? 38.213 6.520 0.966 1.00 97.62 785 THR A CA 1
ATOM 6290 C C . THR A 1 785 ? 37.018 6.802 0.063 1.00 97.62 785 THR A C 1
ATOM 6292 O O . THR A 1 785 ? 36.527 7.930 0.090 1.00 97.62 785 THR A O 1
ATOM 6295 N N . ALA A 1 786 ? 36.494 5.802 -0.658 1.00 98.19 786 ALA A N 1
ATOM 6296 C CA . ALA A 1 786 ? 35.318 5.935 -1.518 1.00 98.19 786 ALA A CA 1
ATOM 6297 C C . ALA A 1 786 ? 34.175 6.669 -0.801 1.00 98.19 786 ALA A C 1
ATOM 6299 O O . ALA A 1 786 ? 33.828 6.342 0.339 1.00 98.19 786 ALA A O 1
ATOM 6300 N N . ALA A 1 787 ? 33.625 7.691 -1.451 1.00 97.69 787 ALA A N 1
ATOM 6301 C CA . ALA A 1 787 ? 32.562 8.537 -0.920 1.00 97.69 787 ALA A CA 1
ATOM 6302 C C . ALA A 1 787 ? 31.247 8.273 -1.657 1.00 97.69 787 ALA A C 1
ATOM 6304 O O . ALA A 1 787 ? 31.254 7.821 -2.802 1.00 97.69 787 ALA A O 1
ATOM 6305 N N . ILE A 1 788 ? 30.122 8.585 -1.010 1.00 98.12 788 ILE A N 1
ATOM 6306 C CA . ILE A 1 788 ? 28.817 8.585 -1.678 1.00 98.12 788 ILE A CA 1
ATOM 6307 C C . ILE A 1 788 ? 28.862 9.619 -2.819 1.00 98.12 788 ILE A C 1
ATOM 6309 O O . ILE A 1 788 ? 29.285 10.756 -2.576 1.00 98.12 788 ILE A O 1
ATOM 6313 N N . PRO A 1 789 ? 28.452 9.264 -4.052 1.00 96.19 789 PRO A N 1
ATOM 6314 C CA . PRO A 1 789 ? 28.461 10.189 -5.176 1.00 96.19 789 PRO A CA 1
ATOM 6315 C C . PRO A 1 789 ? 27.639 11.446 -4.897 1.00 96.19 789 PRO A C 1
ATOM 6317 O O . PRO A 1 789 ? 26.567 11.402 -4.283 1.00 96.19 789 PRO A O 1
ATOM 6320 N N . SER A 1 790 ? 28.123 12.583 -5.398 1.00 94.06 790 SER A N 1
ATOM 6321 C CA . SER A 1 790 ? 27.406 13.845 -5.257 1.00 94.06 790 SER A CA 1
ATOM 6322 C C . SER A 1 790 ? 26.019 13.757 -5.892 1.00 94.06 790 SER A C 1
ATOM 6324 O O . SER A 1 790 ? 25.782 13.020 -6.851 1.00 94.06 790 SER A O 1
ATOM 6326 N N . ARG A 1 791 ? 25.099 14.570 -5.384 1.00 92.25 791 ARG A N 1
ATOM 6327 C CA . ARG A 1 791 ? 23.761 14.748 -5.945 1.00 92.25 791 ARG A CA 1
ATOM 6328 C C . ARG A 1 791 ? 23.775 14.943 -7.467 1.00 92.25 791 ARG A C 1
ATOM 6330 O O . ARG A 1 791 ? 23.034 14.282 -8.183 1.00 92.25 791 ARG A O 1
ATOM 6337 N N . GLN A 1 792 ? 24.660 15.805 -7.972 1.00 91.38 792 GLN A N 1
ATOM 6338 C CA . GLN A 1 792 ? 24.771 16.073 -9.407 1.00 91.38 792 GLN A CA 1
ATOM 6339 C C . GLN A 1 792 ? 25.141 14.810 -10.197 1.00 91.38 792 GLN A C 1
ATOM 6341 O O . GLN A 1 792 ? 24.525 14.546 -11.226 1.00 91.38 792 GLN A O 1
ATOM 6346 N N . ALA A 1 793 ? 26.098 14.022 -9.694 1.00 91.44 793 ALA A N 1
ATOM 6347 C CA . ALA A 1 793 ? 26.509 12.767 -10.319 1.00 91.44 793 ALA A CA 1
ATOM 6348 C C . ALA A 1 793 ? 25.393 11.712 -10.286 1.00 91.44 793 ALA A C 1
ATOM 6350 O O . ALA A 1 793 ? 25.263 10.921 -11.215 1.00 91.44 793 ALA A O 1
ATOM 6351 N N . ARG A 1 794 ? 24.546 11.708 -9.250 1.00 90.44 794 ARG A N 1
ATOM 6352 C CA . ARG A 1 794 ? 23.386 10.807 -9.167 1.00 90.44 794 ARG A CA 1
ATOM 6353 C C . ARG A 1 794 ? 22.234 11.205 -10.081 1.00 90.44 794 ARG A C 1
ATOM 6355 O O . ARG A 1 794 ? 21.491 10.331 -10.492 1.00 90.44 794 ARG A O 1
ATOM 6362 N N . ILE A 1 795 ? 22.069 12.474 -10.433 1.00 88.25 795 ILE A N 1
ATOM 6363 C CA . ILE A 1 795 ? 20.905 12.894 -11.231 1.00 88.25 795 ILE A CA 1
ATOM 6364 C C . ILE A 1 795 ? 21.209 12.867 -12.723 1.00 88.25 795 ILE A C 1
ATOM 6366 O O . ILE A 1 795 ? 20.380 12.427 -13.515 1.00 88.25 795 ILE A O 1
ATOM 6370 N N . MET A 1 796 ? 22.387 13.354 -13.110 1.00 87.44 796 MET A N 1
ATOM 6371 C CA . MET A 1 796 ? 22.702 13.649 -14.502 1.00 87.44 796 MET A CA 1
ATOM 6372 C C . MET A 1 796 ? 24.036 13.011 -14.907 1.00 87.44 796 MET A C 1
ATOM 6374 O O . MET A 1 796 ? 25.037 13.249 -14.229 1.00 87.44 796 MET A O 1
ATOM 6378 N N . PRO A 1 797 ? 24.082 12.271 -16.030 1.00 86.12 797 PRO A N 1
ATOM 6379 C CA . PRO A 1 797 ? 25.326 11.805 -16.625 1.00 86.12 797 PRO A CA 1
ATOM 6380 C C . PRO A 1 797 ? 26.305 12.952 -16.879 1.00 86.12 797 PRO A C 1
ATOM 6382 O O . PRO A 1 797 ? 25.898 14.056 -17.251 1.00 86.12 797 PRO A O 1
ATOM 6385 N N . VAL A 1 798 ? 27.608 12.681 -16.785 1.00 82.44 798 VAL A N 1
ATOM 6386 C CA . VAL A 1 798 ? 28.664 13.691 -17.013 1.00 82.44 798 VAL A CA 1
ATOM 6387 C C . VAL A 1 798 ? 28.565 14.371 -18.391 1.00 82.44 798 VAL A C 1
ATOM 6389 O O . VAL A 1 798 ? 28.970 15.521 -18.551 1.00 82.44 798 VAL A O 1
ATOM 6392 N N . ASN A 1 799 ? 28.023 13.689 -19.404 1.00 80.56 799 ASN A N 1
ATOM 6393 C CA . ASN A 1 799 ? 27.838 14.237 -20.755 1.00 80.56 799 ASN A CA 1
ATOM 6394 C C . ASN A 1 799 ? 26.504 14.992 -20.961 1.00 80.56 799 ASN A C 1
ATOM 6396 O O . ASN A 1 799 ? 26.276 15.497 -22.059 1.00 80.56 799 ASN A O 1
ATOM 6400 N N . GLY A 1 800 ? 25.627 15.057 -19.951 1.00 78.06 800 GLY A N 1
ATOM 6401 C CA . GLY A 1 800 ? 24.316 15.716 -20.015 1.00 78.06 800 GLY A CA 1
ATOM 6402 C C . GLY A 1 800 ? 23.243 14.983 -20.835 1.00 78.06 800 GLY A C 1
ATOM 6403 O O . GLY A 1 800 ? 22.198 15.567 -21.116 1.00 78.06 800 GLY A O 1
ATOM 6404 N N . GLY A 1 801 ? 23.494 13.737 -21.258 1.00 81.50 801 GLY A N 1
ATOM 6405 C CA . GLY A 1 801 ? 22.559 12.918 -22.038 1.00 81.50 801 GLY A CA 1
ATOM 6406 C C . GLY A 1 801 ? 21.582 12.100 -21.185 1.00 81.50 801 GLY A C 1
ATOM 6407 O O . GLY A 1 801 ? 21.553 12.209 -19.964 1.00 81.50 801 GLY A O 1
ATOM 6408 N N . MET A 1 802 ? 20.769 11.261 -21.837 1.00 84.69 802 MET A N 1
ATOM 6409 C CA . MET A 1 802 ? 19.840 10.343 -21.157 1.00 84.69 802 MET A CA 1
ATOM 6410 C C . MET A 1 802 ? 20.546 9.122 -20.547 1.00 84.69 802 MET A C 1
ATOM 6412 O O . MET A 1 802 ? 20.176 8.677 -19.464 1.00 84.69 802 MET A O 1
ATOM 6416 N N . PHE A 1 803 ? 21.557 8.583 -21.233 1.00 86.88 803 PHE A N 1
ATOM 6417 C CA . PHE A 1 803 ? 22.306 7.405 -20.794 1.00 86.88 803 PHE A CA 1
ATOM 6418 C C . PHE A 1 803 ? 23.560 7.796 -20.011 1.00 86.88 803 PHE A C 1
ATOM 6420 O O . PHE A 1 803 ? 24.333 8.649 -20.459 1.00 86.88 803 PHE A O 1
ATOM 6427 N N . ARG A 1 804 ? 23.789 7.125 -18.882 1.00 87.62 804 ARG A N 1
ATOM 6428 C CA . ARG A 1 804 ? 25.073 7.137 -18.177 1.00 87.62 804 ARG A CA 1
ATOM 6429 C C . ARG A 1 804 ? 26.125 6.386 -18.979 1.00 87.62 804 ARG A C 1
ATOM 6431 O O . ARG A 1 804 ? 25.813 5.416 -19.664 1.00 87.62 804 ARG A O 1
ATOM 6438 N N . SER A 1 805 ? 27.371 6.819 -18.847 1.00 85.12 805 SER A N 1
ATOM 6439 C CA . SER A 1 805 ? 28.540 6.112 -19.356 1.00 85.12 805 SER A CA 1
ATOM 6440 C C . SER A 1 805 ? 29.313 5.508 -18.182 1.00 85.12 805 SER A C 1
ATOM 6442 O O . SER A 1 805 ? 29.866 6.275 -17.397 1.00 85.12 805 SER A O 1
ATOM 6444 N N . PRO A 1 806 ? 29.424 4.174 -18.054 1.00 82.75 806 PRO A N 1
ATOM 6445 C CA . PRO A 1 806 ? 30.263 3.497 -17.066 1.00 82.75 806 PRO A CA 1
ATOM 6446 C C . PRO A 1 806 ? 31.666 4.086 -16.979 1.00 82.75 806 PRO A C 1
ATOM 6448 O O . PRO A 1 806 ? 32.173 4.312 -15.893 1.00 82.75 806 PRO A O 1
ATOM 6451 N N . GLU A 1 807 ? 32.257 4.488 -18.104 1.00 83.75 807 GLU A N 1
ATOM 6452 C CA . GLU A 1 807 ? 33.577 5.122 -18.116 1.00 83.75 807 GLU A CA 1
ATOM 6453 C C . GLU A 1 807 ? 33.705 6.405 -17.274 1.00 83.75 807 GLU A C 1
ATOM 6455 O O . GLU A 1 807 ? 34.823 6.835 -16.995 1.00 83.75 807 GLU A O 1
ATOM 6460 N N . ARG A 1 808 ? 32.589 7.072 -16.957 1.00 86.19 808 ARG A N 1
ATOM 6461 C CA . ARG A 1 808 ? 32.556 8.375 -16.267 1.00 86.19 808 ARG A CA 1
ATOM 6462 C C . ARG A 1 808 ? 31.621 8.407 -15.063 1.00 86.19 808 ARG A C 1
ATOM 6464 O O . ARG A 1 808 ? 31.824 9.211 -14.163 1.00 86.19 808 ARG A O 1
ATOM 6471 N N . ASP A 1 809 ? 30.600 7.561 -15.067 1.00 92.19 809 ASP A N 1
ATOM 6472 C CA . ASP A 1 809 ? 29.488 7.566 -14.122 1.00 92.19 809 ASP A CA 1
ATOM 6473 C C . ASP A 1 809 ? 29.483 6.304 -13.226 1.00 92.19 809 ASP A C 1
ATOM 6475 O O . ASP A 1 809 ? 28.529 6.114 -12.470 1.00 92.19 809 ASP A O 1
ATOM 6479 N N . GLN A 1 810 ? 30.520 5.443 -13.276 1.00 93.75 810 GLN A N 1
ATOM 6480 C CA . GLN A 1 810 ? 30.559 4.154 -12.551 1.00 93.75 810 GLN A CA 1
ATOM 6481 C C . GLN A 1 810 ? 30.270 4.286 -11.054 1.00 93.75 810 GLN A C 1
ATOM 6483 O O . GLN A 1 810 ? 29.580 3.443 -10.492 1.00 93.75 810 GLN A O 1
ATOM 6488 N N . SER A 1 811 ? 30.753 5.347 -10.405 1.00 95.31 811 SER A N 1
ATOM 6489 C CA . SER A 1 811 ? 30.513 5.564 -8.975 1.00 95.31 811 SER A CA 1
ATOM 6490 C C . SER A 1 811 ? 29.030 5.774 -8.652 1.00 95.31 811 SER A C 1
ATOM 6492 O O . SER A 1 811 ? 28.547 5.257 -7.647 1.00 95.31 811 SER A O 1
ATOM 6494 N N . ALA A 1 812 ? 28.288 6.479 -9.515 1.00 94.12 812 ALA A N 1
ATOM 6495 C CA . ALA A 1 812 ? 26.844 6.664 -9.383 1.00 94.12 812 ALA A CA 1
ATOM 6496 C C . ALA A 1 812 ? 26.073 5.367 -9.666 1.00 94.12 812 ALA A C 1
ATOM 6498 O O . ALA A 1 812 ? 25.158 5.039 -8.914 1.00 94.12 812 ALA A O 1
ATOM 6499 N N . ILE A 1 813 ? 26.491 4.607 -10.686 1.00 93.56 813 ILE A N 1
ATOM 6500 C CA . ILE A 1 813 ? 25.929 3.284 -11.013 1.00 93.56 813 ILE A CA 1
ATOM 6501 C C . ILE A 1 813 ? 26.098 2.334 -9.819 1.00 93.56 813 ILE A C 1
ATOM 6503 O O . ILE A 1 813 ? 25.119 1.776 -9.327 1.00 93.56 813 ILE A O 1
ATOM 6507 N N . ASP A 1 814 ? 27.321 2.222 -9.289 1.00 96.44 814 ASP A N 1
ATOM 6508 C CA . ASP A 1 814 ? 27.636 1.376 -8.134 1.00 96.44 814 ASP A CA 1
ATOM 6509 C C . ASP A 1 814 ? 26.837 1.781 -6.890 1.00 96.44 814 ASP A C 1
ATOM 6511 O O . ASP A 1 814 ? 26.437 0.923 -6.103 1.00 96.44 814 ASP A O 1
ATOM 6515 N N . PHE A 1 815 ? 26.595 3.080 -6.690 1.00 96.69 815 PHE A N 1
ATOM 6516 C CA . PHE A 1 815 ? 25.779 3.543 -5.571 1.00 96.69 815 PHE A CA 1
ATOM 6517 C C . PHE A 1 815 ? 24.298 3.189 -5.750 1.00 96.69 815 PHE A C 1
ATOM 6519 O O . PHE A 1 815 ? 23.673 2.725 -4.797 1.00 96.69 815 PHE A O 1
ATOM 6526 N N . GLY A 1 816 ? 23.742 3.327 -6.958 1.00 93.81 816 GLY A N 1
ATOM 6527 C CA . GLY A 1 816 ? 22.386 2.869 -7.273 1.00 93.81 816 GLY A CA 1
ATOM 6528 C C . GLY A 1 816 ? 22.206 1.362 -7.041 1.00 93.81 816 GLY A C 1
ATOM 6529 O O . GLY A 1 816 ? 21.209 0.932 -6.453 1.00 93.81 816 GLY A O 1
ATOM 6530 N N . GLU A 1 817 ? 23.192 0.553 -7.435 1.00 95.44 817 GLU A N 1
ATOM 6531 C CA . GLU A 1 817 ? 23.214 -0.889 -7.152 1.00 95.44 817 GLU A CA 1
ATOM 6532 C C . GLU A 1 817 ? 23.299 -1.166 -5.640 1.00 95.44 817 GLU A C 1
ATOM 6534 O O . GLU A 1 817 ? 22.577 -2.021 -5.119 1.00 95.44 817 GLU A O 1
ATOM 6539 N N . ALA A 1 818 ? 24.125 -0.413 -4.906 1.00 97.56 818 ALA A N 1
ATOM 6540 C CA . ALA A 1 818 ? 24.244 -0.535 -3.454 1.00 97.56 818 ALA A CA 1
ATOM 6541 C C . ALA A 1 818 ? 22.942 -0.176 -2.717 1.00 97.56 818 ALA A C 1
ATOM 6543 O O . ALA A 1 818 ? 22.611 -0.835 -1.729 1.00 97.56 818 ALA A O 1
ATOM 6544 N N . LEU A 1 819 ? 22.177 0.813 -3.198 1.00 95.56 819 LEU A N 1
ATOM 6545 C CA . LEU A 1 819 ? 20.850 1.141 -2.666 1.00 95.56 819 LEU A CA 1
ATOM 6546 C C . LEU A 1 819 ? 19.894 -0.053 -2.798 1.00 95.56 819 LEU A C 1
ATOM 6548 O O . LEU A 1 819 ? 19.247 -0.424 -1.817 1.00 95.56 819 LEU A O 1
ATOM 6552 N N . SER A 1 820 ? 19.849 -0.705 -3.963 1.00 94.56 820 SER A N 1
ATOM 6553 C CA . SER A 1 820 ? 18.996 -1.889 -4.163 1.00 94.56 820 SER A CA 1
ATOM 6554 C C . SER A 1 820 ? 19.472 -3.093 -3.337 1.00 94.56 820 SER A C 1
ATOM 6556 O O . SER A 1 820 ? 18.676 -3.776 -2.694 1.00 94.56 820 SER A O 1
ATOM 6558 N N . SER A 1 821 ? 20.790 -3.305 -3.256 1.00 96.94 821 SER A N 1
ATOM 6559 C CA . SER A 1 821 ? 21.397 -4.328 -2.391 1.00 96.94 821 SER A CA 1
ATOM 6560 C C . SER A 1 821 ? 21.049 -4.120 -0.910 1.00 96.94 821 SER A C 1
ATOM 6562 O O . SER A 1 821 ? 20.838 -5.091 -0.181 1.00 96.94 821 SER A O 1
ATOM 6564 N N . CYS A 1 822 ? 20.983 -2.868 -0.448 1.00 97.25 822 CYS A N 1
ATOM 6565 C CA . CYS A 1 822 ? 20.628 -2.528 0.931 1.00 97.25 822 CYS A CA 1
ATOM 6566 C C . CYS A 1 822 ? 19.200 -2.981 1.274 1.00 97.25 822 CYS A C 1
ATOM 6568 O O . CYS A 1 822 ? 18.994 -3.665 2.278 1.00 97.25 822 CYS A O 1
ATOM 6570 N N . ILE A 1 823 ? 18.233 -2.705 0.393 1.00 95.50 823 ILE A N 1
ATOM 6571 C CA . ILE A 1 823 ? 16.851 -3.182 0.544 1.00 95.50 823 ILE A CA 1
ATOM 6572 C C . ILE A 1 823 ? 16.793 -4.712 0.584 1.00 95.50 823 ILE A C 1
ATOM 6574 O O . ILE A 1 823 ? 16.204 -5.286 1.505 1.00 95.50 823 ILE A O 1
ATOM 6578 N N . ASN A 1 824 ? 17.454 -5.378 -0.366 1.00 96.88 824 ASN A N 1
ATOM 6579 C CA . ASN A 1 824 ? 17.468 -6.838 -0.434 1.00 96.88 824 ASN A CA 1
ATOM 6580 C C . ASN A 1 824 ? 18.061 -7.470 0.835 1.00 96.88 824 ASN A C 1
ATOM 6582 O O . ASN A 1 824 ? 17.529 -8.457 1.351 1.00 96.88 824 ASN A O 1
ATOM 6586 N N . TYR A 1 825 ? 19.143 -6.889 1.363 1.00 96.88 825 TYR A N 1
ATOM 6587 C CA . TYR A 1 825 ? 19.755 -7.329 2.615 1.00 96.88 825 TYR A CA 1
ATOM 6588 C C . TYR A 1 825 ? 18.758 -7.272 3.777 1.00 96.88 825 TYR A C 1
ATOM 6590 O O . TYR A 1 825 ? 18.634 -8.247 4.521 1.00 96.88 825 TYR A O 1
ATOM 6598 N N . ASN A 1 826 ? 18.012 -6.174 3.898 1.00 95.94 826 ASN A N 1
ATOM 6599 C CA . ASN A 1 826 ? 17.034 -5.997 4.967 1.00 95.94 826 ASN A CA 1
ATOM 6600 C C . ASN A 1 826 ? 15.908 -7.018 4.880 1.00 95.94 826 ASN A C 1
ATOM 6602 O O . ASN A 1 826 ? 15.637 -7.722 5.853 1.00 95.94 826 ASN A O 1
ATOM 6606 N N . ILE A 1 827 ? 15.299 -7.147 3.701 1.00 97.25 827 ILE A N 1
ATOM 6607 C CA . ILE A 1 827 ? 14.220 -8.107 3.464 1.00 97.25 827 ILE A CA 1
ATOM 6608 C C . ILE A 1 827 ? 14.682 -9.523 3.836 1.00 97.25 827 ILE A C 1
ATOM 6610 O O . ILE A 1 827 ? 14.023 -10.195 4.631 1.00 97.25 827 ILE A O 1
ATOM 6614 N N . LYS A 1 828 ? 15.861 -9.951 3.365 1.00 97.81 828 LYS A N 1
ATOM 6615 C CA . LYS A 1 828 ? 16.430 -11.271 3.693 1.00 97.81 828 LYS A CA 1
ATOM 6616 C C . LYS A 1 828 ? 16.711 -11.435 5.186 1.00 97.81 828 LYS A C 1
ATOM 6618 O O . LYS A 1 828 ? 16.455 -12.503 5.738 1.00 97.81 828 LYS A O 1
ATOM 6623 N N . TYR A 1 829 ? 17.211 -10.393 5.851 1.00 97.44 829 TYR A N 1
ATOM 6624 C CA . TYR A 1 829 ? 17.489 -10.424 7.287 1.00 97.44 829 TYR A CA 1
ATOM 6625 C C . TYR A 1 829 ? 16.219 -10.693 8.107 1.00 97.44 829 TYR A C 1
ATOM 6627 O O . TYR A 1 829 ? 16.202 -11.608 8.934 1.00 97.44 829 TYR A O 1
ATOM 6635 N N . TYR A 1 830 ? 15.139 -9.950 7.857 1.00 97.44 830 TYR A N 1
ATOM 6636 C CA . TYR A 1 830 ? 13.887 -10.124 8.601 1.00 97.44 830 TYR A CA 1
ATOM 6637 C C . TYR A 1 830 ? 13.120 -11.381 8.185 1.00 97.44 830 TYR A C 1
ATOM 6639 O O . TYR A 1 830 ? 12.526 -12.035 9.044 1.00 97.44 830 TYR A O 1
ATOM 6647 N N . ALA A 1 831 ? 13.183 -11.764 6.906 1.00 98.31 831 ALA A N 1
ATOM 6648 C CA . ALA A 1 831 ? 12.588 -13.004 6.415 1.00 98.31 831 ALA A CA 1
ATOM 6649 C C . ALA A 1 831 ? 13.149 -14.219 7.157 1.00 98.31 831 ALA A C 1
ATOM 6651 O O . ALA A 1 831 ? 12.395 -15.028 7.705 1.00 98.31 831 ALA A O 1
ATOM 6652 N N . LYS A 1 832 ? 14.480 -14.276 7.268 1.00 98.31 832 LYS A N 1
ATOM 6653 C CA . LYS A 1 832 ? 15.187 -15.326 7.995 1.00 98.31 832 LYS A CA 1
ATOM 6654 C C . LYS A 1 832 ? 14.772 -15.394 9.464 1.00 98.31 832 LYS A C 1
ATOM 6656 O O . LYS A 1 832 ? 14.505 -16.480 9.965 1.00 98.31 832 LYS A O 1
ATOM 6661 N N . ILE A 1 833 ? 14.654 -14.251 10.147 1.00 98.38 833 ILE A N 1
ATOM 6662 C CA . ILE A 1 833 ? 14.187 -14.211 11.545 1.00 98.38 833 ILE A CA 1
ATOM 6663 C C . ILE A 1 833 ? 12.801 -14.847 11.679 1.00 98.38 833 ILE A C 1
ATOM 6665 O O . ILE A 1 833 ? 12.581 -15.655 12.582 1.00 98.38 833 ILE A O 1
ATOM 6669 N N . ILE A 1 834 ? 11.870 -14.493 10.791 1.00 98.44 834 ILE A N 1
ATOM 6670 C CA . ILE A 1 834 ? 10.503 -15.021 10.828 1.00 98.44 834 ILE A CA 1
ATOM 6671 C C . ILE A 1 834 ? 10.512 -16.528 10.585 1.00 98.44 834 ILE A C 1
ATOM 6673 O O . ILE A 1 834 ? 9.888 -17.270 11.346 1.00 98.44 834 ILE A O 1
ATOM 6677 N N . LYS A 1 835 ? 11.245 -17.007 9.577 1.00 98.00 835 LYS A N 1
ATOM 6678 C CA . LYS A 1 835 ? 11.330 -18.439 9.270 1.00 98.00 835 LYS A CA 1
ATOM 6679 C C . LYS A 1 835 ? 11.988 -19.243 10.388 1.00 98.00 835 LYS A C 1
ATOM 6681 O O . LYS A 1 835 ? 11.461 -20.293 10.749 1.00 98.00 835 LYS A O 1
ATOM 6686 N N . GLU A 1 836 ? 13.061 -18.741 10.997 1.00 98.00 836 GLU A N 1
ATOM 6687 C CA . GLU A 1 836 ? 13.717 -19.382 12.143 1.00 98.00 836 GLU A CA 1
ATOM 6688 C C . GLU A 1 836 ? 12.779 -19.478 13.357 1.00 98.00 836 GLU A C 1
ATOM 6690 O O . GLU A 1 836 ? 12.574 -20.565 13.901 1.00 98.00 836 GLU A O 1
ATOM 6695 N N . GLU A 1 837 ? 12.160 -18.365 13.763 1.00 98.06 837 GLU A N 1
ATOM 6696 C CA . GLU A 1 837 ? 11.318 -18.306 14.968 1.00 98.06 837 GLU A CA 1
ATOM 6697 C C . GLU A 1 837 ? 9.966 -19.020 14.798 1.00 98.06 837 GLU A C 1
ATOM 6699 O O . GLU A 1 837 ? 9.366 -19.446 15.787 1.00 98.06 837 GLU A O 1
ATOM 6704 N N . THR A 1 838 ? 9.483 -19.182 13.561 1.00 97.50 838 THR A N 1
ATOM 6705 C CA . THR A 1 838 ? 8.247 -19.928 13.246 1.00 97.50 838 THR A CA 1
ATOM 6706 C C . THR A 1 838 ? 8.510 -21.366 12.795 1.00 97.50 838 THR A C 1
ATOM 6708 O O . THR A 1 838 ? 7.560 -22.106 12.533 1.00 97.50 838 THR A O 1
ATOM 6711 N N . GLN A 1 839 ? 9.778 -21.790 12.714 1.00 97.00 839 GLN A N 1
ATOM 6712 C CA . GLN A 1 839 ? 10.195 -23.098 12.186 1.00 97.00 839 GLN A CA 1
ATOM 6713 C C . GLN A 1 839 ? 9.662 -23.362 10.767 1.00 97.00 839 GLN A C 1
ATOM 6715 O O . GLN A 1 839 ? 9.242 -24.473 10.444 1.00 97.00 839 GLN A O 1
ATOM 6720 N N . GLY A 1 840 ? 9.613 -22.314 9.944 1.00 96.31 840 GLY A N 1
ATOM 6721 C CA . GLY A 1 840 ? 9.104 -22.356 8.575 1.00 96.31 840 GLY A CA 1
ATOM 6722 C C . GLY A 1 840 ? 7.590 -22.549 8.445 1.00 96.31 840 GLY A C 1
ATOM 6723 O O . GLY A 1 840 ? 7.119 -22.756 7.333 1.00 96.31 840 GLY A O 1
ATOM 6724 N N . LYS A 1 841 ? 6.819 -22.494 9.541 1.00 97.25 841 LYS A N 1
ATOM 6725 C CA . LYS A 1 841 ? 5.367 -22.751 9.515 1.00 97.25 841 LYS A CA 1
ATOM 6726 C C . LYS A 1 841 ? 4.531 -21.571 9.037 1.00 97.25 841 LYS A C 1
ATOM 6728 O O . LYS A 1 841 ? 3.388 -21.778 8.654 1.00 97.25 841 LYS A O 1
ATOM 6733 N N . SER A 1 842 ? 5.054 -20.352 9.111 1.00 97.88 842 SER A N 1
ATOM 6734 C CA . SER A 1 842 ? 4.322 -19.151 8.708 1.00 97.88 842 SER A CA 1
ATOM 6735 C C . SER A 1 842 ? 4.794 -18.643 7.353 1.00 97.88 842 SER A C 1
ATOM 6737 O O . SER A 1 842 ? 5.973 -18.765 7.002 1.00 97.88 842 SER A O 1
ATOM 6739 N N . LEU A 1 843 ? 3.868 -18.021 6.627 1.00 98.19 843 LEU A N 1
ATOM 6740 C CA . LEU A 1 843 ? 4.189 -17.255 5.434 1.00 98.19 843 LEU A CA 1
ATOM 6741 C C . LEU A 1 843 ? 4.969 -15.995 5.813 1.00 98.19 843 LEU A C 1
ATOM 6743 O O . LEU A 1 843 ? 4.634 -15.302 6.777 1.00 98.19 843 LEU A O 1
ATOM 6747 N N . THR A 1 844 ? 5.952 -15.664 4.998 1.00 98.31 844 THR A N 1
ATOM 6748 C CA . THR A 1 844 ? 6.759 -14.458 5.081 1.00 98.31 844 THR A CA 1
ATOM 6749 C C . THR A 1 844 ? 6.651 -13.739 3.744 1.00 98.31 844 THR A C 1
ATOM 6751 O O . THR A 1 844 ? 7.032 -14.293 2.711 1.00 98.31 844 THR A O 1
ATOM 6754 N N . GLY A 1 845 ? 6.162 -12.502 3.749 1.00 97.25 845 GLY A N 1
ATOM 6755 C CA . GLY A 1 845 ? 6.100 -11.699 2.532 1.00 97.25 845 GLY A CA 1
ATOM 6756 C C . GLY A 1 845 ? 6.438 -10.237 2.747 1.00 97.25 845 GLY A C 1
ATOM 6757 O O . GLY A 1 845 ? 6.561 -9.775 3.881 1.00 97.25 845 GLY A O 1
ATOM 6758 N N . PHE A 1 846 ? 6.605 -9.517 1.639 1.00 96.38 846 PHE A N 1
ATOM 6759 C CA . PHE A 1 846 ? 7.063 -8.128 1.633 1.00 96.38 846 PHE A CA 1
ATOM 6760 C C . PHE A 1 846 ? 6.397 -7.326 0.512 1.00 96.38 846 PHE A C 1
ATOM 6762 O O . PHE A 1 846 ? 6.086 -7.865 -0.553 1.00 96.38 846 PHE A O 1
ATOM 6769 N N . PHE A 1 847 ? 6.215 -6.024 0.737 1.00 93.00 847 PHE A N 1
ATOM 6770 C CA . PHE A 1 847 ? 6.046 -5.075 -0.361 1.00 93.00 847 PHE A CA 1
ATOM 6771 C C . PHE A 1 847 ? 7.383 -4.939 -1.090 1.00 93.00 847 PHE A C 1
ATOM 6773 O O . PHE A 1 847 ? 8.376 -4.582 -0.461 1.00 93.00 847 PHE A O 1
ATOM 6780 N N . TYR A 1 848 ? 7.439 -5.284 -2.375 1.00 91.12 848 TYR A N 1
ATOM 6781 C CA . TYR A 1 848 ? 8.678 -5.202 -3.151 1.00 91.12 848 TYR A CA 1
ATOM 6782 C C . TYR A 1 848 ? 8.408 -5.293 -4.652 1.00 91.12 848 TYR A C 1
ATOM 6784 O O . TYR A 1 848 ? 7.527 -6.037 -5.076 1.00 91.12 848 TYR A O 1
ATOM 6792 N N . GLY A 1 849 ? 9.231 -4.602 -5.443 1.00 81.38 849 GLY A N 1
ATOM 6793 C CA . GLY A 1 849 ? 9.420 -4.910 -6.861 1.00 81.38 849 GLY A CA 1
ATOM 6794 C C . GLY A 1 849 ? 8.539 -4.150 -7.845 1.00 81.38 849 GLY A C 1
ATOM 6795 O O . GLY A 1 849 ? 8.796 -4.261 -9.044 1.00 81.38 849 GLY A O 1
ATOM 6796 N N . HIS A 1 850 ? 7.560 -3.371 -7.376 1.00 78.06 850 HIS A N 1
ATOM 6797 C CA . HIS A 1 850 ? 6.510 -2.754 -8.192 1.00 78.06 850 HIS A CA 1
ATOM 6798 C C . HIS A 1 850 ? 7.008 -1.525 -8.994 1.00 78.06 850 HIS A C 1
ATOM 6800 O O . HIS A 1 850 ? 6.573 -0.382 -8.841 1.00 78.06 850 HIS A O 1
ATOM 6806 N N . ILE A 1 851 ? 8.015 -1.777 -9.835 1.00 79.50 851 ILE A N 1
ATOM 6807 C CA . ILE A 1 851 ? 8.762 -0.809 -10.641 1.00 79.50 851 ILE A CA 1
ATOM 6808 C C . ILE A 1 851 ? 7.968 -0.277 -11.835 1.00 79.50 851 ILE A C 1
ATOM 6810 O O . ILE A 1 851 ? 8.373 0.729 -12.409 1.00 79.50 851 ILE A O 1
ATOM 6814 N N . ALA A 1 852 ? 6.868 -0.921 -12.239 1.00 74.94 852 ALA A N 1
ATOM 6815 C CA . ALA A 1 852 ? 6.030 -0.381 -13.304 1.00 74.94 852 ALA A CA 1
ATOM 6816 C C . ALA A 1 852 ? 5.217 0.833 -12.823 1.00 74.94 852 ALA A C 1
ATOM 6818 O O . ALA A 1 852 ? 4.902 1.702 -13.635 1.00 74.94 852 ALA A O 1
ATOM 6819 N N . ASP A 1 853 ? 4.913 0.896 -11.524 1.00 65.56 853 ASP A N 1
ATOM 6820 C CA . ASP A 1 853 ? 4.099 1.944 -10.909 1.00 65.56 853 ASP A CA 1
ATOM 6821 C C . ASP A 1 853 ? 4.943 2.919 -10.063 1.00 65.56 853 ASP A C 1
ATOM 6823 O O . ASP A 1 853 ? 5.026 4.120 -10.339 1.00 65.56 853 ASP A O 1
ATOM 6827 N N . VAL A 1 854 ? 5.705 2.397 -9.096 1.00 58.69 854 VAL A N 1
ATOM 6828 C CA . VAL A 1 854 ? 6.604 3.216 -8.265 1.00 58.69 854 VAL A CA 1
ATOM 6829 C C . VAL A 1 854 ? 7.916 3.540 -8.992 1.00 58.69 854 VAL A C 1
ATOM 6831 O O . VAL A 1 854 ? 8.494 4.603 -8.795 1.00 58.69 854 VAL A O 1
ATOM 6834 N N . GLY A 1 855 ? 8.371 2.707 -9.926 1.00 52.62 855 GLY A N 1
ATOM 6835 C CA . GLY A 1 855 ? 9.542 3.049 -10.751 1.00 52.62 855 GLY A CA 1
ATOM 6836 C C . GLY A 1 855 ? 9.272 4.150 -11.788 1.00 52.62 855 GLY A C 1
ATOM 6837 O O . GLY A 1 855 ? 10.211 4.791 -12.251 1.00 52.62 855 GLY A O 1
ATOM 6838 N N . ASP A 1 856 ? 8.004 4.406 -12.118 1.00 49.53 856 ASP A N 1
ATOM 6839 C CA . ASP A 1 856 ? 7.573 5.503 -12.990 1.00 49.53 856 ASP A CA 1
ATOM 6840 C C . ASP A 1 856 ? 7.257 6.795 -12.211 1.00 49.53 856 ASP A C 1
ATOM 6842 O O . ASP A 1 856 ? 7.486 7.915 -12.678 1.00 49.53 856 ASP A O 1
ATOM 6846 N N . GLY A 1 857 ? 6.734 6.645 -10.993 1.00 50.59 857 GLY A N 1
ATOM 6847 C CA . GLY A 1 857 ? 6.405 7.759 -10.112 1.00 50.59 857 GLY A CA 1
ATOM 6848 C C . GLY A 1 857 ? 7.594 8.329 -9.336 1.00 50.59 857 GLY A C 1
ATOM 6849 O O . GLY A 1 857 ? 7.543 9.477 -8.891 1.00 50.59 857 GLY A O 1
ATOM 6850 N N . TYR A 1 858 ? 8.649 7.550 -9.130 1.00 57.44 858 TYR A N 1
ATOM 6851 C CA . TYR A 1 858 ? 9.704 7.898 -8.189 1.00 57.44 858 TYR A CA 1
ATOM 6852 C C . TYR A 1 858 ? 11.075 7.832 -8.844 1.00 57.44 858 TYR A C 1
ATOM 6854 O O . TYR A 1 858 ? 11.288 7.252 -9.904 1.00 57.44 858 TYR A O 1
ATOM 6862 N N . ILE A 1 859 ? 12.018 8.507 -8.204 1.00 73.94 859 ILE A N 1
ATOM 6863 C CA . ILE A 1 859 ? 13.390 8.647 -8.662 1.00 73.94 859 ILE A CA 1
ATOM 6864 C C . ILE A 1 859 ? 14.010 7.246 -8.724 1.00 73.94 859 ILE A C 1
ATOM 6866 O O . ILE A 1 859 ? 14.357 6.708 -7.685 1.00 73.94 859 ILE A O 1
ATOM 6870 N N . ALA A 1 860 ? 14.106 6.641 -9.912 1.00 76.44 860 ALA A N 1
ATOM 6871 C CA . ALA A 1 860 ? 14.215 5.186 -10.091 1.00 76.44 860 ALA A CA 1
ATOM 6872 C C . ALA A 1 860 ? 15.170 4.453 -9.122 1.00 76.44 860 ALA A C 1
ATOM 6874 O O . ALA A 1 860 ? 14.768 3.477 -8.494 1.00 76.44 860 ALA A O 1
ATOM 6875 N N . GLU A 1 861 ? 16.403 4.934 -8.926 1.00 83.00 861 GLU A N 1
ATOM 6876 C CA . GLU A 1 861 ? 17.370 4.334 -7.984 1.00 83.00 861 GLU A CA 1
ATOM 6877 C C . GLU A 1 861 ? 16.909 4.385 -6.509 1.00 83.00 861 GLU A C 1
ATOM 6879 O O . GLU A 1 861 ? 17.207 3.466 -5.748 1.00 83.00 861 GLU A O 1
ATOM 6884 N N . GLN A 1 862 ? 16.147 5.411 -6.107 1.00 86.19 862 GLN A N 1
ATOM 6885 C CA . GLN A 1 862 ? 15.550 5.536 -4.768 1.00 86.19 862 GLN A CA 1
ATOM 6886 C C . GLN A 1 862 ? 14.481 4.478 -4.494 1.00 86.19 862 GLN A C 1
ATOM 6888 O O . GLN A 1 862 ? 14.212 4.181 -3.331 1.00 86.19 862 GLN A O 1
ATOM 6893 N N . SER A 1 863 ? 13.903 3.861 -5.531 1.00 84.75 863 SER A N 1
ATOM 6894 C CA . SER A 1 863 ? 12.992 2.735 -5.312 1.00 84.75 863 SER A CA 1
ATOM 6895 C C . SER A 1 863 ? 13.701 1.529 -4.685 1.00 84.75 863 SER A C 1
ATOM 6897 O O . SER A 1 863 ? 13.100 0.782 -3.927 1.00 84.75 863 SER A O 1
ATOM 6899 N N . GLY A 1 864 ? 14.996 1.331 -4.955 1.00 88.31 864 GLY A N 1
ATOM 6900 C CA . GLY A 1 864 ? 15.755 0.207 -4.400 1.00 88.31 864 GLY A CA 1
ATOM 6901 C C . GLY A 1 864 ? 15.321 -1.183 -4.900 1.00 88.31 864 GLY A C 1
ATOM 6902 O O . GLY A 1 864 ? 15.707 -2.186 -4.305 1.00 88.31 864 GLY A O 1
ATOM 6903 N N . TYR A 1 865 ? 14.541 -1.272 -5.984 1.00 89.38 865 TYR A N 1
ATOM 6904 C CA . TYR A 1 865 ? 13.991 -2.534 -6.513 1.00 89.38 865 TYR A CA 1
ATOM 6905 C C . TYR A 1 865 ? 14.704 -3.065 -7.763 1.00 89.38 865 TYR A C 1
ATOM 6907 O O . TYR A 1 865 ? 14.169 -3.909 -8.484 1.00 89.38 865 TYR A O 1
ATOM 6915 N N . LEU A 1 866 ? 15.899 -2.562 -8.065 1.00 89.75 866 LEU A N 1
ATOM 6916 C CA . LEU A 1 866 ? 16.560 -2.796 -9.353 1.00 89.75 866 LEU A CA 1
ATOM 6917 C C . LEU A 1 866 ? 17.401 -4.092 -9.385 1.00 89.75 866 LEU A C 1
ATOM 6919 O O . LEU A 1 866 ? 18.207 -4.290 -10.290 1.00 89.75 866 LEU A O 1
ATOM 6923 N N . ASN A 1 867 ? 17.202 -4.986 -8.407 1.00 89.94 867 ASN A N 1
ATOM 6924 C CA . ASN A 1 867 ? 17.851 -6.298 -8.316 1.00 89.94 867 ASN A CA 1
ATOM 6925 C C . ASN A 1 867 ? 16.883 -7.369 -7.776 1.00 89.94 867 ASN A C 1
ATOM 6927 O O . ASN A 1 867 ? 17.045 -7.876 -6.662 1.00 89.94 867 ASN A O 1
ATOM 6931 N N . GLN A 1 868 ? 15.846 -7.694 -8.551 1.00 91.25 868 GLN A N 1
ATOM 6932 C CA . GLN A 1 868 ? 14.760 -8.560 -8.075 1.00 91.25 868 GLN A CA 1
ATOM 6933 C C . GLN A 1 868 ? 15.163 -10.035 -7.980 1.00 91.25 868 GLN A C 1
ATOM 6935 O O . GLN A 1 868 ? 14.698 -10.743 -7.085 1.00 91.25 868 GLN A O 1
ATOM 6940 N N . GLN A 1 869 ? 16.047 -10.491 -8.874 1.00 91.62 869 GLN A N 1
ATOM 6941 C CA . GLN A 1 869 ? 16.477 -11.890 -8.974 1.00 91.62 869 GLN A CA 1
ATOM 6942 C C . GLN A 1 869 ? 16.996 -12.446 -7.640 1.00 91.62 869 GLN A C 1
ATOM 6944 O O . GLN A 1 869 ? 16.666 -13.570 -7.266 1.00 91.62 869 GLN A O 1
ATOM 6949 N N . GLU A 1 870 ? 17.734 -11.637 -6.875 1.00 93.25 870 GLU A N 1
ATOM 6950 C CA . GLU A 1 870 ? 18.274 -12.051 -5.577 1.00 93.25 870 GLU A CA 1
ATOM 6951 C C . GLU A 1 870 ? 17.179 -12.453 -4.570 1.00 93.25 870 GLU A C 1
ATOM 6953 O O . GLU A 1 870 ? 17.374 -13.383 -3.784 1.00 93.25 870 GLU A O 1
ATOM 6958 N N . LEU A 1 871 ? 16.031 -11.765 -4.568 1.00 94.56 871 LEU A N 1
ATOM 6959 C CA . LEU A 1 871 ? 14.930 -12.070 -3.649 1.00 94.56 871 LEU A CA 1
ATOM 6960 C C . LEU A 1 871 ? 14.023 -13.191 -4.165 1.00 94.56 871 LEU A C 1
ATOM 6962 O O . LEU A 1 871 ? 13.413 -13.898 -3.362 1.00 94.56 871 LEU A O 1
ATOM 6966 N N . LEU A 1 872 ? 13.968 -13.405 -5.482 1.00 92.75 872 LEU A N 1
ATOM 6967 C CA . LEU A 1 872 ? 13.309 -14.580 -6.060 1.00 92.75 872 LEU A CA 1
ATOM 6968 C C . LEU A 1 872 ? 13.998 -15.878 -5.629 1.00 92.75 872 LEU A C 1
ATOM 6970 O O . LEU A 1 872 ? 13.328 -16.870 -5.362 1.00 92.75 872 LEU A O 1
ATOM 6974 N N . GLU A 1 873 ? 15.322 -15.868 -5.502 1.00 92.81 873 GLU A N 1
ATOM 6975 C CA . GLU A 1 873 ? 16.112 -17.033 -5.085 1.00 92.81 873 GLU A CA 1
ATOM 6976 C C . GLU A 1 873 ? 16.149 -17.245 -3.563 1.00 92.81 873 GLU A C 1
ATOM 6978 O O . GLU A 1 873 ? 16.663 -18.258 -3.093 1.00 92.81 873 GLU A O 1
ATOM 6983 N N . ALA A 1 874 ? 15.612 -16.314 -2.769 1.00 95.38 874 ALA A N 1
ATOM 6984 C CA . ALA A 1 874 ? 15.618 -16.423 -1.316 1.00 95.38 874 ALA A CA 1
ATOM 6985 C C . ALA A 1 874 ? 14.538 -17.402 -0.820 1.00 95.38 874 ALA A C 1
ATOM 6987 O O . ALA A 1 874 ? 13.343 -17.121 -0.917 1.00 95.38 874 ALA A O 1
ATOM 6988 N N . ASP A 1 875 ? 14.947 -18.530 -0.235 1.00 94.50 875 ASP A N 1
ATOM 6989 C CA . ASP A 1 875 ? 14.034 -19.566 0.285 1.00 94.50 875 ASP A CA 1
ATOM 6990 C C . ASP A 1 875 ? 13.166 -19.090 1.465 1.00 94.50 875 ASP A C 1
ATOM 6992 O O . ASP A 1 875 ? 12.092 -19.635 1.710 1.00 94.50 875 ASP A O 1
ATOM 6996 N N . ASP A 1 876 ? 13.597 -18.047 2.181 1.00 97.50 876 ASP A N 1
ATOM 6997 C CA . ASP A 1 876 ? 12.906 -17.548 3.375 1.00 97.50 876 ASP A CA 1
ATOM 6998 C C . ASP A 1 876 ? 11.664 -16.675 3.077 1.00 97.50 876 ASP A C 1
ATOM 7000 O O . ASP A 1 876 ? 10.984 -16.229 4.005 1.00 97.50 876 ASP A O 1
ATOM 7004 N N . ILE A 1 877 ? 11.365 -16.413 1.798 1.00 98.06 877 ILE A N 1
ATOM 7005 C CA . ILE A 1 877 ? 10.273 -15.539 1.336 1.00 98.06 877 ILE A CA 1
ATOM 7006 C C . ILE A 1 877 ? 9.241 -16.366 0.564 1.00 98.06 877 ILE A C 1
ATOM 7008 O O . ILE A 1 877 ? 9.603 -17.058 -0.381 1.00 98.06 877 ILE A O 1
ATOM 7012 N N . ASP A 1 878 ? 7.954 -16.259 0.888 1.00 97.50 878 ASP A N 1
ATOM 7013 C CA . ASP A 1 878 ? 6.895 -17.021 0.205 1.00 97.50 878 ASP A CA 1
ATOM 7014 C C . ASP A 1 878 ? 6.081 -16.176 -0.779 1.00 97.50 878 ASP A C 1
ATOM 7016 O O . ASP A 1 878 ? 5.518 -16.711 -1.735 1.00 97.50 878 ASP A O 1
ATOM 7020 N N . PHE A 1 879 ? 5.980 -14.863 -0.563 1.00 96.56 879 PHE A N 1
ATOM 7021 C CA . PHE A 1 879 ? 5.171 -14.001 -1.423 1.00 96.56 879 PHE A CA 1
ATOM 7022 C C . PHE A 1 879 ? 5.652 -12.546 -1.458 1.00 96.56 879 PHE A C 1
ATOM 7024 O O . PHE A 1 879 ? 6.277 -12.054 -0.519 1.00 96.56 879 PHE A O 1
ATOM 7031 N N . PHE A 1 880 ? 5.302 -11.849 -2.538 1.00 95.75 880 PHE A N 1
ATOM 7032 C CA . PHE A 1 880 ? 5.427 -10.395 -2.657 1.00 95.75 880 PHE A CA 1
ATOM 7033 C C . PHE A 1 880 ? 4.056 -9.768 -2.886 1.00 95.75 880 PHE A C 1
ATOM 7035 O O . PHE A 1 880 ? 3.130 -10.437 -3.352 1.00 95.75 880 PHE A O 1
ATOM 7042 N N . CYS A 1 881 ? 3.925 -8.491 -2.547 1.00 93.31 881 CYS A N 1
ATOM 7043 C CA . CYS A 1 881 ? 2.712 -7.726 -2.802 1.00 93.31 881 CYS A CA 1
ATOM 7044 C C . CYS A 1 881 ? 3.015 -6.300 -3.261 1.00 93.31 881 CYS A C 1
ATOM 7046 O O . CYS A 1 881 ? 4.099 -5.764 -3.020 1.00 93.31 881 CYS A O 1
ATOM 7048 N N . GLY A 1 882 ? 2.039 -5.695 -3.927 1.00 89.56 882 GLY A N 1
ATOM 7049 C CA . GLY A 1 882 ? 2.112 -4.336 -4.445 1.00 89.56 882 GLY A CA 1
ATOM 7050 C C . GLY A 1 882 ? 0.804 -3.933 -5.128 1.00 89.56 882 GLY A C 1
ATOM 7051 O O . GLY A 1 882 ? -0.035 -4.808 -5.388 1.00 89.56 882 GLY A O 1
ATOM 7052 N N . PRO A 1 883 ? 0.617 -2.631 -5.385 1.00 87.06 883 PRO A N 1
ATOM 7053 C CA . PRO A 1 883 ? -0.594 -2.107 -6.001 1.00 87.06 883 PRO A CA 1
ATOM 7054 C C . PRO A 1 883 ? -0.717 -2.500 -7.479 1.00 87.06 883 PRO A C 1
ATOM 7056 O O . PRO A 1 883 ? 0.244 -2.888 -8.143 1.00 87.06 883 PRO A O 1
ATOM 7059 N N . LEU A 1 884 ? -1.936 -2.374 -7.997 1.00 84.38 884 LEU A N 1
ATOM 7060 C CA . LEU A 1 884 ? -2.226 -2.290 -9.433 1.00 84.38 884 LEU A CA 1
ATOM 7061 C C . LEU A 1 884 ? -1.689 -0.985 -10.038 1.00 84.38 884 LEU A C 1
ATOM 7063 O O . LEU A 1 884 ? -1.660 0.031 -9.352 1.00 84.38 884 LEU A O 1
ATOM 7067 N N . GLU A 1 885 ? -1.450 -0.934 -11.351 1.00 83.94 885 GLU A N 1
ATOM 7068 C CA . GLU A 1 885 ? -1.086 0.328 -12.017 1.00 83.94 885 GLU A CA 1
ATOM 7069 C C . GLU A 1 885 ? -2.238 1.349 -11.905 1.00 83.94 885 GLU A C 1
ATOM 7071 O O . GLU A 1 885 ? -3.344 1.106 -12.391 1.00 83.94 885 GLU A O 1
ATOM 7076 N N . TYR A 1 886 ? -1.998 2.494 -11.263 1.00 83.06 886 TYR A N 1
ATOM 7077 C CA . TYR A 1 886 ? -2.900 3.639 -11.113 1.00 83.06 886 TYR A CA 1
ATOM 7078 C C . TYR A 1 886 ? -3.377 4.314 -12.407 1.00 83.06 886 TYR A C 1
ATOM 7080 O O . TYR A 1 886 ? -4.286 5.148 -12.349 1.00 83.06 886 TYR A O 1
ATOM 7088 N N . ARG A 1 887 ? -2.860 4.014 -13.600 1.00 84.12 887 ARG A N 1
ATOM 7089 C CA . ARG A 1 887 ? -3.419 4.630 -14.820 1.00 84.12 887 ARG A CA 1
ATOM 7090 C C . ARG A 1 887 ? -4.796 4.089 -15.194 1.00 84.12 887 ARG A C 1
ATOM 7092 O O . ARG A 1 887 ? -5.070 2.888 -15.196 1.00 84.12 887 ARG A O 1
ATOM 7099 N N . TRP A 1 888 ? -5.662 5.010 -15.623 1.00 84.94 888 TRP A N 1
ATOM 7100 C CA . TRP A 1 888 ? -7.059 4.728 -15.968 1.00 84.94 888 TRP A CA 1
ATOM 7101 C C . TRP A 1 888 ? -7.209 3.622 -17.026 1.00 84.94 888 TRP A C 1
ATOM 7103 O O . TRP A 1 888 ? -8.132 2.824 -16.952 1.00 84.94 888 TRP A O 1
ATOM 7113 N N . PHE A 1 889 ? -6.293 3.496 -17.988 1.00 86.69 889 PHE A N 1
ATOM 7114 C CA . PHE A 1 889 ? -6.394 2.477 -19.042 1.00 86.69 889 PHE A CA 1
ATOM 7115 C C . PHE A 1 889 ? -6.057 1.044 -18.582 1.00 86.69 889 PHE A C 1
ATOM 7117 O O . PHE A 1 889 ? -6.309 0.093 -19.340 1.00 86.69 889 PHE A O 1
ATOM 7124 N N . PHE A 1 890 ? -5.533 0.884 -17.359 1.00 90.12 890 PHE A N 1
ATOM 7125 C CA . PHE A 1 890 ? -5.413 -0.391 -16.649 1.00 90.12 890 PHE A CA 1
ATOM 7126 C C . PHE A 1 890 ? -6.577 -0.608 -15.676 1.00 90.12 890 PHE A C 1
ATOM 7128 O O . PHE A 1 890 ? -7.197 -1.669 -15.731 1.00 90.12 890 PHE A O 1
ATOM 7135 N N . ARG A 1 891 ? -6.907 0.397 -14.848 1.00 88.56 891 ARG A N 1
ATOM 7136 C CA . ARG A 1 891 ? -7.864 0.277 -13.728 1.00 88.56 891 ARG A CA 1
ATOM 7137 C C . ARG A 1 891 ? -9.325 0.574 -14.051 1.00 88.56 891 ARG A C 1
ATOM 7139 O O . ARG A 1 891 ? -10.197 -0.064 -13.469 1.00 88.56 891 ARG A O 1
ATOM 7146 N N . ASP A 1 892 ? -9.607 1.522 -14.938 1.00 89.50 892 ASP A N 1
ATOM 7147 C CA . ASP A 1 892 ? -10.972 1.990 -15.205 1.00 89.50 892 ASP A CA 1
ATOM 7148 C C . ASP A 1 892 ? -11.810 0.915 -15.918 1.00 89.50 892 ASP A C 1
ATOM 7150 O O . ASP A 1 892 ? -11.304 -0.109 -16.386 1.00 89.50 892 ASP A O 1
ATOM 7154 N N . LEU A 1 893 ? -13.111 1.163 -16.033 1.00 89.75 893 LEU A N 1
ATOM 7155 C CA . LEU A 1 893 ? -14.052 0.328 -16.765 1.00 89.75 893 LEU A CA 1
ATOM 7156 C C . LEU A 1 893 ? -13.612 0.172 -18.241 1.00 89.75 893 LEU A C 1
ATOM 7158 O O . LEU A 1 893 ? -13.403 1.169 -18.945 1.00 89.75 893 LEU A O 1
ATOM 7162 N N . GLY A 1 894 ? -13.447 -1.070 -18.713 1.00 90.50 894 GLY A N 1
ATOM 7163 C CA . GLY A 1 894 ? -12.864 -1.395 -20.027 1.00 90.50 894 GLY A CA 1
ATOM 7164 C C . GLY A 1 894 ? -11.325 -1.404 -20.069 1.00 90.50 894 GLY A C 1
ATOM 7165 O O . GLY A 1 894 ? -10.729 -1.539 -21.143 1.00 90.50 894 GLY A O 1
ATOM 7166 N N . GLY A 1 895 ? -10.666 -1.222 -18.921 1.00 92.62 895 GLY A N 1
ATOM 7167 C CA . GLY A 1 895 ? -9.222 -1.385 -18.741 1.00 92.62 895 GLY A CA 1
ATOM 7168 C C . GLY A 1 895 ? -8.786 -2.854 -18.743 1.00 92.62 895 GLY A C 1
ATOM 7169 O O . GLY A 1 895 ? -9.614 -3.753 -18.616 1.00 92.62 895 GLY A O 1
ATOM 7170 N N . VAL A 1 896 ? -7.481 -3.100 -18.884 1.00 93.12 896 VAL A N 1
ATOM 7171 C CA . VAL A 1 896 ? -6.917 -4.458 -19.060 1.00 93.12 896 VAL A CA 1
ATOM 7172 C C . VAL A 1 896 ? -6.350 -5.096 -17.791 1.00 93.12 896 VAL A C 1
ATOM 7174 O O . VAL A 1 896 ? -5.851 -6.220 -17.879 1.00 93.12 896 VAL A O 1
ATOM 7177 N N . SER A 1 897 ? -6.424 -4.423 -16.635 1.00 92.81 897 SER A N 1
ATOM 7178 C CA . SER A 1 897 ? -5.686 -4.799 -15.416 1.00 92.81 897 SER A CA 1
ATOM 7179 C C . SER A 1 897 ? -4.164 -4.909 -15.661 1.00 92.81 897 SER A C 1
ATOM 7181 O O . SER A 1 897 ? -3.669 -4.767 -16.782 1.00 92.81 897 SER A O 1
ATOM 7183 N N . SER A 1 898 ? -3.383 -5.122 -14.611 1.00 90.00 898 SER A N 1
ATOM 7184 C CA . SER A 1 898 ? -1.927 -5.235 -14.673 1.00 90.00 898 SER A CA 1
ATOM 7185 C C . SER A 1 898 ? -1.409 -5.953 -13.438 1.00 90.00 898 SER A C 1
ATOM 7187 O O . SER A 1 898 ? -1.853 -5.645 -12.341 1.00 90.00 898 SER A O 1
ATOM 7189 N N . PHE A 1 899 ? -0.403 -6.808 -13.601 1.00 90.69 899 PHE A N 1
ATOM 7190 C CA . PHE A 1 899 ? 0.481 -7.128 -12.479 1.00 90.69 899 PHE A CA 1
ATOM 7191 C C . PHE A 1 899 ? 1.601 -6.095 -12.390 1.00 90.69 899 PHE A C 1
ATOM 7193 O O . PHE A 1 899 ? 1.821 -5.334 -13.336 1.00 90.69 899 PHE A O 1
ATOM 7200 N N . ASP A 1 900 ? 2.346 -6.101 -11.299 1.00 88.12 900 ASP A N 1
ATOM 7201 C CA . ASP A 1 900 ? 3.661 -5.473 -11.280 1.00 88.12 900 ASP A CA 1
ATOM 7202 C C . ASP A 1 900 ? 4.755 -6.548 -11.241 1.00 88.12 900 ASP A C 1
ATOM 7204 O O . ASP A 1 900 ? 4.478 -7.749 -11.339 1.00 88.12 900 ASP A O 1
ATOM 7208 N N . TYR A 1 901 ? 6.005 -6.112 -11.190 1.00 87.94 901 TYR A N 1
ATOM 7209 C CA . TYR A 1 901 ? 7.163 -6.969 -11.031 1.00 87.94 901 TYR A CA 1
ATOM 7210 C C . TYR A 1 901 ? 7.454 -7.187 -9.525 1.00 87.94 901 TYR A C 1
ATOM 7212 O O . TYR A 1 901 ? 7.094 -6.347 -8.707 1.00 87.94 901 TYR A O 1
ATOM 7220 N N . PRO A 1 902 ? 8.054 -8.317 -9.114 1.00 91.69 902 PRO A N 1
ATOM 7221 C CA . PRO A 1 902 ? 8.200 -9.531 -9.904 1.00 91.69 902 PRO A CA 1
ATOM 7222 C C . PRO A 1 902 ? 6.832 -10.117 -10.268 1.00 91.69 902 PRO A C 1
ATOM 7224 O O . PRO A 1 902 ? 5.928 -10.230 -9.443 1.00 91.69 902 PRO A O 1
ATOM 7227 N N . THR A 1 903 ? 6.693 -10.521 -11.524 1.00 91.94 903 THR A N 1
ATOM 7228 C CA . THR A 1 903 ? 5.412 -10.975 -12.068 1.00 91.94 903 THR A CA 1
ATOM 7229 C C . THR A 1 903 ? 5.094 -12.402 -11.600 1.00 91.94 903 THR A C 1
ATOM 7231 O O . THR A 1 903 ? 6.006 -13.177 -11.275 1.00 91.94 903 THR A O 1
ATOM 7234 N N . PRO A 1 904 ? 3.819 -12.833 -11.633 1.00 92.31 904 PRO A N 1
ATOM 7235 C CA . PRO A 1 904 ? 3.452 -14.210 -11.285 1.00 92.31 904 PRO A CA 1
ATOM 7236 C C . PRO A 1 904 ? 4.206 -15.285 -12.084 1.00 92.31 904 PRO A C 1
ATOM 7238 O O . PRO A 1 904 ? 4.548 -16.342 -11.549 1.00 92.31 904 PRO A O 1
ATOM 7241 N N . SER A 1 905 ? 4.524 -15.010 -13.353 1.00 91.56 905 SER A N 1
ATOM 7242 C CA . SER A 1 905 ? 5.289 -15.916 -14.215 1.00 91.56 905 SER A CA 1
ATOM 7243 C C . SER A 1 905 ? 6.724 -16.134 -13.736 1.00 91.56 905 SER A C 1
ATOM 7245 O O . SER A 1 905 ? 7.217 -17.256 -13.844 1.00 91.56 905 SER A O 1
ATOM 7247 N N . MET A 1 906 ? 7.368 -15.112 -13.164 1.00 91.38 906 MET A N 1
ATOM 7248 C CA . MET A 1 906 ? 8.692 -15.234 -12.542 1.00 91.38 906 MET A CA 1
ATOM 7249 C C . MET A 1 906 ? 8.605 -15.999 -11.216 1.00 91.38 906 MET A C 1
ATOM 7251 O O . MET A 1 906 ? 9.368 -16.932 -10.968 1.00 91.38 906 MET A O 1
ATOM 7255 N N . LEU A 1 907 ? 7.628 -15.653 -10.374 1.00 92.44 907 LEU A N 1
ATOM 7256 C CA . LEU A 1 907 ? 7.468 -16.219 -9.029 1.00 92.44 907 LEU A CA 1
ATOM 7257 C C . LEU A 1 907 ? 7.135 -17.715 -9.029 1.00 92.44 907 LEU A C 1
ATOM 7259 O O . LEU A 1 907 ? 7.571 -18.461 -8.145 1.00 92.44 907 LEU A O 1
ATOM 7263 N N . ARG A 1 908 ? 6.430 -18.187 -10.062 1.00 90.00 908 ARG A N 1
ATOM 7264 C CA . ARG A 1 908 ? 6.078 -19.601 -10.247 1.00 90.00 908 ARG A CA 1
ATOM 7265 C C . ARG A 1 908 ? 7.286 -20.541 -10.243 1.00 90.00 908 ARG A C 1
ATOM 7267 O O . ARG A 1 908 ? 7.183 -21.682 -9.767 1.00 90.00 908 ARG A O 1
ATOM 7274 N N . SER A 1 909 ? 8.430 -20.101 -10.757 1.00 86.81 909 SER A N 1
ATOM 7275 C CA . SER A 1 909 ? 9.645 -20.925 -10.800 1.00 86.81 909 SER A CA 1
ATOM 7276 C C . SER A 1 909 ? 10.243 -21.159 -9.411 1.00 86.81 909 SER A C 1
ATOM 7278 O O . SER A 1 909 ? 10.840 -22.211 -9.185 1.00 86.81 909 SER A O 1
ATOM 7280 N N . TYR A 1 910 ? 9.927 -20.285 -8.452 1.00 90.62 910 TYR A N 1
ATOM 7281 C CA . TYR A 1 910 ? 10.455 -20.282 -7.086 1.00 90.62 910 TYR A CA 1
ATOM 7282 C C . TYR A 1 910 ? 9.428 -20.678 -6.014 1.00 90.62 910 TYR A C 1
ATOM 7284 O O . TYR A 1 910 ? 9.698 -20.525 -4.826 1.00 90.62 910 TYR A O 1
ATOM 7292 N N . ASN A 1 911 ? 8.255 -21.191 -6.415 1.00 91.38 911 ASN A N 1
ATOM 7293 C CA . ASN A 1 911 ? 7.130 -21.497 -5.516 1.00 91.38 911 ASN A CA 1
ATOM 7294 C C . ASN A 1 911 ? 6.693 -20.292 -4.669 1.00 91.38 911 ASN A C 1
ATOM 7296 O O . ASN A 1 911 ? 6.310 -20.455 -3.515 1.00 91.38 911 ASN A O 1
ATOM 7300 N N . LYS A 1 912 ? 6.747 -19.090 -5.249 1.00 94.38 912 LYS A N 1
ATOM 7301 C CA . LYS A 1 912 ? 6.297 -17.860 -4.597 1.00 94.38 912 LYS A CA 1
ATOM 7302 C C . LYS A 1 912 ? 5.002 -17.362 -5.216 1.00 94.38 912 LYS A C 1
ATOM 7304 O O . LYS A 1 912 ? 4.668 -17.730 -6.343 1.00 94.38 912 LYS A O 1
ATOM 7309 N N . LEU A 1 913 ? 4.282 -16.521 -4.485 1.00 93.69 913 LEU A N 1
ATOM 7310 C CA . LEU A 1 913 ? 3.006 -15.960 -4.919 1.00 93.69 913 LEU A CA 1
ATOM 7311 C C . LEU A 1 913 ? 3.084 -14.433 -5.043 1.00 93.69 913 LEU A C 1
ATOM 7313 O O . LEU A 1 913 ? 3.688 -13.770 -4.203 1.00 93.69 913 LEU A O 1
ATOM 7317 N N . TRP A 1 914 ? 2.454 -13.874 -6.077 1.00 94.25 914 TRP A N 1
ATOM 7318 C CA . TRP A 1 914 ? 2.115 -12.450 -6.095 1.00 94.25 914 TRP A CA 1
ATOM 7319 C C . TRP A 1 914 ? 0.759 -12.269 -5.422 1.00 94.25 914 TRP A C 1
ATOM 7321 O O . TRP A 1 914 ? -0.205 -12.948 -5.788 1.00 94.25 914 TRP A O 1
ATOM 7331 N N . ILE A 1 915 ? 0.673 -11.357 -4.461 1.00 94.25 915 ILE A N 1
ATOM 7332 C CA . ILE A 1 915 ? -0.592 -10.947 -3.859 1.00 94.25 915 ILE A CA 1
ATOM 7333 C C . ILE A 1 915 ? -0.836 -9.484 -4.220 1.00 94.25 915 ILE A C 1
ATOM 7335 O O . ILE A 1 915 ? -0.163 -8.589 -3.718 1.00 94.25 915 ILE A O 1
ATOM 7339 N N . GLN A 1 916 ? -1.808 -9.250 -5.088 1.00 92.56 916 GLN A N 1
ATOM 7340 C CA . GLN A 1 916 ? -2.156 -7.923 -5.567 1.00 92.56 916 GLN A CA 1
ATOM 7341 C C . GLN A 1 916 ? -2.903 -7.127 -4.490 1.00 92.56 916 GLN A C 1
ATOM 7343 O O . GLN A 1 916 ? -3.870 -7.614 -3.899 1.00 92.56 916 GLN A O 1
ATOM 7348 N N . GLU A 1 917 ? -2.431 -5.915 -4.213 1.00 91.50 917 GLU A N 1
ATOM 7349 C CA . GLU A 1 917 ? -3.155 -4.942 -3.401 1.00 91.50 917 GLU A CA 1
ATOM 7350 C C . GLU A 1 917 ? -4.220 -4.264 -4.269 1.00 91.50 917 GLU A C 1
ATOM 7352 O O . GLU A 1 917 ? -3.906 -3.475 -5.162 1.00 91.50 917 GLU A O 1
ATOM 7357 N N . ASP A 1 918 ? -5.486 -4.574 -3.995 1.00 90.00 918 ASP A N 1
ATOM 7358 C CA . ASP A 1 918 ? -6.628 -4.078 -4.756 1.00 90.00 918 ASP A CA 1
ATOM 7359 C C . ASP A 1 918 ? -7.341 -2.964 -3.992 1.00 90.00 918 ASP A C 1
ATOM 7361 O O . ASP A 1 918 ? -8.330 -3.172 -3.287 1.00 90.00 918 ASP A O 1
ATOM 7365 N N . ASP A 1 919 ? -6.859 -1.740 -4.178 1.00 86.62 919 ASP A N 1
ATOM 7366 C CA . ASP A 1 919 ? -7.507 -0.507 -3.734 1.00 86.62 919 ASP A CA 1
ATOM 7367 C C . ASP A 1 919 ? -8.482 0.015 -4.817 1.00 86.62 919 ASP A C 1
ATOM 7369 O O . ASP A 1 919 ? -8.420 1.158 -5.283 1.00 86.62 919 ASP A O 1
ATOM 7373 N N . LEU A 1 920 ? -9.378 -0.864 -5.285 1.00 86.25 920 LEU A N 1
ATOM 7374 C CA . LEU A 1 920 ? -10.310 -0.581 -6.380 1.00 86.25 920 LEU A CA 1
ATOM 7375 C C . LEU A 1 920 ? -11.132 0.688 -6.129 1.00 86.25 920 LEU A C 1
ATOM 7377 O O . LEU A 1 920 ? -11.764 0.867 -5.091 1.00 86.25 920 LEU A O 1
ATOM 7381 N N . ARG A 1 921 ? -11.165 1.566 -7.134 1.00 83.50 921 ARG A N 1
ATOM 7382 C CA . ARG A 1 921 ? -11.920 2.819 -7.085 1.00 83.50 921 ARG A CA 1
ATOM 7383 C C . ARG A 1 921 ? -13.394 2.540 -7.401 1.00 83.50 921 ARG A C 1
ATOM 7385 O O . ARG A 1 921 ? -13.785 2.533 -8.563 1.00 83.50 921 ARG A O 1
ATOM 7392 N N . THR A 1 922 ? -14.201 2.249 -6.384 1.00 83.69 922 THR A N 1
ATOM 7393 C CA . THR A 1 922 ? -15.630 1.915 -6.546 1.00 83.69 922 THR A CA 1
ATOM 7394 C C . THR A 1 922 ? -16.507 3.163 -6.714 1.00 83.69 922 THR A C 1
ATOM 7396 O O . THR A 1 922 ? -16.041 4.299 -6.602 1.00 83.69 922 THR A O 1
ATOM 7399 N N . HIS A 1 923 ? -17.814 2.973 -6.936 1.00 77.44 923 HIS A N 1
ATOM 7400 C CA . HIS A 1 923 ? -18.804 4.061 -6.965 1.00 77.44 923 HIS A CA 1
ATOM 7401 C C . HIS A 1 923 ? -18.988 4.765 -5.611 1.00 77.44 923 HIS A C 1
ATOM 7403 O O . HIS A 1 923 ? -19.629 5.818 -5.553 1.00 77.44 923 HIS A O 1
ATOM 7409 N N . LEU A 1 924 ? -18.452 4.195 -4.527 1.00 73.56 924 LEU A N 1
ATOM 7410 C CA . LEU A 1 924 ? -18.481 4.787 -3.190 1.00 73.56 924 LEU A CA 1
ATOM 7411 C C . LEU A 1 924 ? -17.353 5.814 -2.977 1.00 73.56 924 LEU A C 1
ATOM 7413 O O . LEU A 1 924 ? -17.423 6.603 -2.033 1.00 73.56 924 LEU A O 1
ATOM 7417 N N . PHE A 1 925 ? -16.354 5.842 -3.865 1.00 71.06 925 PHE A N 1
ATOM 7418 C CA . PHE A 1 925 ? -15.199 6.736 -3.795 1.00 71.06 925 PHE A CA 1
ATOM 7419 C C . PHE A 1 925 ? -15.507 8.157 -4.327 1.00 71.06 925 PHE A C 1
ATOM 7421 O O . PHE A 1 925 ? -16.421 8.311 -5.147 1.00 71.06 925 PHE A O 1
ATOM 7428 N N . PRO A 1 926 ? -14.780 9.222 -3.907 1.00 65.50 926 PRO A N 1
ATOM 7429 C CA . PRO A 1 926 ? -14.953 10.565 -4.459 1.00 65.50 926 PRO A CA 1
ATOM 7430 C C . PRO A 1 926 ? -14.877 10.582 -5.988 1.00 65.50 926 PRO A C 1
ATOM 7432 O O . PRO A 1 926 ? -14.025 9.934 -6.607 1.00 65.50 926 PRO A O 1
ATOM 7435 N N . ARG A 1 927 ? -15.791 11.336 -6.608 1.00 64.31 927 ARG A N 1
ATOM 7436 C CA . ARG A 1 927 ? -16.024 11.313 -8.062 1.00 64.31 927 ARG A CA 1
ATOM 7437 C C . ARG A 1 927 ? -14.786 11.689 -8.869 1.00 64.31 927 ARG A C 1
ATOM 7439 O O . ARG A 1 927 ? -14.642 11.219 -9.993 1.00 64.31 927 ARG A O 1
ATOM 7446 N N . GLU A 1 928 ? -13.919 12.520 -8.304 1.00 59.34 928 GLU A N 1
ATOM 7447 C CA . GLU A 1 928 ? -12.688 13.011 -8.921 1.00 59.34 928 GLU A CA 1
ATOM 7448 C C . GLU A 1 928 ? -11.649 11.898 -9.114 1.00 59.34 928 GLU A C 1
ATOM 7450 O O . GLU A 1 928 ? -10.802 11.999 -9.997 1.00 59.34 928 GLU A O 1
ATOM 7455 N N . TYR A 1 929 ? -11.739 10.820 -8.331 1.00 64.75 929 TYR A N 1
ATOM 7456 C CA . TYR A 1 929 ? -10.769 9.727 -8.332 1.00 64.75 929 TYR A CA 1
ATOM 7457 C C . TYR A 1 929 ? -11.359 8.366 -8.736 1.00 64.75 929 TYR A C 1
ATOM 7459 O O . TYR A 1 929 ? -10.607 7.431 -9.004 1.00 64.75 929 TYR A O 1
ATOM 7467 N N . ALA A 1 930 ? -12.686 8.239 -8.831 1.00 59.28 930 ALA A N 1
ATOM 7468 C CA . ALA A 1 930 ? -13.379 7.023 -9.273 1.00 59.28 930 ALA A CA 1
ATOM 7469 C C . ALA A 1 930 ? -13.340 6.779 -10.800 1.00 59.28 930 ALA A C 1
ATOM 7471 O O . ALA A 1 930 ? -14.209 6.096 -11.337 1.00 59.28 930 ALA A O 1
ATOM 7472 N N . TYR A 1 931 ? -12.388 7.381 -11.528 1.00 82.06 931 TYR A N 1
ATOM 7473 C CA . TYR A 1 931 ? -12.307 7.404 -13.001 1.00 82.06 931 TYR A CA 1
ATOM 7474 C C . TYR A 1 931 ? -13.685 7.505 -13.674 1.00 82.06 931 TYR A C 1
ATOM 7476 O O . TYR A 1 931 ? -14.336 8.535 -13.510 1.00 82.06 931 TYR A O 1
ATOM 7484 N N . SER A 1 932 ? -14.167 6.464 -14.371 1.00 82.12 932 SER A N 1
ATOM 7485 C CA . SER A 1 932 ? -15.507 6.408 -14.977 1.00 82.12 932 SER A CA 1
ATOM 7486 C C . SER A 1 932 ? -16.535 5.594 -14.177 1.00 82.12 932 SER A C 1
ATOM 7488 O O . SER A 1 932 ? -17.692 5.564 -14.580 1.00 82.12 932 SER A O 1
ATOM 7490 N N . ILE A 1 933 ? -16.160 4.958 -13.064 1.00 82.12 933 ILE A N 1
ATOM 7491 C CA . ILE A 1 933 ? -17.035 4.084 -12.264 1.00 82.12 933 ILE A CA 1
ATOM 7492 C C . ILE A 1 933 ? -18.007 4.938 -11.443 1.00 82.12 933 ILE A C 1
ATOM 7494 O O . ILE A 1 933 ? -17.607 5.820 -10.679 1.00 82.12 933 ILE A O 1
ATOM 7498 N N . ARG A 1 934 ? -19.307 4.724 -11.630 1.00 78.62 934 ARG A N 1
ATOM 7499 C CA . ARG A 1 934 ? -20.399 5.502 -11.025 1.00 78.62 934 ARG A CA 1
ATOM 7500 C C . ARG A 1 934 ? -21.497 4.638 -10.419 1.00 78.62 934 ARG A C 1
ATOM 7502 O O . ARG A 1 934 ? -22.317 5.180 -9.680 1.00 78.62 934 ARG A O 1
ATOM 7509 N N . ARG A 1 935 ? -21.537 3.339 -10.721 1.00 77.44 935 ARG A N 1
ATOM 7510 C CA . ARG A 1 935 ? -22.580 2.413 -10.258 1.00 77.44 935 ARG A CA 1
ATOM 7511 C C . ARG A 1 935 ? -21.999 1.110 -9.694 1.00 77.44 935 ARG A C 1
ATOM 7513 O O . ARG A 1 935 ? -20.915 0.707 -10.127 1.00 77.44 935 ARG A O 1
ATOM 7520 N N . PRO A 1 936 ? -22.706 0.431 -8.774 1.00 78.88 936 PRO A N 1
ATOM 7521 C CA . PRO A 1 936 ? -22.243 -0.833 -8.201 1.00 78.88 936 PRO A CA 1
ATOM 7522 C C . PRO A 1 936 ? -21.986 -1.920 -9.252 1.00 78.88 936 PRO A C 1
ATOM 7524 O O . PRO A 1 936 ? -21.032 -2.681 -9.109 1.00 78.88 936 PRO A O 1
ATOM 7527 N N . GLU A 1 937 ? -22.756 -1.981 -10.343 1.00 80.62 937 GLU A N 1
ATOM 7528 C CA . GLU A 1 937 ? -22.557 -2.969 -11.416 1.00 80.62 937 GLU A CA 1
ATOM 7529 C C . GLU A 1 937 ? -21.212 -2.787 -12.133 1.00 80.62 937 GLU A C 1
ATOM 7531 O O . GLU A 1 937 ? -20.550 -3.760 -12.493 1.00 80.62 937 GLU A O 1
ATOM 7536 N N . GLU A 1 938 ? -20.787 -1.537 -12.318 1.00 86.44 938 GLU A N 1
ATOM 7537 C CA . GLU A 1 938 ? -19.510 -1.195 -12.948 1.00 86.44 938 GLU A CA 1
ATOM 7538 C C . GLU A 1 938 ? -18.342 -1.563 -12.024 1.00 86.44 938 GLU A C 1
ATOM 7540 O O . GLU A 1 938 ? -17.337 -2.108 -12.485 1.00 86.44 938 GLU A O 1
ATOM 7545 N N . ALA A 1 939 ? -18.498 -1.340 -10.712 1.00 88.69 939 ALA A N 1
ATOM 7546 C CA . ALA A 1 939 ? -17.537 -1.789 -9.707 1.00 88.69 939 ALA A CA 1
ATOM 7547 C C . ALA A 1 939 ? -17.432 -3.326 -9.673 1.00 88.69 939 ALA A C 1
ATOM 7549 O O . ALA A 1 939 ? -16.323 -3.860 -9.648 1.00 88.69 939 ALA A O 1
ATOM 7550 N N . CYS A 1 940 ? -18.560 -4.041 -9.763 1.00 91.69 940 CYS A N 1
ATOM 7551 C CA . CYS A 1 940 ? -18.597 -5.505 -9.855 1.00 91.69 940 CYS A CA 1
ATOM 7552 C C . CYS A 1 940 ? -17.883 -6.019 -11.116 1.00 91.69 940 CYS A C 1
ATOM 7554 O O . CYS A 1 940 ? -17.097 -6.963 -11.041 1.00 91.69 940 CYS A O 1
ATOM 7556 N N . ALA A 1 941 ? -18.090 -5.376 -12.272 1.00 92.94 941 ALA A N 1
ATOM 7557 C CA . ALA A 1 941 ? -17.428 -5.753 -13.521 1.00 92.94 941 ALA A CA 1
ATOM 7558 C C . ALA A 1 941 ? -15.897 -5.618 -13.438 1.00 92.94 941 ALA A C 1
ATOM 7560 O O . ALA A 1 941 ? -15.171 -6.489 -13.931 1.00 92.94 941 ALA A O 1
ATOM 7561 N N . VAL A 1 942 ? -15.411 -4.549 -12.799 1.00 94.06 942 VAL A N 1
ATOM 7562 C CA . VAL A 1 942 ? -13.980 -4.322 -12.558 1.00 94.06 942 VAL A CA 1
ATOM 7563 C C . VAL A 1 942 ? -13.428 -5.310 -11.528 1.00 94.06 942 VAL A C 1
ATOM 7565 O O . VAL A 1 942 ? -12.401 -5.927 -11.791 1.00 94.06 942 VAL A O 1
ATOM 7568 N N . MET A 1 943 ? -14.133 -5.559 -10.422 1.00 95.00 943 MET A N 1
ATOM 7569 C CA . MET A 1 943 ? -13.741 -6.579 -9.438 1.00 95.00 943 MET A CA 1
ATOM 7570 C C . MET A 1 943 ? -13.629 -7.972 -10.074 1.00 95.00 943 MET A C 1
ATOM 7572 O O . MET A 1 943 ? -12.660 -8.692 -9.839 1.00 95.00 943 MET A O 1
ATOM 7576 N N . ALA A 1 944 ? -14.574 -8.341 -10.941 1.00 96.25 944 ALA A N 1
ATOM 7577 C CA . ALA A 1 944 ? -14.519 -9.599 -11.674 1.00 96.25 944 ALA A CA 1
ATOM 7578 C C . ALA A 1 944 ? -13.337 -9.663 -12.658 1.00 96.25 944 ALA A C 1
ATOM 7580 O O . ALA A 1 944 ? -12.786 -10.744 -12.873 1.00 96.25 944 ALA A O 1
ATOM 7581 N N . ARG A 1 945 ? -12.922 -8.528 -13.246 1.00 96.25 945 ARG A N 1
ATOM 7582 C CA . ARG A 1 945 ? -11.714 -8.454 -14.086 1.00 96.25 945 ARG A CA 1
ATOM 7583 C C . ARG A 1 945 ? -10.462 -8.731 -13.260 1.00 96.25 945 ARG A C 1
ATOM 7585 O O . ARG A 1 945 ? -9.645 -9.541 -13.690 1.00 96.25 945 ARG A O 1
ATOM 7592 N N . GLU A 1 946 ? -10.321 -8.094 -12.098 1.00 95.62 946 GLU A N 1
ATOM 7593 C CA . GLU A 1 946 ? -9.163 -8.310 -11.219 1.00 95.62 946 GLU A CA 1
ATOM 7594 C C . GLU A 1 946 ? -9.099 -9.748 -10.706 1.00 95.62 946 GLU A C 1
ATOM 7596 O O . GLU A 1 946 ? -8.051 -10.397 -10.772 1.00 95.62 946 GLU A O 1
ATOM 7601 N N . PHE A 1 947 ? -10.246 -10.309 -10.319 1.00 96.62 947 PHE A N 1
ATOM 7602 C CA . PHE A 1 947 ? -10.361 -11.726 -9.992 1.00 96.62 947 PHE A CA 1
ATOM 7603 C C . PHE A 1 947 ? -9.924 -12.628 -11.156 1.00 96.62 947 PHE A C 1
ATOM 7605 O O . PHE A 1 947 ? -9.150 -13.563 -10.964 1.00 96.62 947 PHE A O 1
ATOM 7612 N N . ALA A 1 948 ? -10.393 -12.358 -12.378 1.00 96.75 948 ALA A N 1
ATOM 7613 C CA . ALA A 1 948 ? -10.019 -13.153 -13.541 1.00 96.75 948 ALA A CA 1
ATOM 7614 C C . ALA A 1 948 ? -8.513 -13.059 -13.828 1.00 96.75 948 ALA A C 1
ATOM 7616 O O . ALA A 1 948 ? -7.861 -14.078 -14.057 1.00 96.75 948 ALA A O 1
ATOM 7617 N N . LYS A 1 949 ? -7.938 -11.852 -13.780 1.00 95.19 949 LYS A N 1
ATOM 7618 C CA . LYS A 1 949 ? -6.501 -11.649 -13.984 1.00 95.19 949 LYS A CA 1
ATOM 7619 C C . LYS A 1 949 ? -5.688 -12.425 -12.950 1.00 95.19 949 LYS A C 1
ATOM 7621 O O . LYS A 1 949 ? -4.764 -13.138 -13.338 1.00 95.19 949 LYS A O 1
ATOM 7626 N N . THR A 1 950 ? -6.038 -12.322 -11.668 1.00 94.88 950 THR A N 1
ATOM 7627 C CA . THR A 1 950 ? -5.310 -12.973 -10.566 1.00 94.88 950 THR A CA 1
ATOM 7628 C C . THR A 1 950 ? -5.438 -14.493 -10.616 1.00 94.88 950 THR A C 1
ATOM 7630 O O . THR A 1 950 ? -4.416 -15.180 -10.650 1.00 94.88 950 THR A O 1
ATOM 7633 N N . LEU A 1 951 ? -6.655 -15.029 -10.754 1.00 94.75 951 LEU A N 1
ATOM 7634 C CA . LEU A 1 951 ? -6.890 -16.473 -10.842 1.00 94.75 951 LEU A CA 1
ATOM 7635 C C . LEU A 1 951 ? -6.156 -17.107 -12.035 1.00 94.75 951 LEU A C 1
ATOM 7637 O O . LEU A 1 951 ? -5.452 -18.103 -11.868 1.00 94.75 951 LEU A O 1
ATOM 7641 N N . LEU A 1 952 ? -6.306 -16.540 -13.239 1.00 94.50 952 LEU A N 1
ATOM 7642 C CA . LEU A 1 952 ? -5.726 -17.114 -14.460 1.00 94.50 952 LEU A CA 1
ATOM 7643 C C . LEU A 1 952 ? -4.229 -16.788 -14.612 1.00 94.50 952 LEU A C 1
ATOM 7645 O O . LEU A 1 952 ? -3.526 -17.474 -15.351 1.00 94.50 952 LEU A O 1
ATOM 7649 N N . GLY A 1 953 ? -3.734 -15.766 -13.909 1.00 91.06 953 GLY A N 1
ATOM 7650 C CA . GLY A 1 953 ? -2.323 -15.385 -13.861 1.00 91.06 953 GLY A CA 1
ATOM 7651 C C . GLY A 1 953 ? -1.498 -16.117 -12.800 1.00 91.06 953 GLY A C 1
ATOM 7652 O O . GLY A 1 953 ? -0.275 -16.033 -12.843 1.00 91.06 953 GLY A O 1
ATOM 7653 N N . GLY A 1 954 ? -2.131 -16.843 -11.871 1.00 88.19 954 GLY A N 1
ATOM 7654 C CA . GLY A 1 954 ? -1.433 -17.516 -10.770 1.00 88.19 954 GLY A CA 1
ATOM 7655 C C . GLY A 1 954 ? -1.042 -16.582 -9.623 1.00 88.19 954 GLY A C 1
ATOM 7656 O O . GLY A 1 954 ? 0.033 -16.734 -9.048 1.00 88.19 954 GLY A O 1
ATOM 7657 N N . ALA A 1 955 ? -1.903 -15.613 -9.316 1.00 93.25 955 ALA A N 1
ATOM 7658 C CA . ALA A 1 955 ? -1.770 -14.661 -8.219 1.00 93.25 955 ALA A CA 1
ATOM 7659 C C . ALA A 1 955 ? -2.980 -14.740 -7.270 1.00 93.25 955 ALA A C 1
ATOM 7661 O O . ALA A 1 955 ? -3.987 -15.384 -7.566 1.00 93.25 955 ALA A O 1
ATOM 7662 N N . MET A 1 956 ? -2.888 -14.053 -6.134 1.00 92.56 956 MET A N 1
ATOM 7663 C CA . MET A 1 956 ? -4.025 -13.739 -5.261 1.00 92.56 956 MET A CA 1
ATOM 7664 C C . MET A 1 956 ? -4.208 -12.225 -5.171 1.00 92.56 956 MET A C 1
ATOM 7666 O O . MET A 1 956 ? -3.411 -11.468 -5.721 1.00 92.56 956 MET A O 1
ATOM 7670 N N . MET A 1 957 ? -5.248 -11.783 -4.470 1.00 93.50 957 MET A N 1
ATOM 7671 C CA . MET A 1 957 ? -5.500 -10.368 -4.208 1.00 93.50 957 MET A CA 1
ATOM 7672 C C . MET A 1 957 ? -6.058 -10.153 -2.805 1.00 93.50 957 MET A C 1
ATOM 7674 O O . MET A 1 957 ? -6.670 -11.052 -2.221 1.00 93.50 957 MET A O 1
ATOM 7678 N N . TYR A 1 958 ? -5.872 -8.948 -2.279 1.00 93.31 958 TYR A N 1
ATOM 7679 C CA . TYR A 1 958 ? -6.618 -8.469 -1.126 1.00 93.31 958 TYR A CA 1
ATOM 7680 C C . TYR A 1 958 ? -7.269 -7.130 -1.414 1.00 93.31 958 TYR A C 1
ATOM 7682 O O . TYR A 1 958 ? -6.656 -6.247 -2.004 1.00 93.31 958 TYR A O 1
ATOM 7690 N N . LEU A 1 959 ? -8.495 -6.966 -0.932 1.00 92.19 959 LEU A N 1
ATOM 7691 C CA . LEU A 1 959 ? -9.191 -5.691 -0.981 1.00 92.19 959 LEU A CA 1
ATOM 7692 C C . LEU A 1 959 ? -8.551 -4.743 0.037 1.00 92.19 959 LEU A C 1
ATOM 7694 O O . LEU A 1 959 ? -8.500 -5.041 1.240 1.00 92.19 959 LEU A O 1
ATOM 7698 N N . HIS A 1 960 ? -8.019 -3.624 -0.445 1.00 89.88 960 HIS A N 1
ATOM 7699 C CA . HIS A 1 960 ? -7.445 -2.587 0.401 1.00 89.88 960 HIS A CA 1
ATOM 7700 C C . HIS A 1 960 ? -8.490 -1.504 0.666 1.00 89.88 960 HIS A C 1
ATOM 7702 O O . HIS A 1 960 ? -8.838 -0.719 -0.213 1.00 89.88 960 HIS A O 1
ATOM 7708 N N . GLU A 1 961 ? -8.995 -1.485 1.896 1.00 77.88 961 GLU A N 1
ATOM 7709 C CA . GLU A 1 961 ? -10.036 -0.566 2.347 1.00 77.88 961 GLU A CA 1
ATOM 7710 C C . GLU A 1 961 ? -9.417 0.679 3.001 1.00 77.88 961 GLU A C 1
ATOM 7712 O O . GLU A 1 961 ? -8.726 0.581 4.016 1.00 77.88 961 GLU A O 1
ATOM 7717 N N . PHE A 1 962 ? -9.688 1.843 2.416 1.00 75.19 962 PHE A N 1
ATOM 7718 C CA . PHE A 1 962 ? -9.219 3.165 2.859 1.00 75.19 962 PHE A CA 1
ATOM 7719 C C . PHE A 1 962 ? -10.369 4.055 3.357 1.00 75.19 962 PHE A C 1
ATOM 7721 O O . PHE A 1 962 ? -10.181 5.246 3.619 1.00 75.19 962 PHE A O 1
ATOM 7728 N N . GLY A 1 963 ? -11.582 3.518 3.426 1.00 64.50 963 GLY A N 1
ATOM 7729 C CA . GLY A 1 963 ? -12.742 4.214 3.935 1.00 64.50 963 GLY A CA 1
ATOM 7730 C C . GLY A 1 963 ? -12.613 4.605 5.398 1.00 64.50 963 GLY A C 1
ATOM 7731 O O . GLY A 1 963 ? -11.820 4.059 6.169 1.00 64.50 963 GLY A O 1
ATOM 7732 N N . SER A 1 964 ? -13.388 5.617 5.757 1.00 62.28 964 SER A N 1
ATOM 7733 C CA . SER A 1 964 ? -13.498 6.100 7.128 1.00 62.28 964 SER A CA 1
ATOM 7734 C C . SER A 1 964 ? -14.714 5.475 7.802 1.00 62.28 964 SER A C 1
ATOM 7736 O O . SER A 1 964 ? -15.444 4.691 7.192 1.00 62.28 964 SER A O 1
ATOM 7738 N N . ASP A 1 965 ? -14.996 5.898 9.037 1.00 53.94 965 ASP A N 1
ATOM 7739 C CA . ASP A 1 965 ? -16.297 5.635 9.657 1.00 53.94 965 ASP A CA 1
ATOM 7740 C C . ASP A 1 965 ? -17.445 5.969 8.704 1.00 53.94 965 ASP A C 1
ATOM 7742 O O . ASP A 1 965 ? -18.427 5.234 8.676 1.00 53.94 965 ASP A O 1
ATOM 7746 N N . GLN A 1 966 ? -17.279 7.002 7.859 1.00 49.97 966 GLN A N 1
ATOM 7747 C CA . GLN A 1 966 ? -18.364 7.528 7.050 1.00 49.97 966 GLN A CA 1
ATOM 7748 C C . GLN A 1 966 ? -18.806 6.652 5.886 1.00 49.97 966 GLN A C 1
ATOM 7750 O O . GLN A 1 966 ? -19.974 6.675 5.497 1.00 49.97 966 GLN A O 1
ATOM 7755 N N . ARG A 1 967 ? -17.856 5.969 5.252 1.00 57.97 967 ARG A N 1
ATOM 7756 C CA . ARG A 1 967 ? -18.114 5.194 4.042 1.00 57.97 967 ARG A CA 1
ATOM 7757 C C . ARG A 1 967 ? -16.892 4.364 3.693 1.00 57.97 967 ARG A C 1
ATOM 7759 O O . ARG A 1 967 ? -15.837 4.922 3.383 1.00 57.97 967 ARG A O 1
ATOM 7766 N N . ASN A 1 968 ? -17.071 3.051 3.676 1.00 73.06 968 ASN A N 1
ATOM 7767 C CA . ASN A 1 968 ? -16.072 2.115 3.183 1.00 73.06 968 ASN A CA 1
ATOM 7768 C C . ASN A 1 968 ? -16.227 1.888 1.682 1.00 73.06 968 ASN A C 1
ATOM 7770 O O . ASN A 1 968 ? -17.323 1.973 1.135 1.00 73.06 968 ASN A O 1
ATOM 7774 N N . TRP A 1 969 ? -15.114 1.672 0.995 1.00 79.25 969 TRP A N 1
ATOM 7775 C CA . TRP A 1 969 ? -15.028 1.569 -0.455 1.00 79.25 969 TRP A CA 1
ATOM 7776 C C . TRP A 1 969 ? -15.697 0.301 -0.981 1.00 79.25 969 TRP A C 1
ATOM 7778 O O . TRP A 1 969 ? -16.178 0.304 -2.113 1.00 79.25 969 TRP A O 1
ATOM 7788 N N . PHE A 1 970 ? -15.782 -0.752 -0.167 1.00 84.12 970 PHE A N 1
ATOM 7789 C CA . PHE A 1 970 ? -16.446 -2.011 -0.524 1.00 84.12 970 PHE A CA 1
ATOM 7790 C C . PHE A 1 970 ? -17.787 -2.236 0.190 1.00 84.12 970 PHE A C 1
ATOM 7792 O O . PHE A 1 970 ? -18.380 -3.303 0.039 1.00 84.12 970 PHE A O 1
ATOM 7799 N N . ASP A 1 971 ? -18.278 -1.247 0.942 1.00 80.12 971 ASP A N 1
ATOM 7800 C CA . ASP A 1 971 ? -19.538 -1.317 1.694 1.00 80.12 971 ASP A CA 1
ATOM 7801 C C . ASP A 1 971 ? -20.765 -1.085 0.795 1.00 80.12 971 ASP A C 1
ATOM 7803 O O . ASP A 1 971 ? -21.468 -0.078 0.870 1.00 80.12 971 ASP A O 1
ATOM 7807 N N . ASP A 1 972 ? -20.982 -2.018 -0.132 1.00 78.12 972 ASP A N 1
ATOM 7808 C CA . ASP A 1 972 ? -22.180 -2.104 -0.963 1.00 78.12 972 ASP A CA 1
ATOM 7809 C C . ASP A 1 972 ? -22.617 -3.568 -1.065 1.00 78.12 972 ASP A C 1
ATOM 7811 O O . ASP A 1 972 ? -21.816 -4.462 -1.355 1.00 78.12 972 ASP A O 1
ATOM 7815 N N . VAL A 1 973 ? -23.908 -3.827 -0.854 1.00 76.00 973 VAL A N 1
ATOM 7816 C CA . VAL A 1 973 ? -24.466 -5.185 -0.867 1.00 76.00 973 VAL A CA 1
ATOM 7817 C C . VAL A 1 973 ? -24.204 -5.922 -2.185 1.00 76.00 973 VAL A C 1
ATOM 7819 O O . VAL A 1 973 ? -23.972 -7.131 -2.167 1.00 76.00 973 VAL A O 1
ATOM 7822 N N . MET A 1 974 ? -24.199 -5.228 -3.328 1.00 78.31 974 MET A N 1
ATOM 7823 C CA . MET A 1 974 ? -23.913 -5.847 -4.623 1.00 78.31 974 MET A CA 1
ATOM 7824 C C . MET A 1 974 ? -22.443 -6.243 -4.731 1.00 78.31 974 MET A C 1
ATOM 7826 O O . MET A 1 974 ? -22.150 -7.338 -5.209 1.00 78.31 974 MET A O 1
ATOM 7830 N N . ILE A 1 975 ? -21.536 -5.401 -4.227 1.00 85.12 975 ILE A N 1
ATOM 7831 C CA . ILE A 1 975 ? -20.098 -5.687 -4.183 1.00 85.12 975 ILE A CA 1
ATOM 7832 C C . ILE A 1 975 ? -19.821 -6.903 -3.288 1.00 85.12 975 ILE A C 1
ATOM 7834 O O . ILE A 1 975 ? -19.110 -7.817 -3.700 1.00 85.12 975 ILE A O 1
ATOM 7838 N N . LEU A 1 976 ? -20.424 -6.967 -2.098 1.00 84.94 976 LEU A N 1
ATOM 7839 C CA . LEU A 1 976 ? -20.260 -8.092 -1.166 1.00 84.94 976 LEU A CA 1
ATOM 7840 C C . LEU A 1 976 ? -20.827 -9.405 -1.733 1.00 84.94 976 LEU A C 1
ATOM 7842 O O . LEU A 1 976 ? -20.215 -10.469 -1.609 1.00 84.94 976 LEU A O 1
ATOM 7846 N N . GLN A 1 977 ? -21.979 -9.346 -2.409 1.00 83.56 977 GLN A N 1
ATOM 7847 C CA . GLN A 1 977 ? -22.545 -10.501 -3.109 1.00 83.56 977 GLN A CA 1
ATOM 7848 C C . GLN A 1 977 ? -21.680 -10.951 -4.288 1.00 83.56 977 GLN A C 1
ATOM 7850 O O . GLN A 1 977 ? -21.591 -12.152 -4.551 1.00 83.56 977 GLN A O 1
ATOM 7855 N N . GLU A 1 978 ? -21.073 -10.012 -5.013 1.00 91.19 978 GLU A N 1
ATOM 7856 C CA . GLU A 1 978 ? -20.144 -10.306 -6.101 1.00 91.19 978 GLU A CA 1
ATOM 7857 C C . GLU A 1 978 ? -18.888 -11.000 -5.569 1.00 91.19 978 GLU A C 1
ATOM 7859 O O . GLU A 1 978 ? -18.557 -12.104 -6.002 1.00 91.19 978 GLU A O 1
ATOM 7864 N N . LEU A 1 979 ? -18.275 -10.443 -4.524 1.00 94.38 979 LEU A N 1
ATOM 7865 C CA . LEU A 1 979 ? -17.147 -11.044 -3.817 1.00 94.38 979 LEU A CA 1
ATOM 7866 C C . LEU A 1 979 ? -17.436 -12.500 -3.408 1.00 94.38 979 LEU A C 1
ATOM 7868 O O . LEU A 1 979 ? -16.632 -13.394 -3.682 1.00 94.38 979 LEU A O 1
ATOM 7872 N N . ALA A 1 980 ? -18.625 -12.768 -2.857 1.00 93.69 980 ALA A N 1
ATOM 7873 C CA . ALA A 1 980 ? -19.046 -14.114 -2.470 1.00 93.69 980 ALA A CA 1
ATOM 7874 C C . ALA A 1 980 ? -19.163 -15.104 -3.638 1.00 93.69 980 ALA A C 1
ATOM 7876 O O . ALA A 1 980 ? -18.928 -16.307 -3.467 1.00 93.69 980 ALA A O 1
ATOM 7877 N N . LYS A 1 981 ? -19.540 -14.633 -4.831 1.00 95.31 981 LYS A N 1
ATOM 7878 C CA . LYS A 1 981 ? -19.578 -15.464 -6.044 1.00 95.31 981 LYS A CA 1
ATOM 7879 C C . LYS A 1 981 ? -18.162 -15.773 -6.517 1.00 95.31 981 LYS A C 1
ATOM 7881 O O . LYS A 1 981 ? -17.849 -16.940 -6.752 1.00 95.31 981 LYS A O 1
ATOM 7886 N N . LEU A 1 982 ? -17.305 -14.756 -6.604 1.00 96.44 982 LEU A N 1
ATOM 7887 C CA . LEU A 1 982 ? -15.927 -14.891 -7.079 1.00 96.44 982 LEU A CA 1
ATOM 7888 C C . LEU A 1 982 ? -15.099 -15.808 -6.163 1.00 96.44 982 LEU A C 1
ATOM 7890 O O . LEU A 1 982 ? -14.405 -16.697 -6.655 1.00 96.44 982 LEU A O 1
ATOM 7894 N N . GLN A 1 983 ? -15.260 -15.700 -4.838 1.00 95.25 983 GLN A N 1
ATOM 7895 C CA . GLN A 1 983 ? -14.631 -16.606 -3.866 1.00 95.25 983 GLN A CA 1
ATOM 7896 C C . GLN A 1 983 ? -14.976 -18.082 -4.121 1.00 95.25 983 GLN A C 1
ATOM 7898 O O . GLN A 1 983 ? -14.096 -18.945 -4.117 1.00 95.25 983 GLN A O 1
ATOM 7903 N N . LYS A 1 984 ? -16.251 -18.386 -4.402 1.00 95.06 984 LYS A N 1
ATOM 7904 C CA . LYS A 1 984 ? -16.701 -19.753 -4.716 1.00 95.06 984 LYS A CA 1
ATOM 7905 C C . LYS A 1 984 ? -16.119 -20.262 -6.033 1.00 95.06 984 LYS A C 1
ATOM 7907 O O . LYS A 1 984 ? -15.732 -21.427 -6.106 1.00 95.06 984 LYS A O 1
ATOM 7912 N N . ILE A 1 985 ? -16.049 -19.406 -7.057 1.00 95.62 985 ILE A N 1
ATOM 7913 C CA . ILE A 1 985 ? -15.456 -19.759 -8.356 1.00 95.62 985 ILE A CA 1
ATOM 7914 C C . ILE A 1 985 ? -13.968 -20.075 -8.185 1.00 95.62 985 ILE A C 1
ATOM 7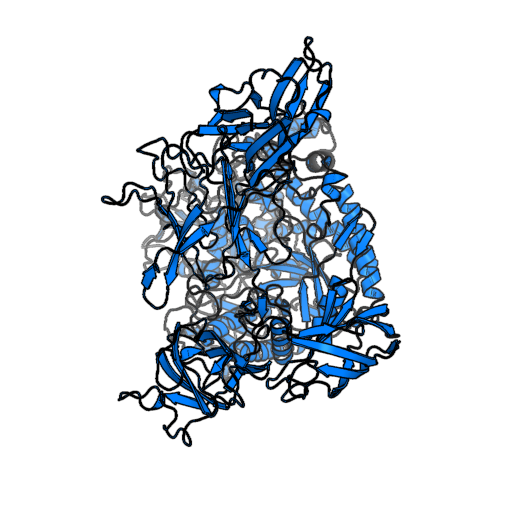916 O O . ILE A 1 985 ? -13.516 -21.112 -8.668 1.00 95.62 985 ILE A O 1
ATOM 7920 N N . GLY A 1 986 ? -13.223 -19.227 -7.471 1.00 95.25 986 GLY A N 1
ATOM 7921 C CA . GLY A 1 986 ? -11.792 -19.422 -7.243 1.00 95.25 986 GLY A CA 1
ATOM 7922 C C . GLY A 1 986 ? -11.491 -20.679 -6.427 1.00 95.25 986 GLY A C 1
ATOM 7923 O O . GLY A 1 986 ? -10.660 -21.484 -6.845 1.00 95.25 986 GLY A O 1
ATOM 7924 N N . GLN A 1 987 ? -12.223 -20.921 -5.329 1.00 94.75 987 GLN A N 1
ATOM 7925 C CA . GLN A 1 987 ? -12.053 -22.143 -4.531 1.00 94.75 987 GLN A CA 1
ATOM 7926 C C . GLN A 1 987 ? -12.333 -23.400 -5.363 1.00 94.75 987 GLN A C 1
ATOM 7928 O O . GLN A 1 987 ? -11.545 -24.343 -5.330 1.00 94.75 987 GLN A O 1
ATOM 7933 N N . TYR A 1 988 ? -13.412 -23.401 -6.153 1.00 95.00 988 TYR A N 1
ATOM 7934 C CA . TYR A 1 988 ? -13.716 -24.525 -7.037 1.00 95.00 988 TYR A CA 1
ATOM 7935 C C . TYR A 1 988 ? -12.585 -24.764 -8.048 1.00 95.00 988 TYR A C 1
ATOM 7937 O O . TYR A 1 988 ? -12.176 -25.912 -8.244 1.00 95.00 988 TYR A O 1
ATOM 7945 N N . ALA A 1 989 ? -12.081 -23.697 -8.678 1.00 94.56 989 ALA A N 1
ATOM 7946 C CA . ALA A 1 989 ? -11.064 -23.779 -9.720 1.00 94.56 989 ALA A CA 1
ATOM 7947 C C . ALA A 1 989 ? -9.774 -24.438 -9.210 1.00 94.56 989 ALA A C 1
ATOM 7949 O O . ALA A 1 989 ? -9.268 -25.364 -9.841 1.00 94.56 989 ALA A O 1
ATOM 7950 N N . ILE A 1 990 ? -9.274 -24.026 -8.038 1.00 92.50 990 ILE A N 1
ATOM 7951 C CA . ILE A 1 990 ? -8.007 -24.548 -7.494 1.00 92.50 990 ILE A CA 1
ATOM 7952 C C . ILE A 1 990 ? -8.102 -26.003 -6.997 1.00 92.50 990 ILE A C 1
ATOM 7954 O O . ILE A 1 990 ? -7.084 -26.691 -6.863 1.00 92.50 990 ILE A O 1
ATOM 7958 N N . GLU A 1 991 ? -9.316 -26.473 -6.701 1.00 92.44 991 GLU A N 1
ATOM 7959 C CA . GLU A 1 991 ? -9.591 -27.833 -6.230 1.00 92.44 991 GLU A CA 1
ATOM 7960 C C . GLU A 1 991 ? -9.818 -28.823 -7.376 1.00 92.44 991 GLU A C 1
ATOM 7962 O O . GLU A 1 991 ? -9.439 -29.988 -7.255 1.00 92.44 991 GLU A O 1
ATOM 7967 N N . ASN A 1 992 ? -10.445 -28.378 -8.469 1.00 92.44 992 ASN A N 1
ATOM 7968 C CA . ASN A 1 992 ? -11.045 -29.284 -9.452 1.00 92.44 992 ASN A CA 1
ATOM 7969 C C . ASN A 1 992 ? -10.484 -29.147 -10.873 1.00 92.44 992 ASN A C 1
ATOM 7971 O O . ASN A 1 992 ? -10.710 -30.040 -11.695 1.00 92.44 992 ASN A O 1
ATOM 7975 N N . ASP A 1 993 ? -9.787 -28.054 -11.186 1.00 93.25 993 ASP A N 1
ATOM 7976 C CA . ASP A 1 993 ? -9.452 -27.690 -12.562 1.00 93.25 993 ASP A CA 1
ATOM 7977 C C . ASP A 1 993 ? -7.951 -27.406 -12.752 1.00 93.25 993 ASP A C 1
ATOM 7979 O O . ASP A 1 993 ? -7.204 -27.200 -11.794 1.00 93.25 993 ASP A O 1
ATOM 7983 N N . SER A 1 994 ? -7.489 -27.425 -14.009 1.00 92.69 994 SER A N 1
ATOM 7984 C CA . SER A 1 994 ? -6.106 -27.077 -14.352 1.00 92.69 994 SER A CA 1
ATOM 7985 C C . SER A 1 994 ? -5.975 -25.586 -14.650 1.00 92.69 994 SER A C 1
ATOM 7987 O O . SER A 1 994 ? -6.534 -25.077 -15.620 1.00 92.69 994 SER A O 1
ATOM 7989 N N . LEU A 1 995 ? -5.168 -24.897 -13.847 1.00 92.69 995 LEU A N 1
ATOM 7990 C CA . LEU A 1 995 ? -4.784 -23.497 -14.027 1.00 92.69 995 LEU A CA 1
ATOM 7991 C C . LEU A 1 995 ? -3.417 -23.342 -14.716 1.00 92.69 995 LEU A C 1
ATOM 7993 O O . LEU A 1 995 ? -2.812 -22.276 -14.652 1.00 92.69 995 LEU A O 1
ATOM 7997 N N . ALA A 1 996 ? -2.901 -24.390 -15.367 1.00 92.69 996 ALA A N 1
ATOM 7998 C CA . ALA A 1 996 ? -1.616 -24.324 -16.062 1.00 92.69 996 ALA A CA 1
ATOM 7999 C C . ALA A 1 996 ? -1.614 -23.236 -17.167 1.00 92.69 996 ALA A C 1
ATOM 8001 O O . ALA A 1 996 ? -2.602 -23.120 -17.902 1.00 92.69 996 ALA A O 1
ATOM 8002 N N . PRO A 1 997 ? -0.529 -22.448 -17.318 1.00 92.69 997 PRO A N 1
ATOM 8003 C CA . PRO A 1 997 ? -0.448 -21.393 -18.331 1.00 92.69 997 PRO A CA 1
ATOM 8004 C C . PRO A 1 997 ? -0.420 -21.963 -19.756 1.00 92.69 997 PRO A C 1
ATOM 8006 O O . PRO A 1 997 ? 0.146 -23.029 -20.003 1.00 92.69 997 PRO A O 1
ATOM 8009 N N . VAL A 1 998 ? -1.006 -21.220 -20.702 1.00 95.00 998 VAL A N 1
ATOM 8010 C CA . VAL A 1 998 ? -1.079 -21.576 -22.138 1.00 95.00 998 VAL A CA 1
ATOM 8011 C C . VAL A 1 998 ? -0.590 -20.453 -23.063 1.00 95.00 998 VAL A C 1
ATOM 8013 O O . VAL A 1 998 ? -0.867 -20.464 -24.260 1.00 95.00 998 VAL A O 1
ATOM 8016 N N . SER A 1 999 ? 0.104 -19.459 -22.507 1.00 95.88 999 SER A N 1
ATOM 8017 C CA . SER A 1 999 ? 0.571 -18.275 -23.229 1.00 95.88 999 SER A CA 1
ATOM 8018 C C . SER A 1 999 ? 1.612 -18.606 -24.298 1.00 95.88 999 SER A C 1
ATOM 8020 O O . SER A 1 999 ? 2.500 -19.428 -24.093 1.00 95.88 999 SER A O 1
ATOM 8022 N N . GLU A 1 1000 ? 1.536 -17.905 -25.430 1.00 97.94 1000 GLU A N 1
ATOM 8023 C CA . GLU A 1 1000 ? 2.481 -18.042 -26.553 1.00 97.94 1000 GLU A CA 1
ATOM 8024 C C . GLU A 1 1000 ? 3.287 -16.754 -26.808 1.00 97.94 1000 GLU A C 1
ATOM 8026 O O . GLU A 1 1000 ? 4.095 -16.698 -27.742 1.00 97.94 1000 GLU A O 1
ATOM 8031 N N . ILE A 1 1001 ? 3.078 -15.742 -25.957 1.00 98.50 1001 ILE A N 1
ATOM 8032 C CA . ILE A 1 1001 ? 3.746 -14.439 -25.967 1.00 98.50 1001 ILE A CA 1
ATOM 8033 C C . ILE A 1 1001 ? 4.486 -14.238 -24.641 1.00 98.50 1001 ILE A C 1
ATOM 8035 O O . ILE A 1 1001 ? 3.900 -14.444 -23.575 1.00 98.50 1001 ILE A O 1
ATOM 8039 N N . ALA A 1 1002 ? 5.729 -13.763 -24.713 1.00 97.94 1002 ALA A N 1
ATOM 8040 C CA . ALA A 1 1002 ? 6.476 -13.270 -23.559 1.00 97.94 1002 ALA A CA 1
ATOM 8041 C C . ALA A 1 1002 ? 6.809 -11.779 -23.706 1.00 97.94 1002 ALA A C 1
ATOM 8043 O O . ALA A 1 1002 ? 7.281 -11.339 -24.755 1.00 97.94 1002 ALA A O 1
ATOM 8044 N N . VAL A 1 1003 ? 6.596 -11.008 -22.642 1.00 97.50 1003 VAL A N 1
ATOM 8045 C CA . VAL A 1 1003 ? 6.941 -9.583 -22.545 1.00 97.50 1003 VAL A CA 1
ATOM 8046 C C . VAL A 1 1003 ? 8.107 -9.417 -21.577 1.00 97.50 1003 VAL A C 1
ATOM 8048 O O . VAL A 1 1003 ? 8.033 -9.847 -20.429 1.00 97.50 1003 VAL A O 1
ATOM 8051 N N . ILE A 1 1004 ? 9.208 -8.845 -22.053 1.00 96.00 1004 ILE A N 1
ATOM 8052 C CA . ILE A 1 1004 ? 10.483 -8.787 -21.345 1.00 96.00 1004 ILE A CA 1
ATOM 8053 C C . ILE A 1 1004 ? 10.797 -7.324 -21.037 1.00 96.00 1004 ILE A C 1
ATOM 8055 O O . ILE A 1 1004 ? 10.849 -6.489 -21.943 1.00 96.00 1004 ILE A O 1
ATOM 8059 N N . ALA A 1 1005 ? 11.034 -7.029 -19.763 1.00 92.62 1005 ALA A N 1
ATOM 8060 C CA . ALA A 1 1005 ? 11.483 -5.727 -19.279 1.00 92.62 1005 ALA A CA 1
ATOM 8061 C C . ALA A 1 1005 ? 12.846 -5.846 -18.583 1.00 92.62 1005 ALA A C 1
ATOM 8063 O O . ALA A 1 1005 ? 13.284 -6.938 -18.232 1.00 92.62 1005 ALA A O 1
ATOM 8064 N N . SER A 1 1006 ? 13.530 -4.726 -18.386 1.00 89.12 1006 SER A N 1
ATOM 8065 C CA . SER A 1 1006 ? 14.753 -4.644 -17.590 1.00 89.12 1006 SER A CA 1
ATOM 8066 C C . SER A 1 1006 ? 14.574 -3.605 -16.492 1.00 89.12 1006 SER A C 1
ATOM 8068 O O . SER A 1 1006 ? 14.261 -2.450 -16.769 1.00 89.12 1006 SER A O 1
ATOM 8070 N N . GLU A 1 1007 ? 14.789 -4.015 -15.251 1.00 87.44 1007 GLU A N 1
ATOM 8071 C CA . GLU A 1 1007 ? 14.913 -3.143 -14.087 1.00 87.44 1007 GLU A CA 1
ATOM 8072 C C . GLU A 1 1007 ? 16.308 -2.503 -14.025 1.00 87.44 1007 GLU A C 1
ATOM 8074 O O . GLU A 1 1007 ? 16.446 -1.315 -13.746 1.00 87.44 1007 GLU A O 1
ATOM 8079 N N . LYS A 1 1008 ? 17.355 -3.248 -14.399 1.00 87.69 1008 LYS A N 1
ATOM 8080 C CA . LYS A 1 1008 ? 18.750 -2.785 -14.329 1.00 87.69 1008 LYS A CA 1
ATOM 8081 C C . LYS A 1 1008 ? 19.030 -1.571 -15.204 1.00 87.69 1008 LYS A C 1
ATOM 8083 O O . LYS A 1 1008 ? 19.913 -0.781 -14.884 1.00 87.69 1008 LYS A O 1
ATOM 8088 N N . VAL A 1 1009 ? 18.274 -1.390 -16.290 1.00 87.12 1009 VAL A N 1
ATOM 8089 C CA . VAL A 1 1009 ? 18.437 -0.247 -17.201 1.00 87.12 1009 VAL A CA 1
ATOM 8090 C C . VAL A 1 1009 ? 18.365 1.098 -16.473 1.00 87.12 1009 VAL A C 1
ATOM 8092 O O . VAL A 1 1009 ? 19.044 2.041 -16.872 1.00 87.12 1009 VAL A O 1
ATOM 8095 N N . PHE A 1 1010 ? 17.610 1.177 -15.374 1.00 86.81 1010 PHE A N 1
ATOM 8096 C CA . PHE A 1 1010 ? 17.470 2.396 -14.587 1.00 86.81 1010 PHE A CA 1
ATOM 8097 C C . PHE A 1 1010 ? 18.766 2.818 -13.881 1.00 86.81 1010 PHE A C 1
ATOM 8099 O O . PHE A 1 1010 ? 18.942 4.007 -13.639 1.00 86.81 1010 PHE A O 1
ATOM 8106 N N . HIS A 1 1011 ? 19.715 1.902 -13.645 1.00 88.06 1011 HIS A N 1
ATOM 8107 C CA . HIS A 1 1011 ? 21.063 2.269 -13.198 1.00 88.06 1011 HIS A CA 1
ATOM 8108 C C . HIS A 1 1011 ? 21.867 2.991 -14.280 1.00 88.06 1011 HIS A C 1
ATOM 8110 O O . HIS A 1 1011 ? 22.777 3.744 -13.959 1.00 88.06 1011 HIS A O 1
ATOM 8116 N N . TYR A 1 1012 ? 21.541 2.780 -15.557 1.00 88.19 1012 TYR A N 1
ATOM 8117 C CA . TYR A 1 1012 ? 22.265 3.322 -16.712 1.00 88.19 1012 TYR A CA 1
ATOM 8118 C C . TYR A 1 1012 ? 21.551 4.511 -17.359 1.00 88.19 1012 TYR A C 1
ATOM 8120 O O . TYR A 1 1012 ? 21.982 5.008 -18.401 1.00 88.19 1012 TYR A O 1
ATOM 8128 N N . MET A 1 1013 ? 20.464 4.984 -16.756 1.00 85.62 1013 MET A N 1
ATOM 8129 C CA . MET A 1 1013 ? 19.713 6.148 -17.205 1.00 85.62 1013 MET A CA 1
ATOM 8130 C C . MET A 1 1013 ? 19.841 7.280 -16.188 1.00 85.62 1013 MET A C 1
ATOM 8132 O O . MET A 1 1013 ? 20.125 7.067 -15.010 1.00 85.62 1013 MET A O 1
ATOM 8136 N N . ARG A 1 1014 ? 19.661 8.513 -16.656 1.00 84.62 1014 ARG A N 1
ATOM 8137 C CA . ARG A 1 1014 ? 19.562 9.682 -15.782 1.00 84.62 1014 ARG A CA 1
ATOM 8138 C C . ARG A 1 1014 ? 18.290 9.631 -14.934 1.00 84.62 1014 ARG A C 1
ATOM 8140 O O . ARG A 1 1014 ? 17.304 9.009 -15.328 1.00 84.62 1014 ARG A O 1
ATOM 8147 N N . GLN A 1 1015 ? 18.286 10.352 -13.818 1.00 81.31 1015 GLN A N 1
ATOM 8148 C CA . GLN A 1 1015 ? 17.095 10.504 -12.986 1.00 81.31 1015 GLN A CA 1
ATOM 8149 C C . GLN A 1 1015 ? 16.280 11.726 -13.424 1.00 81.31 1015 GLN A C 1
ATOM 8151 O O . GLN A 1 1015 ? 16.833 12.799 -13.669 1.00 81.31 1015 GLN A O 1
ATOM 8156 N N . GLU A 1 1016 ? 14.959 11.579 -13.485 1.00 72.62 1016 GLU A N 1
ATOM 8157 C CA . GLU A 1 1016 ? 14.034 12.644 -13.878 1.00 72.62 1016 GLU A CA 1
ATOM 8158 C C . GLU A 1 1016 ? 12.966 12.905 -12.823 1.00 72.62 1016 GLU A C 1
ATOM 8160 O O . GLU A 1 1016 ? 12.705 12.089 -11.939 1.00 72.62 1016 GLU A O 1
ATOM 8165 N N . LYS A 1 1017 ? 12.352 14.085 -12.922 1.00 71.12 1017 LYS A N 1
ATOM 8166 C CA . LYS A 1 1017 ? 11.207 14.457 -12.094 1.00 71.12 1017 LYS A CA 1
ATOM 8167 C C . LYS A 1 1017 ? 9.966 13.658 -12.496 1.00 71.12 1017 LYS A C 1
ATOM 8169 O O . LYS A 1 1017 ? 9.678 13.489 -13.682 1.00 71.12 1017 LYS A O 1
ATOM 8174 N N . ARG A 1 1018 ? 9.165 13.284 -11.495 1.00 63.06 1018 ARG A N 1
ATOM 8175 C CA . ARG A 1 1018 ? 7.837 12.683 -11.678 1.00 63.06 1018 ARG A CA 1
ATOM 8176 C C . ARG A 1 1018 ? 6.946 13.545 -12.591 1.00 63.06 1018 ARG A C 1
ATOM 8178 O O . ARG A 1 1018 ? 6.801 14.745 -12.364 1.00 63.06 1018 ARG A O 1
ATOM 8185 N N . TYR A 1 1019 ? 6.304 12.921 -13.582 1.00 56.75 1019 TYR A N 1
ATOM 8186 C CA . TYR A 1 1019 ? 5.370 13.546 -14.540 1.00 56.75 1019 TYR A CA 1
ATOM 8187 C C . TYR A 1 1019 ? 5.965 14.539 -15.561 1.00 56.75 1019 TYR A C 1
ATOM 8189 O O . TYR A 1 1019 ? 5.215 15.314 -16.155 1.00 56.75 1019 TYR A O 1
ATOM 8197 N N . VAL A 1 1020 ? 7.277 14.534 -15.820 1.00 57.06 1020 VAL A N 1
ATOM 8198 C CA . VAL A 1 1020 ? 7.855 15.341 -16.916 1.00 57.06 1020 VAL A CA 1
ATOM 8199 C C . VAL A 1 1020 ? 7.827 14.567 -18.235 1.00 57.06 1020 VAL A C 1
ATOM 8201 O O . VAL A 1 1020 ? 8.266 13.425 -18.283 1.00 57.06 1020 VAL A O 1
ATOM 8204 N N . PHE A 1 1021 ? 7.360 15.195 -19.318 1.00 56.34 1021 PHE A N 1
ATOM 8205 C CA . PHE A 1 1021 ? 7.215 14.605 -20.662 1.00 56.34 1021 PHE A CA 1
ATOM 8206 C C . PHE A 1 1021 ? 8.535 14.446 -21.451 1.00 56.34 1021 PHE A C 1
ATOM 8208 O O . PHE A 1 1021 ? 8.515 14.286 -22.665 1.00 56.34 1021 PHE A O 1
ATOM 8215 N N . THR A 1 1022 ? 9.703 14.495 -20.805 1.00 56.78 1022 THR A N 1
ATOM 8216 C CA . THR A 1 1022 ? 11.007 14.387 -21.486 1.00 56.78 1022 THR A CA 1
ATOM 8217 C C . THR A 1 1022 ? 11.667 13.042 -21.216 1.00 56.78 1022 THR A C 1
ATOM 8219 O O . THR A 1 1022 ? 11.807 12.652 -20.062 1.00 56.78 1022 THR A O 1
ATOM 8222 N N . ASP A 1 1023 ? 12.120 12.372 -22.272 1.00 62.91 1023 ASP A N 1
ATOM 8223 C CA . ASP A 1 1023 ? 12.873 11.116 -22.262 1.00 62.91 1023 ASP A CA 1
ATOM 8224 C C . ASP A 1 1023 ? 12.140 9.944 -21.570 1.00 62.91 1023 ASP A C 1
ATOM 8226 O O . ASP A 1 1023 ? 12.752 8.997 -21.079 1.00 62.91 1023 ASP A O 1
ATOM 8230 N N . GLN A 1 1024 ? 10.796 9.953 -21.612 1.00 69.44 1024 GLN A N 1
ATOM 8231 C CA . GLN A 1 1024 ? 9.915 8.935 -21.011 1.00 69.44 1024 GLN A CA 1
ATOM 8232 C C . GLN A 1 1024 ? 9.954 7.556 -21.697 1.00 69.44 1024 GLN A C 1
ATOM 8234 O O . GLN A 1 1024 ? 9.075 6.731 -21.478 1.00 69.44 1024 GLN A O 1
ATOM 8239 N N . VAL A 1 1025 ? 10.925 7.255 -22.556 1.00 75.50 1025 VAL A N 1
ATOM 8240 C CA . VAL A 1 1025 ? 10.889 6.032 -23.376 1.00 75.50 1025 VAL A CA 1
ATOM 8241 C C . VAL A 1 1025 ? 10.897 4.743 -22.540 1.00 75.50 1025 VAL A C 1
ATOM 8243 O O . VAL A 1 1025 ? 10.255 3.770 -22.923 1.00 75.50 1025 VAL A O 1
ATOM 8246 N N . GLY A 1 1026 ? 11.542 4.741 -21.365 1.00 75.38 1026 GLY A N 1
ATOM 8247 C CA . GLY A 1 1026 ? 11.463 3.634 -20.398 1.00 75.38 1026 GLY A CA 1
ATOM 8248 C C . GLY A 1 1026 ? 10.050 3.460 -19.827 1.00 75.38 1026 GLY A C 1
ATOM 8249 O O . GLY A 1 1026 ? 9.442 2.402 -19.978 1.00 75.38 1026 GLY A O 1
ATOM 8250 N N . THR A 1 1027 ? 9.496 4.534 -19.265 1.00 74.81 1027 THR A N 1
ATOM 8251 C CA . THR A 1 1027 ? 8.116 4.640 -18.763 1.00 74.81 1027 THR A CA 1
ATOM 8252 C C . THR A 1 1027 ? 7.065 4.244 -19.810 1.00 74.81 1027 THR A C 1
ATOM 8254 O O . THR A 1 1027 ? 6.209 3.389 -19.581 1.00 74.81 1027 THR A O 1
ATOM 8257 N N . ARG A 1 1028 ? 7.134 4.829 -21.010 1.00 80.75 1028 ARG A N 1
ATOM 8258 C CA . ARG A 1 1028 ? 6.223 4.531 -22.124 1.00 80.75 1028 ARG A CA 1
ATOM 8259 C C . ARG A 1 1028 ? 6.382 3.081 -22.592 1.00 80.75 1028 ARG A C 1
ATOM 8261 O O . ARG A 1 1028 ? 5.406 2.493 -23.054 1.00 80.75 1028 ARG A O 1
ATOM 8268 N N . GLY A 1 1029 ? 7.574 2.501 -22.427 1.00 85.25 1029 GLY A N 1
ATOM 8269 C CA . GLY A 1 1029 ? 7.835 1.075 -22.595 1.00 85.25 1029 GLY A CA 1
ATOM 8270 C C . GLY A 1 1029 ? 6.973 0.229 -21.657 1.00 85.25 1029 GLY A C 1
ATOM 8271 O O . GLY A 1 1029 ? 6.274 -0.662 -22.129 1.00 85.25 1029 GLY A O 1
ATOM 8272 N N . PHE A 1 1030 ? 6.908 0.555 -20.362 1.00 84.31 1030 PHE A N 1
ATOM 8273 C CA . PHE A 1 1030 ? 5.989 -0.119 -19.434 1.00 84.31 1030 PHE A CA 1
ATOM 8274 C C . PHE A 1 1030 ? 4.514 0.096 -19.809 1.00 84.31 1030 PHE A C 1
ATOM 8276 O O . PHE A 1 1030 ? 3.738 -0.856 -19.779 1.00 84.31 1030 PHE A O 1
ATOM 8283 N N . PHE A 1 1031 ? 4.093 1.278 -20.272 1.00 85.94 1031 PHE A N 1
ATOM 8284 C CA . PHE A 1 1031 ? 2.686 1.467 -20.689 1.00 85.94 1031 PHE A CA 1
ATOM 8285 C C . PHE A 1 1031 ? 2.309 0.777 -21.989 1.00 85.94 1031 PHE A C 1
ATOM 8287 O O . PHE A 1 1031 ? 1.121 0.549 -22.225 1.00 85.94 1031 PHE A O 1
ATOM 8294 N N . GLN A 1 1032 ? 3.280 0.357 -22.803 1.00 91.81 1032 GLN A N 1
ATOM 8295 C CA . GLN A 1 1032 ? 3.007 -0.503 -23.951 1.00 91.81 1032 GLN A CA 1
ATOM 8296 C C . GLN A 1 1032 ? 2.262 -1.783 -23.541 1.00 91.81 1032 GLN A C 1
ATOM 8298 O O . GLN A 1 1032 ? 1.493 -2.317 -24.346 1.00 91.81 1032 GLN A O 1
ATOM 8303 N N . ARG A 1 1033 ? 2.408 -2.230 -22.282 1.00 92.94 1033 ARG A N 1
ATOM 8304 C CA . ARG A 1 1033 ? 1.650 -3.342 -21.685 1.00 92.94 1033 ARG A CA 1
ATOM 8305 C C . ARG A 1 1033 ? 0.138 -3.168 -21.823 1.00 92.94 1033 ARG A C 1
ATOM 8307 O O . ARG A 1 1033 ? -0.563 -4.154 -22.017 1.00 92.94 1033 ARG A O 1
ATOM 8314 N N . ALA A 1 1034 ? -0.376 -1.936 -21.824 1.00 92.00 1034 ALA A N 1
ATOM 8315 C CA . ALA A 1 1034 ? -1.794 -1.674 -22.069 1.00 92.00 1034 ALA A CA 1
ATOM 8316 C C . ALA A 1 1034 ? -2.223 -2.061 -23.495 1.00 92.00 1034 ALA A C 1
ATOM 8318 O O . ALA A 1 1034 ? -3.324 -2.579 -23.691 1.00 92.00 1034 ALA A O 1
ATOM 8319 N N . GLY A 1 1035 ? -1.358 -1.829 -24.487 1.00 94.19 1035 GLY A N 1
ATOM 8320 C CA . GLY A 1 1035 ? -1.566 -2.272 -25.866 1.00 94.19 1035 GLY A CA 1
ATOM 8321 C C . GLY A 1 1035 ? -1.411 -3.787 -26.012 1.00 94.19 1035 GLY A C 1
ATOM 8322 O O . GLY A 1 1035 ? -2.229 -4.424 -26.672 1.00 94.19 1035 GLY A O 1
ATOM 8323 N N . VAL A 1 1036 ? -0.424 -4.381 -25.328 1.00 96.31 1036 VAL A N 1
ATOM 8324 C CA . VAL A 1 1036 ? -0.230 -5.844 -25.295 1.00 96.31 1036 VAL A CA 1
ATOM 8325 C C . VAL A 1 1036 ? -1.426 -6.547 -24.647 1.00 96.31 1036 VAL A C 1
ATOM 8327 O O . VAL A 1 1036 ? -1.906 -7.545 -25.174 1.00 96.31 1036 VAL A O 1
ATOM 8330 N N . GLY A 1 1037 ? -1.995 -5.983 -23.580 1.00 95.38 1037 GLY A N 1
ATOM 8331 C CA . GLY A 1 1037 ? -3.209 -6.488 -22.933 1.00 95.38 1037 GLY A CA 1
ATOM 8332 C C . GLY A 1 1037 ? -4.442 -6.545 -23.837 1.00 95.38 1037 GLY A C 1
ATOM 8333 O O . GLY A 1 1037 ? -5.397 -7.237 -23.503 1.00 95.38 1037 GLY A O 1
ATOM 8334 N N . ARG A 1 1038 ? -4.409 -5.859 -24.988 1.00 95.81 1038 ARG A N 1
ATOM 8335 C CA . ARG A 1 1038 ? -5.480 -5.808 -25.999 1.00 95.81 1038 ARG A CA 1
ATOM 8336 C C . ARG A 1 1038 ? -5.140 -6.595 -27.267 1.00 95.81 1038 ARG A C 1
ATOM 8338 O O . ARG A 1 1038 ? -5.852 -6.502 -28.265 1.00 95.81 1038 ARG A O 1
ATOM 8345 N N . ILE A 1 1039 ? -4.057 -7.376 -27.258 1.00 96.12 1039 ILE A N 1
ATOM 8346 C CA . ILE A 1 1039 ? -3.602 -8.129 -28.437 1.00 96.12 1039 ILE A CA 1
ATOM 8347 C C . ILE A 1 1039 ? -4.576 -9.247 -28.835 1.00 96.12 1039 ILE A C 1
ATOM 8349 O O . ILE A 1 1039 ? -4.572 -9.681 -29.985 1.00 96.12 1039 ILE A O 1
ATOM 8353 N N . GLY A 1 1040 ? -5.437 -9.683 -27.908 1.00 96.19 1040 GLY A N 1
ATOM 8354 C CA . GLY A 1 1040 ? -6.395 -10.766 -28.128 1.00 96.19 1040 GLY A CA 1
ATOM 8355 C C . GLY A 1 1040 ? -5.869 -12.158 -27.772 1.00 96.19 1040 GLY A C 1
ATOM 8356 O O . GLY A 1 1040 ? -6.487 -13.153 -28.144 1.00 96.19 1040 GLY A O 1
ATOM 8357 N N . ALA A 1 1041 ? -4.733 -12.244 -27.077 1.00 97.44 1041 ALA A N 1
ATOM 8358 C CA . ALA A 1 1041 ? -4.097 -13.488 -26.649 1.00 97.44 1041 ALA A CA 1
ATOM 8359 C C . ALA A 1 1041 ? -3.443 -13.326 -25.260 1.00 97.44 1041 ALA A C 1
ATOM 8361 O O . ALA A 1 1041 ? -3.028 -12.215 -24.916 1.00 97.44 1041 ALA A O 1
ATOM 8362 N N . PRO A 1 1042 ? -3.334 -14.408 -24.463 1.00 96.88 1042 PRO A N 1
ATOM 8363 C CA . PRO A 1 1042 ? -2.650 -14.378 -23.173 1.00 96.88 1042 PRO A CA 1
ATOM 8364 C C . PRO A 1 1042 ? -1.129 -14.230 -23.347 1.00 96.88 1042 PRO A C 1
ATOM 8366 O O . PRO A 1 1042 ? -0.540 -14.735 -24.308 1.00 96.88 1042 PRO A O 1
ATOM 8369 N N . PHE A 1 1043 ? -0.486 -13.566 -22.390 1.00 97.06 1043 PHE A N 1
ATOM 8370 C CA . PHE A 1 1043 ? 0.959 -13.341 -22.361 1.00 97.06 1043 PHE A CA 1
ATOM 8371 C C . PHE A 1 1043 ? 1.512 -13.519 -20.945 1.00 97.06 1043 PHE A C 1
ATOM 8373 O O . PHE A 1 1043 ? 0.775 -13.416 -19.963 1.00 97.06 1043 PHE A O 1
ATOM 8380 N N . GLU A 1 1044 ? 2.812 -13.788 -20.854 1.00 95.44 1044 GLU A N 1
ATOM 8381 C CA . GLU A 1 1044 ? 3.563 -13.835 -19.596 1.00 95.44 1044 GLU A CA 1
ATOM 8382 C C . GLU A 1 1044 ? 4.668 -12.780 -19.593 1.00 95.44 1044 GLU A C 1
ATOM 8384 O O . GLU A 1 1044 ? 5.141 -12.356 -20.647 1.00 95.44 1044 GLU A O 1
ATOM 8389 N N . GLU A 1 1045 ? 5.070 -12.332 -18.408 1.00 94.56 1045 GLU A N 1
ATOM 8390 C CA . GLU A 1 1045 ? 5.975 -11.194 -18.244 1.00 94.56 1045 GLU A CA 1
ATOM 8391 C C . GLU A 1 1045 ? 7.235 -11.617 -17.488 1.00 94.56 1045 GLU A C 1
ATOM 8393 O O . GLU A 1 1045 ? 7.154 -12.379 -16.527 1.00 94.56 1045 GLU A O 1
ATOM 8398 N N . TYR A 1 1046 ? 8.401 -11.136 -17.907 1.00 94.56 1046 TYR A N 1
ATOM 8399 C CA . TYR A 1 1046 ? 9.692 -11.512 -17.329 1.00 94.56 1046 TYR A CA 1
ATOM 8400 C C . TYR A 1 1046 ? 10.633 -10.311 -17.263 1.00 94.56 1046 TYR A C 1
ATOM 8402 O O . TYR A 1 1046 ? 10.535 -9.392 -18.080 1.00 94.56 1046 TYR A O 1
ATOM 8410 N N . THR A 1 1047 ? 11.571 -10.332 -16.319 1.00 93.56 1047 THR A N 1
ATOM 8411 C CA . THR A 1 1047 ? 12.767 -9.488 -16.395 1.00 93.56 1047 THR A CA 1
ATOM 8412 C C . THR A 1 1047 ? 13.821 -10.128 -17.304 1.00 93.56 1047 THR A C 1
ATOM 8414 O O . THR A 1 1047 ? 13.758 -11.329 -17.585 1.00 93.56 1047 THR A O 1
ATOM 8417 N N . VAL A 1 1048 ? 14.805 -9.353 -17.772 1.00 94.19 1048 VAL A N 1
ATOM 8418 C CA . VAL A 1 1048 ? 15.973 -9.884 -18.509 1.00 94.19 1048 VAL A CA 1
ATOM 8419 C C . VAL A 1 1048 ? 16.714 -10.933 -17.675 1.00 94.19 1048 VAL A C 1
ATOM 8421 O O . VAL A 1 1048 ? 17.068 -11.991 -18.196 1.00 94.19 1048 VAL A O 1
ATOM 8424 N N . ASP A 1 1049 ? 16.873 -10.693 -16.373 1.00 90.62 1049 ASP A N 1
ATOM 8425 C CA . ASP A 1 1049 ? 17.516 -11.640 -15.462 1.00 90.62 1049 ASP A CA 1
ATOM 8426 C C . ASP A 1 1049 ? 16.750 -12.957 -15.395 1.00 90.62 1049 ASP A C 1
ATOM 8428 O O . ASP A 1 1049 ? 17.342 -14.015 -15.619 1.00 90.62 1049 ASP A O 1
ATOM 8432 N N . ALA A 1 1050 ? 15.434 -12.907 -15.167 1.00 90.31 1050 ALA A N 1
ATOM 8433 C CA . ALA A 1 1050 ? 14.605 -14.106 -15.142 1.00 90.31 1050 ALA A CA 1
ATOM 8434 C C . ALA A 1 1050 ? 14.632 -14.831 -16.494 1.00 90.31 1050 ALA A C 1
ATOM 8436 O O . ALA A 1 1050 ? 14.746 -16.052 -16.529 1.00 90.31 1050 ALA A O 1
ATOM 8437 N N . PHE A 1 1051 ? 14.610 -14.098 -17.611 1.00 92.62 1051 PHE A N 1
ATOM 8438 C CA . PHE A 1 1051 ? 14.742 -14.678 -18.948 1.00 92.62 1051 PHE A CA 1
ATOM 8439 C C . PHE A 1 1051 ? 16.041 -15.489 -19.103 1.00 92.62 1051 PHE A C 1
ATOM 8441 O O . PHE A 1 1051 ? 16.032 -16.556 -19.724 1.00 92.62 1051 PHE A O 1
ATOM 8448 N N . CYS A 1 1052 ? 17.153 -14.996 -18.551 1.00 89.62 1052 CYS A N 1
ATOM 8449 C CA . CYS A 1 1052 ? 18.464 -15.635 -18.674 1.00 89.62 1052 CYS A CA 1
ATOM 8450 C C . CYS A 1 1052 ? 18.689 -16.771 -17.659 1.00 89.62 1052 CYS A C 1
ATOM 8452 O O . CYS A 1 1052 ? 19.368 -17.748 -17.982 1.00 89.62 1052 CYS A O 1
ATOM 8454 N N . HIS A 1 1053 ? 18.123 -16.673 -16.451 1.00 82.56 1053 HIS A N 1
ATOM 8455 C CA . HIS A 1 1053 ? 18.385 -17.606 -15.346 1.00 82.56 1053 HIS A CA 1
ATOM 8456 C C . HIS A 1 1053 ? 17.306 -18.683 -15.172 1.00 82.56 1053 HIS A C 1
ATOM 8458 O O . HIS A 1 1053 ? 17.617 -19.804 -14.751 1.00 82.56 1053 HIS A O 1
ATOM 8464 N N . ASP A 1 1054 ? 16.047 -18.390 -15.513 1.00 82.44 1054 ASP A N 1
ATOM 8465 C CA . ASP A 1 1054 ? 14.938 -19.319 -15.319 1.00 82.44 1054 ASP A CA 1
ATOM 8466 C C . ASP A 1 1054 ? 14.922 -20.412 -16.395 1.00 82.44 1054 ASP A C 1
ATOM 8468 O O . ASP A 1 1054 ? 14.343 -20.295 -17.479 1.00 82.44 1054 ASP A O 1
ATOM 8472 N N . LYS A 1 1055 ? 15.522 -21.553 -16.054 1.00 79.31 1055 LYS A N 1
ATOM 8473 C CA . LYS A 1 1055 ? 15.534 -22.746 -16.911 1.00 79.31 1055 LYS A CA 1
ATOM 8474 C C . LYS A 1 1055 ? 14.143 -23.349 -17.129 1.00 79.31 1055 LYS A C 1
ATOM 8476 O O . LYS A 1 1055 ? 13.989 -24.145 -18.055 1.00 79.31 1055 LYS A O 1
ATOM 8481 N N . ALA A 1 1056 ? 13.160 -23.019 -16.289 1.00 83.81 1056 ALA A N 1
ATOM 8482 C CA . ALA A 1 1056 ? 11.780 -23.466 -16.427 1.00 83.81 1056 ALA A CA 1
ATOM 8483 C C . ALA A 1 1056 ? 10.935 -22.532 -17.312 1.00 83.81 1056 ALA A C 1
ATOM 8485 O O . ALA A 1 1056 ? 9.808 -22.901 -17.652 1.00 83.81 1056 ALA A O 1
ATOM 8486 N N . MET A 1 1057 ? 11.467 -21.374 -17.732 1.00 90.50 1057 MET A N 1
ATOM 8487 C CA . MET A 1 1057 ? 10.786 -20.467 -18.655 1.00 90.50 1057 MET A CA 1
ATOM 8488 C C . MET A 1 1057 ? 10.504 -21.170 -20.000 1.00 90.50 1057 MET A C 1
ATOM 8490 O O . MET A 1 1057 ? 11.454 -21.590 -20.679 1.00 90.50 1057 MET A O 1
ATOM 8494 N N . PRO A 1 1058 ? 9.233 -21.246 -20.446 1.00 91.50 1058 PRO A N 1
ATOM 8495 C CA . PRO A 1 1058 ? 8.867 -21.819 -21.740 1.00 91.50 1058 PRO A CA 1
ATOM 8496 C C . PRO A 1 1058 ? 9.546 -21.129 -22.931 1.00 91.50 1058 PRO A C 1
ATOM 8498 O O . PRO A 1 1058 ? 10.064 -20.012 -22.831 1.00 91.50 1058 PRO A O 1
ATOM 8501 N N . ASP A 1 1059 ? 9.541 -21.801 -24.080 1.00 94.81 1059 ASP A N 1
ATOM 8502 C CA . ASP A 1 1059 ? 9.853 -21.167 -25.361 1.00 94.81 1059 ASP A CA 1
ATOM 8503 C C . ASP A 1 1059 ? 8.545 -20.644 -25.979 1.00 94.81 1059 ASP A C 1
ATOM 8505 O O . ASP A 1 1059 ? 7.557 -21.373 -26.075 1.00 94.81 1059 ASP A O 1
ATOM 8509 N N . TYR A 1 1060 ? 8.539 -19.374 -26.380 1.00 97.56 1060 TYR A N 1
ATOM 8510 C CA . TYR A 1 1060 ? 7.365 -18.647 -26.869 1.00 97.56 1060 TYR A CA 1
ATOM 8511 C C . TYR A 1 1060 ? 7.487 -18.381 -28.364 1.00 97.56 1060 TYR A C 1
ATOM 8513 O O . TYR A 1 1060 ? 8.581 -18.397 -28.923 1.00 97.56 1060 TYR A O 1
ATOM 8521 N N . LYS A 1 1061 ? 6.367 -18.120 -29.036 1.00 98.44 1061 LYS A N 1
ATOM 8522 C CA . LYS A 1 1061 ? 6.375 -17.803 -30.471 1.00 98.44 1061 LYS A CA 1
ATOM 8523 C C . LYS A 1 1061 ? 6.731 -16.338 -30.723 1.00 98.44 1061 LYS A C 1
ATOM 8525 O O . LYS A 1 1061 ? 7.397 -16.026 -31.713 1.00 98.44 1061 LYS A O 1
ATOM 8530 N N . PHE A 1 1062 ? 6.308 -15.451 -29.820 1.00 98.75 1062 PHE A N 1
ATOM 8531 C CA . PHE A 1 1062 ? 6.516 -14.011 -29.930 1.00 98.75 1062 PHE A CA 1
ATOM 8532 C C . PHE A 1 1062 ? 7.068 -13.415 -28.629 1.00 98.75 1062 PHE A C 1
ATOM 8534 O O . PHE A 1 1062 ? 6.508 -13.617 -27.555 1.00 98.75 1062 PHE A O 1
ATOM 8541 N N . TYR A 1 1063 ? 8.161 -12.665 -28.740 1.00 98.69 1063 TYR A N 1
ATOM 8542 C CA . TYR A 1 1063 ? 8.828 -11.973 -27.641 1.00 98.69 1063 TYR A CA 1
ATOM 8543 C C . TYR A 1 1063 ? 8.746 -10.458 -27.847 1.00 98.69 1063 TYR A C 1
ATOM 8545 O O . TYR A 1 1063 ? 9.010 -9.971 -28.945 1.00 98.69 1063 TYR A O 1
ATOM 8553 N N . ILE A 1 1064 ? 8.408 -9.704 -26.803 1.00 98.56 1064 ILE A N 1
ATOM 8554 C CA . ILE A 1 1064 ? 8.301 -8.239 -26.839 1.00 98.56 1064 ILE A CA 1
ATOM 8555 C C . ILE A 1 1064 ? 9.248 -7.649 -25.791 1.00 98.56 1064 ILE A C 1
ATOM 8557 O O . ILE A 1 1064 ? 8.995 -7.782 -24.600 1.00 98.56 1064 ILE A O 1
ATOM 8561 N N . PHE A 1 1065 ? 10.323 -6.988 -26.217 1.00 97.56 1065 PHE A N 1
ATOM 8562 C CA . PHE A 1 1065 ? 11.335 -6.382 -25.347 1.00 97.56 1065 PHE A CA 1
ATOM 8563 C C . PHE A 1 1065 ? 11.053 -4.884 -25.157 1.00 97.56 1065 PHE A C 1
ATOM 8565 O O . PHE A 1 1065 ? 11.258 -4.096 -26.082 1.00 97.56 1065 PHE A O 1
ATOM 8572 N N . LEU A 1 1066 ? 10.577 -4.500 -23.964 1.00 94.06 1066 LEU A N 1
ATOM 8573 C CA . LEU A 1 1066 ? 10.027 -3.170 -23.659 1.00 94.06 1066 LEU A CA 1
ATOM 8574 C C . LEU A 1 1066 ? 11.086 -2.069 -23.526 1.00 94.06 1066 LEU A C 1
ATOM 8576 O O . LEU A 1 1066 ? 10.987 -1.043 -24.189 1.00 94.06 1066 LEU A O 1
ATOM 8580 N N . ASN A 1 1067 ? 12.074 -2.265 -22.652 1.00 90.94 1067 ASN A N 1
ATOM 8581 C CA . ASN A 1 1067 ? 13.051 -1.242 -22.256 1.00 90.94 1067 ASN A CA 1
ATOM 8582 C C . ASN A 1 1067 ? 14.471 -1.821 -22.091 1.00 90.94 1067 ASN A C 1
ATOM 8584 O O . ASN A 1 1067 ? 15.236 -1.426 -21.213 1.00 90.94 1067 ASN A O 1
ATOM 8588 N N . VAL A 1 1068 ? 14.826 -2.805 -22.918 1.00 93.56 1068 VAL A N 1
ATOM 8589 C CA . VAL A 1 1068 ? 16.068 -3.583 -22.783 1.00 93.56 1068 VAL A CA 1
ATOM 8590 C C . VAL A 1 1068 ? 17.244 -2.847 -23.427 1.00 93.56 1068 VAL A C 1
ATOM 8592 O O . VAL A 1 1068 ? 17.737 -3.236 -24.482 1.00 93.56 1068 VAL A O 1
ATOM 8595 N N . TYR A 1 1069 ? 17.665 -1.731 -22.825 1.00 91.62 1069 TYR A N 1
ATOM 8596 C CA . TYR A 1 1069 ? 18.739 -0.884 -23.372 1.00 91.62 1069 TYR A CA 1
ATOM 8597 C C . TYR A 1 1069 ? 20.137 -1.280 -22.902 1.00 91.62 1069 TYR A C 1
ATOM 8599 O O . TYR A 1 1069 ? 21.128 -0.890 -23.514 1.00 91.62 1069 TYR A O 1
ATOM 8607 N N . TYR A 1 1070 ? 20.203 -2.079 -21.844 1.00 91.38 1070 TYR A N 1
ATOM 8608 C CA . TYR A 1 1070 ? 21.416 -2.649 -21.280 1.00 91.38 1070 TYR A CA 1
ATOM 8609 C C . TYR A 1 1070 ? 21.378 -4.170 -21.449 1.00 91.38 1070 TYR A C 1
ATOM 8611 O O . TYR A 1 1070 ? 20.361 -4.780 -21.118 1.00 91.38 1070 TYR A O 1
ATOM 8619 N N . LEU A 1 1071 ? 22.458 -4.750 -21.977 1.00 93.88 1071 LEU A N 1
ATOM 8620 C CA . LEU A 1 1071 ? 22.668 -6.196 -22.078 1.00 93.88 1071 LEU A CA 1
ATOM 8621 C C . LEU A 1 1071 ? 24.157 -6.517 -22.001 1.00 93.88 1071 LEU A C 1
ATOM 8623 O O . LEU A 1 1071 ? 24.927 -5.970 -22.791 1.00 93.88 1071 LEU A O 1
ATOM 8627 N N . THR A 1 1072 ? 24.556 -7.464 -21.158 1.00 91.88 1072 THR A N 1
ATOM 8628 C CA . THR A 1 1072 ? 25.905 -8.043 -21.261 1.00 91.88 1072 THR A CA 1
ATOM 8629 C C . THR A 1 1072 ? 26.027 -8.937 -22.501 1.00 91.88 1072 THR A C 1
ATOM 8631 O O . THR A 1 1072 ? 25.030 -9.324 -23.126 1.00 91.88 1072 THR A O 1
ATOM 8634 N N . ASP A 1 1073 ? 27.256 -9.294 -22.882 1.00 91.81 1073 ASP A N 1
ATOM 8635 C CA . ASP A 1 1073 ? 27.474 -10.228 -23.992 1.00 91.81 1073 ASP A CA 1
ATOM 8636 C C . ASP A 1 1073 ? 26.901 -11.625 -23.684 1.00 91.81 1073 ASP A C 1
ATOM 8638 O O . ASP A 1 1073 ? 26.376 -12.287 -24.584 1.00 91.81 1073 ASP A O 1
ATOM 8642 N N . GLU A 1 1074 ? 26.922 -12.056 -22.418 1.00 92.69 1074 GLU A N 1
ATOM 8643 C CA . GLU A 1 1074 ? 26.294 -13.304 -21.975 1.00 92.69 1074 GLU A CA 1
ATOM 8644 C C . GLU A 1 1074 ? 24.767 -13.258 -22.107 1.00 92.69 1074 GLU A C 1
ATOM 8646 O O . GLU A 1 1074 ? 24.170 -14.197 -22.640 1.00 92.69 1074 GLU A O 1
ATOM 8651 N N . GLU A 1 1075 ? 24.129 -12.167 -21.673 1.00 94.50 1075 GLU A N 1
ATOM 8652 C CA . GLU A 1 1075 ? 22.676 -11.984 -21.795 1.00 94.50 1075 GLU A CA 1
ATOM 8653 C C . GLU A 1 1075 ? 22.253 -11.927 -23.270 1.00 94.50 1075 GLU A C 1
ATOM 8655 O O . GLU A 1 1075 ? 21.281 -12.573 -23.672 1.00 94.50 1075 GLU A O 1
ATOM 8660 N N . ARG A 1 1076 ? 23.025 -11.232 -24.119 1.00 94.00 1076 ARG A N 1
ATOM 8661 C CA . ARG A 1 1076 ? 22.801 -11.194 -25.573 1.00 94.00 1076 ARG A CA 1
ATOM 8662 C C . ARG A 1 1076 ? 22.865 -12.595 -26.185 1.00 94.00 1076 ARG A C 1
ATOM 8664 O O . ARG A 1 1076 ? 21.982 -12.962 -26.963 1.00 94.00 1076 ARG A O 1
ATOM 8671 N N . ALA A 1 1077 ? 23.876 -13.386 -25.823 1.00 93.38 1077 ALA A N 1
ATOM 8672 C CA . ALA A 1 1077 ? 24.022 -14.758 -26.304 1.00 93.38 1077 ALA A CA 1
ATOM 8673 C C . ALA A 1 1077 ? 22.871 -15.661 -25.829 1.00 93.38 1077 ALA A C 1
ATOM 8675 O O . ALA A 1 1077 ? 22.356 -16.465 -26.610 1.00 93.38 1077 ALA A O 1
ATOM 8676 N N . ALA A 1 1078 ? 22.425 -15.508 -24.578 1.00 94.38 1078 ALA A N 1
ATOM 8677 C CA . ALA A 1 1078 ? 21.286 -16.245 -24.035 1.00 94.38 1078 ALA A CA 1
ATOM 8678 C C . ALA A 1 1078 ? 19.979 -15.910 -24.776 1.00 94.38 1078 ALA A C 1
ATOM 8680 O O . ALA A 1 1078 ? 19.215 -16.818 -25.127 1.00 94.38 1078 ALA A O 1
ATOM 8681 N N . ILE A 1 1079 ? 19.744 -14.627 -25.078 1.00 95.00 1079 ILE A N 1
ATOM 8682 C CA . ILE A 1 1079 ? 18.599 -14.176 -25.878 1.00 95.00 1079 ILE A CA 1
ATOM 8683 C C . ILE A 1 1079 ? 18.653 -14.755 -27.288 1.00 95.00 1079 ILE A C 1
ATOM 8685 O O . ILE A 1 1079 ? 17.678 -15.374 -27.720 1.00 95.00 1079 ILE A O 1
ATOM 8689 N N . GLU A 1 1080 ? 19.778 -14.623 -27.994 1.00 94.38 1080 GLU A N 1
ATOM 8690 C CA . GLU A 1 1080 ? 19.917 -15.177 -29.345 1.00 94.38 1080 GLU A CA 1
ATOM 8691 C C . GLU A 1 1080 ? 19.676 -16.692 -29.354 1.00 94.38 1080 GLU A C 1
ATOM 8693 O O . GLU A 1 1080 ? 18.910 -17.199 -30.179 1.00 94.38 1080 GLU A O 1
ATOM 8698 N N . GLN A 1 1081 ? 20.259 -17.413 -28.391 1.00 94.12 1081 GLN A N 1
ATOM 8699 C CA . GLN A 1 1081 ? 20.074 -18.852 -28.268 1.00 94.12 1081 GLN A CA 1
ATOM 8700 C C . GLN A 1 1081 ? 18.601 -19.214 -28.057 1.00 94.12 1081 GLN A C 1
ATOM 8702 O O . GLN A 1 1081 ? 18.109 -20.128 -28.719 1.00 94.12 1081 GLN A O 1
ATOM 8707 N N . LYS A 1 1082 ? 17.894 -18.538 -27.141 1.00 95.19 1082 LYS A N 1
ATOM 8708 C CA . LYS A 1 1082 ? 16.496 -18.862 -26.820 1.00 95.19 1082 LYS A CA 1
ATOM 8709 C C . LYS A 1 1082 ? 15.564 -18.545 -27.990 1.00 95.19 1082 LYS A C 1
ATOM 8711 O O . LYS A 1 1082 ? 14.777 -19.410 -28.364 1.00 95.19 1082 LYS A O 1
ATOM 8716 N N . LEU A 1 1083 ? 15.718 -17.383 -28.632 1.00 96.19 1083 LEU A N 1
ATOM 8717 C CA . LEU A 1 1083 ? 14.945 -17.019 -29.829 1.00 96.19 1083 LEU A CA 1
ATOM 8718 C C . LEU A 1 1083 ? 15.174 -18.003 -30.992 1.00 96.19 1083 LEU A C 1
ATOM 8720 O O . LEU A 1 1083 ? 14.251 -18.310 -31.749 1.00 96.19 1083 LEU A O 1
ATOM 8724 N N . GLY A 1 1084 ? 16.395 -18.531 -31.124 1.00 95.75 1084 GLY A N 1
ATOM 8725 C CA . GLY A 1 1084 ? 16.760 -19.488 -32.167 1.00 95.75 1084 GLY A CA 1
ATOM 8726 C C . GLY A 1 1084 ? 16.169 -20.894 -31.998 1.00 95.75 1084 GLY A C 1
ATOM 8727 O O . GLY A 1 1084 ? 16.051 -21.612 -32.990 1.00 95.75 1084 GLY A O 1
ATOM 8728 N N . ARG A 1 1085 ? 15.755 -21.307 -30.788 1.00 94.88 1085 ARG A N 1
ATOM 8729 C CA . ARG A 1 1085 ? 15.265 -22.683 -30.525 1.00 94.88 1085 ARG A CA 1
ATOM 8730 C C . ARG A 1 1085 ? 14.026 -23.053 -31.332 1.00 94.88 1085 ARG A C 1
ATOM 8732 O O . ARG A 1 1085 ? 13.868 -24.209 -31.716 1.00 94.88 1085 ARG A O 1
ATOM 8739 N N . ASN A 1 1086 ? 13.154 -22.084 -31.583 1.00 94.94 1086 ASN A N 1
ATOM 8740 C CA . ASN A 1 1086 ? 11.888 -22.274 -32.284 1.00 94.94 1086 ASN A CA 1
ATOM 8741 C C . ASN A 1 1086 ? 11.662 -21.242 -33.403 1.00 94.94 1086 ASN A C 1
ATOM 8743 O O . ASN A 1 1086 ? 10.537 -21.110 -33.882 1.00 94.94 1086 ASN A O 1
ATOM 8747 N N . ASN A 1 1087 ? 12.724 -20.561 -33.858 1.00 95.94 1087 ASN A N 1
ATOM 8748 C CA . ASN A 1 1087 ? 12.669 -19.513 -34.886 1.00 95.94 1087 ASN A CA 1
ATOM 8749 C C . ASN A 1 1087 ? 11.659 -18.406 -34.538 1.00 95.94 1087 ASN A C 1
ATOM 8751 O O . ASN A 1 1087 ? 10.805 -18.049 -35.353 1.00 95.94 1087 ASN A O 1
ATOM 8755 N N . ALA A 1 1088 ? 11.732 -17.906 -33.304 1.00 97.81 1088 ALA A N 1
ATOM 8756 C CA . ALA A 1 1088 ? 10.761 -16.970 -32.762 1.00 97.81 1088 ALA A CA 1
ATOM 8757 C C . ALA A 1 1088 ? 10.698 -15.636 -33.526 1.00 97.81 1088 ALA A C 1
ATOM 8759 O O . ALA A 1 1088 ? 11.562 -15.276 -34.334 1.00 97.81 1088 ALA A O 1
ATOM 8760 N N . THR A 1 1089 ? 9.665 -14.861 -33.212 1.00 98.56 1089 THR A N 1
ATOM 8761 C CA . THR A 1 1089 ? 9.585 -13.439 -33.555 1.00 98.56 1089 THR A CA 1
ATOM 8762 C C . THR A 1 1089 ? 9.925 -12.597 -32.328 1.00 98.56 1089 THR A C 1
ATOM 8764 O O . THR A 1 1089 ? 9.481 -12.914 -31.228 1.00 98.56 1089 THR A O 1
ATOM 8767 N N . ALA A 1 1090 ? 10.684 -11.517 -32.504 1.00 98.50 1090 ALA A N 1
ATOM 8768 C CA . ALA A 1 1090 ? 11.064 -10.588 -31.446 1.00 98.50 1090 ALA A CA 1
ATOM 8769 C C . ALA A 1 1090 ? 10.773 -9.139 -31.859 1.00 98.50 1090 ALA A C 1
ATOM 8771 O O . ALA A 1 1090 ? 11.222 -8.703 -32.916 1.00 98.50 1090 ALA A O 1
ATOM 8772 N N . LEU A 1 1091 ? 10.052 -8.392 -31.025 1.00 98.62 1091 LEU A N 1
ATOM 8773 C CA . LEU A 1 1091 ? 9.832 -6.951 -31.154 1.00 98.62 1091 LEU A CA 1
ATOM 8774 C C . LEU A 1 1091 ? 10.715 -6.204 -30.154 1.00 98.62 1091 LEU A C 1
ATOM 8776 O O . LEU A 1 1091 ? 10.692 -6.513 -28.966 1.00 98.62 1091 LEU A O 1
ATOM 8780 N N . TRP A 1 1092 ? 11.457 -5.214 -30.639 1.00 98.00 1092 TRP A N 1
ATOM 8781 C CA . TRP A 1 1092 ? 12.385 -4.408 -29.855 1.00 98.00 1092 TRP A CA 1
ATOM 8782 C C . TRP A 1 1092 ? 12.020 -2.930 -29.922 1.00 98.00 1092 TRP A C 1
ATOM 8784 O O . TRP A 1 1092 ? 11.825 -2.393 -31.016 1.00 98.00 1092 TRP A O 1
ATOM 8794 N N . PHE A 1 1093 ? 11.992 -2.272 -28.765 1.00 96.12 1093 PHE A N 1
ATOM 8795 C CA . PHE A 1 1093 ? 11.758 -0.835 -28.674 1.00 96.12 1093 PHE A CA 1
ATOM 8796 C C . PHE A 1 1093 ? 13.053 -0.042 -28.463 1.00 96.12 1093 PHE A C 1
ATOM 8798 O O . PHE A 1 1093 ? 13.905 -0.395 -27.648 1.00 96.12 1093 PHE A O 1
ATOM 8805 N N . TYR A 1 1094 ? 13.145 1.074 -29.182 1.00 94.81 1094 TYR A N 1
ATOM 8806 C CA . TYR A 1 1094 ? 14.089 2.174 -29.016 1.00 94.81 1094 TYR A CA 1
ATOM 8807 C C . TYR A 1 1094 ? 15.584 1.840 -29.123 1.00 94.81 1094 TYR A C 1
ATOM 8809 O O . TYR A 1 1094 ? 16.173 2.046 -30.178 1.00 94.81 1094 TYR A O 1
ATOM 8817 N N . ALA A 1 1095 ? 16.235 1.377 -28.055 1.00 94.31 1095 ALA A N 1
ATOM 8818 C CA . ALA A 1 1095 ? 17.699 1.284 -27.991 1.00 94.31 1095 ALA A CA 1
ATOM 8819 C C . ALA A 1 1095 ? 18.186 -0.109 -27.548 1.00 94.31 1095 ALA A C 1
ATOM 8821 O O . ALA A 1 1095 ? 18.913 -0.216 -26.562 1.00 94.31 1095 ALA A O 1
ATOM 8822 N N . PRO A 1 1096 ? 17.779 -1.200 -28.224 1.00 95.06 1096 PRO A N 1
ATOM 8823 C CA . PRO A 1 1096 ? 17.906 -2.550 -27.688 1.00 95.06 1096 PRO A CA 1
ATOM 8824 C C . PRO A 1 1096 ? 19.365 -3.014 -27.580 1.00 95.06 1096 PRO A C 1
ATOM 8826 O O . PRO A 1 1096 ? 20.011 -3.297 -28.589 1.00 95.06 1096 PRO A O 1
ATOM 8829 N N . GLY A 1 1097 ? 19.866 -3.148 -26.351 1.00 94.06 1097 GLY A N 1
ATOM 8830 C CA . GLY A 1 1097 ? 21.257 -3.503 -26.061 1.00 94.06 1097 GLY A CA 1
ATOM 8831 C C . GLY A 1 1097 ? 22.264 -2.406 -26.418 1.00 94.06 1097 GLY A C 1
ATOM 8832 O O . GLY A 1 1097 ? 23.395 -2.725 -26.775 1.00 94.06 1097 GLY A O 1
ATOM 8833 N N . TYR A 1 1098 ? 21.858 -1.132 -26.371 1.00 93.25 1098 TYR A N 1
ATOM 8834 C CA . TYR A 1 1098 ? 22.737 0.020 -26.601 1.00 93.25 1098 TYR A CA 1
ATOM 8835 C C . TYR A 1 1098 ? 23.968 0.016 -25.689 1.00 93.25 1098 TYR A C 1
ATOM 8837 O O . TYR A 1 1098 ? 25.061 0.372 -26.132 1.00 93.25 1098 TYR A O 1
ATOM 8845 N N . HIS A 1 1099 ? 23.796 -0.413 -24.438 1.00 90.19 1099 HIS A N 1
ATOM 8846 C CA . HIS A 1 1099 ? 24.845 -0.479 -23.433 1.00 90.19 1099 HIS A CA 1
ATOM 8847 C C . HIS A 1 1099 ? 25.278 -1.924 -23.145 1.00 90.19 1099 HIS A C 1
ATOM 8849 O O . HIS A 1 1099 ? 24.425 -2.776 -22.912 1.00 90.19 1099 HIS A O 1
ATOM 8855 N N . ASP A 1 1100 ? 26.591 -2.178 -23.105 1.00 87.19 1100 ASP A N 1
ATOM 8856 C CA . ASP A 1 1100 ? 27.190 -3.511 -22.871 1.00 87.19 1100 ASP A CA 1
ATOM 8857 C C . ASP A 1 1100 ? 27.897 -3.668 -21.504 1.00 87.19 1100 ASP A C 1
ATOM 8859 O O . ASP A 1 1100 ? 28.701 -4.574 -21.304 1.00 87.19 1100 ASP A O 1
ATOM 8863 N N . GLY A 1 1101 ? 27.648 -2.747 -20.566 1.00 79.06 1101 GLY A N 1
ATOM 8864 C CA . GLY A 1 1101 ? 28.397 -2.640 -19.304 1.00 79.06 1101 GLY A CA 1
ATOM 8865 C C . GLY A 1 1101 ? 29.711 -1.859 -19.373 1.00 79.06 1101 GLY A C 1
ATOM 8866 O O . GLY A 1 1101 ? 30.199 -1.443 -18.327 1.00 79.06 1101 GLY A O 1
ATOM 8867 N N . TYR A 1 1102 ? 30.229 -1.560 -20.566 1.00 79.81 1102 TYR A N 1
ATOM 8868 C CA . TYR A 1 1102 ? 31.461 -0.784 -20.752 1.00 79.81 1102 TYR A CA 1
ATOM 8869 C C . TYR A 1 1102 ? 31.231 0.478 -21.590 1.00 79.81 1102 TYR A C 1
ATOM 8871 O O . TYR A 1 1102 ? 31.696 1.559 -21.236 1.00 79.81 1102 TYR A O 1
ATOM 8879 N N . SER A 1 1103 ? 30.476 0.361 -22.683 1.00 83.19 1103 SER A N 1
ATOM 8880 C CA . SER A 1 1103 ? 30.235 1.409 -23.671 1.00 83.19 1103 SER A CA 1
ATOM 8881 C C . SER A 1 1103 ? 28.776 1.439 -24.146 1.00 83.19 1103 SER A C 1
ATOM 8883 O O . SER A 1 1103 ? 28.098 0.412 -24.209 1.00 83.19 1103 SER A O 1
ATOM 8885 N N . GLY A 1 1104 ? 28.288 2.637 -24.478 1.00 87.06 1104 GLY A N 1
ATOM 8886 C CA . GLY A 1 1104 ? 26.946 2.865 -25.018 1.00 87.06 1104 GLY A CA 1
ATOM 8887 C C . GLY A 1 1104 ? 27.010 3.404 -26.446 1.00 87.06 1104 GLY A C 1
ATOM 8888 O O . GLY A 1 1104 ? 27.437 4.545 -26.636 1.00 87.06 1104 GLY A O 1
ATOM 8889 N N . ASN A 1 1105 ? 26.615 2.614 -27.451 1.00 91.31 1105 ASN A N 1
ATOM 8890 C CA . ASN A 1 1105 ? 26.670 3.010 -28.865 1.00 91.31 1105 ASN A CA 1
ATOM 8891 C C . ASN A 1 1105 ? 25.734 2.171 -29.771 1.00 91.31 1105 ASN A C 1
ATOM 8893 O O . ASN A 1 1105 ? 25.221 1.123 -29.382 1.00 91.31 1105 ASN A O 1
ATOM 8897 N N . LEU A 1 1106 ? 25.522 2.619 -31.016 1.00 95.12 1106 LEU A N 1
ATOM 8898 C CA . LEU A 1 1106 ? 24.655 1.931 -31.989 1.00 95.12 1106 LEU A CA 1
ATOM 8899 C C . LEU A 1 1106 ? 25.275 0.661 -32.600 1.00 95.12 1106 LEU A C 1
ATOM 8901 O O . LEU A 1 1106 ? 24.540 -0.175 -33.125 1.00 95.12 1106 LEU A O 1
ATOM 8905 N N . GLU A 1 1107 ? 26.594 0.467 -32.504 1.00 94.81 1107 GLU A N 1
ATOM 8906 C CA . GLU A 1 1107 ? 27.235 -0.791 -32.913 1.00 94.81 1107 GLU A CA 1
ATOM 8907 C C . GLU A 1 1107 ? 26.788 -1.943 -32.002 1.00 94.81 1107 GLU A C 1
ATOM 8909 O O . GLU A 1 1107 ? 26.531 -3.050 -32.473 1.00 94.81 1107 GLU A O 1
ATOM 8914 N N . ASN A 1 1108 ? 26.606 -1.671 -30.710 1.00 94.88 1108 ASN A N 1
ATOM 8915 C CA . ASN A 1 1108 ? 26.077 -2.640 -29.753 1.00 94.88 1108 ASN A CA 1
ATOM 8916 C C . ASN A 1 1108 ? 24.627 -3.032 -30.072 1.00 94.88 1108 ASN A C 1
ATOM 8918 O O . ASN A 1 1108 ? 24.284 -4.218 -30.028 1.00 94.88 1108 ASN A O 1
ATOM 8922 N N . VAL A 1 1109 ? 23.809 -2.074 -30.521 1.00 95.94 1109 VAL A N 1
ATOM 8923 C CA . VAL A 1 1109 ? 22.460 -2.362 -31.031 1.00 95.94 1109 VAL A CA 1
ATOM 8924 C C . VAL A 1 1109 ? 22.521 -3.256 -32.274 1.00 95.94 1109 VAL A C 1
ATOM 8926 O O . VAL A 1 1109 ? 21.810 -4.262 -32.353 1.00 95.94 1109 VAL A O 1
ATOM 8929 N N . HIS A 1 1110 ? 23.417 -2.954 -33.221 1.00 95.50 1110 HIS A N 1
ATOM 8930 C CA . HIS A 1 1110 ? 23.626 -3.795 -34.400 1.00 95.50 1110 HIS A CA 1
ATOM 8931 C C . HIS A 1 1110 ? 24.051 -5.222 -34.023 1.00 95.50 1110 HIS A C 1
ATOM 8933 O O . HIS A 1 1110 ? 23.497 -6.182 -34.559 1.00 95.50 1110 HIS A O 1
ATOM 8939 N N . LYS A 1 1111 ? 24.980 -5.396 -33.075 1.00 93.38 1111 LYS A N 1
ATOM 8940 C CA . LYS A 1 1111 ? 25.373 -6.725 -32.574 1.00 93.38 1111 LYS A CA 1
ATOM 8941 C C . LYS A 1 1111 ? 24.158 -7.488 -32.040 1.00 93.38 1111 LYS A C 1
ATOM 8943 O O . LYS A 1 1111 ? 23.949 -8.648 -32.399 1.00 93.38 1111 LYS A O 1
ATOM 8948 N N . ASN A 1 1112 ? 23.312 -6.817 -31.258 1.00 94.56 1112 ASN A N 1
ATOM 8949 C CA . ASN A 1 1112 ? 22.142 -7.426 -30.635 1.00 94.56 1112 ASN A CA 1
ATOM 8950 C C . ASN A 1 1112 ? 21.070 -7.863 -31.647 1.00 94.56 1112 ASN A C 1
ATOM 8952 O O . ASN A 1 1112 ? 20.705 -9.036 -31.672 1.00 94.56 1112 ASN A O 1
ATOM 8956 N N . ILE A 1 1113 ? 20.589 -6.969 -32.519 1.00 94.81 1113 ILE A N 1
ATOM 8957 C CA . ILE A 1 1113 ? 19.422 -7.252 -33.387 1.00 94.81 1113 ILE A CA 1
ATOM 8958 C C . ILE A 1 1113 ? 19.747 -7.349 -34.885 1.00 94.81 1113 ILE A C 1
ATOM 8960 O O . ILE A 1 1113 ? 18.890 -7.717 -35.687 1.00 94.81 1113 ILE A O 1
ATOM 8964 N N . GLY A 1 1114 ? 20.980 -7.038 -35.286 1.00 95.19 1114 GLY A N 1
ATOM 8965 C CA . GLY A 1 1114 ? 21.446 -7.117 -36.671 1.00 95.19 1114 GLY A CA 1
ATOM 8966 C C . GLY A 1 1114 ? 20.903 -6.023 -37.583 1.00 95.19 1114 GLY A C 1
ATOM 8967 O O . GLY A 1 1114 ? 20.966 -6.194 -38.800 1.00 95.19 1114 GLY A O 1
ATOM 8968 N N . ILE A 1 1115 ? 20.347 -4.944 -37.027 1.00 96.56 1115 ILE A N 1
ATOM 8969 C CA . ILE A 1 1115 ? 19.769 -3.807 -37.753 1.00 96.56 1115 ILE A CA 1
ATOM 8970 C C . ILE A 1 1115 ? 20.660 -2.582 -37.537 1.00 96.56 1115 ILE A C 1
ATOM 8972 O O . ILE A 1 1115 ? 21.010 -2.265 -36.403 1.00 96.56 1115 ILE A O 1
ATOM 8976 N N . ASN A 1 1116 ? 21.029 -1.902 -38.625 1.00 97.38 1116 ASN A N 1
ATOM 8977 C CA . ASN A 1 1116 ? 21.742 -0.624 -38.562 1.00 97.38 1116 ASN A CA 1
ATOM 8978 C C . ASN A 1 1116 ? 20.777 0.531 -38.279 1.00 97.38 1116 ASN A C 1
ATOM 8980 O O . ASN A 1 1116 ? 19.719 0.638 -38.904 1.00 97.38 1116 ASN A O 1
ATOM 8984 N N . LEU A 1 1117 ? 21.170 1.406 -37.356 1.00 97.81 1117 LEU A N 1
ATOM 8985 C CA . LEU A 1 1117 ? 20.406 2.576 -36.937 1.00 97.81 1117 LEU A CA 1
ATOM 8986 C C . LEU A 1 1117 ? 21.266 3.836 -37.046 1.00 97.81 1117 LEU A C 1
ATOM 8988 O O . LEU A 1 1117 ? 22.495 3.766 -36.999 1.00 97.81 1117 LEU A O 1
ATOM 8992 N N . LYS A 1 1118 ? 20.609 4.993 -37.109 1.00 96.25 1118 LYS A N 1
ATOM 8993 C CA . LYS A 1 1118 ? 21.234 6.317 -37.024 1.00 96.25 1118 LYS A CA 1
ATOM 8994 C C . LYS A 1 1118 ? 20.456 7.237 -36.094 1.00 96.25 1118 LYS A C 1
ATOM 8996 O O . LYS A 1 1118 ? 19.242 7.105 -35.944 1.00 96.25 1118 LYS A O 1
ATOM 9001 N N . THR A 1 1119 ? 21.149 8.210 -35.520 1.00 95.44 1119 THR A N 1
ATOM 9002 C CA . THR A 1 1119 ? 20.514 9.289 -34.757 1.00 95.44 1119 THR A CA 1
ATOM 9003 C C . THR A 1 1119 ? 19.917 10.328 -35.704 1.00 95.44 1119 THR A C 1
ATOM 9005 O O . THR A 1 1119 ? 20.569 10.724 -36.670 1.00 95.44 1119 THR A O 1
ATOM 9008 N N . ILE A 1 1120 ? 18.702 10.795 -35.415 1.00 94.31 1120 ILE A N 1
ATOM 9009 C CA . ILE A 1 1120 ? 18.050 11.903 -36.132 1.00 94.31 1120 ILE A CA 1
ATOM 9010 C C . ILE A 1 1120 ? 17.816 13.097 -35.198 1.00 94.31 1120 ILE A C 1
ATOM 9012 O O . ILE A 1 1120 ? 17.690 12.924 -33.987 1.00 94.31 1120 ILE A O 1
ATOM 9016 N N . ASP A 1 1121 ? 17.736 14.308 -35.758 1.00 90.31 1121 ASP A N 1
ATOM 9017 C CA . ASP A 1 1121 ? 17.487 15.552 -35.006 1.00 90.31 1121 ASP A CA 1
ATOM 9018 C C . ASP A 1 1121 ? 15.992 15.920 -34.987 1.00 90.31 1121 ASP A C 1
ATOM 9020 O O . ASP A 1 1121 ? 15.594 17.045 -35.275 1.00 90.31 1121 ASP A O 1
ATOM 9024 N N . VAL A 1 1122 ? 15.143 14.932 -34.690 1.00 87.38 1122 VAL A N 1
ATOM 9025 C CA . VAL A 1 1122 ? 13.709 15.125 -34.431 1.00 87.38 1122 VAL A CA 1
ATOM 9026 C C . VAL A 1 1122 ? 13.442 14.659 -33.011 1.00 87.38 1122 VAL A C 1
ATOM 9028 O O . VAL A 1 1122 ? 13.789 13.531 -32.676 1.00 87.38 1122 VAL A O 1
ATOM 9031 N N . LYS A 1 1123 ? 12.870 15.530 -32.175 1.00 85.31 1123 LYS A N 1
ATOM 9032 C CA . LYS A 1 1123 ? 12.755 15.293 -30.724 1.00 85.31 1123 LYS A CA 1
ATOM 9033 C C . LYS A 1 1123 ? 11.322 15.291 -30.203 1.00 85.31 1123 LYS A C 1
ATOM 9035 O O . LYS A 1 1123 ? 11.105 14.791 -29.111 1.00 85.31 1123 LYS A O 1
ATOM 9040 N N . THR A 1 1124 ? 10.369 15.835 -30.957 1.00 85.44 1124 THR A N 1
ATOM 9041 C CA . THR A 1 1124 ? 8.948 15.952 -30.586 1.00 85.44 1124 THR A CA 1
ATOM 9042 C C . THR A 1 1124 ? 8.052 15.587 -31.767 1.00 85.44 1124 THR A C 1
ATOM 9044 O O . THR A 1 1124 ? 8.531 15.442 -32.898 1.00 85.44 1124 THR A O 1
ATOM 9047 N N . GLY A 1 1125 ? 6.749 15.420 -31.510 1.00 84.19 1125 GLY A N 1
ATOM 9048 C CA . GLY A 1 1125 ? 5.785 15.032 -32.546 1.00 84.19 1125 GLY A CA 1
ATOM 9049 C C . GLY A 1 1125 ? 6.100 13.648 -33.115 1.00 84.19 1125 GLY A C 1
ATOM 9050 O O . GLY A 1 1125 ? 6.089 13.443 -34.331 1.00 84.19 1125 GLY A O 1
ATOM 9051 N N . LEU A 1 1126 ? 6.464 12.712 -32.233 1.00 89.94 1126 LEU A N 1
ATOM 9052 C CA . LEU A 1 1126 ? 6.983 11.399 -32.602 1.00 89.94 1126 LEU A CA 1
ATOM 9053 C C . LEU A 1 1126 ? 5.842 10.424 -32.904 1.00 89.94 1126 LEU A C 1
ATOM 9055 O O . LEU A 1 1126 ? 5.599 9.466 -32.174 1.00 89.94 1126 LEU A O 1
ATOM 9059 N N . GLN A 1 1127 ? 5.139 10.687 -34.004 1.00 93.12 1127 GLN A N 1
ATOM 9060 C CA . GLN A 1 1127 ? 4.063 9.841 -34.511 1.00 93.12 1127 GLN A CA 1
ATOM 9061 C C . GLN A 1 1127 ? 4.516 9.068 -35.748 1.00 93.12 1127 GLN A C 1
ATOM 9063 O O . GLN A 1 1127 ? 5.076 9.634 -36.685 1.00 93.12 1127 GLN A O 1
ATOM 9068 N N . MET A 1 1128 ? 4.256 7.768 -35.762 1.00 93.25 1128 MET A N 1
ATOM 9069 C CA . MET A 1 1128 ? 4.465 6.873 -36.890 1.00 93.25 1128 MET A CA 1
ATOM 9070 C C . MET A 1 1128 ? 3.224 6.828 -37.784 1.00 93.25 1128 MET A C 1
ATOM 9072 O O . MET A 1 1128 ? 2.091 6.802 -37.302 1.00 93.25 1128 MET A O 1
ATOM 9076 N N . GLN A 1 1129 ? 3.448 6.728 -39.088 1.00 93.81 1129 GLN A N 1
ATOM 9077 C CA . GLN A 1 1129 ? 2.439 6.407 -40.086 1.00 93.81 1129 GLN A CA 1
ATOM 9078 C C . GLN A 1 1129 ? 2.851 5.142 -40.838 1.00 93.81 1129 GLN A C 1
ATOM 9080 O O . GLN A 1 1129 ? 3.954 5.058 -41.382 1.00 93.81 1129 GLN A O 1
ATOM 9085 N N . MET A 1 1130 ? 1.956 4.150 -40.875 1.00 93.75 1130 MET A N 1
ATOM 9086 C CA . MET A 1 1130 ? 2.172 2.917 -41.637 1.00 93.75 1130 MET A CA 1
ATOM 9087 C C . MET A 1 1130 ? 2.339 3.231 -43.125 1.00 93.75 1130 MET A C 1
ATOM 9089 O O . MET A 1 1130 ? 1.566 4.005 -43.694 1.00 93.75 1130 MET A O 1
ATOM 9093 N N . LEU A 1 1131 ? 3.315 2.592 -43.769 1.00 92.19 1131 LEU A N 1
ATOM 9094 C CA . LEU A 1 1131 ? 3.499 2.706 -45.213 1.00 92.19 1131 LEU A CA 1
ATOM 9095 C C . LEU A 1 1131 ? 2.321 2.046 -45.957 1.00 92.19 1131 LEU A C 1
ATOM 9097 O O . LEU A 1 1131 ? 1.889 0.967 -45.543 1.00 92.19 1131 LEU A O 1
ATOM 9101 N N . PRO A 1 1132 ? 1.820 2.626 -47.065 1.00 85.50 1132 PRO A N 1
ATOM 9102 C CA . PRO A 1 1132 ? 0.668 2.079 -47.792 1.00 85.50 1132 PRO A CA 1
ATOM 9103 C C . PRO A 1 1132 ? 0.850 0.625 -48.247 1.00 85.50 1132 PRO A C 1
ATOM 9105 O O . PRO A 1 1132 ? -0.065 -0.179 -48.110 1.00 85.50 1132 PRO A O 1
ATOM 9108 N N . ASP A 1 1133 ? 2.052 0.272 -48.708 1.00 83.62 1133 ASP A N 1
ATOM 9109 C CA . ASP A 1 1133 ? 2.368 -1.058 -49.247 1.00 83.62 1133 ASP A CA 1
ATOM 9110 C C . ASP A 1 1133 ? 3.004 -1.998 -48.203 1.00 83.62 1133 ASP A C 1
ATOM 9112 O O . ASP A 1 1133 ? 3.664 -2.984 -48.551 1.00 83.62 1133 ASP A O 1
ATOM 9116 N N . ASN A 1 1134 ? 2.858 -1.695 -46.907 1.00 85.94 1134 ASN A N 1
ATOM 9117 C CA . ASN A 1 1134 ? 3.428 -2.531 -45.853 1.00 85.94 1134 ASN A CA 1
ATOM 9118 C C . ASN A 1 1134 ? 2.779 -3.934 -45.849 1.00 85.94 1134 ASN A C 1
ATOM 9120 O O . ASN A 1 1134 ? 1.569 -4.091 -46.007 1.00 85.94 1134 ASN A O 1
ATOM 9124 N N . LYS A 1 1135 ? 3.579 -4.981 -45.618 1.00 83.12 1135 LYS A N 1
ATOM 9125 C CA . LYS A 1 1135 ? 3.100 -6.379 -45.588 1.00 83.12 1135 LYS A CA 1
ATOM 9126 C C . LYS A 1 1135 ? 2.640 -6.849 -44.204 1.00 83.12 1135 LYS A C 1
ATOM 9128 O O . LYS A 1 1135 ? 2.439 -8.049 -44.009 1.00 83.12 1135 LYS A O 1
ATOM 9133 N N . LEU A 1 1136 ? 2.555 -5.952 -43.222 1.00 88.12 1136 LEU A N 1
ATOM 9134 C CA . LEU A 1 1136 ? 2.168 -6.298 -41.855 1.00 88.12 1136 LEU A CA 1
ATOM 9135 C C . LEU A 1 1136 ? 0.659 -6.154 -41.659 1.00 88.12 1136 LEU A C 1
ATOM 9137 O O . LEU A 1 1136 ? 0.010 -7.100 -41.221 1.00 88.12 1136 LEU A O 1
ATOM 9141 N N . LEU A 1 1137 ? 0.115 -4.991 -42.012 1.00 84.62 1137 LEU A N 1
ATOM 9142 C CA . LEU A 1 1137 ? -1.280 -4.628 -41.812 1.00 84.62 1137 LEU A CA 1
ATOM 9143 C C . LEU A 1 1137 ? -1.804 -3.891 -43.052 1.00 84.62 1137 LEU A C 1
ATOM 9145 O O . LEU A 1 1137 ? -1.314 -2.819 -43.397 1.00 84.62 1137 LEU A O 1
ATOM 9149 N N . GLN A 1 1138 ? -2.816 -4.467 -43.707 1.00 68.88 1138 GLN A N 1
ATOM 9150 C CA . GLN A 1 1138 ? -3.388 -3.926 -44.950 1.00 68.88 1138 GLN A CA 1
ATOM 9151 C C . GLN A 1 1138 ? -4.370 -2.762 -44.729 1.00 68.88 1138 GLN A C 1
ATOM 9153 O O . GLN A 1 1138 ? -4.713 -2.062 -45.677 1.00 68.88 1138 GLN A O 1
ATOM 9158 N N . ASN A 1 1139 ? -4.831 -2.544 -43.494 1.00 73.06 1139 ASN A N 1
ATOM 9159 C CA . ASN A 1 1139 ? -5.763 -1.465 -43.171 1.00 73.06 1139 ASN A CA 1
ATOM 9160 C C . ASN A 1 1139 ? -5.014 -0.160 -42.879 1.00 73.06 1139 ASN A C 1
ATOM 9162 O O . ASN A 1 1139 ? -4.009 -0.158 -42.168 1.00 73.06 1139 ASN A O 1
ATOM 9166 N N . HIS A 1 1140 ? -5.551 0.961 -43.364 1.00 76.94 1140 HIS A N 1
ATOM 9167 C CA . HIS A 1 1140 ? -5.055 2.284 -42.998 1.00 76.94 1140 HIS A CA 1
ATOM 9168 C C . HIS A 1 1140 ? -5.385 2.586 -41.531 1.00 76.94 1140 HIS A C 1
ATOM 9170 O O . HIS A 1 1140 ? -6.554 2.670 -41.156 1.00 76.94 1140 HIS A O 1
ATOM 9176 N N . LEU A 1 1141 ? -4.346 2.764 -40.715 1.00 86.62 1141 LEU A N 1
ATOM 9177 C CA . LEU A 1 1141 ? -4.453 3.287 -39.356 1.00 86.62 1141 LEU A CA 1
ATOM 9178 C C . LEU A 1 1141 ? -4.174 4.792 -39.353 1.00 86.62 1141 LEU A C 1
ATOM 9180 O O . LEU A 1 1141 ? -3.355 5.282 -40.135 1.00 86.62 1141 LEU A O 1
ATOM 9184 N N . ALA A 1 1142 ? -4.833 5.513 -38.446 1.00 89.56 1142 ALA A N 1
ATOM 9185 C CA . ALA A 1 1142 ? -4.426 6.873 -38.114 1.00 89.56 1142 ALA A CA 1
ATOM 9186 C C . ALA A 1 1142 ? -2.988 6.870 -37.552 1.00 89.56 1142 ALA A C 1
ATOM 9188 O O . ALA A 1 1142 ? -2.571 5.853 -36.988 1.00 89.56 1142 ALA A O 1
ATOM 9189 N N . PRO A 1 1143 ? -2.233 7.976 -37.688 1.00 91.06 1143 PRO A N 1
ATOM 9190 C CA . PRO A 1 1143 ? -0.938 8.117 -37.035 1.00 91.06 1143 PRO A CA 1
ATOM 9191 C C . PRO A 1 1143 ? -0.987 7.782 -35.540 1.00 91.06 1143 PRO A C 1
ATOM 9193 O O . PRO A 1 1143 ? -1.950 8.123 -34.852 1.00 91.06 1143 PRO A O 1
ATOM 9196 N N . PHE A 1 1144 ? 0.053 7.119 -35.040 1.00 92.12 1144 PHE A N 1
ATOM 9197 C CA . PHE A 1 1144 ? 0.154 6.667 -33.648 1.00 92.12 1144 PHE A CA 1
ATOM 9198 C C . PHE A 1 1144 ? 1.575 6.841 -33.118 1.00 92.12 1144 PHE A C 1
ATOM 9200 O O . PHE A 1 1144 ? 2.528 6.860 -33.886 1.00 92.12 1144 PHE A O 1
ATOM 9207 N N . GLY A 1 1145 ? 1.743 6.943 -31.805 1.00 88.94 1145 GLY A N 1
ATOM 9208 C CA . GLY A 1 1145 ? 3.039 7.187 -31.175 1.00 88.94 1145 GLY A CA 1
ATOM 9209 C C . GLY A 1 1145 ? 2.915 8.221 -30.066 1.00 88.94 1145 GLY A C 1
ATOM 9210 O O . GLY A 1 1145 ? 1.838 8.379 -29.490 1.00 88.94 1145 GLY A O 1
ATOM 9211 N N . MET A 1 1146 ? 4.010 8.927 -29.802 1.00 84.31 1146 MET A N 1
ATOM 9212 C CA . MET A 1 1146 ? 4.109 9.913 -28.725 1.00 84.31 1146 MET A CA 1
ATOM 9213 C C . MET A 1 1146 ? 3.545 11.273 -29.171 1.00 84.31 1146 MET A C 1
ATOM 9215 O O . MET A 1 1146 ? 3.597 11.619 -30.356 1.00 84.31 1146 MET A O 1
ATOM 9219 N N . TYR A 1 1147 ? 2.972 12.031 -28.231 1.00 76.75 1147 TYR A N 1
ATOM 9220 C CA . TYR A 1 1147 ? 2.295 13.304 -28.513 1.00 76.75 1147 TYR A CA 1
ATOM 9221 C C . TYR A 1 1147 ? 3.294 14.464 -28.680 1.00 76.75 1147 TYR A C 1
ATOM 9223 O O . TYR A 1 1147 ? 4.497 14.296 -28.485 1.00 76.75 1147 TYR A O 1
ATOM 9231 N N . GLU A 1 1148 ? 2.823 15.647 -29.093 1.00 70.69 1148 GLU A N 1
ATOM 9232 C CA . GLU A 1 1148 ? 3.701 16.800 -29.363 1.00 70.69 1148 GLU A CA 1
ATOM 9233 C C . GLU A 1 1148 ? 4.441 17.302 -28.116 1.00 70.69 1148 GLU A C 1
ATOM 9235 O O . GLU A 1 1148 ? 5.582 17.750 -28.234 1.00 70.69 1148 GLU A O 1
ATOM 9240 N N . GLU A 1 1149 ? 3.831 17.200 -26.933 1.00 73.94 1149 GLU A N 1
ATOM 9241 C CA . GLU A 1 1149 ? 4.468 17.549 -25.661 1.00 73.94 1149 GLU A CA 1
ATOM 9242 C C . GLU A 1 1149 ? 5.564 16.568 -25.212 1.00 73.94 1149 GLU A C 1
ATOM 9244 O O . GLU A 1 1149 ? 6.385 16.926 -24.364 1.00 73.94 1149 GLU A O 1
ATOM 9249 N N . ASP A 1 1150 ? 5.601 15.355 -25.774 1.00 76.81 1150 ASP A N 1
ATOM 9250 C CA . ASP A 1 1150 ? 6.614 14.362 -25.442 1.00 76.81 1150 ASP A CA 1
ATOM 9251 C C . ASP A 1 1150 ? 7.931 14.665 -26.177 1.00 76.81 1150 ASP A C 1
ATOM 9253 O O . ASP A 1 1150 ? 7.994 14.713 -27.408 1.00 76.81 1150 ASP A O 1
ATOM 9257 N N . VAL A 1 1151 ? 9.011 14.824 -25.412 1.00 80.75 1151 VAL A N 1
ATOM 9258 C CA . VAL A 1 1151 ? 10.372 14.990 -25.934 1.00 80.75 1151 VAL A CA 1
ATOM 9259 C C . VAL A 1 1151 ? 11.125 13.672 -25.790 1.00 80.75 1151 VAL A C 1
ATOM 9261 O O . VAL A 1 1151 ? 11.140 13.099 -24.707 1.00 80.75 1151 VAL A O 1
ATOM 9264 N N . LEU A 1 1152 ? 11.804 13.212 -26.838 1.00 86.00 1152 LEU A N 1
ATOM 9265 C CA . LEU A 1 1152 ? 12.767 12.109 -26.776 1.00 86.00 1152 LEU A CA 1
ATOM 9266 C C . LEU A 1 1152 ? 14.070 12.529 -27.454 1.00 86.00 1152 LEU A C 1
ATOM 9268 O O . LEU A 1 1152 ? 14.070 12.974 -28.600 1.00 86.00 1152 LEU A O 1
ATOM 9272 N N . THR A 1 1153 ? 15.197 12.380 -26.765 1.00 85.44 1153 THR A N 1
ATOM 9273 C CA . THR A 1 1153 ? 16.520 12.610 -27.342 1.00 85.44 1153 THR A CA 1
ATOM 9274 C C . THR A 1 1153 ? 17.582 11.714 -26.692 1.00 85.44 1153 THR A C 1
ATOM 9276 O O . THR A 1 1153 ? 17.767 11.744 -25.477 1.00 85.44 1153 THR A O 1
ATOM 9279 N N . PRO A 1 1154 ? 18.378 10.967 -27.477 1.00 89.19 1154 PRO A N 1
ATOM 9280 C CA . PRO A 1 1154 ? 18.366 10.879 -28.943 1.00 89.19 1154 PRO A CA 1
ATOM 9281 C C . PRO A 1 1154 ? 17.177 10.068 -29.488 1.00 89.19 1154 PRO A C 1
ATOM 9283 O O . PRO A 1 1154 ? 16.627 9.235 -28.776 1.00 89.19 1154 PRO A O 1
ATOM 9286 N N . VAL A 1 1155 ? 16.821 10.258 -30.764 1.00 91.75 1155 VAL A N 1
ATOM 9287 C CA . VAL A 1 1155 ? 15.898 9.370 -31.500 1.00 91.75 1155 VAL A CA 1
ATOM 9288 C C . VAL A 1 1155 ? 16.689 8.543 -32.506 1.00 91.75 1155 VAL A C 1
ATOM 9290 O O . VAL A 1 1155 ? 17.498 9.087 -33.261 1.00 91.75 1155 VAL A O 1
ATOM 9293 N N . PHE A 1 1156 ? 16.443 7.231 -32.526 1.00 95.12 1156 PHE A N 1
ATOM 9294 C CA . PHE A 1 1156 ? 17.142 6.283 -33.390 1.00 95.12 1156 PHE A CA 1
ATOM 9295 C C . PHE A 1 1156 ? 16.227 5.787 -34.515 1.00 95.12 1156 PHE A C 1
ATOM 9297 O O . PHE A 1 1156 ? 15.272 5.044 -34.281 1.00 95.12 1156 PHE A O 1
ATOM 9304 N N . ALA A 1 1157 ? 16.525 6.189 -35.747 1.00 96.38 1157 ALA A N 1
ATOM 9305 C CA . ALA A 1 1157 ? 15.815 5.753 -36.946 1.00 96.38 1157 ALA A CA 1
ATOM 9306 C C . ALA A 1 1157 ? 16.602 4.675 -37.699 1.00 96.38 1157 ALA A C 1
ATOM 9308 O O . ALA A 1 1157 ? 17.806 4.503 -37.495 1.00 96.38 1157 ALA A O 1
ATOM 9309 N N . LEU A 1 1158 ? 15.924 3.964 -38.597 1.00 97.25 1158 LEU A N 1
ATOM 9310 C CA . LEU A 1 1158 ? 16.539 2.933 -39.426 1.00 97.25 1158 LEU A CA 1
ATOM 9311 C C . LEU A 1 1158 ? 17.591 3.523 -40.387 1.00 97.25 1158 LEU A C 1
ATOM 9313 O O . LEU A 1 1158 ? 17.360 4.552 -41.026 1.00 97.25 1158 LEU A O 1
ATOM 9317 N N . ASP A 1 1159 ? 18.713 2.818 -40.539 1.00 96.62 1159 ASP A N 1
ATOM 9318 C CA . ASP A 1 1159 ? 19.736 3.065 -41.567 1.00 96.62 1159 ASP A CA 1
ATOM 9319 C C . ASP A 1 1159 ? 20.236 1.745 -42.185 1.00 96.62 1159 ASP A C 1
ATOM 9321 O O . ASP A 1 1159 ? 21.420 1.543 -42.448 1.00 96.62 1159 ASP A O 1
ATOM 9325 N N . ASP A 1 1160 ? 19.316 0.795 -42.369 1.00 96.38 1160 ASP A N 1
ATOM 9326 C CA . ASP A 1 1160 ? 19.597 -0.545 -42.879 1.00 96.38 1160 ASP A CA 1
ATOM 9327 C C . ASP A 1 1160 ? 18.791 -0.829 -44.157 1.00 96.38 1160 ASP A C 1
ATOM 9329 O O . ASP A 1 1160 ? 17.592 -1.105 -44.073 1.00 96.38 1160 ASP A O 1
ATOM 9333 N N . PRO A 1 1161 ? 19.421 -0.818 -45.346 1.00 93.38 1161 PRO A N 1
ATOM 9334 C CA . PRO A 1 1161 ? 18.723 -1.088 -46.602 1.00 93.38 1161 PRO A CA 1
ATOM 9335 C C . PRO A 1 1161 ? 18.272 -2.550 -46.745 1.00 93.38 1161 PRO A C 1
ATOM 9337 O O . PRO A 1 1161 ? 17.477 -2.855 -47.630 1.00 93.38 1161 PRO A O 1
ATOM 9340 N N . ALA A 1 1162 ? 18.781 -3.468 -45.912 1.00 95.00 1162 ALA A N 1
ATOM 9341 C CA . ALA A 1 1162 ? 18.366 -4.868 -45.908 1.00 95.00 1162 ALA A CA 1
ATOM 9342 C C . ALA A 1 1162 ? 17.151 -5.132 -45.000 1.00 95.00 1162 ALA A C 1
ATOM 9344 O O . ALA A 1 1162 ? 16.630 -6.251 -44.997 1.00 95.00 1162 ALA A O 1
ATOM 9345 N N . ALA A 1 1163 ? 16.713 -4.145 -44.213 1.00 96.06 1163 ALA A N 1
ATOM 9346 C CA . ALA A 1 1163 ? 15.491 -4.229 -43.425 1.00 96.06 1163 ALA A CA 1
ATOM 9347 C C . ALA A 1 1163 ? 14.287 -3.723 -44.237 1.00 96.06 1163 ALA A C 1
ATOM 9349 O O . ALA A 1 1163 ? 14.373 -2.756 -44.989 1.00 96.06 1163 ALA A O 1
ATOM 9350 N N . GLU A 1 1164 ? 13.144 -4.382 -44.077 1.00 95.81 1164 GLU A N 1
ATOM 9351 C CA . GLU A 1 1164 ? 11.884 -3.973 -44.688 1.00 95.81 1164 GLU A CA 1
ATOM 9352 C C . GLU A 1 1164 ? 11.261 -2.828 -43.877 1.00 95.81 1164 GLU A C 1
ATOM 9354 O O . GLU A 1 1164 ? 10.963 -3.026 -42.692 1.00 95.81 1164 GLU A O 1
ATOM 9359 N N . PRO A 1 1165 ? 11.035 -1.647 -44.476 1.00 95.75 1165 PRO A N 1
ATOM 9360 C CA . PRO A 1 1165 ? 10.376 -0.543 -43.796 1.00 95.75 1165 PRO A CA 1
ATOM 9361 C C . PRO A 1 1165 ? 8.869 -0.812 -43.671 1.00 95.75 1165 PRO A C 1
ATOM 9363 O O . PRO A 1 1165 ? 8.232 -1.293 -44.608 1.00 95.75 1165 PRO A O 1
ATOM 9366 N N . LEU A 1 1166 ? 8.288 -0.490 -42.513 1.00 95.75 1166 LEU A N 1
ATOM 9367 C CA . LEU A 1 1166 ? 6.864 -0.700 -42.217 1.00 95.75 1166 LEU A CA 1
ATOM 9368 C C . LEU A 1 1166 ? 6.130 0.601 -41.878 1.00 95.75 1166 LEU A C 1
ATOM 9370 O O . LEU A 1 1166 ? 4.971 0.751 -42.259 1.00 95.75 1166 LEU A O 1
ATOM 9374 N N . ALA A 1 1167 ? 6.792 1.536 -41.192 1.00 95.25 1167 ALA A N 1
ATOM 9375 C CA . ALA A 1 1167 ? 6.250 2.858 -40.885 1.00 95.25 1167 ALA A CA 1
ATOM 9376 C C . ALA A 1 1167 ? 7.342 3.933 -40.922 1.00 95.25 1167 ALA A C 1
ATOM 9378 O O . ALA A 1 1167 ? 8.513 3.660 -40.637 1.00 95.25 1167 ALA A O 1
ATOM 9379 N N . ILE A 1 1168 ? 6.929 5.153 -41.255 1.00 95.31 1168 ILE A N 1
ATOM 9380 C CA . ILE A 1 1168 ? 7.758 6.362 -41.244 1.00 95.31 1168 ILE A CA 1
ATOM 9381 C C . ILE A 1 1168 ? 7.263 7.335 -40.179 1.00 95.31 1168 ILE A C 1
ATOM 9383 O O . ILE A 1 1168 ? 6.134 7.227 -39.703 1.00 95.31 1168 ILE A O 1
ATOM 9387 N N . LEU A 1 1169 ? 8.101 8.289 -39.802 1.00 94.19 1169 LEU A N 1
ATOM 9388 C CA . LEU A 1 1169 ? 7.712 9.394 -38.938 1.00 94.19 1169 LEU A CA 1
ATOM 9389 C C . LEU A 1 1169 ? 6.788 10.373 -39.693 1.00 94.19 1169 LEU A C 1
ATOM 9391 O O . LEU A 1 1169 ? 6.966 10.607 -40.879 1.00 94.19 1169 LEU A O 1
ATOM 9395 N N . CYS A 1 1170 ? 5.801 10.979 -39.035 1.00 91.38 1170 CYS A N 1
ATOM 9396 C CA . CYS A 1 1170 ? 4.857 11.877 -39.720 1.00 91.38 1170 CYS A CA 1
ATOM 9397 C C . CYS A 1 1170 ? 5.488 13.213 -40.142 1.00 91.38 1170 CYS A C 1
ATOM 9399 O O . CYS A 1 1170 ? 5.056 13.822 -41.115 1.00 91.38 1170 CYS A O 1
ATOM 9401 N N . ASN A 1 1171 ? 6.501 13.681 -39.410 1.00 87.94 1171 ASN A N 1
ATOM 9402 C CA . ASN A 1 1171 ? 7.173 14.963 -39.640 1.00 87.94 1171 ASN A CA 1
ATOM 9403 C C . ASN A 1 1171 ? 8.566 14.821 -40.294 1.00 87.94 1171 ASN A C 1
ATOM 9405 O O . ASN A 1 1171 ? 9.297 15.807 -40.382 1.00 87.94 1171 ASN A O 1
ATOM 9409 N N . SER A 1 1172 ? 8.951 13.622 -40.753 1.00 88.81 1172 SER A N 1
ATOM 9410 C CA . SER A 1 1172 ? 10.187 13.389 -41.520 1.00 88.81 1172 SER A CA 1
ATOM 9411 C C . SER A 1 1172 ? 10.112 12.086 -42.325 1.00 88.81 1172 SER A C 1
ATOM 9413 O O . SER A 1 1172 ? 9.397 11.176 -41.938 1.00 88.81 1172 SER A O 1
ATOM 9415 N N . ASP A 1 1173 ? 10.939 11.910 -43.356 1.00 88.75 1173 ASP A N 1
ATOM 9416 C CA . ASP A 1 1173 ? 10.986 10.651 -44.127 1.00 88.75 1173 ASP A CA 1
ATOM 9417 C C . ASP A 1 1173 ? 11.741 9.504 -43.412 1.00 88.75 1173 ASP A C 1
ATOM 9419 O O . ASP A 1 1173 ? 12.096 8.490 -44.018 1.00 88.75 1173 ASP A O 1
ATOM 9423 N N . ALA A 1 1174 ? 12.048 9.658 -42.120 1.00 95.38 1174 ALA A N 1
ATOM 9424 C CA . ALA A 1 1174 ? 12.774 8.657 -41.352 1.00 95.38 1174 ALA A CA 1
ATOM 9425 C C . ALA A 1 1174 ? 11.904 7.416 -41.092 1.00 95.38 1174 ALA A C 1
ATOM 9427 O O . ALA A 1 1174 ? 10.789 7.517 -40.581 1.00 95.38 1174 ALA A O 1
ATOM 9428 N N . VAL A 1 1175 ? 12.439 6.228 -41.385 1.00 96.38 1175 VAL A N 1
ATOM 9429 C CA . VAL A 1 1175 ? 11.780 4.950 -41.075 1.00 96.38 1175 VAL A CA 1
ATOM 9430 C C . VAL A 1 1175 ? 11.944 4.638 -39.587 1.00 96.38 1175 VAL A C 1
ATOM 9432 O O . VAL A 1 1175 ? 13.064 4.556 -39.076 1.00 96.38 1175 VAL A O 1
ATOM 9435 N N . THR A 1 1176 ? 10.821 4.443 -38.898 1.00 95.25 1176 THR A N 1
ATOM 9436 C CA . THR A 1 1176 ? 10.742 4.280 -37.435 1.00 95.25 1176 THR A CA 1
ATOM 9437 C C . THR A 1 1176 ? 10.127 2.955 -36.996 1.00 95.25 1176 THR A C 1
ATOM 9439 O O . THR A 1 1176 ? 10.221 2.612 -35.821 1.00 95.25 1176 THR A O 1
ATOM 9442 N N . LEU A 1 1177 ? 9.579 2.169 -37.927 1.00 97.25 1177 LEU A N 1
ATOM 9443 C CA . LEU A 1 1177 ? 9.208 0.769 -37.714 1.00 97.25 1177 LEU A CA 1
ATOM 9444 C C . LEU A 1 1177 ? 9.717 -0.074 -38.882 1.00 97.25 1177 LEU A C 1
ATOM 9446 O O . LEU A 1 1177 ? 9.453 0.252 -40.042 1.00 97.25 1177 LEU A O 1
ATOM 9450 N N . ALA A 1 1178 ? 10.415 -1.167 -38.586 1.00 97.06 1178 ALA A N 1
ATOM 9451 C CA . ALA A 1 1178 ? 10.996 -2.039 -39.602 1.00 97.06 1178 ALA A CA 1
ATOM 9452 C C . ALA A 1 1178 ? 11.024 -3.509 -39.176 1.00 97.06 1178 ALA A C 1
ATOM 9454 O O . ALA A 1 1178 ? 10.938 -3.830 -37.989 1.00 97.06 1178 ALA A O 1
ATOM 9455 N N . ARG A 1 1179 ? 11.186 -4.400 -40.158 1.00 97.12 1179 ARG A N 1
ATOM 9456 C CA . ARG A 1 1179 ? 11.346 -5.845 -39.966 1.00 97.12 1179 ARG A CA 1
ATOM 9457 C C . ARG A 1 1179 ? 12.601 -6.359 -40.664 1.00 97.12 1179 ARG A C 1
ATOM 9459 O O . ARG A 1 1179 ? 12.851 -6.033 -41.819 1.00 97.12 1179 ARG A O 1
ATOM 9466 N N . LYS A 1 1180 ? 13.344 -7.252 -40.009 1.00 96.94 1180 LYS A N 1
ATOM 9467 C CA . LYS A 1 1180 ? 14.467 -7.989 -40.603 1.00 96.94 1180 LYS A CA 1
ATOM 9468 C C . LYS A 1 1180 ? 14.482 -9.436 -40.124 1.00 96.94 1180 LYS A C 1
ATOM 9470 O O . LYS A 1 1180 ? 14.257 -9.710 -38.951 1.00 96.94 1180 LYS A O 1
ATOM 9475 N N . LYS A 1 1181 ? 14.780 -10.376 -41.021 1.00 96.06 1181 LYS A N 1
ATOM 9476 C CA . LYS A 1 1181 ? 14.999 -11.783 -40.661 1.00 96.06 1181 LYS A CA 1
ATOM 9477 C C . LYS A 1 1181 ? 16.499 -12.060 -40.558 1.00 96.06 1181 LYS A C 1
ATOM 9479 O O . LYS A 1 1181 ? 17.234 -11.772 -41.499 1.00 96.06 1181 LYS A O 1
ATOM 9484 N N . ARG A 1 1182 ? 16.945 -12.633 -39.438 1.00 93.94 1182 ARG A N 1
ATOM 9485 C CA . ARG A 1 1182 ? 18.345 -13.011 -39.174 1.00 93.94 1182 ARG A CA 1
ATOM 9486 C C . ARG A 1 1182 ? 18.364 -14.361 -38.467 1.00 93.94 1182 ARG A C 1
ATOM 9488 O O . ARG A 1 1182 ? 17.617 -14.549 -37.519 1.00 93.94 1182 ARG A O 1
ATOM 9495 N N . ASN A 1 1183 ? 19.191 -15.303 -38.924 1.00 89.81 1183 ASN A N 1
ATOM 9496 C CA . ASN A 1 1183 ? 19.321 -16.635 -38.306 1.00 89.81 1183 ASN A CA 1
ATOM 9497 C C . ASN A 1 1183 ? 17.963 -17.332 -38.069 1.00 89.81 1183 ASN A C 1
ATOM 9499 O O . ASN A 1 1183 ? 17.732 -17.929 -37.027 1.00 89.81 1183 ASN A O 1
ATOM 9503 N N . ASN A 1 1184 ? 17.044 -17.216 -39.037 1.00 92.81 1184 ASN A N 1
ATOM 9504 C CA . ASN A 1 1184 ? 15.646 -17.671 -38.977 1.00 92.81 1184 ASN A CA 1
ATOM 9505 C C . ASN A 1 1184 ? 14.725 -16.996 -37.945 1.00 92.81 1184 ASN A C 1
ATOM 9507 O O . ASN A 1 1184 ? 13.514 -17.181 -38.050 1.00 92.81 1184 ASN A O 1
ATOM 9511 N N . VAL A 1 1185 ? 15.250 -16.153 -37.060 1.00 97.50 1185 VAL A N 1
ATOM 9512 C CA . VAL A 1 1185 ? 14.484 -15.298 -36.147 1.00 97.50 1185 VAL A CA 1
ATOM 9513 C C . VAL A 1 1185 ? 14.003 -14.051 -36.892 1.00 97.50 1185 VAL A C 1
ATOM 9515 O O . VAL A 1 1185 ? 14.732 -13.461 -37.699 1.00 97.50 1185 VAL A O 1
ATOM 9518 N N . THR A 1 1186 ? 12.760 -13.644 -36.643 1.00 97.69 1186 THR A N 1
ATOM 9519 C CA . THR A 1 1186 ? 12.200 -12.403 -37.202 1.00 97.69 1186 THR A CA 1
ATOM 9520 C C . THR A 1 1186 ? 12.310 -11.287 -36.172 1.00 97.69 1186 THR A C 1
ATOM 9522 O O . THR A 1 1186 ? 11.710 -11.376 -35.108 1.00 97.69 1186 THR A O 1
ATOM 9525 N N . HIS A 1 1187 ? 13.049 -10.227 -36.488 1.00 98.12 1187 HIS A N 1
ATOM 9526 C CA . HIS A 1 1187 ? 13.220 -9.053 -35.638 1.00 98.12 1187 HIS A CA 1
ATOM 9527 C C . HIS A 1 1187 ? 12.376 -7.891 -36.166 1.00 98.12 1187 HIS A C 1
ATOM 9529 O O . HIS A 1 1187 ? 12.538 -7.474 -37.313 1.00 98.12 1187 HIS A O 1
ATOM 9535 N N . TYR A 1 1188 ? 11.507 -7.349 -35.319 1.00 98.38 1188 TYR A N 1
ATOM 9536 C CA . TYR A 1 1188 ? 10.873 -6.051 -35.500 1.00 98.38 1188 TYR A CA 1
ATOM 9537 C C . TYR A 1 1188 ? 11.595 -5.019 -34.638 1.00 98.38 1188 TYR A C 1
ATOM 9539 O O . TYR A 1 1188 ? 11.901 -5.283 -33.476 1.00 98.38 1188 TYR A O 1
ATOM 9547 N N . TYR A 1 1189 ? 11.843 -3.844 -35.203 1.00 98.31 1189 TYR A N 1
ATOM 9548 C CA . TYR A 1 1189 ? 12.406 -2.699 -34.496 1.00 98.31 1189 TYR A CA 1
ATOM 9549 C C . TYR A 1 1189 ? 11.441 -1.524 -34.592 1.00 98.31 1189 TYR A C 1
ATOM 9551 O O . TYR A 1 1189 ? 11.075 -1.136 -35.703 1.00 98.31 1189 TYR A O 1
ATOM 9559 N N . ALA A 1 1190 ? 11.064 -0.965 -33.445 1.00 97.19 1190 ALA A N 1
ATOM 9560 C CA . ALA A 1 1190 ? 10.269 0.248 -33.327 1.00 97.19 1190 ALA A CA 1
ATOM 9561 C C . ALA A 1 1190 ? 11.087 1.323 -32.601 1.00 97.19 1190 ALA A C 1
ATOM 9563 O O . ALA A 1 1190 ? 11.564 1.094 -31.492 1.00 97.19 1190 ALA A O 1
ATOM 9564 N N . ALA A 1 1191 ? 11.227 2.505 -33.199 1.00 95.31 1191 ALA A N 1
ATOM 9565 C CA . ALA A 1 1191 ? 12.041 3.596 -32.662 1.00 95.31 1191 ALA A CA 1
ATOM 9566 C C . ALA A 1 1191 ? 11.543 4.128 -31.308 1.00 95.31 1191 ALA A C 1
ATOM 9568 O O . ALA A 1 1191 ? 12.306 4.745 -30.580 1.00 95.31 1191 ALA A O 1
ATOM 9569 N N . PHE A 1 1192 ? 10.280 3.901 -30.959 1.00 92.56 1192 PHE A N 1
ATOM 9570 C CA . PHE A 1 1192 ? 9.682 4.249 -29.672 1.00 92.56 1192 PHE A CA 1
ATOM 9571 C C . PHE A 1 1192 ? 8.442 3.363 -29.428 1.00 92.56 1192 PHE A C 1
ATOM 9573 O O . PHE A 1 1192 ? 7.929 2.766 -30.381 1.00 92.56 1192 PHE A O 1
ATOM 9580 N N . PRO A 1 1193 ? 7.992 3.211 -28.166 1.00 91.38 1193 PRO A N 1
ATOM 9581 C CA . PRO A 1 1193 ? 6.799 2.436 -27.809 1.00 91.38 1193 PRO A CA 1
ATOM 9582 C C . PRO A 1 1193 ? 5.495 3.137 -28.248 1.00 91.38 1193 PRO A C 1
ATOM 9584 O O . PRO A 1 1193 ? 5.515 4.098 -29.007 1.00 91.38 1193 PRO A O 1
ATOM 9587 N N . GLN A 1 1194 ? 4.352 2.653 -27.752 1.00 90.25 1194 GLN A N 1
ATOM 9588 C CA . GLN A 1 1194 ? 2.981 3.062 -28.104 1.00 90.25 1194 GLN A CA 1
ATOM 9589 C C . GLN A 1 1194 ? 2.498 2.583 -29.481 1.00 90.25 1194 GLN A C 1
ATOM 9591 O O . GLN A 1 1194 ? 1.713 3.251 -30.154 1.00 90.25 1194 GLN A O 1
ATOM 9596 N N . LEU A 1 1195 ? 2.905 1.376 -29.879 1.00 94.94 1195 LEU A N 1
ATOM 9597 C CA . LEU A 1 1195 ? 2.268 0.679 -30.991 1.00 94.94 1195 LEU A CA 1
ATOM 9598 C C . LEU A 1 1195 ? 0.824 0.298 -30.624 1.00 94.94 1195 LEU A C 1
ATOM 9600 O O . LEU A 1 1195 ? 0.589 -0.205 -29.515 1.00 94.94 1195 LEU A O 1
ATOM 9604 N N . PRO A 1 1196 ? -0.136 0.490 -31.544 1.00 94.62 1196 PRO A N 1
ATOM 9605 C CA . PRO A 1 1196 ? -1.531 0.154 -31.308 1.00 94.62 1196 PRO A CA 1
ATOM 9606 C C . PRO A 1 1196 ? -1.744 -1.375 -31.291 1.00 94.62 1196 PRO A C 1
ATOM 9608 O O . PRO A 1 1196 ? -0.966 -2.116 -31.909 1.00 94.62 1196 PRO A O 1
ATOM 9611 N N . PRO A 1 1197 ? -2.791 -1.875 -30.603 1.00 94.75 1197 PRO A N 1
ATOM 9612 C CA . PRO A 1 1197 ? -3.060 -3.310 -30.477 1.00 94.75 1197 PRO A CA 1
ATOM 9613 C C . PRO A 1 1197 ? -3.154 -4.053 -31.814 1.00 94.75 1197 PRO A C 1
ATOM 9615 O O . PRO A 1 1197 ? -2.726 -5.199 -31.903 1.00 94.75 1197 PRO A O 1
ATOM 9618 N N . GLU A 1 1198 ? -3.657 -3.409 -32.867 1.00 94.31 1198 GLU A N 1
ATOM 9619 C CA . GLU A 1 1198 ? -3.808 -3.975 -34.211 1.00 94.31 1198 GLU A CA 1
ATOM 9620 C C . GLU A 1 1198 ? -2.454 -4.316 -34.844 1.00 94.31 1198 GLU A C 1
ATOM 9622 O O . GLU A 1 1198 ? -2.303 -5.364 -35.473 1.00 94.31 1198 GLU A O 1
ATOM 9627 N N . VAL A 1 1199 ? -1.448 -3.459 -34.638 1.00 96.00 1199 VAL A N 1
ATOM 9628 C CA . VAL A 1 1199 ? -0.080 -3.678 -35.130 1.00 96.00 1199 VAL A CA 1
ATOM 9629 C C . VAL A 1 1199 ? 0.576 -4.820 -34.357 1.00 96.00 1199 VAL A C 1
ATOM 9631 O O . VAL A 1 1199 ? 1.152 -5.724 -34.965 1.00 96.00 1199 VAL A O 1
ATOM 9634 N N . LEU A 1 1200 ? 0.436 -4.830 -33.028 1.00 97.44 1200 LEU A N 1
ATOM 9635 C CA . LEU A 1 1200 ? 0.946 -5.913 -32.181 1.00 97.44 1200 LEU A CA 1
ATOM 9636 C C . LEU A 1 1200 ? 0.296 -7.258 -32.535 1.00 97.44 1200 LEU A C 1
ATOM 9638 O O . LEU A 1 1200 ? 0.990 -8.264 -32.678 1.00 97.44 1200 LEU A O 1
ATOM 9642 N N . ARG A 1 1201 ? -1.027 -7.276 -32.727 1.00 96.75 1201 ARG A N 1
ATOM 9643 C CA . ARG A 1 1201 ? -1.799 -8.470 -33.094 1.00 96.75 1201 ARG A CA 1
ATOM 9644 C C . ARG A 1 1201 ? -1.373 -9.014 -34.449 1.00 96.75 1201 ARG A C 1
ATOM 9646 O O . ARG A 1 1201 ? -1.185 -10.220 -34.569 1.00 96.75 1201 ARG A O 1
ATOM 9653 N N . ALA A 1 1202 ? -1.150 -8.149 -35.439 1.00 96.50 1202 ALA A N 1
ATOM 9654 C CA . ALA A 1 1202 ? -0.637 -8.566 -36.742 1.00 96.50 1202 ALA A CA 1
ATOM 9655 C C . ALA A 1 1202 ? 0.751 -9.226 -36.631 1.00 96.50 1202 ALA A C 1
ATOM 9657 O O . ALA A 1 1202 ? 0.996 -10.256 -37.261 1.00 96.50 1202 ALA A O 1
ATOM 9658 N N . MET A 1 1203 ? 1.645 -8.692 -35.788 1.00 97.88 1203 MET A N 1
ATOM 9659 C CA . MET A 1 1203 ? 2.946 -9.323 -35.515 1.00 97.88 1203 MET A CA 1
ATOM 9660 C C . MET A 1 1203 ? 2.781 -10.688 -34.832 1.00 97.88 1203 MET A C 1
ATOM 9662 O O . MET A 1 1203 ? 3.412 -11.659 -35.249 1.00 97.88 1203 MET A O 1
ATOM 9666 N N . ALA A 1 1204 ? 1.895 -10.795 -33.837 1.00 98.06 1204 ALA A N 1
ATOM 9667 C CA . ALA A 1 1204 ? 1.609 -12.053 -33.146 1.00 98.06 1204 ALA A CA 1
ATOM 9668 C C . ALA A 1 1204 ? 1.020 -13.119 -34.091 1.00 98.06 1204 ALA A C 1
ATOM 9670 O O . ALA A 1 1204 ? 1.453 -14.272 -34.068 1.00 98.06 1204 ALA A O 1
ATOM 9671 N N . GLN A 1 1205 ? 0.100 -12.736 -34.981 1.00 96.75 1205 GLN A N 1
ATOM 9672 C CA . GLN A 1 1205 ? -0.451 -13.624 -36.010 1.00 96.75 1205 GLN A CA 1
ATOM 9673 C C . GLN A 1 1205 ? 0.634 -14.126 -36.968 1.00 96.75 1205 GLN A C 1
ATOM 9675 O O . GLN A 1 1205 ? 0.691 -15.321 -37.255 1.00 96.75 1205 GLN A O 1
ATOM 9680 N N . GLN A 1 1206 ? 1.532 -13.247 -37.427 1.00 96.06 1206 GLN A N 1
ATOM 9681 C CA . GLN A 1 1206 ? 2.663 -13.648 -38.274 1.00 96.06 1206 GLN A CA 1
ATOM 9682 C C . GLN A 1 1206 ? 3.658 -14.560 -37.539 1.00 96.06 1206 GLN A C 1
ATOM 9684 O O . GLN A 1 1206 ? 4.253 -15.434 -38.167 1.00 96.06 1206 GLN A O 1
ATOM 9689 N N . ALA A 1 1207 ? 3.793 -14.409 -36.219 1.00 97.69 1207 ALA A N 1
ATOM 9690 C CA . ALA A 1 1207 ? 4.560 -15.314 -35.365 1.00 97.69 1207 ALA A CA 1
ATOM 9691 C C . ALA A 1 1207 ? 3.861 -16.671 -35.124 1.00 97.69 1207 ALA A C 1
ATOM 9693 O O . ALA A 1 1207 ? 4.459 -17.583 -34.554 1.00 97.69 1207 ALA A O 1
ATOM 9694 N N . GLY A 1 1208 ? 2.603 -16.827 -35.551 1.00 97.38 1208 GLY A N 1
ATOM 9695 C CA . GLY A 1 1208 ? 1.813 -18.045 -35.375 1.00 97.38 1208 GLY A CA 1
ATOM 9696 C C . GLY A 1 1208 ? 1.162 -18.183 -33.997 1.00 97.38 1208 GLY A C 1
ATOM 9697 O O . GLY A 1 1208 ? 0.830 -19.303 -33.602 1.00 97.38 1208 GLY A O 1
ATOM 9698 N N . VAL A 1 1209 ? 1.011 -17.084 -33.252 1.00 98.31 1209 VAL A N 1
ATOM 9699 C CA . VAL A 1 1209 ? 0.252 -17.044 -31.992 1.00 98.31 1209 VAL A CA 1
ATOM 9700 C C . VAL A 1 1209 ? -1.239 -17.212 -32.280 1.00 98.31 1209 VAL A C 1
ATOM 9702 O O . VAL A 1 1209 ? -1.774 -16.600 -33.207 1.00 98.31 1209 VAL A O 1
ATOM 9705 N N . HIS A 1 1210 ? -1.922 -18.017 -31.468 1.00 98.00 1210 HIS A N 1
ATOM 9706 C CA . HIS A 1 1210 ? -3.376 -18.137 -31.521 1.00 98.00 1210 HIS A CA 1
ATOM 9707 C C . HIS A 1 1210 ? -4.048 -16.884 -30.949 1.00 98.00 1210 HIS A C 1
ATOM 9709 O O . HIS A 1 1210 ? -3.877 -16.550 -29.775 1.00 98.00 1210 HIS A O 1
ATOM 9715 N N . ILE A 1 1211 ? -4.844 -16.205 -31.774 1.00 97.69 1211 ILE A N 1
ATOM 9716 C CA . ILE A 1 1211 ? -5.630 -15.036 -31.370 1.00 97.69 1211 ILE A CA 1
ATOM 9717 C C . ILE A 1 1211 ? -7.040 -15.494 -31.000 1.00 97.69 1211 ILE A C 1
ATOM 9719 O O . ILE A 1 1211 ? -7.769 -16.017 -31.841 1.00 97.69 1211 ILE A O 1
ATOM 9723 N N . TYR A 1 1212 ? -7.420 -15.285 -29.741 1.00 97.19 1212 TYR A N 1
ATOM 9724 C CA . TYR A 1 1212 ? -8.742 -15.632 -29.227 1.00 97.19 1212 TYR A CA 1
ATOM 9725 C C . TYR A 1 1212 ? -9.787 -14.596 -29.628 1.00 97.19 1212 TYR A C 1
ATOM 9727 O O . TYR A 1 1212 ? -10.880 -14.985 -30.009 1.00 97.19 1212 TYR A O 1
ATOM 9735 N N . SER A 1 1213 ? -9.464 -13.303 -29.563 1.00 93.94 1213 SER A N 1
ATOM 9736 C CA . SER A 1 1213 ? -10.365 -12.211 -29.957 1.00 93.94 1213 SER A CA 1
ATOM 9737 C C . SER A 1 1213 ? -9.637 -11.224 -30.861 1.00 93.94 1213 SER A C 1
ATOM 9739 O O . SER A 1 1213 ? -8.500 -10.845 -30.587 1.00 93.94 1213 SER A O 1
ATOM 9741 N N . ASP A 1 1214 ? -10.283 -10.794 -31.942 1.00 90.94 1214 ASP A N 1
ATOM 9742 C CA . ASP A 1 1214 ? -9.770 -9.745 -32.827 1.00 90.94 1214 ASP A CA 1
ATOM 9743 C C . ASP A 1 1214 ? -10.172 -8.331 -32.375 1.00 90.94 1214 ASP A C 1
ATOM 9745 O O . ASP A 1 1214 ? -9.741 -7.341 -32.972 1.00 90.94 1214 ASP A O 1
ATOM 9749 N N . LYS A 1 1215 ? -10.973 -8.228 -31.308 1.00 91.06 1215 LYS A N 1
ATOM 9750 C CA . LYS A 1 1215 ? -11.345 -6.965 -30.671 1.00 91.06 1215 LYS A CA 1
ATOM 9751 C C . LYS A 1 1215 ? -10.307 -6.563 -29.631 1.00 91.06 1215 LYS A C 1
ATOM 9753 O O . LYS A 1 1215 ? -9.587 -7.394 -29.083 1.00 91.06 1215 LYS A O 1
ATOM 9758 N N . ASN A 1 1216 ? -10.263 -5.273 -29.313 1.00 92.44 1216 ASN A N 1
ATOM 9759 C CA . ASN A 1 1216 ? -9.338 -4.690 -28.335 1.00 92.44 1216 ASN A CA 1
ATOM 9760 C C . ASN A 1 1216 ? -9.769 -4.955 -26.871 1.00 92.44 1216 ASN A C 1
ATOM 9762 O O . ASN A 1 1216 ? -9.578 -4.107 -25.998 1.00 92.44 1216 ASN A O 1
ATOM 9766 N N . ASP A 1 1217 ? -10.369 -6.122 -26.617 1.00 92.88 1217 ASP A N 1
ATOM 9767 C CA . ASP A 1 1217 ? -10.773 -6.602 -25.294 1.00 92.88 1217 ASP A CA 1
ATOM 9768 C C . ASP A 1 1217 ? -9.566 -7.172 -24.527 1.00 92.88 1217 ASP A C 1
ATOM 9770 O O . ASP A 1 1217 ? -8.577 -7.606 -25.127 1.00 92.88 1217 ASP A O 1
ATOM 9774 N N . ALA A 1 1218 ? -9.660 -7.219 -23.196 1.00 95.44 1218 ALA A N 1
ATOM 9775 C CA . ALA A 1 1218 ? -8.677 -7.925 -22.378 1.00 95.44 1218 ALA A CA 1
ATOM 9776 C C . ALA A 1 1218 ? -8.968 -9.431 -22.405 1.00 95.44 1218 ALA A C 1
ATOM 9778 O O . ALA A 1 1218 ? -10.103 -9.836 -22.148 1.00 95.44 1218 ALA A O 1
ATOM 9779 N N . VAL A 1 1219 ? -7.955 -10.256 -22.686 1.00 96.62 1219 VAL A N 1
ATOM 9780 C CA . VAL A 1 1219 ? -8.084 -11.720 -22.777 1.00 96.62 1219 VAL A CA 1
ATOM 9781 C C . VAL A 1 1219 ? -7.136 -12.398 -21.789 1.00 96.62 1219 VAL A C 1
ATOM 9783 O O . VAL A 1 1219 ? -5.923 -12.199 -21.845 1.00 96.62 1219 VAL A O 1
ATOM 9786 N N . TYR A 1 1220 ? -7.683 -13.252 -20.922 1.00 97.56 1220 TYR A N 1
ATOM 9787 C CA . TYR A 1 1220 ? -6.928 -14.073 -19.972 1.00 97.56 1220 TYR A CA 1
ATOM 9788 C C . TYR A 1 1220 ? -7.272 -15.546 -20.189 1.00 97.56 1220 TYR A C 1
ATOM 9790 O O . TYR A 1 1220 ? -8.447 -15.890 -20.311 1.00 97.56 1220 TYR A O 1
ATOM 9798 N N . VAL A 1 1221 ? -6.271 -16.426 -20.254 1.00 97.00 1221 VAL A N 1
ATOM 9799 C CA . VAL A 1 1221 ? -6.491 -17.850 -20.553 1.00 97.00 1221 VAL A CA 1
ATOM 9800 C C . VAL A 1 1221 ? -5.491 -18.722 -19.801 1.00 97.00 1221 VAL A C 1
ATOM 9802 O O . VAL A 1 1221 ? -4.294 -18.437 -19.802 1.00 97.00 1221 VAL A O 1
ATOM 9805 N N . CYS A 1 1222 ? -5.980 -19.813 -19.220 1.00 95.06 1222 CYS A N 1
ATOM 9806 C CA . CYS A 1 1222 ? -5.188 -20.950 -18.750 1.00 95.06 1222 CYS A CA 1
ATOM 9807 C C . CYS A 1 1222 ? -5.759 -22.253 -19.350 1.00 95.06 1222 CYS A C 1
ATOM 9809 O O . CYS A 1 1222 ? -6.631 -22.205 -20.217 1.00 95.06 1222 CYS A O 1
ATOM 9811 N N . GLU A 1 1223 ? -5.266 -23.427 -18.944 1.00 94.19 1223 GLU A N 1
ATOM 9812 C CA . GLU A 1 1223 ? -5.674 -24.696 -19.569 1.00 94.19 1223 GLU A CA 1
ATOM 9813 C C . GLU A 1 1223 ? -7.196 -24.923 -19.543 1.00 94.19 1223 GLU A C 1
ATOM 9815 O O . GLU A 1 1223 ? -7.757 -25.264 -20.588 1.00 94.19 1223 GLU A O 1
ATOM 9820 N N . ASP A 1 1224 ? -7.853 -24.724 -18.394 1.00 95.81 1224 ASP A N 1
ATOM 9821 C CA . ASP A 1 1224 ? -9.285 -25.001 -18.199 1.00 95.81 1224 ASP A CA 1
ATOM 9822 C C . ASP A 1 1224 ? -10.161 -23.741 -18.066 1.00 95.81 1224 ASP A C 1
ATOM 9824 O O . ASP A 1 1224 ? -11.366 -23.873 -17.849 1.00 95.81 1224 ASP A O 1
ATOM 9828 N N . TYR A 1 1225 ? -9.619 -22.527 -18.218 1.00 97.25 1225 TYR A N 1
ATOM 9829 C CA . TYR A 1 1225 ? -10.405 -21.289 -18.133 1.00 97.25 1225 TYR A CA 1
ATOM 9830 C C . TYR A 1 1225 ? -10.031 -20.249 -19.188 1.00 97.25 1225 TYR A C 1
ATOM 9832 O O . TYR A 1 1225 ? -8.870 -20.085 -19.555 1.00 97.25 1225 TYR A O 1
ATOM 9840 N N . LEU A 1 1226 ? -11.042 -19.498 -19.619 1.00 97.50 1226 LEU A N 1
ATOM 9841 C CA . LEU A 1 1226 ? -10.944 -18.323 -20.481 1.00 97.50 1226 LEU A CA 1
ATOM 9842 C C . LEU A 1 1226 ? -11.758 -17.199 -19.844 1.00 97.50 1226 LEU A C 1
ATOM 9844 O O . LEU A 1 1226 ? -12.927 -17.399 -19.522 1.00 97.50 1226 LEU A O 1
ATOM 9848 N N . ALA A 1 1227 ? -11.175 -16.016 -19.717 1.00 97.69 1227 ALA A N 1
ATOM 9849 C CA . ALA A 1 1227 ? -11.873 -14.818 -19.292 1.00 97.69 1227 ALA A CA 1
ATOM 9850 C C . ALA A 1 1227 ? -11.656 -13.667 -20.277 1.00 97.69 1227 ALA A C 1
ATOM 9852 O O . ALA A 1 1227 ? -10.564 -13.495 -20.822 1.00 97.69 1227 ALA A O 1
ATOM 9853 N N . ILE A 1 1228 ? -12.710 -12.883 -20.496 1.00 96.38 1228 ILE A N 1
ATOM 9854 C CA . ILE A 1 1228 ? -12.699 -11.703 -21.362 1.00 96.38 1228 ILE A CA 1
ATOM 9855 C C . ILE A 1 1228 ? -13.311 -10.538 -20.605 1.00 96.38 1228 ILE A C 1
ATOM 9857 O O . ILE A 1 1228 ? -14.433 -10.654 -20.117 1.00 96.38 1228 ILE A O 1
ATOM 9861 N N . HIS A 1 1229 ? -12.599 -9.416 -20.547 1.00 95.75 1229 HIS A N 1
ATOM 9862 C CA . HIS A 1 1229 ? -13.167 -8.140 -20.122 1.00 95.75 1229 HIS A CA 1
ATOM 9863 C C . HIS A 1 1229 ? -13.339 -7.245 -21.343 1.00 95.75 1229 HIS A C 1
ATOM 9865 O O . HIS A 1 1229 ? -12.362 -6.894 -22.013 1.00 95.75 1229 HIS A O 1
ATOM 9871 N N . THR A 1 1230 ? -14.587 -6.912 -21.658 1.00 93.88 1230 THR A N 1
ATOM 9872 C CA . THR A 1 1230 ? -14.898 -6.195 -22.890 1.00 93.88 1230 THR A CA 1
ATOM 9873 C C . THR A 1 1230 ? -14.451 -4.737 -22.817 1.00 93.88 1230 THR A C 1
ATOM 9875 O O . THR A 1 1230 ? -14.627 -4.063 -21.805 1.00 93.88 1230 THR A O 1
ATOM 9878 N N . CYS A 1 1231 ? -13.879 -4.228 -23.905 1.00 89.31 1231 CYS A N 1
ATOM 9879 C CA . CYS A 1 1231 ? -13.586 -2.806 -24.060 1.00 89.31 1231 CYS A CA 1
ATOM 9880 C C . CYS A 1 1231 ? -14.880 -1.975 -24.195 1.00 89.31 1231 CYS A C 1
ATOM 9882 O O . CYS A 1 1231 ? -15.988 -2.514 -24.233 1.00 89.31 1231 CYS A O 1
ATOM 9884 N N . ARG A 1 1232 ? -14.751 -0.643 -24.258 1.00 82.44 1232 ARG A N 1
ATOM 9885 C CA . ARG A 1 1232 ? -15.899 0.287 -24.324 1.00 82.44 1232 ARG A CA 1
ATOM 9886 C C . ARG A 1 1232 ? -16.689 0.235 -25.628 1.00 82.44 1232 ARG A C 1
ATOM 9888 O O . ARG A 1 1232 ? -17.796 0.762 -25.671 1.00 82.44 1232 ARG A O 1
ATOM 9895 N N . ASP A 1 1233 ? -16.157 -0.403 -26.662 1.00 79.38 1233 ASP A N 1
ATOM 9896 C CA . ASP A 1 1233 ? -16.832 -0.484 -27.949 1.00 79.38 1233 ASP A CA 1
ATOM 9897 C C . ASP A 1 1233 ? -18.005 -1.472 -27.876 1.00 79.38 1233 ASP A C 1
ATOM 9899 O O . ASP A 1 1233 ? -17.838 -2.649 -27.541 1.00 79.38 1233 ASP A O 1
ATOM 9903 N N . ALA A 1 1234 ? -19.211 -1.007 -28.203 1.00 69.12 1234 ALA A N 1
ATOM 9904 C CA . ALA A 1 1234 ? -20.385 -1.865 -28.317 1.00 69.12 1234 ALA A CA 1
ATOM 9905 C C . ALA A 1 1234 ? -20.313 -2.647 -29.638 1.00 69.12 1234 ALA A C 1
ATOM 9907 O O . ALA A 1 1234 ? -20.679 -2.144 -30.701 1.00 69.12 1234 ALA A O 1
ATOM 9908 N N . ALA A 1 1235 ? -19.798 -3.875 -29.578 1.00 74.12 1235 ALA A N 1
ATOM 9909 C CA . ALA A 1 1235 ? -19.662 -4.751 -30.736 1.00 74.12 1235 ALA A CA 1
ATOM 9910 C C . ALA A 1 1235 ? -19.964 -6.214 -30.387 1.00 74.12 1235 ALA A C 1
ATOM 9912 O O . ALA A 1 1235 ? -19.681 -6.689 -29.283 1.00 74.12 1235 ALA A O 1
ATOM 9913 N N . GLU A 1 1236 ? -20.509 -6.942 -31.358 1.00 86.88 1236 GLU A N 1
ATOM 9914 C CA . GLU A 1 1236 ? -20.491 -8.402 -31.325 1.00 86.88 1236 GLU A CA 1
ATOM 9915 C C . GLU A 1 1236 ? -19.046 -8.892 -31.453 1.00 86.88 1236 GLU A C 1
ATOM 9917 O O . GLU A 1 1236 ? -18.225 -8.328 -32.189 1.00 86.88 1236 GLU A O 1
ATOM 9922 N N . ARG A 1 1237 ? -18.731 -9.915 -30.668 1.00 89.38 1237 ARG A N 1
ATOM 9923 C CA . A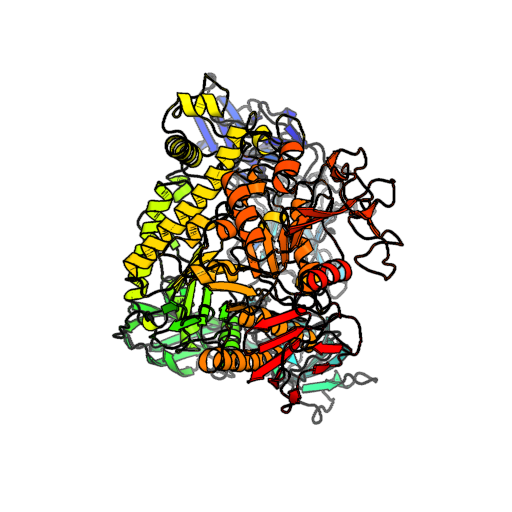RG A 1 1237 ? -17.395 -10.475 -30.509 1.00 89.38 1237 ARG A CA 1
ATOM 9924 C C . ARG A 1 1237 ? -17.482 -11.971 -30.730 1.00 89.38 1237 ARG A C 1
ATOM 9926 O O . ARG A 1 1237 ? -18.252 -12.651 -30.056 1.00 89.38 1237 ARG A O 1
ATOM 9933 N N . THR A 1 1238 ? -16.627 -12.461 -31.612 1.00 93.62 1238 THR A N 1
ATOM 9934 C CA . THR A 1 1238 ? -16.433 -13.888 -31.826 1.00 93.62 1238 THR A CA 1
ATOM 9935 C C . THR A 1 1238 ? -15.103 -14.281 -31.210 1.00 93.62 1238 THR A C 1
ATOM 9937 O O . THR A 1 1238 ? -14.057 -13.737 -31.559 1.00 93.62 1238 THR A O 1
ATOM 9940 N N . VAL A 1 1239 ? -15.146 -15.224 -30.275 1.00 95.44 1239 VAL A N 1
ATOM 9941 C CA . VAL A 1 1239 ? -13.957 -15.746 -29.607 1.00 95.44 1239 VAL A CA 1
ATOM 9942 C C . VAL A 1 1239 ? -13.617 -17.108 -30.174 1.00 95.44 1239 VAL A C 1
ATOM 9944 O O . VAL A 1 1239 ? -14.446 -18.014 -30.139 1.00 95.44 1239 VAL A O 1
ATOM 9947 N N . HIS A 1 1240 ? -12.392 -17.281 -30.652 1.00 96.62 1240 HIS A N 1
ATOM 9948 C CA . HIS A 1 1240 ? -11.928 -18.517 -31.269 1.00 96.62 1240 HIS A CA 1
ATOM 9949 C C . HIS A 1 1240 ? -11.125 -19.358 -30.277 1.00 96.62 1240 HIS A C 1
ATOM 9951 O O . HIS A 1 1240 ? -10.107 -18.915 -29.746 1.00 96.62 1240 HIS A O 1
ATOM 9957 N N . LEU A 1 1241 ? -11.550 -20.599 -30.048 1.00 96.69 1241 LEU A N 1
ATOM 9958 C CA . LEU A 1 1241 ? -10.798 -21.569 -29.255 1.00 96.69 1241 LEU A CA 1
ATOM 9959 C C . LEU A 1 1241 ? -9.824 -22.344 -30.161 1.00 96.69 1241 LEU A C 1
ATOM 9961 O O . LEU A 1 1241 ? -10.173 -22.656 -31.301 1.00 96.69 1241 LEU A O 1
ATOM 9965 N N . PRO A 1 1242 ? -8.627 -22.724 -29.673 1.00 94.44 1242 PRO A N 1
ATOM 9966 C CA . PRO A 1 1242 ? -7.640 -23.455 -30.479 1.00 94.44 1242 PRO A CA 1
ATOM 9967 C C . PRO A 1 1242 ? -8.105 -24.869 -30.871 1.00 94.44 1242 PRO A C 1
ATOM 9969 O O . PRO A 1 1242 ? -7.547 -25.493 -31.769 1.00 94.44 1242 PRO A O 1
ATOM 9972 N N . GLN A 1 1243 ? -9.116 -25.395 -30.181 1.00 94.50 1243 GLN A N 1
ATOM 9973 C CA . GLN A 1 1243 ? -9.750 -26.684 -30.439 1.00 94.50 1243 GLN A CA 1
ATOM 9974 C C . GLN A 1 1243 ? -11.177 -26.674 -29.879 1.00 94.50 1243 GLN A C 1
ATOM 9976 O O . GLN A 1 1243 ? -11.523 -25.808 -29.074 1.00 94.50 1243 GLN A O 1
ATOM 9981 N N . THR A 1 1244 ? -11.996 -27.654 -30.269 1.00 96.44 1244 THR A N 1
ATOM 9982 C CA . THR A 1 1244 ? -13.344 -27.816 -29.699 1.00 96.44 1244 THR A CA 1
ATOM 9983 C C . THR A 1 1244 ? -13.240 -28.158 -28.214 1.00 96.44 1244 THR A C 1
ATOM 9985 O O . THR A 1 1244 ? -12.491 -29.060 -27.842 1.00 96.44 1244 THR A O 1
ATOM 9988 N N . ARG A 1 1245 ? -13.978 -27.439 -27.364 1.00 95.94 1245 ARG A N 1
ATOM 9989 C CA . ARG A 1 1245 ? -14.029 -27.644 -25.910 1.00 95.94 1245 ARG A CA 1
ATOM 9990 C C . ARG A 1 1245 ? -15.466 -27.546 -25.426 1.00 95.94 1245 ARG A C 1
ATOM 9992 O O . ARG A 1 1245 ? -16.274 -26.822 -26.002 1.00 95.94 1245 ARG A O 1
ATOM 9999 N N . TYR A 1 1246 ? -15.786 -28.254 -24.351 1.00 95.50 1246 TYR A N 1
ATOM 10000 C CA . TYR A 1 1246 ? -17.053 -28.064 -23.657 1.00 95.50 1246 TYR A CA 1
ATOM 10001 C C . TYR A 1 1246 ? -16.972 -26.800 -22.793 1.00 95.50 1246 TYR A C 1
ATOM 10003 O O . TYR A 1 1246 ? -16.229 -26.779 -21.809 1.00 95.50 1246 TYR A O 1
ATOM 10011 N N . ALA A 1 1247 ? -17.698 -25.747 -23.171 1.00 95.38 1247 ALA A N 1
ATOM 10012 C CA . ALA A 1 1247 ? -17.628 -24.439 -22.521 1.00 95.38 1247 ALA A CA 1
ATOM 10013 C C . ALA A 1 1247 ? -18.840 -24.183 -21.612 1.00 95.38 1247 ALA A C 1
ATOM 10015 O O . ALA A 1 1247 ? -19.997 -24.358 -22.005 1.00 95.38 1247 ALA A O 1
ATOM 10016 N N . VAL A 1 1248 ? -18.574 -23.728 -20.387 1.00 94.44 1248 VAL A N 1
ATOM 10017 C CA . VAL A 1 1248 ? -19.594 -23.303 -19.417 1.00 94.44 1248 VAL A CA 1
ATOM 10018 C C . VAL A 1 1248 ? -19.278 -21.888 -18.962 1.00 94.44 1248 VAL A C 1
ATOM 10020 O O . VAL A 1 1248 ? -18.197 -21.656 -18.427 1.00 94.44 1248 VAL A O 1
ATOM 10023 N N . MET A 1 1249 ? -20.213 -20.955 -19.144 1.00 94.31 1249 MET A N 1
ATOM 10024 C CA . MET A 1 1249 ? -20.077 -19.596 -18.620 1.00 94.31 1249 MET A CA 1
ATOM 10025 C C . MET A 1 1249 ? -20.342 -19.611 -17.110 1.00 94.31 1249 MET A C 1
ATOM 10027 O O . MET A 1 1249 ? -21.476 -19.785 -16.662 1.00 94.31 1249 MET A O 1
ATOM 10031 N N . VAL A 1 1250 ? -19.278 -19.473 -16.323 1.00 95.06 1250 VAL A N 1
ATOM 10032 C CA . VAL A 1 1250 ? -19.351 -19.455 -14.855 1.00 95.06 1250 VAL A CA 1
ATOM 10033 C C . VAL A 1 1250 ? -19.554 -18.044 -14.309 1.00 95.06 1250 VAL A C 1
ATOM 10035 O O . VAL A 1 1250 ? -20.033 -17.900 -13.186 1.00 95.06 1250 VAL A O 1
ATOM 10038 N N . TYR A 1 1251 ? -19.240 -17.015 -15.102 1.00 94.31 1251 TYR A N 1
ATOM 10039 C CA . TYR A 1 1251 ? -19.489 -15.621 -14.756 1.00 94.31 1251 TYR A CA 1
ATOM 10040 C C . TYR A 1 1251 ? -19.826 -14.771 -15.996 1.00 94.31 1251 TYR A C 1
ATOM 10042 O O . TYR A 1 1251 ? -19.065 -14.833 -16.963 1.00 94.31 1251 TYR A O 1
ATOM 10050 N N . PRO A 1 1252 ? -20.915 -13.975 -15.976 1.00 88.56 1252 PRO A N 1
ATOM 10051 C CA . PRO A 1 1252 ? -22.085 -14.180 -15.115 1.00 88.56 1252 PRO A CA 1
ATOM 10052 C C . PRO A 1 1252 ? -22.644 -15.602 -15.316 1.00 88.56 1252 PRO A C 1
ATOM 10054 O O . PRO A 1 1252 ? -22.485 -16.194 -16.379 1.00 88.56 1252 PRO A O 1
ATOM 10057 N N . GLN A 1 1253 ? -23.237 -16.208 -14.287 1.00 78.94 1253 GLN A N 1
ATOM 10058 C CA . GLN A 1 1253 ? -23.634 -17.617 -14.367 1.00 78.94 1253 GLN A CA 1
ATOM 10059 C C . GLN A 1 1253 ? -24.754 -17.825 -15.401 1.00 78.94 1253 GLN A C 1
ATOM 10061 O O . GLN A 1 1253 ? -25.874 -17.351 -15.216 1.00 78.94 1253 GLN A O 1
ATOM 10066 N N . HIS A 1 1254 ? -24.466 -18.590 -16.455 1.00 76.94 1254 HIS A N 1
ATOM 10067 C CA . HIS A 1 1254 ? -25.426 -18.977 -17.493 1.00 76.94 1254 HIS A CA 1
ATOM 10068 C C . HIS A 1 1254 ? -25.327 -20.480 -17.814 1.00 76.94 1254 HIS A C 1
ATOM 10070 O O . HIS A 1 1254 ? -24.485 -21.203 -17.281 1.00 76.94 1254 HIS A O 1
ATOM 10076 N N . ALA A 1 1255 ? -26.236 -20.979 -18.658 1.00 72.62 1255 ALA A N 1
ATOM 10077 C CA . ALA A 1 1255 ? -26.253 -22.379 -19.082 1.00 72.62 1255 ALA A CA 1
ATOM 10078 C C . ALA A 1 1255 ? -24.984 -22.767 -19.871 1.00 72.62 1255 ALA A C 1
ATOM 10080 O O . ALA A 1 1255 ? -24.292 -21.918 -20.434 1.00 72.62 1255 ALA A O 1
ATOM 10081 N N . ALA A 1 1256 ? -24.684 -24.069 -19.925 1.00 81.19 1256 ALA A N 1
ATOM 10082 C CA . ALA A 1 1256 ? -23.583 -24.588 -20.732 1.00 81.19 1256 ALA A CA 1
ATOM 10083 C C . ALA A 1 1256 ? -23.782 -24.249 -22.219 1.00 81.19 1256 ALA A C 1
ATOM 10085 O O . ALA A 1 1256 ? -24.872 -24.442 -22.755 1.00 81.19 1256 ALA A O 1
ATOM 10086 N N . LEU A 1 1257 ? -22.714 -23.805 -22.886 1.00 86.38 1257 LEU A N 1
ATOM 10087 C CA . LEU A 1 1257 ? -22.714 -23.556 -24.333 1.00 86.38 1257 LEU A CA 1
ATOM 10088 C C . LEU A 1 1257 ? -22.561 -24.854 -25.142 1.00 86.38 1257 LEU A C 1
ATOM 10090 O O . LEU A 1 1257 ? -22.767 -24.863 -26.352 1.00 86.38 1257 LEU A O 1
ATOM 10094 N N . GLY A 1 1258 ? -22.214 -25.959 -24.475 1.00 89.81 1258 GLY A N 1
ATOM 10095 C CA . GLY A 1 1258 ? -21.936 -27.241 -25.112 1.00 89.81 1258 GLY A CA 1
ATOM 10096 C C . GLY A 1 1258 ? -20.514 -27.318 -25.669 1.00 89.81 1258 GLY A C 1
ATOM 10097 O O . GLY A 1 1258 ? -19.627 -26.564 -25.265 1.00 89.81 1258 GLY A O 1
ATOM 10098 N N . SER A 1 1259 ? -20.289 -28.268 -26.576 1.00 94.31 1259 SER A N 1
ATOM 10099 C CA . SER A 1 1259 ? -19.020 -28.422 -27.293 1.00 94.31 1259 SER A CA 1
ATOM 10100 C C . SER A 1 1259 ? -18.927 -27.395 -28.416 1.00 94.31 1259 SER A C 1
ATOM 10102 O O . SER A 1 1259 ? -19.639 -27.500 -29.412 1.00 94.31 1259 SER A O 1
ATOM 10104 N N . VAL A 1 1260 ? -18.038 -26.420 -28.256 1.00 95.12 1260 VAL A N 1
ATOM 10105 C CA . VAL A 1 1260 ? -17.866 -25.299 -29.181 1.00 95.12 1260 VAL A CA 1
ATOM 10106 C C . VAL A 1 1260 ? -16.391 -25.085 -29.504 1.00 95.12 1260 VAL A C 1
ATOM 10108 O O . VAL A 1 1260 ? -15.510 -25.399 -28.706 1.00 95.12 1260 VAL A O 1
ATOM 10111 N N . ASN A 1 1261 ? -16.108 -24.549 -30.686 1.00 94.81 1261 ASN A N 1
ATOM 10112 C CA . ASN A 1 1261 ? -14.800 -24.003 -31.062 1.00 94.81 1261 ASN A CA 1
ATOM 10113 C C . ASN A 1 1261 ? -14.840 -22.472 -31.223 1.00 94.81 1261 ASN A C 1
ATOM 10115 O O . ASN A 1 1261 ? -13.790 -21.848 -31.368 1.00 94.81 1261 ASN A O 1
ATOM 10119 N N . THR A 1 1262 ? -16.033 -21.877 -31.168 1.00 95.69 1262 THR A N 1
ATOM 10120 C CA . THR A 1 1262 ? -16.265 -20.434 -31.167 1.00 95.69 1262 THR A CA 1
ATOM 10121 C C . THR A 1 1262 ? -17.277 -20.052 -30.090 1.00 95.69 1262 THR A C 1
ATOM 10123 O O . THR A 1 1262 ? -18.212 -20.803 -29.812 1.00 95.69 1262 THR A O 1
ATOM 10126 N N . ILE A 1 1263 ? -17.090 -18.892 -29.465 1.00 94.81 1263 ILE A N 1
ATOM 10127 C CA . ILE A 1 1263 ? -18.025 -18.319 -28.492 1.00 94.81 1263 ILE A CA 1
ATOM 10128 C C . ILE A 1 1263 ? -18.441 -16.943 -29.001 1.00 94.81 1263 ILE A C 1
ATOM 10130 O O . ILE A 1 1263 ? -17.593 -16.070 -29.170 1.00 94.81 1263 ILE A O 1
ATOM 10134 N N . GLU A 1 1264 ? -19.738 -16.754 -29.224 1.00 92.19 1264 GLU A N 1
ATOM 10135 C CA . GLU A 1 1264 ? -20.305 -15.447 -29.553 1.00 92.19 1264 GLU A CA 1
ATOM 10136 C C . GLU A 1 1264 ? -20.686 -14.719 -28.269 1.00 92.19 1264 GLU A C 1
ATOM 10138 O O . GLU A 1 1264 ? -21.357 -15.282 -27.399 1.00 92.19 1264 GLU A O 1
ATOM 10143 N N . LEU A 1 1265 ? -20.276 -13.461 -28.153 1.00 89.19 1265 LEU A N 1
ATOM 10144 C CA . LEU A 1 1265 ? -20.624 -12.626 -27.015 1.00 89.19 1265 LEU A CA 1
ATOM 10145 C C . LEU A 1 1265 ? -20.963 -11.203 -27.455 1.00 89.19 1265 LEU A C 1
ATOM 10147 O O . LEU A 1 1265 ? -20.416 -10.658 -28.416 1.00 89.19 1265 LEU A O 1
ATOM 10151 N N . LYS A 1 1266 ? -21.893 -10.596 -26.724 1.00 85.19 1266 LYS A N 1
ATOM 10152 C CA . LYS A 1 1266 ? -22.344 -9.227 -26.942 1.00 85.19 1266 LYS A CA 1
ATOM 10153 C C . LYS A 1 1266 ? -22.456 -8.536 -25.597 1.00 85.19 1266 LYS A C 1
ATOM 10155 O O . LYS A 1 1266 ? -23.057 -9.078 -24.674 1.00 85.19 1266 LYS A O 1
ATOM 10160 N N . SER A 1 1267 ? -21.890 -7.341 -25.518 1.00 83.38 1267 SER A N 1
ATOM 10161 C CA . SER A 1 1267 ? -22.055 -6.460 -24.372 1.00 83.38 1267 SER A CA 1
ATOM 10162 C C . SER A 1 1267 ? -22.081 -5.015 -24.845 1.00 83.38 1267 SER A C 1
ATOM 10164 O O . SER A 1 1267 ? -21.209 -4.606 -25.619 1.00 83.38 1267 SER A O 1
ATOM 10166 N N . ASP A 1 1268 ? -23.081 -4.271 -24.376 1.00 82.06 1268 ASP A N 1
ATOM 10167 C CA . ASP A 1 1268 ? -23.260 -2.845 -24.671 1.00 82.06 1268 ASP A CA 1
ATOM 10168 C C . ASP A 1 1268 ? -22.463 -1.955 -23.695 1.00 82.06 1268 ASP A C 1
ATOM 10170 O O . ASP A 1 1268 ? -22.248 -0.775 -23.958 1.00 82.06 1268 ASP A O 1
ATOM 10174 N N . VAL A 1 1269 ? -21.998 -2.528 -22.578 1.00 85.12 1269 VAL A N 1
ATOM 10175 C CA . VAL A 1 1269 ? -21.127 -1.890 -21.578 1.00 85.12 1269 VAL A CA 1
ATOM 10176 C C . VAL A 1 1269 ? -19.927 -2.793 -21.272 1.00 85.12 1269 VAL A C 1
ATOM 10178 O O . VAL A 1 1269 ? -20.026 -4.008 -21.454 1.00 85.12 1269 VAL A O 1
ATOM 10181 N N . PRO A 1 1270 ? -18.780 -2.265 -20.813 1.00 90.69 1270 PRO A N 1
ATOM 10182 C CA . PRO A 1 1270 ? -17.674 -3.116 -20.386 1.00 90.69 1270 PRO A CA 1
ATOM 10183 C C . PRO A 1 1270 ? -18.096 -4.094 -19.283 1.00 90.69 1270 PRO A C 1
ATOM 10185 O O . PRO A 1 1270 ? -18.603 -3.684 -18.240 1.00 90.69 1270 PRO A O 1
ATOM 10188 N N . GLN A 1 1271 ? -17.884 -5.386 -19.517 1.00 92.25 1271 GLN A N 1
ATOM 10189 C CA . GLN A 1 1271 ? -18.265 -6.464 -18.614 1.00 92.25 1271 GLN A CA 1
ATOM 10190 C C . GLN A 1 1271 ? -17.253 -7.608 -18.699 1.00 92.25 1271 GLN A C 1
ATOM 10192 O O . GLN A 1 1271 ? -16.612 -7.823 -19.730 1.00 92.25 1271 GLN A O 1
ATOM 10197 N N . THR A 1 1272 ? -17.112 -8.347 -17.599 1.00 95.31 1272 THR A N 1
ATOM 10198 C CA . THR A 1 1272 ? -16.258 -9.535 -17.523 1.00 95.31 1272 THR A CA 1
ATOM 10199 C C . THR A 1 1272 ? -17.076 -10.804 -17.744 1.00 95.31 1272 THR A C 1
ATOM 10201 O O . THR A 1 1272 ? -18.108 -10.997 -17.105 1.00 95.31 1272 THR A O 1
ATOM 10204 N N . PHE A 1 1273 ? -16.580 -11.689 -18.606 1.00 95.31 1273 PHE A N 1
ATOM 10205 C CA . PHE A 1 1273 ? -17.111 -13.029 -18.844 1.00 95.31 1273 PHE A CA 1
ATOM 10206 C C . PHE A 1 1273 ? -16.039 -14.063 -18.506 1.00 95.31 1273 PHE A C 1
ATOM 10208 O O . PHE A 1 1273 ? -14.905 -13.921 -18.956 1.00 95.31 1273 PHE A O 1
ATOM 10215 N N . ILE A 1 1274 ? -16.382 -15.105 -17.749 1.00 97.19 1274 ILE A N 1
ATOM 10216 C CA . ILE A 1 1274 ? -15.473 -16.200 -17.382 1.00 97.19 1274 ILE A CA 1
ATOM 10217 C C . ILE A 1 1274 ? -16.106 -17.525 -17.795 1.00 97.19 1274 ILE A C 1
ATOM 10219 O O . ILE A 1 1274 ? -17.236 -17.845 -17.417 1.00 97.19 1274 ILE A O 1
ATOM 10223 N N . TYR A 1 1275 ? -15.348 -18.316 -18.543 1.00 96.69 1275 TYR A N 1
ATOM 10224 C CA . TYR A 1 1275 ? -15.732 -19.617 -19.062 1.00 96.69 1275 TYR A CA 1
ATOM 10225 C C . TYR A 1 1275 ? -14.810 -20.696 -18.511 1.00 96.69 1275 TYR A C 1
ATOM 10227 O O . TYR A 1 1275 ? -13.590 -20.579 -18.601 1.00 96.69 1275 TYR A O 1
ATOM 10235 N N . ARG A 1 1276 ? -15.399 -21.781 -18.007 1.00 96.19 1276 ARG A N 1
ATOM 10236 C CA . ARG A 1 1276 ? -14.688 -23.033 -17.744 1.00 96.19 1276 ARG A CA 1
ATOM 10237 C C . ARG A 1 1276 ? -14.708 -23.893 -19.007 1.00 96.19 1276 ARG A C 1
ATOM 10239 O O . ARG A 1 1276 ? -15.776 -24.130 -19.573 1.00 96.19 1276 ARG A O 1
ATOM 10246 N N . LEU A 1 1277 ? -13.545 -24.379 -19.424 1.00 95.69 1277 LEU A N 1
ATOM 10247 C CA . LEU A 1 1277 ? -13.305 -25.136 -20.649 1.00 95.69 1277 LEU A CA 1
ATOM 10248 C C . LEU A 1 1277 ? -12.892 -26.572 -20.318 1.00 95.69 1277 LEU A C 1
ATOM 10250 O O . LEU A 1 1277 ? -11.815 -26.807 -19.778 1.00 95.69 1277 LEU A O 1
ATOM 10254 N N . LYS A 1 1278 ? -13.703 -27.558 -20.703 1.00 91.12 1278 LYS A N 1
ATOM 10255 C CA . LYS A 1 1278 ? -13.382 -28.984 -20.532 1.00 91.12 1278 LYS A CA 1
ATOM 10256 C C . LYS A 1 1278 ? -13.070 -29.667 -21.860 1.00 91.12 1278 LYS A C 1
ATOM 10258 O O . LYS A 1 1278 ? -13.479 -29.188 -22.919 1.00 91.12 1278 LYS A O 1
ATOM 10263 N N . LYS A 1 1279 ? -12.237 -30.706 -21.781 1.00 83.75 1279 LYS A N 1
ATOM 10264 C CA . LYS A 1 1279 ? -11.855 -31.546 -22.924 1.00 83.75 1279 LYS A CA 1
ATOM 10265 C C . LYS A 1 1279 ? -13.040 -32.368 -23.406 1.00 83.75 1279 LYS A C 1
ATOM 10267 O O . LYS A 1 1279 ? -13.863 -32.753 -22.544 1.00 83.75 1279 LYS A O 1
#

pLDDT: mean 84.62, std 13.32, range [38.25, 98.75]

Sequence (1279 aa):
MVQCEKFKAEDFSGHFTIDPEHGFKHSGAIRVNDDRSDAVITAVSRKLPIAADCGYYLRGLVKTNNAVTSHTLIQLNFCSKENQLLKSVTTAPTVSAEWVKMELLVSPQEIPSSAEYMQIHLIPAAGEESATGCSWFDELQLVKYSSIPTQVQLRSDEDDITDSSFFIDSSSSKLPMRDLPVELKDGNCFSAWMPYRDDPAPTLEISWGQNRQCSRVLLLPGSDGTLPEYLDVSIYDTSKLSFTEKKRLPVITEPTSPWSYIELNDLPDTRKIKLYLPAAQKNKLCEMRICVRKKQFENYSGYWIWHTREAEGHIKRVLRKKFTLSAAVEKAYLQGRGDDEVIFYINGQQCHFGEITRYLQSGENILVAEVTNHRYVGGLLAELEILCSDRSIYRVVSDKTWKTAYCPDGPPDYRKLEFDDSSWDHALEIVQPPYGIWGEVAYTMHLGRLPVRLDKEFFPAQVDAGSTLDIAVEMTPEVQLDSPIPVTLKICRNQQTFAVYQLDGGKLLHHAAAGKPIRLTSQIKLSCFYPPGEYDVELNLPFVELSGQPSRQKVFIANPRTSALPVAEIRKDGRQMPQLYINGQKVWNIFYTVPYAAGPAMQTTMIREFHNAGCKVARVWAHMQILDDNSFDFTTIDAQINQVLSDDPDTFIILCFMMDRGIQNDFFRKKYPEEMVVFDDGTMFKKPSLASEKWHSIAGNSIRTMLKHIQRAPYAGRIIGYLPCGGEEGQWLHHWGSNDPKQPGTLSDYSLPMLRYFRSYLQKKYQTDEKLQQAWRDDSVTLQTAAIPSRQARIMPVNGGMFRSPERDQSAIDFGEALSSCINYNIKYYAKIIKEETQGKSLTGFFYGHIADVGDGYIAEQSGYLNQQELLEADDIDFFCGPLEYRWFFRDLGGVSSFDYPTPSMLRSYNKLWIQEDDLRTHLFPREYAYSIRRPEEACAVMAREFAKTLLGGAMMYLHEFGSDQRNWFDDVMILQELAKLQKIGQYAIENDSLAPVSEIAVIASEKVFHYMRQEKRYVFTDQVGTRGFFQRAGVGRIGAPFEEYTVDAFCHDKAMPDYKFYIFLNVYYLTDEERAAIEQKLGRNNATALWFYAPGYHDGYSGNLENVHKNIGINLKTIDVKTGLQMQMLPDNKLLQNHLAPFGMYEEDVLTPVFALDDPAAEPLAILCNSDAVTLARKKRNNVTHYYAAFPQLPPEVLRAMAQQAGVHIYSDKNDAVYVCEDYLAIHTCRDAAERTVHLPQTRYAVMVYPQHAALGSVNTIELKSDVPQTFIYRLKK

Secondary structure (DSSP, 8-state):
--EEEE--GGGEESSEEE--SSSSSSTT-EEEEE--SSS---EEEPPEEPPTT-EEEEEEEEEE-S-BSS-BEEEEEEE-TT--EEEEEEPPPB--SS-EEEEEEE-GGGS-TT--EEEEEEEPPPBPTTS-EEEEEEEEEEEEESS--PPP---TTEEES--S---EETT-S---GGGS-S-SSS------EE--TT-SS-EEEEEEEEEE-EEEEEEEE-TT----SEEEEEEEETTTTEEPPPEEEE-EEPTT-S-EEEE-TTSPPEEEEEEE-S-TTS-EEEEEEEEEEPPEEEE--S-EEES-SS---SEEEEEEEEEEESS-EEEEEEEEEESSEEEEEETTEEE-SEE-GGG--SEEEEEEEEEEESSS---EEEEEEEEETTS-EEEEE-STTSEEEE--SS--GGGSTT---TTSEEPEEEE-TTSSTT-S-EEEESS-PEEEEEEEEE--SEEETTSEEEEEEEEEESS-B-S----EEEEEETTEEEEEEESSTT-SSTTBPTT--EEEEEEEEPPTTPPSEEEEEEEE-TTEEEEES-SEEEEEEE-----PPP-EEEE--TTSPPEEEETTEE---EEEE--TTS-HHHHHHHHHHHHHTT--EEEEEE--EEEETTEEE-HHHHHHHHHHHHH-TT-EEEEEEETTT-BGGGHHHHH-GGGEEE-TTSPEEEEE-TT-HHHHHHHHHHHHHHHHHHHHSTTGGGEEEEEEEBSBTTBTBPPBS-S-TTSTT-B---SHHHHHHHHHHHHHHHSSHHHHHHHHT-TT--TTT--PPPHHHHHS-TTSSSB--HHHHHHHHHHHHHHHHHHHHHHHHHHHHHHHHHTT-SEEEEE---TTTHHHHS-GGGG--S--HHHHT-TT--EEEEEPP-SHHHHSTT------SSPHHHHGGGT-EEEEEE----TTS-TTTSTT--SHHHHHHHHHHHHHHHHHHT-EEEE----BTTB-TT--HHHHHHHHHHHHHHHHHHHHS---B---EEEEE-SGGGGGB----TT--BSTHHHHHHHHHHHHTTSSS-EEEEEHHHHHH-TTPPP-SEEEESS--B--HHHHHHHHHHHHTTT-EEEEESSTT-B-SS-B-HHHHHHHHS--EEEES--S--EEEE-TT-SS--SPPPPEE--TT-B-SSEEEE--TTSEEEEEETTSS-EEEEEEEETTEEEEEESSS---HHHHHHHHHHTTPPPS-SSS-EEEEBSSEEEEE--SS-EEEEEEEEEEEEEEEEETT--EEEEEEEEEEEESS--EEEEEEE-

Foldseek 3Di:
DADKDWDFPVQWDWDWDQDADDDDQDRGWTKHWQPDDPDFTWTKGDWAFDDALKKKKKKWKKAKCLFFDFFWWKKKFFAAPVRHTPDMWIWDTDHHNDIAMTMDIGGNVNHDPRGGTMMMIGGFGCGFLPDGIIMTIGRIMMDIGNDTADDDDDDPQKDWQQSDWQWDQLPDPDDDQSRHDCDSPPNHRPFDFDPDPPDPWTKGKDFADDFFQWFKKKFAADNVLFDDQWKWKWFQDPVVRGTDDTDIFGFADDPRHSITMTGRNPPGTGRMMMITGPDSNRGGTPGMIIMTGDWDKFFAPAFFWDADLFWDFFFKKKKKDKDAAQAQWPWKFKDKDKDPDKWKAKQLHTDDGTTDSVRDGHTMIMIMMIHTGHTTRITMWMWMWTQGPVRAIDIDTHDQNIFMDGDDPDDVCVRHPPDDPVVTHTIDRNGGPCAFANHGDIDTDPPAFFEKEWADWDWPQEDEAQAKTKTKTKIAGQHFAQDFWWKKKFKADPNFTQDIGTQQSSPQSHRHHHGDMTMGIGIDGGHLQQFWDKIWIAIDITRHDYHHDHRIDIHTYDHPFADAAWFWAWFDDPLFFTFIDTNNDTAAAQEAEQQPQADLNVSLVVLLLLVVLVGQEYEYAQQKAQEDLQDTDRSSVSSRVSSNCVSPVRHAYEYEYELFVNYPPLHCCVPCVLQFFAFLQRRTDSTGDLLRPSSLSSSLNSLLVNLVVLNGGSSNHRYAAYEYFYDPPRQLFHDADALFLPDGRGDDGQGPSLQVLLLVLCCVVQVFQVSVCVQQVHNPDGSVRQHQDHSCLLFAAPVRDFFHFSNHNVSNLSSLLSLLVSSLVSLLSNLVSCCVSSVNRHAYEGNAQQCLACVQRHQNSRRSRQPPVSVLQRLSHAEYEDEKHLDCLQQPFQHLTDDGPVFSLLSSLSSHAYEYEPQHLALQHPPVRSRPHNDLQSSLQRVVSVLLCQLLRSHHYYYYWNDYSNTTRQPDPSSSNSSSLSSVVSSCCVVPHGSRADFQEEEEEHSSVSSGTGTGRRPAQEACQNSLLSVLVRQVLQLQTDYYYYYLVSLQPVPVDDQHLEYEYRHQQADAPSSLVSVVVSCLPLLHEYEDEARHNQHHSRHGHQVRVCVRQVFHKDWDPDFFQFWKFFDCPAPQDNDGDDTWDDHRSHTHPGFIFGPHPQWAATIAGPVDRTGAWTWDADSSHIYIYGRGGGDHSQSVNSSCVVSVHDRQWPGSWRWRDGDFKIKTWHHQDFDKIKTAAPAWWFKAWSVVHDGTPGTDRIDIDGDNTTGMIMITTHD